Protein 7JH4 (pdb70)

Radius of gyration: 36.29 Å; Cα contacts (8 Å, |Δi|>4): 2084; chains: 5; bounding box: 83×90×99 Å

InterPro domains:
  IPR000415 Nitroreductase-like [G3DSA:3.40.109.10] (4-220)
  IPR000415 Nitroreductase-like [SSF55469] (8-218)
  IPR029479 Nitroreductase [PF00881] (15-198)
  IPR033878 Oxygen-insensitive NAD(P)H nitroreductase NfsB-like [cd02149] (7-215)
  IPR050627 Nitroreductase/BluB [PTHR23026] (1-219)

Foldseek 3Di:
DVCVVVLLVQLVQLEDAFLAFAQVFADDPVLVVQLVVLLVPFAAVVRLSFKDKDKCPDLVLLVVQLVFQVQRNNLSVRFNIKIWIKGWFPPALPDPSVVCCCVPPVNHDPVCSVVVRVVRVVVCVVVVCVVDRVSVRVRSLVRSVRSVVSSQSSCSSVVKYKRKGPRGDQVVSQVVCVVVVNDPVVTIGGRIMMGIHHHPDDDPDGDDDDDCVVPDDDDDDPD/DPVVVVLLVQLVQLEDAFQAFAQVFADDPVLVVQLVVLLVPFAAVVRLSQKDKDKPPPLVVLVVQLVFQVSRNNLSVRFNIKIWMKGWFDPALPDPSVVCCCCPPVNPDPVCSVVVRVVRVVVCVVVVCVVDRVSVRVSSLVRSVSSVVRSQSSCSSVVKYKRKGPRGDQVVSQVVCVVVVNDDVNTIGGRIMMGIHHHPDRDPDRDDDDDCVVPDDDDDDDD/DCVVVVLLVQLVQQEDAFQAFALPFADDPVLVVLLVVLLVPFAAVVRLSFKDKDKDPPLVVLCVQLVFQVQNNNLSVRFNIKIFIKGWFPPALVDVSVVCCDCPVVNDDPVCSVVVNVVRVVVCVVVVCVVDRVSVRVSRLVRSVRSVVRSQSSQSSVVKYKRKGPRGDQVVSQVVCVVVVNDDVVTIGRRIMMGIHHHPDRDPDGDDDDDCVVPDDDDDDPD/DPVCVVLLVQLVQQEDAFQAFAQPFADDPVLVVQLVVLLQPFAAVVRLSQKDKDKDPPLVVLCVQLVFQVSCNNLSVRFNIKIWIKGWFPPALPDPSVVCCVCPVVVPDPVCSVVVRVVRVVVCVVVVCVVDRVSVRVSRLVRSVRSVVRSQSSQSSVVKYKRKGPRGDQVVSQVVCVVVVNDDVNTIGGRIMMGIHHHPDRPPDDDDDPDPVVPDDDDDDPD/DVVVVVLLVQLVQLEDAFLAFAQPFADDPVLVVQLVVLLVPFAAVVRLSQKDKDKDPPLVLLVVQLVFQVPCNSLSNRFNIKIFIKGWWPCALPDPSVVCCCVPPVPHDPVCSVVVRVVRVVVCVVVVCVVDRVSVRVSRLVRSVSSVVSSQSSCSSVVKYKHKGPRGDQVVSQVVCVVVVNDPVVTIGGSIMMGIHHHPDDPPDDPDDDDCVVPDDDDDDDD

Solvent-accessible surface area: 46360 Å² total; per-residue (Å²): 156,112,100,9,33,115,44,1,28,84,7,5,104,69,9,26,44,6,112,35,0,19,45,135,106,123,7,44,134,118,23,2,78,7,0,0,15,0,0,41,5,0,10,19,20,48,19,2,2,3,3,25,0,0,0,0,38,8,77,6,6,21,14,28,0,57,62,72,0,90,28,0,13,76,5,3,75,22,4,6,11,0,0,0,0,1,0,36,73,79,2,16,2,160,7,114,22,0,37,62,0,0,108,72,31,49,152,78,112,67,150,49,0,80,69,28,38,120,99,13,42,61,7,4,60,58,13,69,6,54,85,63,120,62,9,13,42,13,8,0,0,17,3,0,2,4,0,1,0,2,0,1,5,0,0,6,18,31,32,1,2,0,2,32,7,14,18,5,28,36,83,52,0,23,83,28,0,37,131,76,69,31,5,73,62,146,87,10,8,3,3,2,0,0,0,0,0,58,44,74,54,104,56,98,53,132,64,50,48,7,41,58,124,76,0,6,73,44,38,38,99,121,90,216,92,125,36,22,116,28,0,34,84,6,6,100,67,8,26,45,5,120,72,1,11,72,141,101,125,7,53,115,73,29,0,56,10,0,0,36,0,0,40,5,0,10,17,20,58,19,2,1,2,2,27,0,0,0,0,35,51,77,65,9,6,65,71,0,66,72,78,0,117,24,0,33,92,4,0,60,14,2,4,16,0,0,0,0,1,0,33,79,76,2,30,10,89,12,117,23,0,38,67,0,0,117,78,30,45,137,63,21,72,90,2,2,77,9,9,44,71,43,13,75,42,30,5,58,71,12,68,6,56,89,62,108,62,8,10,45,14,8,0,0,16,3,0,2,4,0,2,0,2,0,1,4,0,0,6,15,29,36,0,1,0,2,30,7,13,9,1,24,32,82,55,0,26,80,32,0,33,132,93,69,32,5,79,52,150,87,12,8,3,2,1,0,0,0,0,0,59,41,80,91,103,54,135,79,136,65,45,42,7,57,38,134,74,2,4,76,54,35,36,86,94,148,231,69,86,131,89,100,56,65,90,80,6,91,130,68,38,21,44,4,121,74,0,21,66,142,107,118,6,43,163,121,40,9,85,66,0,36,59,19,0,144,120,10,91,17,33,57,23,2,55,2,25,72,40,25,54,6,80,84,73,70,15,7,64,72,0,67,80,73,0,184,29,0,32,38,4,0,63,23,4,2,24,0,0,0,0,0,0,8,72,60,2,35,0,72,15,44,19,0,2,32,6,0,53,70,87,64,148,93,121,68,143,65,2,83,67,26,12,94,52,15,47,40,61,5,57,116,121,120,4,26,64,60,43,135,31,12,45,59,10,0,14,128,16,0,83,71,0,10,28,54,0,20,36,23,0,6,84,71,36,0,1,0,2,46,8,113,18,18,42,98,112,45,0,29,86,26,0,35,132,95,65,55,6,57,44,74,37,6,10,4,12,2,0,0,0,0,0,60,49,87,86,105,55,116,88,137,70,114,166,126,55,116,126,105,91,72,163,137,155,46,126,119,190,150,92,106,6,31,113,39,0,27,80,5,4,91,67,7,25,43,5,121,56,0,22,71,162,108,127,8,47,68,122,27,2,45,9,0,1,35,0,0,39,6,0,11,18,21,58,18,3,0,3,2,28,0,0,0,0,35,53,79,69,8,6,65,76,0,70,77,73,0,108,26,0,35,87,6,0,55,9,4,4,13,0,0,0,0,1,0,33,74,71,0,38,1,143,12,118,19,0,37,65,0,3,112,72,31,55,155,103,98,69,140,50,0,82,67,24,24,135,52,18,61,61,6,5,58,58,16,66,7,54,86,63,104,64,10,11,45,13,7,0,0,17,3,0,2,4,0,1,0,2,0,1,5,0,0,6,8,26,33,0,2,0,2,31,9,14,8,0,25,32,78,52,0,26,86,30,0,35,136,90,70,32,5,74,44,139,85,11,8,3,3,2,0,0,0,0,0,62,45,74,105,106,30,143,108,113,43,43,46,6,46,39,138,63,2,10,96,39,38,43,89,98,74,165,95,118,19,26,95,39,0,30,81,6,4,104,72,8,25,48,4,94,82,0,46,79,152,37,110,1,52,120,64,27,1,47,13,0,0,31,0,0,43,4,0,12,16,21,44,17,2,0,2,3,44,0,1,0,0,27,57,76,73,8,6,54,78,0,51,81,75,0,140,21,0,30,102,2,0,66,24,7,10,0,0,0,0,0,0,0,36,76,14,1,5,4,70,8,114,17,0,42,57,0,0,139,72,31,43,78,79,108,82,152,47,20,77,62,26,40,119,103,12,45,61,6,3,62,54,13,71,6,16,71,48,44,61,8,0,44,12,7,0,0,17,2,0,2,4,0,2,0,1,0,1,6,1,0,5,10,14,29,0,1,0,3,34,10,13,8,0,21,38,83,51,0,24,87,30,0,36,130,100,70,34,5,74,48,97,79,10,8,4,2,2,0,0,0,0,0,68,44,89,129,111,46,128,72,127,71,51,47,5,53,58,133,80,1,7,81,57,35,38,77,122,186

Nearest PDB structures (foldseek):
  7jh4-assembly2_C  TM=1.005E+00  e=8.328E-48  Staphylococcus aureus
  7rzp-assembly1_B  TM=9.698E-01  e=1.795E-28  Haemophilus influenzae R2866
  7rzl-assembly1_A  TM=9.625E-01  e=1.316E-28  Haemophilus influenzae R2846
  7ldq-assembly1_A  TM=9.663E-01  e=2.949E-28  Haemophilus influenzae R2846
  7s14-assembly1_A  TM=9.704E-01  e=5.458E-27  Haemophilus influenzae 86-028NP

Sequence (1115 aa):
MSNMNQTIMDAFHFRHATKQFDPQKKVSKEDFETILESGRLSPSSLGLEPWKFVVIQDQALRDELKAHSWGAAKQLDTASHFVLIFARKNVTSRSPYVQHMLRDIKKYEAQTIPAVEQKFDAFQADFHISDNDQALYDWSSKQTYIALGNMMTTAALLGIDSCPMEGFSSLDTVTDILANKGILDTTEQFGLSVMVAFGYRQQDPPKNKTRQAYEDVIEWVGPKEMSNMNQTIMDAFHFRHATKQFDPQKKVSKEDFETILESGRLSPSSLGLEPWKFVVIQDQALRDELKAHSWGAAKQLDTASHFVLIFARKNVTSRSPYVQHMLRDIKKKYEAQTIPAVEQKFDAFQADFHISDNDQALYDWSSKQTYIALGNMMTTAALLGIDSCPMEGFSLDTVTDILANKGILDTEQFGLSVMVAFGYRQQDPPKNKTRQAYEDVIEWVGPKEMSNMNQTIMDAFHFRHATKQFDPQKKVSKEDFETILESGRLSPSSLGLEPWKFVVIQDQALRDELKAHSWGAAKQLDTASHFVLIFARKNVTSRSPYVQHMLRDIKKYEAQTIPAVEQKFDAFQADFHISDNDQALYDWSSKQTYIALGNMMTTAALLGIDSCPMEGFSLDTVTDILANKGILDTEQFGLSVMVAFGYRQQDPPKNKTRQAYEDVIEWVGPKEMSNMNQTIMDAFHFRHATKQFDPQKKVSKEDFETILESGRLSPSSLGLEPWKFVVIQDQALRDELKAHSWGAAKQLDTASHFVLIFARKNVTSRSPYVQHMLRDIKKYEAQTIPAVEQKFDAFQADFHISDNDQALYDWSSKQTYIALGNMMTTAALLGIDSCPMEGFSLDTVTDILANKGILDTEQFGLSVMVAFGYRQQDPPKNKTRRQAYEDVIEWVGPKEMSNMNQTIMDAFHFRHATKQFDPQKKVSKEDFETILESGRLSPSSLGLEPWKFVVIQDQALRDELKAHSWGAAKQLDTASHFVLIFARKNVTSRSPYVQHMLRDIKKYEAQTIPAVEQKFDAFQADFHISDNDQALYDWSSKQTYIALGNMMTTAALLGIDSCPMEGFSLDTVTDILANKGILDTEQFGLSVMVAFGYRQQDPPKNKTRQAYEDVIEWVGPKE

B-factor: mean 34.5, std 16.09, range [8.68, 114.57]

Secondary structure (DSSP, 8-state):
-TTHHHHHHHHHHH--B---B-TT-PPPHHHHHHHHHHHHT---GGG---EEEEEE--HHHHHHHHHT-GGGHHHHHH-SEEEEEEEES--STTSHHHHHIIIIIS---GGGHHHHHHHHHHHHHHTTGGGSHHHHHHHHHHHHHHHHHHHHHHHHHTT-EEEEE--S-HHHHHHHHHHTTS--TTTEEEEEEEEEE-BSS--SSPP----HHHHEEEES---/-TTHHHHHHHHHHH--B-S-B-TT----HHHHHHHHHHHHT---GGG---EEEEEE--HHHHHHHHTT-GGGHHHHHH-SEEEEEEEES--STTSHHHHHIIIIIS---GGGHHHHHHHHHHHHHHTTGGGSHHHHHHHHHHHHHHHHHHHHHHHHHTT-EEEEE--S-HHHHHHHHHHTTS--TTTEEEEEEEEEE-BSS--SSPP----HHHHEEEES---/--HHHHHHHHHHHH--B---B-SS-PPPHHHHHHHHHHHHT---GGG---EEEEE---HHHHHHHHTT-GGGHHHHHH-SEEEEEEEES--STTSHHHHHIIIIII---GGGHHHHHHHHHHHHHHTTGGG-HHHHHHHHHHHHHHHHHHHHHHHHHTT-EEEEE--S-HHHHHHHHHHTTS--TTTEEEEEEEEEE-BSSPPSS------HHHH----S---/--THHHHHHHHHHH--B---B-TT-PPPHHHHHHHHHHHHT---GGG---EEEEEE--HHHHHHHHTT-GGGHHHHHH-SEEEEEEEES--STTSHHHHHIIIIIS---GGGHHHHHHHHHHHHHHTTGGGSHHHHHHHHHHHHHHHHHHHHHHHHHTT-EEEEE--S-HHHHHHHHHHTTS--TTTEEEEEEEEEE-BSS--S-------HHHHEEEES---/--HHHHHHHHHHHH--B---B-SS-PPPHHHHHHHHHHHHT---GGG---EEEEEE--HHHHHHHHTT-TTTHHHHHH-SEEEEEEEES--STTSHHHHHIIIIIS---GGGHHHHHHHHHHHHHHTTGGGSHHHHHHHHHHHHHHHHHHHHHHHHHTT-EEEEE--S-HHHHHHHHHHTTS--TTTEEEEEEEEEE-BSS---S------HHHHEEEES---

Organism: Staphylococcus aureus (strain NCTC 8325 / PS 47) (NCBI:txid93061)

Structure (mmCIF, N/CA/C/O backbone):
data_7JH4
#
_entry.id   7JH4
#
_cell.length_a   174.802
_cell.length_b   84.844
_cell.length_c   107.701
_cell.angle_alpha   90.000
_cell.angle_beta   124.300
_cell.angle_gamma   90.000
#
_symmetry.space_group_name_H-M   'C 1 2 1'
#
loop_
_entity.id
_entity.type
_entity.pdbx_description
1 polymer 'NAD(P)H-dependent oxidoreductase'
2 non-polymer 1-DEOXY-1-(7,8-DIMETHYL-2,4-DIOXO-3,4-DIHYDRO-2H-BENZO[G]PTERIDIN-1-ID-10(5H)-YL)-5-O-PHOSPHONATO-D-RIBITOL
3 non-polymer NICOTINAMIDE-ADENINE-DINUCLEOTIDE
4 water water
#
loop_
_atom_site.group_PDB
_atom_site.id
_atom_site.type_symbol
_atom_site.label_atom_id
_atom_site.label_alt_id
_atom_site.label_comp_id
_atom_site.label_asym_id
_atom_site.label_entity_id
_atom_site.label_seq_id
_atom_site.pdbx_PDB_ins_code
_atom_site.Cartn_x
_atom_site.Cartn_y
_atom_site.Cartn_z
_atom_site.occupancy
_atom_site.B_iso_or_equiv
_atom_site.auth_seq_id
_atom_site.auth_comp_id
_atom_site.auth_asym_id
_atom_site.auth_atom_id
_atom_site.pdbx_PDB_model_num
ATOM 1 N N . MET A 1 1 ? 41.039 -26.464 56.972 1.00 97.77 1 MET A N 1
ATOM 2 C CA . MET A 1 1 ? 41.323 -25.040 57.115 1.00 95.20 1 MET A CA 1
ATOM 3 C C . MET A 1 1 ? 40.318 -24.355 58.071 1.00 91.29 1 MET A C 1
ATOM 4 O O . MET A 1 1 ? 39.264 -23.934 57.634 1.00 86.48 1 MET A O 1
ATOM 9 N N . SER A 1 2 ? 40.667 -24.310 59.357 1.00 93.57 2 SER A N 1
ATOM 10 C CA . SER A 1 2 ? 39.855 -23.542 60.280 1.00 90.08 2 SER A CA 1
ATOM 11 C C . SER A 1 2 ? 40.141 -22.046 60.207 1.00 83.33 2 SER A C 1
ATOM 12 O O . SER A 1 2 ? 39.346 -21.233 60.720 1.00 81.53 2 SER A O 1
ATOM 15 N N . ASN A 1 3 ? 41.251 -21.662 59.582 1.00 78.03 3 ASN A N 1
ATOM 16 C CA . ASN A 1 3 ? 41.548 -20.270 59.293 1.00 67.77 3 ASN A CA 1
ATOM 17 C C . ASN A 1 3 ? 40.964 -19.814 57.955 1.00 56.08 3 ASN A C 1
ATOM 18 O O . ASN A 1 3 ? 41.377 -18.767 57.428 1.00 50.37 3 ASN A O 1
ATOM 23 N N . MET A 1 4 ? 40.079 -20.613 57.360 1.00 50.66 4 MET A N 1
ATOM 24 C CA . MET A 1 4 ? 39.452 -20.192 56.120 1.00 46.16 4 MET A CA 1
ATOM 25 C C . MET A 1 4 ? 38.646 -18.912 56.324 1.00 39.14 4 MET A C 1
ATOM 26 O O . MET A 1 4 ? 38.518 -18.095 55.398 1.00 35.59 4 MET A O 1
ATOM 31 N N . ASN A 1 5 ? 38.089 -18.714 57.519 1.00 39.94 5 ASN A N 1
ATOM 32 C CA . ASN A 1 5 ? 37.414 -17.457 57.818 1.00 37.21 5 ASN A CA 1
ATOM 33 C C . ASN A 1 5 ? 38.354 -16.277 57.585 1.00 36.39 5 ASN A C 1
ATOM 34 O O . ASN A 1 5 ? 38.045 -15.358 56.814 1.00 32.39 5 ASN A O 1
ATOM 39 N N . GLN A 1 6 ? 39.525 -16.308 58.223 1.00 41.88 6 GLN A N 1
ATOM 40 C CA . GLN A 1 6 ? 40.515 -15.261 58.011 1.00 40.34 6 GLN A CA 1
ATOM 41 C C . GLN A 1 6 ? 40.885 -15.152 56.540 1.00 36.45 6 GLN A C 1
ATOM 42 O O . GLN A 1 6 ? 41.015 -14.045 56.003 1.00 34.34 6 GLN A O 1
ATOM 48 N N . THR A 1 7 ? 41.042 -16.289 55.861 1.00 36.48 7 THR A N 1
ATOM 49 C CA . THR A 1 7 ? 41.383 -16.251 54.440 1.00 36.27 7 THR A CA 1
ATOM 50 C C . THR A 1 7 ? 40.336 -15.486 53.639 1.00 31.66 7 THR A C 1
ATOM 51 O O . THR A 1 7 ? 40.673 -14.657 52.787 1.00 34.32 7 THR A O 1
ATOM 55 N N . ILE A 1 8 ? 39.057 -15.711 53.938 1.00 29.78 8 ILE A N 1
ATOM 56 C CA . ILE A 1 8 ? 37.981 -15.084 53.181 1.00 27.02 8 ILE A CA 1
ATOM 57 C C . ILE A 1 8 ? 37.915 -13.595 53.487 1.00 25.49 8 ILE A C 1
ATOM 58 O O . ILE A 1 8 ? 37.772 -12.769 52.580 1.00 24.79 8 ILE A O 1
ATOM 63 N N . MET A 1 9 ? 38.024 -13.228 54.768 1.00 26.71 9 MET A N 1
ATOM 64 C CA . MET A 1 9 ? 37.960 -11.815 55.139 1.00 26.26 9 MET A CA 1
ATOM 65 C C . MET A 1 9 ? 39.141 -11.044 54.561 1.00 25.68 9 MET A C 1
ATOM 66 O O . MET A 1 9 ? 38.994 -9.887 54.147 1.00 29.26 9 MET A O 1
ATOM 71 N N . ASP A 1 10 ? 40.322 -11.666 54.530 1.00 26.98 10 ASP A N 1
ATOM 72 C CA . ASP A 1 10 ? 41.464 -11.053 53.861 1.00 27.34 10 ASP A CA 1
ATOM 73 C C . ASP A 1 10 ? 41.123 -10.702 52.422 1.00 29.11 10 ASP A C 1
ATOM 74 O O . ASP A 1 10 ? 41.462 -9.613 51.942 1.00 26.58 10 ASP A O 1
ATOM 79 N N . ALA A 1 11 ? 40.441 -11.606 51.721 1.00 23.98 11 ALA A N 1
ATOM 80 C CA . ALA A 1 11 ? 40.156 -11.362 50.314 1.00 25.99 11 ALA A CA 1
ATOM 81 C C . ALA A 1 11 ? 39.102 -10.270 50.146 1.00 25.61 11 ALA A C 1
ATOM 82 O O . ALA A 1 11 ? 39.188 -9.461 49.216 1.00 25.52 11 ALA A O 1
ATOM 84 N N . PHE A 1 12 ? 38.111 -10.208 51.044 1.00 23.46 12 PHE A N 1
ATOM 85 C CA . PHE A 1 12 ? 37.122 -9.140 50.922 1.00 23.91 12 PHE A CA 1
ATOM 86 C C . PHE A 1 12 ? 37.695 -7.775 51.299 1.00 27.38 12 PHE A C 1
ATOM 87 O O . PHE A 1 12 ? 37.111 -6.750 50.928 1.00 28.84 12 PHE A O 1
ATOM 95 N N . HIS A 1 13 ? 38.808 -7.732 52.031 1.00 27.25 13 HIS A N 1
ATOM 96 C CA . HIS A 1 13 ? 39.475 -6.461 52.304 1.00 32.96 13 HIS A CA 1
ATOM 97 C C . HIS A 1 13 ? 40.557 -6.144 51.282 1.00 30.29 13 HIS A C 1
ATOM 98 O O . HIS A 1 13 ? 40.906 -4.972 51.098 1.00 31.34 13 HIS A O 1
ATOM 105 N N . PHE A 1 14 ? 41.098 -7.174 50.635 1.00 26.52 14 PHE A N 1
ATOM 106 C CA . PHE A 1 14 ? 42.032 -6.986 49.533 1.00 26.87 14 PHE A CA 1
ATOM 107 C C . PHE A 1 14 ? 41.325 -6.389 48.322 1.00 23.86 14 PHE A C 1
ATOM 108 O O . PHE A 1 14 ? 41.828 -5.445 47.698 1.00 23.09 14 PHE A O 1
ATOM 116 N N . ARG A 1 15 ? 40.153 -6.926 47.978 1.00 21.17 15 ARG A N 1
ATOM 117 C CA . ARG A 1 15 ? 39.398 -6.404 46.847 1.00 23.89 15 ARG A CA 1
ATOM 118 C C . ARG A 1 15 ? 39.002 -4.952 47.102 1.00 24.02 15 ARG A C 1
ATOM 119 O O . ARG A 1 15 ? 38.513 -4.609 48.181 1.00 22.37 15 ARG A O 1
ATOM 127 N N . HIS A 1 16 ? 39.258 -4.096 46.117 1.00 20.13 16 HIS A N 1
ATOM 128 C CA . HIS A 1 16 ? 38.725 -2.742 46.066 1.00 21.26 16 HIS A CA 1
ATOM 129 C C . HIS A 1 16 ? 38.459 -2.408 44.602 1.00 22.52 16 HIS A C 1
ATOM 130 O O . HIS A 1 16 ? 38.826 -3.164 43.690 1.00 21.91 16 HIS A O 1
ATOM 137 N N . ALA A 1 17 ? 37.827 -1.258 44.374 1.00 23.54 17 ALA A N 1
ATOM 138 C CA . ALA A 1 17 ? 37.488 -0.805 43.022 1.00 22.92 17 ALA A CA 1
ATOM 139 C C . ALA A 1 17 ? 38.727 -0.189 42.383 1.00 21.49 17 ALA A C 1
ATOM 140 O O . ALA A 1 17 ? 38.884 1.032 42.298 1.00 23.33 17 ALA A O 1
ATOM 142 N N . THR A 1 18 ? 39.613 -1.060 41.903 1.00 21.38 18 THR A N 1
ATOM 143 C CA . THR A 1 18 ? 40.875 -0.604 41.336 1.00 21.65 18 THR A CA 1
ATOM 144 C C . THR A 1 18 ? 40.647 0.140 40.024 1.00 24.72 18 THR A C 1
ATOM 145 O O . THR A 1 18 ? 40.027 -0.385 39.090 1.00 21.56 18 THR A O 1
ATOM 149 N N . LYS A 1 19 ? 41.153 1.367 39.956 1.00 28.15 19 LYS A N 1
ATOM 150 C CA . LYS A 1 19 ? 41.105 2.146 38.728 1.00 31.00 19 LYS A CA 1
ATOM 151 C C . LYS A 1 19 ? 42.339 1.898 37.874 1.00 32.77 19 LYS A C 1
ATOM 152 O O . LYS A 1 19 ? 42.233 1.664 36.663 1.00 33.86 19 LYS A O 1
ATOM 158 N N . GLN A 1 20 ? 43.507 1.935 38.500 1.00 34.69 20 GLN A N 1
ATOM 159 C CA . GLN A 1 20 ? 44.792 1.887 37.814 1.00 37.92 20 GLN A CA 1
ATOM 160 C C . GLN A 1 20 ? 45.404 0.502 38.013 1.00 34.38 20 GLN A C 1
ATOM 161 O O . GLN A 1 20 ? 45.737 0.122 39.141 1.00 31.79 20 GLN A O 1
ATOM 167 N N . PHE A 1 21 ? 45.537 -0.261 36.928 1.00 32.42 21 PHE A N 1
ATOM 168 C CA . PHE A 1 21 ? 46.244 -1.532 36.998 1.00 33.15 21 PHE A CA 1
ATOM 169 C C . PHE A 1 21 ? 47.655 -1.372 36.456 1.00 34.86 21 PHE A C 1
ATOM 170 O O . PHE A 1 21 ? 47.946 -0.474 35.666 1.00 36.49 21 PHE A O 1
ATOM 178 N N . ASP A 1 22 ? 48.528 -2.265 36.895 1.00 36.79 22 ASP A N 1
ATOM 179 C CA . ASP A 1 22 ? 49.895 -2.332 36.413 1.00 36.09 22 ASP A CA 1
ATOM 180 C C . ASP A 1 22 ? 49.888 -2.861 34.987 1.00 36.09 22 ASP A C 1
ATOM 181 O O . ASP A 1 22 ? 49.501 -4.020 34.775 1.00 34.51 22 ASP A O 1
ATOM 186 N N . PRO A 1 23 ? 50.285 -2.069 33.986 1.00 37.50 23 PRO A N 1
ATOM 187 C CA . PRO A 1 23 ? 50.239 -2.568 32.603 1.00 39.00 23 PRO A CA 1
ATOM 188 C C . PRO A 1 23 ? 51.234 -3.684 32.342 1.00 41.26 23 PRO A C 1
ATOM 189 O O . PRO A 1 23 ? 51.117 -4.366 31.313 1.00 41.37 23 PRO A O 1
ATOM 193 N N . GLN A 1 24 ? 52.197 -3.901 33.245 1.00 44.33 24 GLN A N 1
ATOM 194 C CA . GLN A 1 24 ? 53.224 -4.920 33.027 1.00 49.14 24 GLN A CA 1
ATOM 195 C C . GLN A 1 24 ? 52.790 -6.306 33.492 1.00 45.96 24 GLN A C 1
ATOM 196 O O . GLN A 1 24 ? 53.255 -7.307 32.937 1.00 48.17 24 GLN A O 1
ATOM 202 N N . LYS A 1 25 ? 51.918 -6.388 34.494 1.00 39.91 25 LYS A N 1
ATOM 203 C CA . LYS A 1 25 ? 51.597 -7.645 35.158 1.00 36.82 25 LYS A CA 1
ATOM 204 C C . LYS A 1 25 ? 50.349 -8.239 34.525 1.00 35.38 25 LYS A C 1
ATOM 205 O O . LYS A 1 25 ? 49.267 -7.650 34.612 1.00 35.31 25 LYS A O 1
ATOM 211 N N . LYS A 1 26 ? 50.500 -9.400 33.895 1.00 34.05 26 LYS A N 1
ATOM 212 C CA . LYS A 1 26 ? 49.391 -10.083 33.244 1.00 33.20 26 LYS A CA 1
ATOM 213 C C . LYS A 1 26 ? 48.893 -11.238 34.109 1.00 33.53 26 LYS A C 1
ATOM 214 O O . LYS A 1 26 ? 49.680 -11.924 34.765 1.00 37.36 26 LYS A O 1
ATOM 220 N N . VAL A 1 27 ? 47.578 -11.436 34.108 1.00 28.66 27 VAL A N 1
ATOM 221 C CA . VAL A 1 27 ? 46.948 -12.546 34.801 1.00 25.81 27 VAL A CA 1
ATOM 222 C C . VAL A 1 27 ? 47.178 -13.812 34.000 1.00 26.90 27 VAL A C 1
ATOM 223 O O . VAL A 1 27 ? 47.026 -13.809 32.775 1.00 26.70 27 VAL A O 1
ATOM 227 N N . SER A 1 28 ? 47.554 -14.895 34.680 1.00 26.16 28 SER A N 1
ATOM 228 C CA . SER A 1 28 ? 47.931 -16.107 33.970 1.00 26.95 28 SER A CA 1
ATOM 229 C C . SER A 1 28 ? 46.721 -16.760 33.297 1.00 29.43 28 SER A C 1
ATOM 230 O O . SER A 1 28 ? 45.570 -16.584 33.712 1.00 27.91 28 SER A O 1
ATOM 233 N N . LYS A 1 29 ? 47.004 -17.499 32.229 1.00 31.15 29 LYS A N 1
ATOM 234 C CA . LYS A 1 29 ? 45.972 -18.302 31.596 1.00 32.91 29 LYS A CA 1
ATOM 235 C C . LYS A 1 29 ? 45.193 -19.115 32.628 1.00 31.45 29 LYS A C 1
ATOM 236 O O . LYS A 1 29 ? 43.953 -19.196 32.573 1.00 25.71 29 LYS A O 1
ATOM 242 N N . GLU A 1 30 ? 45.905 -19.716 33.586 1.00 35.07 30 GLU A N 1
ATOM 243 C CA . GLU A 1 30 ? 45.263 -20.611 34.549 1.00 35.62 30 GLU A CA 1
ATOM 244 C C . GLU A 1 30 ? 44.394 -19.835 35.527 1.00 32.61 30 GLU A C 1
ATOM 245 O O . GLU A 1 30 ? 43.252 -20.224 35.809 1.00 28.68 30 GLU A O 1
ATOM 251 N N . ASP A 1 31 ? 44.917 -18.734 36.064 1.00 30.60 31 ASP A N 1
ATOM 252 C CA . ASP A 1 31 ? 44.115 -17.942 36.984 1.00 27.47 31 ASP A CA 1
ATOM 253 C C . ASP A 1 31 ? 42.873 -17.394 36.296 1.00 26.11 31 ASP A C 1
ATOM 254 O O . ASP A 1 31 ? 41.781 -17.406 36.873 1.00 25.95 31 ASP A O 1
ATOM 259 N N . PHE A 1 32 ? 43.009 -16.910 35.057 1.00 26.66 32 PHE A N 1
ATOM 260 C CA . PHE A 1 32 ? 41.851 -16.302 34.416 1.00 25.14 32 PHE A CA 1
ATOM 261 C C . PHE A 1 32 ? 40.797 -17.342 34.060 1.00 25.48 32 PHE A C 1
ATOM 262 O O . PHE A 1 32 ? 39.596 -17.042 34.099 1.00 23.54 32 PHE A O 1
ATOM 270 N N . GLU A 1 33 ? 41.217 -18.564 33.727 1.00 25.57 33 GLU A N 1
ATOM 271 C CA . GLU A 1 33 ? 40.265 -19.660 33.596 1.00 26.08 33 GLU A CA 1
ATOM 272 C C . GLU A 1 33 ? 39.435 -19.819 34.868 1.00 26.50 33 GLU A C 1
ATOM 273 O O . GLU A 1 33 ? 38.201 -19.886 34.812 1.00 21.87 33 GLU A O 1
ATOM 279 N N . THR A 1 34 ? 40.098 -19.874 36.029 1.00 21.81 34 THR A N 1
ATOM 280 C CA . THR A 1 34 ? 39.378 -19.974 37.295 1.00 21.31 34 THR A CA 1
ATOM 281 C C . THR A 1 34 ? 38.363 -18.846 37.452 1.00 25.49 34 THR A C 1
ATOM 282 O O . THR A 1 34 ? 37.201 -19.079 37.810 1.00 25.11 34 THR A O 1
ATOM 286 N N . ILE A 1 35 ? 38.794 -17.610 37.202 1.00 23.98 35 ILE A N 1
ATOM 287 C CA . ILE A 1 35 ? 37.885 -16.473 37.289 1.00 21.77 35 ILE A CA 1
ATOM 288 C C . ILE A 1 35 ? 36.699 -16.661 36.348 1.00 22.42 35 ILE A C 1
ATOM 289 O O . ILE A 1 35 ? 35.541 -16.483 36.739 1.00 21.20 35 ILE A O 1
ATOM 294 N N . LEU A 1 36 ? 36.964 -17.019 35.090 1.00 22.60 36 LEU A N 1
ATOM 295 C CA . LEU A 1 36 ? 35.866 -17.248 34.157 1.00 20.09 36 LEU A CA 1
ATOM 296 C C . LEU A 1 36 ? 34.973 -18.393 34.623 1.00 21.43 36 LEU A C 1
ATOM 297 O O . LEU A 1 36 ? 33.741 -18.323 34.494 1.00 17.95 36 LEU A O 1
ATOM 302 N N . GLU A 1 37 ? 35.572 -19.463 35.172 1.00 19.13 37 GLU A N 1
ATOM 303 C CA . GLU A 1 37 ? 34.755 -20.592 35.594 1.00 22.28 37 GLU A CA 1
ATOM 304 C C . GLU A 1 37 ? 33.807 -20.199 36.717 1.00 23.05 37 GLU A C 1
ATOM 305 O O . GLU A 1 37 ? 32.675 -20.710 36.775 1.00 20.26 37 GLU A O 1
ATOM 311 N N . SER A 1 38 ? 34.222 -19.268 37.588 1.00 18.03 38 SER A N 1
ATOM 312 C CA . SER A 1 38 ? 33.348 -18.877 38.684 1.00 18.37 38 SER A CA 1
ATOM 313 C C . SER A 1 38 ? 32.119 -18.123 38.188 1.00 20.24 38 SER A C 1
ATOM 314 O O . SER A 1 38 ? 31.078 -18.114 38.865 1.00 21.03 38 SER A O 1
ATOM 317 N N . GLY A 1 39 ? 32.199 -17.509 37.016 1.00 19.50 39 GLY A N 1
ATOM 318 C CA . GLY A 1 39 ? 31.011 -16.930 36.418 1.00 16.45 39 GLY A CA 1
ATOM 319 C C . GLY A 1 39 ? 30.174 -18.016 35.776 1.00 18.90 39 GLY A C 1
ATOM 320 O O . GLY A 1 39 ? 28.958 -18.100 35.997 1.00 18.68 39 GLY A O 1
ATOM 321 N N . ARG A 1 40 ? 30.825 -18.866 34.984 1.00 19.33 40 ARG A N 1
ATOM 322 C CA . ARG A 1 40 ? 30.102 -19.940 34.310 1.00 20.85 40 ARG A CA 1
ATOM 323 C C . ARG A 1 40 ? 29.361 -20.832 35.303 1.00 20.01 40 ARG A C 1
ATOM 324 O O . ARG A 1 40 ? 28.252 -21.294 35.020 1.00 19.88 40 ARG A O 1
ATOM 332 N N . LEU A 1 41 ? 29.961 -21.106 36.463 1.00 18.83 41 LEU A N 1
ATOM 333 C CA . LEU A 1 41 ? 29.354 -22.016 37.425 1.00 19.60 41 LEU A CA 1
ATOM 334 C C . LEU A 1 41 ? 28.393 -21.323 38.384 1.00 21.11 41 LEU A C 1
ATOM 335 O O . LEU A 1 41 ? 27.869 -21.982 39.301 1.00 21.24 41 LEU A O 1
ATOM 340 N N . SER A 1 42 ? 28.124 -20.032 38.186 1.00 16.14 42 SER A N 1
ATOM 341 C CA . SER A 1 42 ? 27.309 -19.299 39.146 1.00 17.32 42 SER A CA 1
ATOM 342 C C . SER A 1 42 ? 25.862 -19.797 39.129 1.00 19.84 42 SER A C 1
ATOM 343 O O . SER A 1 42 ? 25.348 -20.240 38.096 1.00 17.84 42 SER A O 1
ATOM 346 N N . PRO A 1 43 ? 25.189 -19.753 40.269 1.00 20.46 43 PRO A N 1
ATOM 347 C CA . PRO A 1 43 ? 23.750 -20.010 40.270 1.00 17.87 43 PRO A CA 1
ATOM 348 C C . PRO A 1 43 ? 23.026 -18.908 39.523 1.00 19.71 43 PRO A C 1
ATOM 349 O O . PRO A 1 43 ? 23.532 -17.797 39.360 1.00 18.16 43 PRO A O 1
ATOM 353 N N . SER A 1 44 ? 21.821 -19.243 39.050 1.00 21.66 44 SER A N 1
ATOM 354 C CA . SER A 1 44 ? 20.936 -18.281 38.408 1.00 19.97 44 SER A CA 1
ATOM 355 C C . SER A 1 44 ? 19.498 -18.743 38.606 1.00 21.96 44 SER A C 1
ATOM 356 O O . SER A 1 44 ? 19.223 -19.936 38.741 1.00 24.93 44 SER A O 1
ATOM 359 N N . SER A 1 45 ? 18.580 -17.785 38.626 1.00 19.81 45 SER A N 1
ATOM 360 C CA . SER A 1 45 ? 17.162 -18.080 38.798 1.00 17.75 45 SER A CA 1
ATOM 361 C C . SER A 1 45 ? 16.680 -19.016 37.694 1.00 18.69 45 SER A C 1
ATOM 362 O O . SER A 1 45 ? 16.958 -18.798 36.508 1.00 15.62 45 SER A O 1
ATOM 365 N N . LEU A 1 46 ? 15.928 -20.052 38.078 1.00 17.39 46 LEU A N 1
ATOM 366 C CA . LEU A 1 46 ? 15.456 -21.117 37.191 1.00 21.48 46 LEU A CA 1
ATOM 367 C C . LEU A 1 46 ? 16.595 -21.876 36.504 1.00 25.78 46 LEU A C 1
ATOM 368 O O . LEU A 1 46 ? 16.341 -22.692 35.602 1.00 24.73 46 LEU A O 1
ATOM 373 N N . GLY A 1 47 ? 17.844 -21.614 36.893 1.00 23.35 47 GLY A N 1
ATOM 374 C CA . GLY A 1 47 ? 18.978 -22.216 36.200 1.00 19.37 47 GLY A CA 1
ATOM 375 C C . GLY A 1 47 ? 19.182 -21.759 34.766 1.00 21.07 47 GLY A C 1
ATOM 376 O O . GLY A 1 47 ? 19.815 -22.479 33.987 1.00 22.68 47 GLY A O 1
ATOM 377 N N . LEU A 1 48 ? 18.705 -20.565 34.393 1.00 20.01 48 LEU A N 1
ATOM 378 C CA . LEU A 1 48 ? 18.688 -20.175 32.982 1.00 20.17 48 LEU A CA 1
ATOM 379 C C . LEU A 1 48 ? 19.944 -19.443 32.523 1.00 18.28 48 LEU A C 1
ATOM 380 O O . LEU A 1 48 ? 20.015 -19.065 31.343 1.00 16.84 48 LEU A O 1
ATOM 385 N N . GLU A 1 49 ? 20.936 -19.257 33.398 1.00 16.05 49 GLU A N 1
ATOM 386 C CA . GLU A 1 49 ? 22.283 -18.820 33.033 1.00 19.71 49 GLU A CA 1
ATOM 387 C C . GLU A 1 49 ? 22.230 -17.736 31.950 1.00 22.56 49 GLU A C 1
ATOM 388 O O . GLU A 1 49 ? 22.816 -17.904 30.874 1.00 23.09 49 GLU A O 1
ATOM 394 N N . PRO A 1 50 ? 21.545 -16.611 32.208 1.00 19.77 50 PRO A N 1
ATOM 395 C CA . PRO A 1 50 ? 21.188 -15.654 31.152 1.00 18.46 50 PRO A CA 1
ATOM 396 C C . PRO A 1 50 ? 22.294 -14.660 30.788 1.00 18.21 50 PRO A C 1
ATOM 397 O O . PRO A 1 50 ? 22.055 -13.452 30.660 1.00 16.21 50 PRO A O 1
ATOM 401 N N . TRP A 1 51 ? 23.510 -15.170 30.589 1.00 20.00 51 TRP A N 1
ATOM 402 C CA . TRP A 1 51 ? 24.684 -14.312 30.495 1.00 17.53 51 TRP A CA 1
ATOM 403 C C . TRP A 1 51 ? 25.582 -14.706 29.332 1.00 18.33 51 TRP A C 1
ATOM 404 O O . TRP A 1 51 ? 25.470 -15.792 28.758 1.00 19.61 51 TRP A O 1
ATOM 415 N N . LYS A 1 52 ? 26.499 -13.796 29.010 1.00 16.41 52 LYS A N 1
ATOM 416 C CA . LYS A 1 52 ? 27.652 -14.087 28.173 1.00 18.83 52 LYS A CA 1
ATOM 417 C C . LYS A 1 52 ? 28.806 -13.267 28.717 1.00 19.91 52 LYS A C 1
ATOM 418 O O . LYS A 1 52 ? 28.604 -12.134 29.154 1.00 21.12 52 LYS A O 1
ATOM 424 N N . PHE A 1 53 ? 30.008 -13.834 28.682 1.00 20.74 53 PHE A N 1
ATOM 425 C CA . PHE A 1 53 ? 31.215 -13.165 29.163 1.00 19.84 53 PHE A CA 1
ATOM 426 C C . PHE A 1 53 ? 32.108 -12.958 27.949 1.00 20.40 53 PHE A C 1
ATOM 427 O O . PHE A 1 53 ? 32.565 -13.930 27.348 1.00 21.44 53 PHE A O 1
ATOM 435 N N . VAL A 1 54 ? 32.354 -11.701 27.586 1.00 21.94 54 VAL A N 1
ATOM 436 C CA . VAL A 1 54 ? 33.133 -11.348 26.404 1.00 22.86 54 VAL A CA 1
ATOM 437 C C . VAL A 1 54 ? 34.433 -10.711 26.862 1.00 19.68 54 VAL A C 1
ATOM 438 O O . VAL A 1 54 ? 34.423 -9.629 27.459 1.00 19.27 54 VAL A O 1
ATOM 442 N N . VAL A 1 55 ? 35.551 -11.372 26.597 1.00 19.95 55 VAL A N 1
ATOM 443 C CA . VAL A 1 55 ? 36.849 -10.851 27.013 1.00 21.59 55 VAL A CA 1
ATOM 444 C C . VAL A 1 55 ? 37.357 -9.937 25.909 1.00 24.09 55 VAL A C 1
ATOM 445 O O . VAL A 1 55 ? 37.535 -10.377 24.765 1.00 24.34 55 VAL A O 1
ATOM 449 N N . ILE A 1 56 ? 37.571 -8.663 26.246 1.00 23.30 56 ILE A N 1
ATOM 450 C CA . ILE A 1 56 ? 37.909 -7.630 25.262 1.00 26.06 56 ILE A CA 1
ATOM 451 C C . ILE A 1 56 ? 39.405 -7.363 25.383 1.00 27.08 56 ILE A C 1
ATOM 452 O O . ILE A 1 56 ? 39.840 -6.453 26.090 1.00 22.59 56 ILE A O 1
ATOM 457 N N . GLN A 1 57 ? 40.207 -8.161 24.680 1.00 23.38 57 GLN A N 1
ATOM 458 C CA . GLN A 1 57 ? 41.651 -7.998 24.731 1.00 25.38 57 GLN A CA 1
ATOM 459 C C . GLN A 1 57 ? 42.180 -7.113 23.617 1.00 26.81 57 GLN A C 1
ATOM 460 O O . GLN A 1 57 ? 43.374 -6.798 23.608 1.00 30.75 57 GLN A O 1
ATOM 466 N N . ASP A 1 58 ? 41.314 -6.694 22.701 1.00 27.32 58 ASP A N 1
ATOM 467 C CA . ASP A 1 58 ? 41.699 -5.876 21.560 1.00 27.28 58 ASP A CA 1
ATOM 468 C C . ASP A 1 58 ? 41.850 -4.411 21.982 1.00 28.19 58 ASP A C 1
ATOM 469 O O . ASP A 1 58 ? 40.875 -3.776 22.408 1.00 26.44 58 ASP A O 1
ATOM 474 N N . GLN A 1 59 ? 43.067 -3.874 21.847 1.00 27.55 59 GLN A N 1
ATOM 475 C CA . GLN A 1 59 ? 43.354 -2.527 22.334 1.00 27.82 59 GLN A CA 1
ATOM 476 C C . GLN A 1 59 ? 42.493 -1.465 21.645 1.00 33.16 59 GLN A C 1
ATOM 477 O O . GLN A 1 59 ? 42.004 -0.533 22.299 1.00 27.61 59 GLN A O 1
ATOM 483 N N . ALA A 1 60 ? 42.320 -1.562 20.324 1.00 28.73 60 ALA A N 1
ATOM 484 C CA . ALA A 1 60 ? 41.554 -0.535 19.626 1.00 29.10 60 ALA A CA 1
ATOM 485 C C . ALA A 1 60 ? 40.089 -0.572 20.032 1.00 27.91 60 ALA A C 1
ATOM 486 O O . ALA A 1 60 ? 39.448 0.477 20.154 1.00 27.89 60 ALA A O 1
ATOM 488 N N . LEU A 1 61 ? 39.542 -1.771 20.254 1.00 27.00 61 LEU A N 1
ATOM 489 C CA . LEU A 1 61 ? 38.177 -1.875 20.760 1.00 28.18 61 LEU A CA 1
ATOM 490 C C . LEU A 1 61 ? 38.063 -1.287 22.165 1.00 30.65 61 LEU A C 1
ATOM 491 O O . LEU A 1 61 ? 37.121 -0.545 22.459 1.00 28.78 61 LEU A O 1
ATOM 496 N N . ARG A 1 62 ? 39.001 -1.624 23.055 1.00 24.92 62 ARG A N 1
ATOM 497 C CA . ARG A 1 62 ? 39.028 -0.985 24.369 1.00 24.40 62 ARG A CA 1
ATOM 498 C C . ARG A 1 62 ? 38.992 0.536 24.231 1.00 25.08 62 ARG A C 1
ATOM 499 O O . ARG A 1 62 ? 38.160 1.208 24.847 1.00 24.59 62 ARG A O 1
ATOM 507 N N . ASP A 1 63 ? 39.869 1.095 23.387 1.00 26.32 63 ASP A N 1
ATOM 508 C CA . ASP A 1 63 ? 39.921 2.547 23.214 1.00 27.72 63 ASP A CA 1
ATOM 509 C C . ASP A 1 63 ? 38.588 3.114 22.742 1.00 28.65 63 ASP A C 1
ATOM 510 O O . ASP A 1 63 ? 38.144 4.164 23.228 1.00 27.10 63 ASP A O 1
ATOM 515 N N . GLU A 1 64 ? 37.951 2.463 21.766 1.00 28.44 64 GLU A N 1
ATOM 516 C CA . GLU A 1 64 ? 36.627 2.919 21.353 1.00 30.34 64 GLU A CA 1
ATOM 517 C C . GLU A 1 64 ? 35.673 2.949 22.539 1.00 29.04 64 GLU A C 1
ATOM 518 O O . GLU A 1 64 ? 34.912 3.906 22.708 1.00 32.18 64 GLU A O 1
ATOM 524 N N . LEU A 1 65 ? 35.703 1.911 23.377 1.00 26.08 65 LEU A N 1
ATOM 525 C CA . LEU A 1 65 ? 34.854 1.902 24.570 1.00 28.09 65 LEU A CA 1
ATOM 526 C C . LEU A 1 65 ? 35.228 3.028 25.529 1.00 30.47 65 LEU A C 1
ATOM 527 O O . LEU A 1 65 ? 34.351 3.664 26.123 1.00 32.46 65 LEU A O 1
ATOM 532 N N . LYS A 1 66 ? 36.525 3.266 25.724 1.00 29.99 66 LYS A N 1
ATOM 533 C CA . LYS A 1 66 ? 36.948 4.289 26.672 1.00 31.36 66 LYS A CA 1
ATOM 534 C C . LYS A 1 66 ? 36.308 5.643 26.370 1.00 32.02 66 LYS A C 1
ATOM 535 O O . LYS A 1 66 ? 35.862 6.349 27.282 1.00 30.55 66 LYS A O 1
ATOM 541 N N . ALA A 1 67 ? 36.255 6.025 25.094 1.00 29.64 67 ALA A N 1
ATOM 542 C CA . ALA A 1 67 ? 35.734 7.340 24.737 1.00 30.94 67 ALA A CA 1
ATOM 543 C C . ALA A 1 67 ? 34.304 7.547 25.227 1.00 30.89 67 ALA A C 1
ATOM 544 O O . ALA A 1 67 ? 33.872 8.691 25.395 1.00 32.97 67 ALA A O 1
ATOM 546 N N . HIS A 1 68 ? 33.560 6.474 25.459 1.00 30.37 68 HIS A N 1
ATOM 547 C CA . HIS A 1 68 ? 32.186 6.570 25.930 1.00 28.94 68 HIS A CA 1
ATOM 548 C C . HIS A 1 68 ? 31.983 5.839 27.247 1.00 26.69 68 HIS A C 1
ATOM 549 O O . HIS A 1 68 ? 30.834 5.564 27.626 1.00 26.33 68 HIS A O 1
ATOM 556 N N . SER A 1 69 ? 33.061 5.513 27.950 1.00 24.91 69 SER A N 1
ATOM 557 C CA . SER A 1 69 ? 32.981 4.787 29.218 1.00 27.97 69 SER A CA 1
ATOM 558 C C . SER A 1 69 ? 33.795 5.567 30.249 1.00 28.62 69 SER A C 1
ATOM 559 O O . SER A 1 69 ? 34.852 5.126 30.705 1.00 29.12 69 SER A O 1
ATOM 562 N N . TRP A 1 70 ? 33.267 6.740 30.605 1.00 29.21 70 TRP A N 1
ATOM 563 C CA . TRP A 1 70 ? 33.927 7.661 31.522 1.00 29.94 70 TRP A CA 1
ATOM 564 C C . TRP A 1 70 ? 34.389 6.971 32.806 1.00 26.86 70 TRP A C 1
ATOM 565 O O . TRP A 1 70 ? 35.496 7.224 33.299 1.00 27.51 70 TRP A O 1
ATOM 576 N N . GLY A 1 71 ? 33.554 6.107 33.374 1.00 23.44 71 GLY A N 1
ATOM 577 C CA . GLY A 1 71 ? 33.916 5.442 34.616 1.00 21.46 71 GLY A CA 1
ATOM 578 C C . GLY A 1 71 ? 34.893 4.298 34.469 1.00 22.50 71 GLY A C 1
ATOM 579 O O . GLY A 1 71 ? 35.348 3.742 35.479 1.00 20.79 71 GLY A O 1
ATOM 580 N N . ALA A 1 72 ? 35.232 3.934 33.235 1.00 21.92 72 ALA A N 1
ATOM 581 C CA . ALA A 1 72 ? 36.075 2.778 32.973 1.00 25.75 72 ALA A CA 1
ATOM 582 C C . ALA A 1 72 ? 37.406 3.131 32.314 1.00 25.82 72 ALA A C 1
ATOM 583 O O . ALA A 1 72 ? 38.184 2.223 32.022 1.00 24.15 72 ALA A O 1
ATOM 585 N N . ALA A 1 73 ? 37.696 4.419 32.091 1.00 24.85 73 ALA A N 1
ATOM 586 C CA . ALA A 1 73 ? 38.780 4.801 31.188 1.00 27.42 73 ALA A CA 1
ATOM 587 C C . ALA A 1 73 ? 40.115 4.207 31.619 1.00 28.48 73 ALA A C 1
ATOM 588 O O . ALA A 1 73 ? 40.775 3.509 30.841 1.00 29.81 73 ALA A O 1
ATOM 590 N N . LYS A 1 74 ? 40.544 4.485 32.852 1.00 26.63 74 LYS A N 1
ATOM 591 C CA . LYS A 1 74 ? 41.842 3.973 33.289 1.00 30.84 74 LYS A CA 1
ATOM 592 C C . LYS A 1 74 ? 41.858 2.449 33.345 1.00 26.78 74 LYS A C 1
ATOM 593 O O . LYS A 1 74 ? 42.884 1.829 33.027 1.00 24.81 74 LYS A O 1
ATOM 599 N N . GLN A 1 75 ? 40.732 1.826 33.711 1.00 23.15 75 GLN A N 1
ATOM 600 C CA . GLN A 1 75 ? 40.673 0.365 33.742 1.00 22.41 75 GLN A CA 1
ATOM 601 C C . GLN A 1 75 ? 40.829 -0.226 32.346 1.00 26.10 75 GLN A C 1
ATOM 602 O O . GLN A 1 75 ? 41.537 -1.225 32.162 1.00 25.41 75 GLN A O 1
ATOM 608 N N . LEU A 1 76 ? 40.172 0.376 31.352 1.00 25.19 76 LEU A N 1
ATOM 609 C CA . LEU A 1 76 ? 40.345 -0.063 29.972 1.00 27.16 76 LEU A CA 1
ATOM 610 C C . LEU A 1 76 ? 41.789 0.110 29.522 1.00 30.01 76 LEU A C 1
ATOM 611 O O . LEU A 1 76 ? 42.326 -0.732 28.795 1.00 32.28 76 LEU A O 1
ATOM 616 N N . ASP A 1 77 ? 42.436 1.198 29.945 1.00 29.50 77 ASP A N 1
ATOM 617 C CA . ASP A 1 77 ? 43.799 1.466 29.495 1.00 33.79 77 ASP A CA 1
ATOM 618 C C . ASP A 1 77 ? 44.789 0.437 30.033 1.00 32.25 77 ASP A C 1
ATOM 619 O O . ASP A 1 77 ? 45.732 0.055 29.332 1.00 30.89 77 ASP A O 1
ATOM 624 N N . THR A 1 78 ? 44.594 -0.025 31.269 1.00 30.55 78 THR A N 1
ATOM 625 C CA . THR A 1 78 ? 45.644 -0.736 31.987 1.00 29.84 78 THR A CA 1
ATOM 626 C C . THR A 1 78 ? 45.305 -2.171 32.386 1.00 28.24 78 THR A C 1
ATOM 627 O O . THR A 1 78 ? 46.228 -2.937 32.674 1.00 30.07 78 THR A O 1
ATOM 631 N N . ALA A 1 79 ? 44.031 -2.556 32.420 1.00 24.21 79 ALA A N 1
ATOM 632 C CA . ALA A 1 79 ? 43.671 -3.871 32.942 1.00 24.59 79 ALA A CA 1
ATOM 633 C C . ALA A 1 79 ? 44.291 -4.988 32.107 1.00 26.44 79 ALA A C 1
ATOM 634 O O . ALA A 1 79 ? 44.341 -4.919 30.873 1.00 24.08 79 ALA A O 1
ATOM 636 N N . SER A 1 80 ? 44.756 -6.034 32.800 1.00 27.23 80 SER A N 1
ATOM 637 C CA . SER A 1 80 ? 45.268 -7.220 32.118 1.00 28.79 80 SER A CA 1
ATOM 638 C C . SER A 1 80 ? 44.179 -7.859 31.265 1.00 28.02 80 SER A C 1
ATOM 639 O O . SER A 1 80 ? 44.398 -8.199 30.094 1.00 28.34 80 SER A O 1
ATOM 642 N N . HIS A 1 81 ? 42.995 -8.032 31.845 1.00 25.87 81 HIS A N 1
ATOM 643 C CA . HIS A 1 81 ? 41.851 -8.642 31.181 1.00 22.43 81 HIS A CA 1
ATOM 644 C C . HIS A 1 81 ? 40.654 -7.758 31.452 1.00 22.71 81 HIS A C 1
ATOM 645 O O . HIS A 1 81 ? 40.525 -7.212 32.554 1.00 20.57 81 HIS A O 1
ATOM 652 N N . PHE A 1 82 ? 39.783 -7.626 30.453 1.00 23.63 82 PHE A N 1
ATOM 653 C CA . PHE A 1 82 ? 38.609 -6.771 30.535 1.00 23.00 82 PHE A CA 1
ATOM 654 C C . PHE A 1 82 ? 37.425 -7.564 30.011 1.00 23.18 82 PHE A C 1
ATOM 655 O O . PHE A 1 82 ? 37.497 -8.126 28.912 1.00 21.92 82 PHE A O 1
ATOM 663 N N . VAL A 1 83 ? 36.335 -7.583 30.774 1.00 18.58 83 VAL A N 1
ATOM 664 C CA . VAL A 1 83 ? 35.212 -8.476 30.516 1.00 18.07 83 VAL A CA 1
ATOM 665 C C . VAL A 1 83 ? 33.928 -7.669 30.405 1.00 17.89 83 VAL A C 1
ATOM 666 O O . VAL A 1 83 ? 33.605 -6.869 31.293 1.00 17.24 83 VAL A O 1
ATOM 670 N N . LEU A 1 84 ? 33.214 -7.862 29.295 1.00 17.73 84 LEU A N 1
ATOM 671 C CA . LEU A 1 84 ? 31.844 -7.394 29.159 1.00 19.42 84 LEU A CA 1
ATOM 672 C C . LEU A 1 84 ? 30.931 -8.537 29.580 1.00 21.39 84 LEU A C 1
ATOM 673 O O . LEU A 1 84 ? 31.136 -9.674 29.151 1.00 23.42 84 LEU A O 1
ATOM 678 N N . ILE A 1 85 ? 29.951 -8.251 30.430 1.00 18.71 85 ILE A N 1
ATOM 679 C CA . ILE A 1 85 ? 28.976 -9.251 30.859 1.00 17.60 85 ILE A CA 1
ATOM 680 C C . ILE A 1 85 ? 27.648 -8.864 30.225 1.00 20.12 85 ILE A C 1
ATOM 681 O O . ILE A 1 85 ? 27.071 -7.825 30.570 1.00 20.09 85 ILE A O 1
ATOM 686 N N . PHE A 1 86 ? 27.187 -9.660 29.259 1.00 19.16 86 PHE A N 1
ATOM 687 C CA . PHE A 1 86 ? 25.893 -9.445 28.631 1.00 17.92 86 PHE A CA 1
ATOM 688 C C . PHE A 1 86 ? 24.802 -10.120 29.457 1.00 19.23 86 PHE A C 1
ATOM 689 O O . PHE A 1 86 ? 25.032 -11.128 30.132 1.00 19.51 86 PHE A O 1
ATOM 697 N N . ALA A 1 87 ? 23.597 -9.568 29.378 1.00 21.30 87 ALA A N 1
ATOM 698 C CA . ALA A 1 87 ? 22.414 -10.200 29.947 1.00 19.07 87 ALA A CA 1
ATOM 699 C C . ALA A 1 87 ? 21.405 -10.451 28.834 1.00 18.09 87 ALA A C 1
ATOM 700 O O . ALA A 1 87 ? 21.221 -9.609 27.948 1.00 22.16 87 ALA A O 1
ATOM 702 N N . ARG A 1 88 ? 20.766 -11.613 28.874 1.00 16.98 88 ARG A N 1
ATOM 703 C CA . ARG A 1 88 ? 19.805 -11.979 27.840 1.00 19.10 88 ARG A CA 1
ATOM 704 C C . ARG A 1 88 ? 18.493 -11.220 28.003 1.00 19.00 88 ARG A C 1
ATOM 705 O O . ARG A 1 88 ? 17.985 -11.054 29.116 1.00 17.04 88 ARG A O 1
ATOM 713 N N . LYS A 1 89 ? 17.940 -10.770 26.881 1.00 21.88 89 LYS A N 1
ATOM 714 C CA . LYS A 1 89 ? 16.580 -10.258 26.849 1.00 23.93 89 LYS A CA 1
ATOM 715 C C . LYS A 1 89 ? 15.598 -11.409 26.615 1.00 23.60 89 LYS A C 1
ATOM 716 O O . LYS A 1 89 ? 15.976 -12.492 26.163 1.00 23.45 89 LYS A O 1
ATOM 722 N N . ASN A 1 90 ? 14.324 -11.170 26.945 1.00 24.66 90 ASN A N 1
ATOM 723 C CA . ASN A 1 90 ? 13.232 -12.075 26.560 1.00 28.63 90 ASN A CA 1
ATOM 724 C C . ASN A 1 90 ? 13.487 -13.503 27.037 1.00 25.58 90 ASN A C 1
ATOM 725 O O . ASN A 1 90 ? 13.335 -14.477 26.294 1.00 23.85 90 ASN A O 1
ATOM 730 N N . VAL A 1 91 ? 13.904 -13.631 28.291 1.00 20.34 91 VAL A N 1
ATOM 731 C CA . VAL A 1 91 ? 14.131 -14.952 28.876 1.00 19.74 91 VAL A CA 1
ATOM 732 C C . VAL A 1 91 ? 12.779 -15.388 29.427 1.00 20.23 91 VAL A C 1
ATOM 733 O O . VAL A 1 91 ? 12.461 -15.242 30.611 1.00 19.86 91 VAL A O 1
ATOM 737 N N . THR A 1 92 ? 11.953 -15.937 28.542 1.00 20.06 92 THR A N 1
ATOM 738 C CA . THR A 1 92 ? 10.645 -16.445 28.932 1.00 23.12 92 THR A CA 1
ATOM 739 C C . THR A 1 92 ? 10.532 -17.904 28.519 1.00 24.47 92 THR A C 1
ATOM 740 O O . THR A 1 92 ? 11.275 -18.385 27.661 1.00 25.73 92 THR A O 1
ATOM 744 N N . SER A 1 93 ? 9.603 -18.619 29.146 1.00 27.03 93 SER A N 1
ATOM 745 C CA . SER A 1 93 ? 9.404 -20.000 28.733 1.00 32.28 93 SER A CA 1
ATOM 746 C C . SER A 1 93 ? 9.206 -20.091 27.230 1.00 38.26 93 SER A C 1
ATOM 747 O O . SER A 1 93 ? 9.502 -21.130 26.637 1.00 38.56 93 SER A O 1
ATOM 750 N N . ARG A 1 94 ? 8.747 -18.998 26.610 1.00 45.44 94 ARG A N 1
ATOM 751 C CA . ARG A 1 94 ? 8.590 -18.918 25.158 1.00 49.96 94 ARG A CA 1
ATOM 752 C C . ARG A 1 94 ? 9.901 -19.162 24.421 1.00 44.63 94 ARG A C 1
ATOM 753 O O . ARG A 1 94 ? 9.950 -19.931 23.455 1.00 46.04 94 ARG A O 1
ATOM 761 N N . SER A 1 95 ? 10.959 -18.463 24.829 1.00 38.34 95 SER A N 1
ATOM 762 C CA . SER A 1 95 ? 12.062 -18.156 23.941 1.00 34.33 95 SER A CA 1
ATOM 763 C C . SER A 1 95 ? 12.743 -19.419 23.428 1.00 31.23 95 SER A C 1
ATOM 764 O O . SER A 1 95 ? 12.743 -20.457 24.091 1.00 30.04 95 SER A O 1
ATOM 767 N N . PRO A 1 96 ? 13.354 -19.346 22.247 1.00 30.34 96 PRO A N 1
ATOM 768 C CA . PRO A 1 96 ? 14.190 -20.470 21.803 1.00 31.68 96 PRO A CA 1
ATOM 769 C C . PRO A 1 96 ? 15.334 -20.766 22.755 1.00 28.00 96 PRO A C 1
ATOM 770 O O . PRO A 1 96 ? 15.691 -21.938 22.919 1.00 30.43 96 PRO A O 1
ATOM 774 N N . TYR A 1 97 ? 15.919 -19.746 23.392 1.00 24.23 97 TYR A N 1
ATOM 775 C CA . TYR A 1 97 ? 16.997 -19.993 24.350 1.00 25.41 97 TYR A CA 1
ATOM 776 C C . TYR A 1 97 ? 16.525 -20.854 25.514 1.00 25.38 97 TYR A C 1
ATOM 777 O O . TYR A 1 97 ? 17.204 -21.806 25.918 1.00 27.09 97 TYR A O 1
ATOM 786 N N . VAL A 1 98 ? 15.376 -20.516 26.095 1.00 23.68 98 VAL A N 1
ATOM 787 C CA . VAL A 1 98 ? 14.921 -21.258 27.267 1.00 22.81 98 VAL A CA 1
ATOM 788 C C . VAL A 1 98 ? 14.535 -22.685 26.890 1.00 25.41 98 VAL A C 1
ATOM 789 O O . VAL A 1 98 ? 14.790 -23.625 27.651 1.00 25.30 98 VAL A O 1
ATOM 793 N N . GLN A 1 99 ? 13.906 -22.876 25.725 1.00 27.39 99 GLN A N 1
ATOM 794 C CA . GLN A 1 99 ? 13.633 -24.235 25.251 1.00 26.48 99 GLN A CA 1
ATOM 795 C C . GLN A 1 99 ? 14.927 -25.041 25.136 1.00 25.41 99 GLN A C 1
ATOM 796 O O . GLN A 1 99 ? 15.002 -26.201 25.561 1.00 25.51 99 GLN A O 1
ATOM 802 N N . HIS A 1 100 ? 15.961 -24.431 24.560 1.00 21.99 100 HIS A N 1
ATOM 803 C CA . HIS A 1 100 ? 17.264 -25.078 24.454 1.00 21.76 100 HIS A CA 1
ATOM 804 C C . HIS A 1 100 ? 17.828 -25.437 25.831 1.00 22.84 100 HIS A C 1
ATOM 805 O O . HIS A 1 100 ? 18.371 -26.530 26.025 1.00 22.42 100 HIS A O 1
ATOM 812 N N . MET A 1 101 ? 17.719 -24.523 26.806 1.00 20.11 101 MET A N 1
ATOM 813 C CA . MET A 1 101 ? 18.203 -24.823 28.156 1.00 19.75 101 MET A CA 1
ATOM 814 C C . MET A 1 101 ? 17.460 -26.015 28.772 1.00 20.47 101 MET A C 1
ATOM 815 O O . MET A 1 101 ? 18.082 -26.939 29.307 1.00 22.93 101 MET A O 1
ATOM 820 N N . LEU A 1 102 ? 16.128 -26.010 28.722 1.00 20.27 102 LEU A N 1
ATOM 821 C CA . LEU A 1 102 ? 15.368 -27.087 29.357 1.00 22.53 102 LEU A CA 1
ATOM 822 C C . LEU A 1 102 ? 15.596 -28.428 28.669 1.00 23.52 102 LEU A C 1
ATOM 823 O O . LEU A 1 102 ? 15.744 -29.458 29.339 1.00 22.78 102 LEU A O 1
ATOM 828 N N . ARG A 1 103 ? 15.592 -28.439 27.333 1.00 24.30 103 ARG A N 1
ATOM 829 C CA . ARG A 1 103 ? 15.681 -29.684 26.581 1.00 28.06 103 ARG A CA 1
ATOM 830 C C . ARG A 1 103 ? 17.119 -30.165 26.438 1.00 29.48 103 ARG A C 1
ATOM 831 O O . ARG A 1 103 ? 17.395 -31.357 26.611 1.00 29.94 103 ARG A O 1
ATOM 839 N N . ASP A 1 104 ? 18.045 -29.261 26.096 1.00 27.47 104 ASP A N 1
ATOM 840 C CA . ASP A 1 104 ? 19.406 -29.669 25.737 1.00 32.43 104 ASP A CA 1
ATOM 841 C C . ASP A 1 104 ? 20.382 -29.640 26.904 1.00 32.30 104 ASP A C 1
ATOM 842 O O . ASP A 1 104 ? 21.260 -30.502 26.990 1.00 35.62 104 ASP A O 1
ATOM 847 N N . ILE A 1 105 ? 20.270 -28.667 27.798 1.00 29.72 105 ILE A N 1
ATOM 848 C CA . ILE A 1 105 ? 21.261 -28.463 28.857 1.00 31.13 105 ILE A CA 1
ATOM 849 C C . ILE A 1 105 ? 20.807 -29.057 30.182 1.00 32.45 105 ILE A C 1
ATOM 850 O O . ILE A 1 105 ? 21.519 -29.866 30.779 1.00 34.76 105 ILE A O 1
ATOM 855 N N . LYS A 1 106 ? 19.633 -28.651 30.667 1.00 35.17 106 LYS A N 1
ATOM 856 C CA . LYS A 1 106 ? 19.111 -29.160 31.928 1.00 38.19 106 LYS A CA 1
ATOM 857 C C . LYS A 1 106 ? 18.575 -30.579 31.806 1.00 41.25 106 LYS A C 1
ATOM 858 O O . LYS A 1 106 ? 18.491 -31.288 32.815 1.00 44.23 106 LYS A O 1
ATOM 864 N N . LYS A 1 107 ? 18.222 -31.011 30.596 1.00 41.85 107 LYS A N 1
ATOM 865 C CA . LYS A 1 107 ? 17.832 -32.396 30.333 1.00 44.45 107 LYS A CA 1
ATOM 866 C C . LYS A 1 107 ? 16.464 -32.729 30.932 1.00 41.66 107 LYS A C 1
ATOM 867 O O . LYS A 1 107 ? 16.249 -33.838 31.420 1.00 41.58 107 LYS A O 1
ATOM 873 N N . TYR A 1 108 ? 15.531 -31.775 30.884 1.00 37.01 108 TYR A N 1
ATOM 874 C CA . TYR A 1 108 ? 14.181 -32.037 31.365 1.00 35.66 108 TYR A CA 1
ATOM 875 C C . TYR A 1 108 ? 13.512 -33.125 30.539 1.00 35.16 108 TYR A C 1
ATOM 876 O O . TYR A 1 108 ? 13.767 -33.280 29.342 1.00 33.93 108 TYR A O 1
ATOM 885 N N . GLU A 1 109 ? 12.624 -33.865 31.192 1.00 33.82 109 GLU A N 1
ATOM 886 C CA . GLU A 1 109 ? 11.782 -34.820 30.490 1.00 34.68 109 GLU A CA 1
ATOM 887 C C . GLU A 1 109 ? 10.860 -34.082 29.525 1.00 31.92 109 GLU A C 1
ATOM 888 O O . GLU A 1 109 ? 10.114 -33.184 29.927 1.00 28.64 109 GLU A O 1
ATOM 894 N N . ALA A 1 110 ? 10.916 -34.461 28.247 1.00 33.60 110 ALA A N 1
ATOM 895 C CA . ALA A 1 110 ? 10.210 -33.708 27.213 1.00 34.68 110 ALA A CA 1
ATOM 896 C C . ALA A 1 110 ? 8.725 -33.557 27.533 1.00 36.04 110 ALA A C 1
ATOM 897 O O . ALA A 1 110 ? 8.150 -32.481 27.341 1.00 36.44 110 ALA A O 1
ATOM 899 N N . GLN A 1 111 ? 8.083 -34.617 28.025 1.00 36.23 111 GLN A N 1
ATOM 900 C CA . GLN A 1 111 ? 6.648 -34.544 28.267 1.00 35.31 111 GLN A CA 1
ATOM 901 C C . GLN A 1 111 ? 6.283 -33.553 29.367 1.00 31.59 111 GLN A C 1
ATOM 902 O O . GLN A 1 111 ? 5.111 -33.185 29.475 1.00 34.08 111 GLN A O 1
ATOM 908 N N . THR A 1 112 ? 7.235 -33.118 30.184 1.00 28.59 112 THR A N 1
ATOM 909 C CA . THR A 1 112 ? 6.944 -32.177 31.260 1.00 28.34 112 THR A CA 1
ATOM 910 C C . THR A 1 112 ? 7.132 -30.725 30.854 1.00 27.04 112 THR A C 1
ATOM 911 O O . THR A 1 112 ? 6.825 -29.834 31.653 1.00 27.04 112 THR A O 1
ATOM 915 N N . ILE A 1 113 ? 7.627 -30.455 29.653 1.00 26.08 113 ILE A N 1
ATOM 916 C CA . ILE A 1 113 ? 8.109 -29.105 29.364 1.00 27.62 113 ILE A CA 1
ATOM 917 C C . ILE A 1 113 ? 6.931 -28.148 29.197 1.00 25.57 113 ILE A C 1
ATOM 918 O O . ILE A 1 113 ? 6.988 -27.031 29.725 1.00 24.54 113 ILE A O 1
ATOM 923 N N . PRO A 1 114 ? 5.826 -28.538 28.553 1.00 30.23 114 PRO A N 1
ATOM 924 C CA . PRO A 1 114 ? 4.646 -27.650 28.552 1.00 31.24 114 PRO A CA 1
ATOM 925 C C . PRO A 1 114 ? 4.217 -27.216 29.946 1.00 30.58 114 PRO A C 1
ATOM 926 O O . PRO A 1 114 ? 3.934 -26.030 30.166 1.00 28.67 114 PRO A O 1
ATOM 930 N N . ALA A 1 115 ? 4.175 -28.142 30.906 1.00 28.46 115 ALA A N 1
ATOM 931 C CA . ALA A 1 115 ? 3.796 -27.766 32.267 1.00 26.68 115 ALA A CA 1
ATOM 932 C C . ALA A 1 115 ? 4.849 -26.894 32.929 1.00 24.98 115 ALA A C 1
ATOM 933 O O . ALA A 1 115 ? 4.506 -26.000 33.704 1.00 24.75 115 ALA A O 1
ATOM 935 N N . VAL A 1 116 ? 6.127 -27.139 32.654 1.00 24.12 116 VAL A N 1
ATOM 936 C CA . VAL A 1 116 ? 7.165 -26.286 33.228 1.00 22.81 116 VAL A CA 1
ATOM 937 C C . VAL A 1 116 ? 7.064 -24.867 32.679 1.00 23.08 116 VAL A C 1
ATOM 938 O O . VAL A 1 116 ? 7.262 -23.891 33.414 1.00 21.78 116 VAL A O 1
ATOM 942 N N . GLU A 1 117 ? 6.763 -24.722 31.383 1.00 22.91 117 GLU A N 1
ATOM 943 C CA . GLU A 1 117 ? 6.546 -23.392 30.814 1.00 23.32 117 GLU A CA 1
ATOM 944 C C . GLU A 1 117 ? 5.477 -22.633 31.587 1.00 26.47 117 GLU A C 1
ATOM 945 O O . GLU A 1 117 ? 5.664 -21.466 31.953 1.00 24.62 117 GLU A O 1
ATOM 951 N N . GLN A 1 118 ? 4.331 -23.281 31.823 1.00 24.01 118 GLN A N 1
ATOM 952 C CA . GLN A 1 118 ? 3.264 -22.638 32.577 1.00 28.96 118 GLN A CA 1
ATOM 953 C C . GLN A 1 118 ? 3.737 -22.262 33.973 1.00 28.77 118 GLN A C 1
ATOM 954 O O . GLN A 1 118 ? 3.412 -21.177 34.474 1.00 25.50 118 GLN A O 1
ATOM 960 N N . LYS A 1 119 ? 4.492 -23.150 34.627 1.00 25.40 119 LYS A N 1
ATOM 961 C CA . LYS A 1 119 ? 5.002 -22.819 35.953 1.00 26.76 119 LYS A CA 1
ATOM 962 C C . LYS A 1 119 ? 5.925 -21.608 35.883 1.00 22.13 119 LYS A C 1
ATOM 963 O O . LYS A 1 119 ? 5.847 -20.707 36.727 1.00 21.83 119 LYS A O 1
ATOM 969 N N . PHE A 1 120 ? 6.793 -21.562 34.867 1.00 21.09 120 PHE A N 1
ATOM 970 C CA . PHE A 1 120 ? 7.651 -20.397 34.662 1.00 20.15 120 PHE A CA 1
ATOM 971 C C . PHE A 1 120 ? 6.816 -19.136 34.463 1.00 20.61 120 PHE A C 1
ATOM 972 O O . PHE A 1 120 ? 7.066 -18.101 35.096 1.00 20.88 120 PHE A O 1
ATOM 980 N N . ASP A 1 121 ? 5.826 -19.199 33.565 1.00 21.98 121 ASP A N 1
ATOM 981 C CA . ASP A 1 121 ? 4.974 -18.039 33.310 1.00 26.83 121 ASP A CA 1
ATOM 982 C C . ASP A 1 121 ? 4.390 -17.495 34.606 1.00 26.38 121 ASP A C 1
ATOM 983 O O . ASP A 1 121 ? 4.398 -16.281 34.842 1.00 26.79 121 ASP A O 1
ATOM 988 N N . ALA A 1 122 ? 3.879 -18.385 35.462 1.00 24.70 122 ALA A N 1
ATOM 989 C CA . ALA A 1 122 ? 3.199 -17.951 36.679 1.00 25.46 122 ALA A CA 1
ATOM 990 C C . ALA A 1 122 ? 4.176 -17.354 37.674 1.00 25.59 122 ALA A C 1
ATOM 991 O O . ALA A 1 122 ? 3.887 -16.322 38.291 1.00 27.60 122 ALA A O 1
ATOM 993 N N . PHE A 1 123 ? 5.335 -17.990 37.855 1.00 26.24 123 PHE A N 1
ATOM 994 C CA . PHE A 1 123 ? 6.378 -17.384 38.672 1.00 24.01 123 PHE A CA 1
ATOM 995 C C . PHE A 1 123 ? 6.720 -15.980 38.171 1.00 21.96 123 PHE A C 1
ATOM 996 O O . PHE A 1 123 ? 6.774 -15.026 38.954 1.00 22.52 123 PHE A O 1
ATOM 1004 N N . GLN A 1 124 ? 6.934 -15.826 36.862 1.00 20.64 124 GLN A N 1
ATOM 1005 C CA . GLN A 1 124 ? 7.330 -14.511 36.358 1.00 20.52 124 GLN A CA 1
ATOM 1006 C C . GLN A 1 124 ? 6.264 -13.458 36.649 1.00 22.43 124 GLN A C 1
ATOM 1007 O O . GLN A 1 124 ? 6.585 -12.325 37.026 1.00 22.44 124 GLN A O 1
ATOM 1013 N N . ALA A 1 125 ? 4.989 -13.817 36.506 1.00 22.97 125 ALA A N 1
ATOM 1014 C CA . ALA A 1 125 ? 3.936 -12.885 36.891 1.00 24.44 125 ALA A CA 1
ATOM 1015 C C . ALA A 1 125 ? 3.919 -12.661 38.398 1.00 24.61 125 ALA A C 1
ATOM 1016 O O . ALA A 1 125 ? 3.753 -11.527 38.861 1.00 25.33 125 ALA A O 1
ATOM 1018 N N . ASP A 1 126 ? 4.081 -13.728 39.181 1.00 24.31 126 ASP A N 1
ATOM 1019 C CA . ASP A 1 126 ? 3.991 -13.609 40.632 1.00 26.55 126 ASP A CA 1
ATOM 1020 C C . ASP A 1 126 ? 5.124 -12.770 41.211 1.00 28.04 126 ASP A C 1
ATOM 1021 O O . ASP A 1 126 ? 4.995 -12.249 42.323 1.00 32.16 126 ASP A O 1
ATOM 1026 N N . PHE A 1 127 ? 6.230 -12.652 40.483 1.00 23.55 127 PHE A N 1
ATOM 1027 C CA . PHE A 1 127 ? 7.379 -11.855 40.876 1.00 23.36 127 PHE A CA 1
ATOM 1028 C C . PHE A 1 127 ? 7.486 -10.565 40.067 1.00 25.34 127 PHE A C 1
ATOM 1029 O O . PHE A 1 127 ? 8.480 -9.850 40.198 1.00 24.94 127 PHE A O 1
ATOM 1037 N N . HIS A 1 128 ? 6.503 -10.276 39.209 1.00 23.81 128 HIS A N 1
ATOM 1038 C CA . HIS A 1 128 ? 6.441 -9.059 38.406 1.00 26.19 128 HIS A CA 1
ATOM 1039 C C . HIS A 1 128 ? 7.561 -8.973 37.377 1.00 28.42 128 HIS A C 1
ATOM 1040 O O . HIS A 1 128 ? 7.804 -7.896 36.812 1.00 30.99 128 HIS A O 1
ATOM 1047 N N . ILE A 1 129 ? 8.241 -10.090 37.119 1.00 23.26 129 ILE A N 1
ATOM 1048 C CA . ILE A 1 129 ? 9.299 -10.121 36.113 1.00 23.42 129 ILE A CA 1
ATOM 1049 C C . ILE A 1 129 ? 8.738 -9.839 34.724 1.00 23.67 129 ILE A C 1
ATOM 1050 O O . ILE A 1 129 ? 9.382 -9.179 33.903 1.00 23.89 129 ILE A O 1
ATOM 1055 N N . SER A 1 130 ? 7.540 -10.347 34.428 1.00 24.77 130 SER A N 1
ATOM 1056 C CA . SER A 1 130 ? 6.983 -10.257 33.085 1.00 28.31 130 SER A CA 1
ATOM 1057 C C . SER A 1 130 ? 6.023 -9.079 32.923 1.00 32.96 130 SER A C 1
ATOM 1058 O O . SER A 1 130 ? 5.269 -9.032 31.945 1.00 34.79 130 SER A O 1
ATOM 1061 N N . ASP A 1 131 ? 6.048 -8.118 33.851 1.00 32.28 131 ASP A N 1
ATOM 1062 C CA . ASP A 1 131 ? 5.213 -6.932 33.691 1.00 31.57 131 ASP A CA 1
ATOM 1063 C C . ASP A 1 131 ? 5.576 -6.154 32.430 1.00 33.82 131 ASP A C 1
ATOM 1064 O O . ASP A 1 131 ? 4.700 -5.568 31.785 1.00 36.48 131 ASP A O 1
ATOM 1069 N N . ASN A 1 132 ? 6.858 -6.101 32.077 1.00 31.42 132 ASN A N 1
ATOM 1070 C CA . ASN A 1 132 ? 7.274 -5.336 30.905 1.00 29.97 132 ASN A CA 1
ATOM 1071 C C . ASN A 1 132 ? 8.677 -5.775 30.528 1.00 27.60 132 ASN A C 1
ATOM 1072 O O . ASN A 1 132 ? 9.339 -6.494 31.277 1.00 27.91 132 ASN A O 1
ATOM 1077 N N . ASP A 1 133 ? 9.124 -5.335 29.348 1.00 27.40 133 ASP A N 1
ATOM 1078 C CA . ASP A 1 133 ? 10.396 -5.818 28.819 1.00 28.30 133 ASP A CA 1
ATOM 1079 C C . ASP A 1 133 ? 11.563 -5.358 29.670 1.00 23.84 133 ASP A C 1
ATOM 1080 O O . ASP A 1 133 ? 12.558 -6.078 29.799 1.00 24.57 133 ASP A O 1
ATOM 1085 N N . GLN A 1 134 ? 11.460 -4.168 30.250 1.00 21.62 134 GLN A N 1
ATOM 1086 C CA . GLN A 1 134 ? 12.527 -3.658 31.098 1.00 22.10 134 GLN A CA 1
ATOM 1087 C C . GLN A 1 134 ? 12.673 -4.522 32.345 1.00 21.67 134 GLN A C 1
ATOM 1088 O O . GLN A 1 134 ? 13.788 -4.903 32.729 1.00 20.11 134 GLN A O 1
ATOM 1094 N N . ALA A 1 135 ? 11.547 -4.856 32.987 1.00 20.93 135 ALA A N 1
ATOM 1095 C CA . ALA A 1 135 ? 11.597 -5.731 34.154 1.00 18.13 135 ALA A CA 1
ATOM 1096 C C . ALA A 1 135 ? 12.141 -7.099 33.780 1.00 19.96 135 ALA A C 1
ATOM 1097 O O . ALA A 1 135 ? 12.909 -7.701 34.539 1.00 17.41 135 ALA A O 1
ATOM 1099 N N . LEU A 1 136 ? 11.740 -7.611 32.616 1.00 19.96 136 LEU A N 1
ATOM 1100 C CA . LEU A 1 136 ? 12.185 -8.934 32.204 1.00 21.64 136 LEU A CA 1
ATOM 1101 C C . LEU A 1 136 ? 13.678 -8.926 31.920 1.00 21.53 136 LEU A C 1
ATOM 1102 O O . LEU A 1 136 ? 14.397 -9.855 32.297 1.00 23.39 136 LEU A O 1
ATOM 1107 N N . TYR A 1 137 ? 14.169 -7.876 31.271 1.00 22.64 137 TYR A N 1
ATOM 1108 C CA . TYR A 1 137 ? 15.597 -7.803 31.018 1.00 18.67 137 TYR A CA 1
ATOM 1109 C C . TYR A 1 137 ? 16.367 -7.566 32.311 1.00 16.20 137 TYR A C 1
ATOM 1110 O O . TYR A 1 137 ? 17.419 -8.179 32.531 1.00 15.37 137 TYR A O 1
ATOM 1119 N N . ASP A 1 138 ? 15.865 -6.680 33.183 1.00 17.15 138 ASP A N 1
ATOM 1120 C CA . ASP A 1 138 ? 16.610 -6.365 34.402 1.00 15.61 138 ASP A CA 1
ATOM 1121 C C . ASP A 1 138 ? 16.695 -7.580 35.319 1.00 17.77 138 ASP A C 1
ATOM 1122 O O . ASP A 1 138 ? 17.681 -7.739 36.047 1.00 18.43 138 ASP A O 1
ATOM 1127 N N . TRP A 1 139 ? 15.695 -8.465 35.266 1.00 20.53 139 TRP A N 1
ATOM 1128 C CA . TRP A 1 139 ? 15.748 -9.709 36.034 1.00 19.45 139 TRP A CA 1
ATOM 1129 C C . TRP A 1 139 ? 16.920 -10.588 35.587 1.00 15.54 139 TRP A C 1
ATOM 1130 O O . TRP A 1 139 ? 17.704 -11.055 36.419 1.00 17.84 139 TRP A O 1
ATOM 1141 N N . SER A 1 140 ? 17.066 -10.824 34.275 1.00 14.94 140 SER A N 1
ATOM 1142 C CA . SER A 1 140 ? 18.264 -11.523 33.810 1.00 17.64 140 SER A CA 1
ATOM 1143 C C . SER A 1 140 ? 19.517 -10.764 34.206 1.00 14.55 140 SER A C 1
ATOM 1144 O O . SER A 1 140 ? 20.535 -11.373 34.547 1.00 13.00 140 SER A O 1
ATOM 1147 N N . SER A 1 141 ? 19.467 -9.431 34.180 1.00 14.35 141 SER A N 1
ATOM 1148 C CA . SER A 1 141 ? 20.661 -8.668 34.529 1.00 17.54 141 SER A CA 1
ATOM 1149 C C . SER A 1 141 ? 21.031 -8.848 35.999 1.00 15.25 141 SER A C 1
ATOM 1150 O O . SER A 1 141 ? 22.217 -8.945 36.334 1.00 13.65 141 SER A O 1
ATOM 1153 N N . LYS A 1 142 ? 20.038 -8.918 36.893 1.00 13.67 142 LYS A N 1
ATOM 1154 C CA . LYS A 1 142 ? 20.357 -9.234 38.281 1.00 12.80 142 LYS A CA 1
ATOM 1155 C C . LYS A 1 142 ? 21.165 -10.518 38.385 1.00 13.32 142 LYS A C 1
ATOM 1156 O O . LYS A 1 142 ? 22.109 -10.590 39.177 1.00 14.28 142 LYS A O 1
ATOM 1162 N N . GLN A 1 143 ? 20.811 -11.554 37.602 1.00 11.35 143 GLN A N 1
ATOM 1163 C CA . GLN A 1 143 ? 21.544 -12.818 37.699 1.00 12.09 143 GLN A CA 1
ATOM 1164 C C . GLN A 1 143 ? 23.015 -12.639 37.319 1.00 12.60 143 GLN A C 1
ATOM 1165 O O . GLN A 1 143 ? 23.883 -13.332 37.864 1.00 15.55 143 GLN A O 1
ATOM 1171 N N . THR A 1 144 ? 23.316 -11.724 36.396 1.00 11.99 144 THR A N 1
ATOM 1172 C CA . THR A 1 144 ? 24.701 -11.502 35.995 1.00 13.65 144 THR A CA 1
ATOM 1173 C C . THR A 1 144 ? 25.512 -10.808 37.081 1.00 13.44 144 THR A C 1
ATOM 1174 O O . THR A 1 144 ? 26.746 -10.894 37.069 1.00 13.25 144 THR A O 1
ATOM 1178 N N . TYR A 1 145 ? 24.851 -10.110 38.008 1.00 10.65 145 TYR A N 1
ATOM 1179 C CA . TYR A 1 145 ? 25.576 -9.506 39.119 1.00 11.85 145 TYR A CA 1
ATOM 1180 C C . TYR A 1 145 ? 25.986 -10.553 40.138 1.00 11.52 145 TYR A C 1
ATOM 1181 O O . TYR A 1 145 ? 26.913 -10.308 40.917 1.00 13.76 145 TYR A O 1
ATOM 1190 N N . ILE A 1 146 ? 25.310 -11.707 40.156 1.00 11.42 146 ILE A N 1
ATOM 1191 C CA . ILE A 1 146 ? 25.789 -12.847 40.930 1.00 13.79 146 ILE A CA 1
ATOM 1192 C C . ILE A 1 146 ? 27.143 -13.294 40.404 1.00 16.13 146 ILE A C 1
ATOM 1193 O O . ILE A 1 146 ? 28.110 -13.456 41.162 1.00 12.38 146 ILE A O 1
ATOM 1198 N N . ALA A 1 147 ? 27.221 -13.508 39.090 1.00 16.43 147 ALA A N 1
ATOM 1199 C CA . ALA A 1 147 ? 28.480 -13.904 38.475 1.00 16.54 147 ALA A CA 1
ATOM 1200 C C . ALA A 1 147 ? 29.539 -12.819 38.653 1.00 14.47 147 ALA A C 1
ATOM 1201 O O . ALA A 1 147 ? 30.718 -13.125 38.873 1.00 14.27 147 ALA A O 1
ATOM 1203 N N . LEU A 1 148 ? 29.134 -11.548 38.564 1.00 13.10 148 LEU A N 1
ATOM 1204 C CA . LEU A 1 148 ? 30.063 -10.440 38.756 1.00 14.12 148 LEU A CA 1
ATOM 1205 C C . LEU A 1 148 ? 30.715 -10.497 40.135 1.00 14.17 148 LEU A C 1
ATOM 1206 O O . LEU A 1 148 ? 31.946 -10.458 40.265 1.00 15.84 148 LEU A O 1
ATOM 1211 N N . GLY A 1 149 ? 29.906 -10.599 41.182 1.00 13.51 149 GLY A N 1
ATOM 1212 C CA . GLY A 1 149 ? 30.470 -10.733 42.519 1.00 15.53 149 GLY A CA 1
ATOM 1213 C C . GLY A 1 149 ? 31.364 -11.954 42.658 1.00 17.94 149 GLY A C 1
ATOM 1214 O O . GLY A 1 149 ? 32.446 -11.877 43.249 1.00 16.78 149 GLY A O 1
ATOM 1215 N N . ASN A 1 150 ? 30.932 -13.099 42.104 1.00 16.60 150 ASN A N 1
ATOM 1216 C CA . ASN A 1 150 ? 31.726 -14.323 42.226 1.00 16.26 150 ASN A CA 1
ATOM 1217 C C . ASN A 1 150 ? 33.073 -14.176 41.530 1.00 15.28 150 ASN A C 1
ATOM 1218 O O . ASN A 1 150 ? 34.099 -14.645 42.037 1.00 14.40 150 ASN A O 1
ATOM 1223 N N . MET A 1 151 ? 33.089 -13.536 40.357 1.00 14.80 151 MET A N 1
ATOM 1224 C CA . MET A 1 151 ? 34.337 -13.365 39.617 1.00 17.13 151 MET A CA 1
ATOM 1225 C C . MET A 1 151 ? 35.314 -12.460 40.359 1.00 15.66 151 MET A C 1
ATOM 1226 O O . MET A 1 151 ? 36.510 -12.754 40.426 1.00 17.53 151 MET A O 1
ATOM 1231 N N . MET A 1 152 ? 34.841 -11.340 40.895 1.00 15.87 152 MET A N 1
ATOM 1232 C CA . MET A 1 152 ? 35.737 -10.457 41.639 1.00 15.28 152 MET A CA 1
ATOM 1233 C C . MET A 1 152 ? 36.264 -11.138 42.896 1.00 17.32 152 MET A C 1
ATOM 1234 O O . MET A 1 152 ? 37.450 -11.023 43.226 1.00 20.59 152 MET A O 1
ATOM 1239 N N . THR A 1 153 ? 35.408 -11.869 43.602 1.00 17.93 153 THR A N 1
ATOM 1240 C CA . THR A 1 153 ? 35.844 -12.542 44.823 1.00 17.96 153 THR A CA 1
ATOM 1241 C C . THR A 1 153 ? 36.847 -13.644 44.521 1.00 20.70 153 THR A C 1
ATOM 1242 O O . THR A 1 153 ? 37.858 -13.790 45.226 1.00 17.90 153 THR A O 1
ATOM 1246 N N . THR A 1 154 ? 36.564 -14.456 43.502 1.00 19.61 154 THR A N 1
ATOM 1247 C CA . THR A 1 154 ? 37.525 -15.461 43.065 1.00 18.20 154 THR A CA 1
ATOM 1248 C C . THR A 1 154 ? 38.860 -14.805 42.743 1.00 24.11 154 THR A C 1
ATOM 1249 O O . THR A 1 154 ? 39.923 -15.295 43.140 1.00 21.65 154 THR A O 1
ATOM 1253 N N . ALA A 1 155 ? 38.823 -13.685 42.008 1.00 24.70 155 ALA A N 1
ATOM 1254 C CA . ALA A 1 155 ? 40.068 -13.009 41.663 1.00 20.82 155 ALA A CA 1
ATOM 1255 C C . ALA A 1 155 ? 40.802 -12.583 42.921 1.00 19.32 155 ALA A C 1
ATOM 1256 O O . ALA A 1 155 ? 42.013 -12.804 43.055 1.00 24.85 155 ALA A O 1
ATOM 1258 N N . ALA A 1 156 ? 40.081 -12.003 43.871 1.00 15.95 156 ALA A N 1
ATOM 1259 C CA . ALA A 1 156 ? 40.725 -11.554 45.099 1.00 16.58 156 ALA A CA 1
ATOM 1260 C C . ALA A 1 156 ? 41.406 -12.720 45.804 1.00 18.75 156 ALA A C 1
ATOM 1261 O O . ALA A 1 156 ? 42.562 -12.616 46.228 1.00 18.51 156 ALA A O 1
ATOM 1263 N N . LEU A 1 157 ? 40.716 -13.859 45.903 1.00 20.96 157 LEU A N 1
ATOM 1264 C CA . LEU A 1 157 ? 41.297 -15.005 46.603 1.00 22.35 157 LEU A CA 1
ATOM 1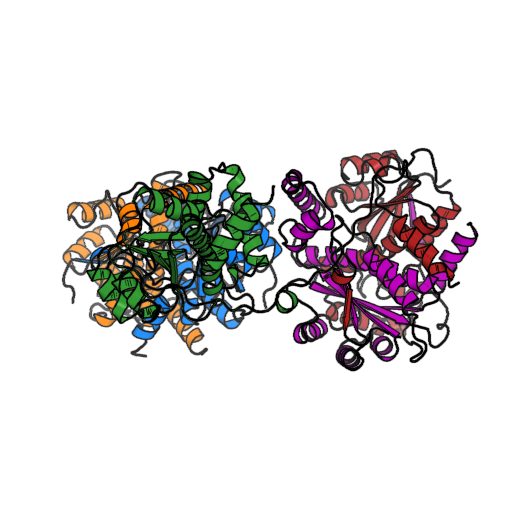265 C C . LEU A 1 157 ? 42.582 -15.474 45.940 1.00 21.98 157 LEU A C 1
ATOM 1266 O O . LEU A 1 157 ? 43.409 -16.117 46.584 1.00 22.61 157 LEU A O 1
ATOM 1271 N N . LEU A 1 158 ? 42.758 -15.187 44.657 1.00 23.00 158 LEU A N 1
ATOM 1272 C CA . LEU A 1 158 ? 43.984 -15.515 43.944 1.00 25.19 158 LEU A CA 1
ATOM 1273 C C . LEU A 1 158 ? 44.995 -14.373 43.988 1.00 25.33 158 LEU A C 1
ATOM 1274 O O . LEU A 1 158 ? 46.025 -14.437 43.305 1.00 27.28 158 LEU A O 1
ATOM 1279 N N . GLY A 1 159 ? 44.723 -13.333 44.778 1.00 23.95 159 GLY A N 1
ATOM 1280 C CA . GLY A 1 159 ? 45.592 -12.168 44.807 1.00 25.61 159 GLY A CA 1
ATOM 1281 C C . GLY A 1 159 ? 45.500 -11.273 43.587 1.00 25.73 159 GLY A C 1
ATOM 1282 O O . GLY A 1 159 ? 46.454 -10.561 43.278 1.00 26.32 159 GLY A O 1
ATOM 1283 N N . ILE A 1 160 ? 44.372 -11.289 42.881 1.00 23.22 160 ILE A N 1
ATOM 1284 C CA . ILE A 1 160 ? 44.177 -10.508 41.662 1.00 19.98 160 ILE A CA 1
ATOM 1285 C C . ILE A 1 160 ? 43.133 -9.429 41.928 1.00 22.11 160 ILE A C 1
ATOM 1286 O O . ILE A 1 160 ? 42.034 -9.724 42.418 1.00 20.27 160 ILE A O 1
ATOM 1291 N N . ASP A 1 161 ? 43.478 -8.183 41.613 1.00 21.84 161 ASP A N 1
ATOM 1292 C CA . ASP A 1 161 ? 42.556 -7.071 41.769 1.00 18.37 161 ASP A CA 1
ATOM 1293 C C . ASP A 1 161 ? 41.560 -7.020 40.616 1.00 16.86 161 ASP A C 1
ATOM 1294 O O . ASP A 1 161 ? 41.767 -7.610 39.557 1.00 18.77 161 ASP A O 1
ATOM 1299 N N . SER A 1 162 ? 40.477 -6.278 40.834 1.00 20.40 162 SER A N 1
ATOM 1300 C CA . SER A 1 162 ? 39.395 -6.170 39.874 1.00 17.23 162 SER A CA 1
ATOM 1301 C C . SER A 1 162 ? 38.701 -4.832 40.082 1.00 19.84 162 SER A C 1
ATOM 1302 O O . SER A 1 162 ? 39.011 -4.080 41.007 1.00 15.69 162 SER A O 1
ATOM 1305 N N . CYS A 1 163 ? 37.744 -4.553 39.205 1.00 16.44 163 CYS A N 1
ATOM 1306 C CA . CYS A 1 163 ? 36.955 -3.340 39.262 1.00 17.73 163 CYS A CA 1
ATOM 1307 C C . CYS A 1 163 ? 35.653 -3.574 38.504 1.00 21.53 163 CYS A C 1
ATOM 1308 O O . CYS A 1 163 ? 35.695 -3.920 37.320 1.00 21.71 163 CYS A O 1
ATOM 1311 N N . PRO A 1 164 ? 34.484 -3.474 39.144 1.00 19.86 164 PRO A N 1
ATOM 1312 C CA . PRO A 1 164 ? 33.223 -3.510 38.398 1.00 17.81 164 PRO A CA 1
ATOM 1313 C C . PRO A 1 164 ? 32.879 -2.109 37.916 1.00 17.92 164 PRO A C 1
ATOM 1314 O O . PRO A 1 164 ? 33.245 -1.112 38.535 1.00 14.23 164 PRO A O 1
ATOM 1318 N N . MET A 1 165 ? 32.204 -2.032 36.763 1.00 17.57 165 MET A N 1
ATOM 1319 C CA . MET A 1 165 ? 31.990 -0.745 36.109 1.00 19.67 165 MET A CA 1
ATOM 1320 C C . MET A 1 165 ? 30.596 -0.657 35.508 1.00 18.28 165 MET A C 1
ATOM 1321 O O . MET A 1 165 ? 30.237 -1.460 34.636 1.00 16.72 165 MET A O 1
ATOM 1326 N N . GLU A 1 166 ? 29.822 0.331 35.974 1.00 15.05 166 GLU A N 1
ATOM 1327 C CA . GLU A 1 166 ? 28.590 0.742 35.319 1.00 19.46 166 GLU A CA 1
ATOM 1328 C C . GLU A 1 166 ? 28.743 2.075 34.610 1.00 19.80 166 GLU A C 1
ATOM 1329 O O . GLU A 1 166 ? 27.838 2.466 33.863 1.00 21.80 166 GLU A O 1
ATOM 1335 N N . GLY A 1 167 ? 29.880 2.754 34.784 1.00 19.10 167 GLY A N 1
ATOM 1336 C CA . GLY A 1 167 ? 30.057 4.123 34.329 1.00 20.28 167 GLY A CA 1
ATOM 1337 C C . GLY A 1 167 ? 30.324 4.262 32.844 1.00 20.00 167 GLY A C 1
ATOM 1338 O O . GLY A 1 167 ? 31.383 4.749 32.438 1.00 20.65 167 GLY A O 1
ATOM 1339 N N . PHE A 1 168 ? 29.387 3.835 32.010 1.00 21.78 168 PHE A N 1
ATOM 1340 C CA . PHE A 1 168 ? 29.550 4.007 30.572 1.00 23.84 168 PHE A CA 1
ATOM 1341 C C . PHE A 1 168 ? 28.233 4.473 29.970 1.00 24.70 168 PHE A C 1
ATOM 1342 O O . PHE A 1 168 ? 27.165 4.340 30.574 1.00 25.48 168 PHE A O 1
ATOM 1350 N N . SER A 1 169 ? 28.318 5.044 28.774 1.00 25.29 169 SER A N 1
ATOM 1351 C CA A SER A 1 169 ? 27.131 5.502 28.056 0.63 28.10 169 SER A CA 1
ATOM 1352 C CA B SER A 1 169 ? 27.130 5.501 28.056 0.37 28.09 169 SER A CA 1
ATOM 1353 C C . SER A 1 169 ? 26.499 4.286 27.387 1.00 29.70 169 SER A C 1
ATOM 1354 O O . SER A 1 169 ? 26.924 3.862 26.308 1.00 32.89 169 SER A O 1
ATOM 1359 N N . LEU A 1 170 ? 25.469 3.733 28.036 1.00 26.68 170 LEU A N 1
ATOM 1360 C CA . LEU A 1 170 ? 24.908 2.443 27.636 1.00 26.84 170 LEU A CA 1
ATOM 1361 C C . LEU A 1 170 ? 24.458 2.433 26.179 1.00 24.81 170 LEU A C 1
ATOM 1362 O O . LEU A 1 170 ? 24.730 1.471 25.456 1.00 26.25 170 LEU A O 1
ATOM 1367 N N . ASP A 1 171 ? 23.755 3.475 25.725 1.00 25.22 171 ASP A N 1
ATOM 1368 C CA . ASP A 1 171 ? 23.238 3.439 24.355 1.00 27.65 171 ASP A CA 1
ATOM 1369 C C . ASP A 1 171 ? 24.372 3.459 23.349 1.00 27.86 171 ASP A C 1
ATOM 1370 O O . ASP A 1 171 ? 24.401 2.659 22.405 1.00 26.08 171 ASP A O 1
ATOM 1375 N N . THR A 1 172 ? 25.311 4.383 23.526 1.00 29.07 172 THR A N 1
ATOM 1376 C CA . THR A 1 172 ? 26.401 4.526 22.570 1.00 31.53 172 THR A CA 1
ATOM 1377 C C . THR A 1 172 ? 27.274 3.279 22.547 1.00 31.71 172 THR A C 1
ATOM 1378 O O . THR A 1 172 ? 27.664 2.797 21.476 1.00 26.14 172 THR A O 1
ATOM 1382 N N . VAL A 1 173 ? 27.600 2.747 23.729 1.00 26.05 173 VAL A N 1
ATOM 1383 C CA . VAL A 1 173 ? 28.449 1.564 23.799 1.00 27.86 173 VAL A CA 1
ATOM 1384 C C . VAL A 1 173 ? 27.737 0.363 23.195 1.00 27.26 173 VAL A C 1
ATOM 1385 O O . VAL A 1 173 ? 28.346 -0.441 22.472 1.00 25.94 173 VAL A O 1
ATOM 1389 N N . THR A 1 174 ? 26.447 0.206 23.503 1.00 25.16 174 THR A N 1
ATOM 1390 C CA . THR A 1 174 ? 25.636 -0.819 22.852 1.00 26.21 174 THR A CA 1
ATOM 1391 C C . THR A 1 174 ? 25.718 -0.709 21.332 1.00 29.49 174 THR A C 1
ATOM 1392 O O . THR A 1 174 ? 25.869 -1.721 20.631 1.00 26.55 174 THR A O 1
ATOM 1396 N N . ASP A 1 175 ? 25.625 0.518 20.804 1.00 27.73 175 ASP A N 1
ATOM 1397 C CA . ASP A 1 175 ? 25.665 0.692 19.360 1.00 32.30 175 ASP A CA 1
ATOM 1398 C C . ASP A 1 175 ? 27.026 0.304 18.803 1.00 32.55 175 ASP A C 1
ATOM 1399 O O . ASP A 1 175 ? 27.109 -0.348 17.756 1.00 34.21 175 ASP A O 1
ATOM 1404 N N . ILE A 1 176 ? 28.105 0.677 19.494 1.00 30.03 176 ILE A N 1
ATOM 1405 C CA . ILE A 1 176 ? 29.438 0.309 19.022 1.00 33.36 176 ILE A CA 1
ATOM 1406 C C . ILE A 1 176 ? 29.549 -1.206 18.904 1.00 32.21 176 ILE A C 1
ATOM 1407 O O . ILE A 1 176 ? 29.908 -1.746 17.852 1.00 33.78 176 ILE A O 1
ATOM 1412 N N . LEU A 1 177 ? 29.212 -1.914 19.980 1.00 25.88 177 LEU A N 1
ATOM 1413 C CA . LEU A 1 177 ? 29.322 -3.368 19.979 1.00 25.34 177 LEU A CA 1
ATOM 1414 C C . LEU A 1 177 ? 28.364 -4.012 18.991 1.00 26.41 177 LEU A C 1
ATOM 1415 O O . LEU A 1 177 ? 28.686 -5.056 18.414 1.00 30.89 177 LEU A O 1
ATOM 1420 N N . ALA A 1 178 ? 27.182 -3.431 18.798 1.00 27.37 178 ALA A N 1
ATOM 1421 C CA . ALA A 1 178 ? 26.248 -4.001 17.835 1.00 29.94 178 ALA A CA 1
ATOM 1422 C C . ALA A 1 178 ? 26.810 -3.901 16.426 1.00 31.34 178 ALA A C 1
ATOM 1423 O O . ALA A 1 178 ? 26.807 -4.883 15.678 1.00 28.45 178 ALA A O 1
ATOM 1425 N N . ASN A 1 179 ? 27.329 -2.725 16.059 1.00 36.77 179 ASN A N 1
ATOM 1426 C CA . ASN A 1 179 ? 27.872 -2.527 14.716 1.00 40.66 179 ASN A CA 1
ATOM 1427 C C . ASN A 1 179 ? 29.148 -3.323 14.473 1.00 38.88 179 ASN A C 1
ATOM 1428 O O . ASN A 1 179 ? 29.517 -3.528 13.313 1.00 40.75 179 ASN A O 1
ATOM 1433 N N . LYS A 1 180 ? 29.827 -3.776 15.522 1.00 36.25 180 LYS A N 1
ATOM 1434 C CA . LYS A 1 180 ? 30.991 -4.632 15.351 1.00 36.79 180 LYS A CA 1
ATOM 1435 C C . LYS A 1 180 ? 30.627 -6.108 15.310 1.00 38.98 180 LYS A C 1
ATOM 1436 O O . LYS A 1 180 ? 31.527 -6.949 15.201 1.00 40.50 180 LYS A O 1
ATOM 1442 N N . GLY A 1 181 ? 29.339 -6.443 15.403 1.00 37.10 181 GLY A N 1
ATOM 1443 C CA . GLY A 1 181 ? 28.914 -7.831 15.417 1.00 35.73 181 GLY A CA 1
ATOM 1444 C C . GLY A 1 181 ? 29.115 -8.558 16.727 1.00 32.32 181 GLY A C 1
ATOM 1445 O O . GLY A 1 181 ? 28.834 -9.759 16.800 1.00 30.20 181 GLY A O 1
ATOM 1446 N N . ILE A 1 182 ? 29.566 -7.871 17.772 1.00 31.18 182 ILE A N 1
ATOM 1447 C CA . ILE A 1 182 ? 29.861 -8.545 19.028 1.00 28.20 182 ILE A CA 1
ATOM 1448 C C . ILE A 1 182 ? 28.631 -8.670 19.921 1.00 28.17 182 ILE A C 1
ATOM 1449 O O . ILE A 1 182 ? 28.497 -9.662 20.636 1.00 29.58 182 ILE A O 1
ATOM 1454 N N . LEU A 1 183 ? 27.739 -7.680 19.908 1.00 26.38 183 LEU A N 1
ATOM 1455 C CA . LEU A 1 183 ? 26.534 -7.679 20.731 1.00 27.03 183 LEU A CA 1
ATOM 1456 C C . LEU A 1 183 ? 25.327 -7.834 19.813 1.00 29.56 183 LEU A C 1
ATOM 1457 O O . LEU A 1 183 ? 25.051 -6.956 18.991 1.00 29.52 183 LEU A O 1
ATOM 1462 N N . ASP A 1 184 ? 24.614 -8.953 19.943 1.00 30.26 184 ASP A N 1
ATOM 1463 C CA . ASP A 1 184 ? 23.371 -9.168 19.200 1.00 33.10 184 ASP A CA 1
ATOM 1464 C C . ASP A 1 184 ? 22.257 -8.540 20.027 1.00 31.07 184 ASP A C 1
ATOM 1465 O O . ASP A 1 184 ? 21.655 -9.186 20.889 1.00 29.07 184 ASP A O 1
ATOM 1470 N N . THR A 1 185 ? 21.965 -7.265 19.745 1.00 27.27 185 THR A N 1
ATOM 1471 C CA A THR A 1 185 ? 21.006 -6.497 20.532 0.30 25.12 185 THR A CA 1
ATOM 1472 C CA B THR A 1 185 ? 21.017 -6.525 20.573 0.70 24.81 185 THR A CA 1
ATOM 1473 C C . THR A 1 185 ? 19.617 -7.117 20.540 1.00 26.84 185 THR A C 1
ATOM 1474 O O . THR A 1 185 ? 18.760 -6.670 21.310 1.00 27.93 185 THR A O 1
ATOM 1481 N N . GLU A 1 186 ? 19.357 -8.107 19.690 1.00 30.71 186 GLU A N 1
ATOM 1482 C CA . GLU A 1 186 ? 18.063 -8.770 19.768 1.00 36.69 186 GLU A CA 1
ATOM 1483 C C . GLU A 1 186 ? 18.035 -9.802 20.887 1.00 33.66 186 GLU A C 1
ATOM 1484 O O . GLU A 1 186 ? 16.997 -9.980 21.533 1.00 32.77 186 GLU A O 1
ATOM 1490 N N . GLN A 1 187 ? 19.161 -10.464 21.145 1.00 31.30 187 GLN A N 1
ATOM 1491 C CA . GLN A 1 187 ? 19.242 -11.474 22.192 1.00 28.35 187 GLN A CA 1
ATOM 1492 C C . GLN A 1 187 ? 19.824 -10.954 23.503 1.00 24.82 187 GLN A C 1
ATOM 1493 O O . GLN A 1 187 ? 19.553 -11.546 24.554 1.00 23.92 187 GLN A O 1
ATOM 1499 N N . PHE A 1 188 ? 20.606 -9.872 23.482 1.00 21.25 188 PHE A N 1
ATOM 1500 C CA . PHE A 1 188 ? 21.352 -9.474 24.665 1.00 19.65 188 PHE A CA 1
ATOM 1501 C C . PHE A 1 188 ? 21.336 -7.962 24.849 1.00 22.33 188 PHE A C 1
ATOM 1502 O O . PHE A 1 188 ? 21.088 -7.190 23.918 1.00 23.71 188 PHE A O 1
ATOM 1510 N N . GLY A 1 189 ? 21.641 -7.551 26.079 1.00 22.41 189 GLY A N 1
ATOM 1511 C CA . GLY A 1 189 ? 22.085 -6.200 26.343 1.00 20.14 189 GLY A CA 1
ATOM 1512 C C . GLY A 1 189 ? 23.372 -6.249 27.146 1.00 19.37 189 GLY A C 1
ATOM 1513 O O . GLY A 1 189 ? 23.743 -7.285 27.702 1.00 20.24 189 GLY A O 1
ATOM 1514 N N . LEU A 1 190 ? 24.059 -5.114 27.189 1.00 17.86 190 LEU A N 1
ATOM 1515 C CA . LEU A 1 190 ? 25.287 -5.003 27.965 1.00 19.43 190 LEU A CA 1
ATOM 1516 C C . LEU A 1 190 ? 24.921 -4.713 29.417 1.00 18.40 190 LEU A C 1
ATOM 1517 O O . LEU A 1 190 ? 24.409 -3.634 29.733 1.00 17.88 190 LEU A O 1
ATOM 1522 N N . SER A 1 191 ? 25.180 -5.673 30.309 1.00 19.76 191 SER A N 1
ATOM 1523 C CA . SER A 1 191 ? 24.708 -5.578 31.688 1.00 21.33 191 SER A CA 1
ATOM 1524 C C . SER A 1 191 ? 25.686 -4.828 32.585 1.00 19.92 191 SER A C 1
ATOM 1525 O O . SER A 1 191 ? 25.282 -3.935 33.339 1.00 17.98 191 SER A O 1
ATOM 1528 N N . VAL A 1 192 ? 26.978 -5.119 32.476 1.00 16.61 192 VAL A N 1
ATOM 1529 C CA . VAL A 1 192 ? 27.970 -4.531 33.369 1.00 14.32 192 VAL A CA 1
ATOM 1530 C C . VAL A 1 192 ? 29.349 -4.936 32.872 1.00 17.96 192 VAL A C 1
ATOM 1531 O O . VAL A 1 192 ? 29.497 -5.940 32.156 1.00 17.13 192 VAL A O 1
ATOM 1535 N N . MET A 1 193 ? 30.363 -4.154 33.236 1.00 17.37 193 MET A N 1
ATOM 1536 C CA . MET A 1 193 ? 31.744 -4.444 32.865 1.00 18.45 193 MET A CA 1
ATOM 1537 C C . MET A 1 193 ? 32.532 -4.800 34.119 1.00 19.28 193 MET A C 1
ATOM 1538 O O . MET A 1 193 ? 32.183 -4.373 35.224 1.00 16.65 193 MET A O 1
ATOM 1543 N N . VAL A 1 194 ? 33.595 -5.590 33.949 1.00 19.79 194 VAL A N 1
ATOM 1544 C CA . VAL A 1 194 ? 34.499 -5.897 35.058 1.00 17.33 194 VAL A CA 1
ATOM 1545 C C . VAL A 1 194 ? 35.914 -6.072 34.516 1.00 22.05 194 VAL A C 1
ATOM 1546 O O . VAL A 1 194 ? 36.121 -6.680 33.462 1.00 24.02 194 VAL A O 1
ATOM 1550 N N . ALA A 1 195 ? 36.886 -5.516 35.237 1.00 20.11 195 ALA A N 1
ATOM 1551 C CA . ALA A 1 195 ? 38.288 -5.551 34.854 1.00 16.63 195 ALA A CA 1
ATOM 1552 C C . ALA A 1 195 ? 39.092 -6.364 35.862 1.00 19.51 195 ALA A C 1
ATOM 1553 O O . ALA A 1 195 ? 38.732 -6.439 37.041 1.00 16.74 195 ALA A O 1
ATOM 1555 N N . PHE A 1 196 ? 40.200 -6.955 35.390 1.00 16.75 196 PHE A N 1
ATOM 1556 C CA . PHE A 1 196 ? 41.083 -7.775 36.216 1.00 21.59 196 PHE A CA 1
ATOM 1557 C C . PHE A 1 196 ? 42.544 -7.435 35.929 1.00 21.75 196 PHE A C 1
ATOM 1558 O O . PHE A 1 196 ? 42.924 -7.172 34.786 1.00 19.05 196 PHE A O 1
ATOM 1566 N N . GLY A 1 197 ? 43.354 -7.461 36.978 1.00 20.70 197 GLY A N 1
ATOM 1567 C CA . GLY A 1 197 ? 44.764 -7.172 36.853 1.00 21.87 197 GLY A CA 1
ATOM 1568 C C . GLY A 1 197 ? 45.382 -7.067 38.233 1.00 25.55 197 GLY A C 1
ATOM 1569 O O . GLY A 1 197 ? 44.772 -7.442 39.241 1.00 23.50 197 GLY A O 1
ATOM 1570 N N . TYR A 1 198 ? 46.604 -6.553 38.262 1.00 29.24 198 TYR A N 1
ATOM 1571 C CA . TYR A 1 198 ? 47.324 -6.338 39.506 1.00 30.13 198 TYR A CA 1
ATOM 1572 C C . TYR A 1 198 ? 47.448 -4.838 39.744 1.00 32.05 198 TYR A C 1
ATOM 1573 O O . TYR A 1 198 ? 47.752 -4.079 38.815 1.00 32.24 198 TYR A O 1
ATOM 1582 N N . ARG A 1 199 ? 47.187 -4.420 40.980 1.00 31.26 199 ARG A N 1
ATOM 1583 C CA . ARG A 1 199 ? 47.203 -3.008 41.326 1.00 31.70 199 ARG A CA 1
ATOM 1584 C C . ARG A 1 199 ? 48.570 -2.402 41.044 1.00 36.08 199 ARG A C 1
ATOM 1585 O O . ARG A 1 199 ? 49.600 -3.074 41.124 1.00 35.77 199 ARG A O 1
ATOM 1593 N N . GLN A 1 200 ? 48.576 -1.109 40.719 1.00 40.78 200 GLN A N 1
ATOM 1594 C CA . GLN A 1 200 ? 49.845 -0.396 40.643 1.00 48.29 200 GLN A CA 1
ATOM 1595 C C . GLN A 1 200 ? 50.322 0.064 42.015 1.00 47.06 200 GLN A C 1
ATOM 1596 O O . GLN A 1 200 ? 51.530 0.198 42.236 1.00 50.29 200 GLN A O 1
ATOM 1602 N N . GLN A 1 201 ? 49.400 0.301 42.941 1.00 46.08 201 GLN A N 1
ATOM 1603 C CA . GLN A 1 201 ? 49.742 0.743 44.282 1.00 46.94 201 GLN A CA 1
ATOM 1604 C C . GLN A 1 201 ? 48.575 0.426 45.204 1.00 44.26 201 GLN A C 1
ATOM 1605 O O . GLN A 1 201 ? 47.427 0.313 44.763 1.00 40.56 201 GLN A O 1
ATOM 1611 N N . ASP A 1 202 ? 48.885 0.282 46.491 1.00 47.49 202 ASP A N 1
ATOM 1612 C CA . ASP A 1 202 ? 47.845 0.048 47.478 1.00 48.32 202 ASP A CA 1
ATOM 1613 C C . ASP A 1 202 ? 46.854 1.211 47.469 1.00 50.79 202 ASP A C 1
ATOM 1614 O O . ASP A 1 202 ? 47.236 2.356 47.213 1.00 52.28 202 ASP A O 1
ATOM 1619 N N . PRO A 1 203 ? 45.576 0.948 47.735 1.00 52.84 203 PRO A N 1
ATOM 1620 C CA . PRO A 1 203 ? 44.572 2.022 47.717 1.00 56.11 203 PRO A CA 1
ATOM 1621 C C . PRO A 1 203 ? 44.871 3.070 48.774 1.00 65.70 203 PRO A C 1
ATOM 1622 O O . PRO A 1 203 ? 45.063 2.741 49.954 1.00 77.52 203 PRO A O 1
ATOM 1626 N N . PRO A 1 204 ? 44.906 4.351 48.387 1.00 66.86 204 PRO A N 1
ATOM 1627 C CA . PRO A 1 204 ? 45.292 5.399 49.346 1.00 68.66 204 PRO A CA 1
ATOM 1628 C C . PRO A 1 204 ? 44.233 5.690 50.397 1.00 65.69 204 PRO A C 1
ATOM 1629 O O . PRO A 1 204 ? 44.580 6.228 51.458 1.00 66.40 204 PRO A O 1
ATOM 1633 N N . LYS A 1 205 ? 42.964 5.371 50.140 1.00 60.41 205 LYS A N 1
ATOM 1634 C CA . LYS A 1 205 ? 41.899 5.545 51.117 1.00 58.42 205 LYS A CA 1
ATOM 1635 C C . LYS A 1 205 ? 41.527 4.200 51.732 1.00 56.29 205 LYS A C 1
ATOM 1636 O O . LYS A 1 205 ? 41.731 3.146 51.126 1.00 54.57 205 LYS A O 1
ATOM 1638 N N . ASN A 1 206 ? 40.991 4.248 52.953 1.00 56.32 206 ASN A N 1
ATOM 1639 C CA . ASN A 1 206 ? 40.529 3.045 53.637 1.00 53.53 206 ASN A CA 1
ATOM 1640 C C . ASN A 1 206 ? 39.138 2.648 53.153 1.00 47.89 206 ASN A C 1
ATOM 1641 O O . ASN A 1 206 ? 38.295 3.505 52.862 1.00 46.20 206 ASN A O 1
ATOM 1646 N N . LYS A 1 207 ? 38.897 1.341 53.071 1.00 42.46 207 LYS A N 1
ATOM 1647 C CA . LYS A 1 207 ? 37.564 0.866 52.737 1.00 38.48 207 LYS A CA 1
ATOM 1648 C C . LYS A 1 207 ? 36.579 1.414 53.760 1.00 39.98 207 LYS A C 1
ATOM 1649 O O . LYS A 1 207 ? 36.853 1.396 54.962 1.00 42.83 207 LYS A O 1
ATOM 1655 N N . THR A 1 208 ? 35.452 1.949 53.288 1.00 37.73 208 THR A N 1
ATOM 1656 C CA . THR A 1 208 ? 34.378 2.386 54.173 1.00 35.66 208 THR A CA 1
ATOM 1657 C C . THR A 1 208 ? 33.138 1.562 53.871 1.00 32.28 208 THR A C 1
ATOM 1658 O O . THR A 1 208 ? 32.827 1.291 52.705 1.00 30.93 208 THR A O 1
ATOM 1662 N N . ARG A 1 209 ? 32.445 1.166 54.932 1.00 32.35 209 ARG A N 1
ATOM 1663 C CA . ARG A 1 209 ? 31.150 0.520 54.833 1.00 31.62 209 ARG A CA 1
ATOM 1664 C C . ARG A 1 209 ? 30.306 0.986 56.010 1.00 29.75 209 ARG A C 1
ATOM 1665 O O . ARG A 1 209 ? 30.822 1.506 56.998 1.00 30.40 209 ARG A O 1
ATOM 1673 N N . GLN A 1 210 ? 28.993 0.818 55.887 1.00 30.30 210 GLN A N 1
ATOM 1674 C CA . GLN A 1 210 ? 28.124 1.118 57.011 1.00 30.23 210 GLN A CA 1
ATOM 1675 C C . GLN A 1 210 ? 28.413 0.170 58.169 1.00 31.40 210 GLN A C 1
ATOM 1676 O O . GLN A 1 210 ? 28.971 -0.919 58.000 1.00 30.04 210 GLN A O 1
ATOM 1682 N N . ALA A 1 211 ? 27.992 0.593 59.355 1.00 34.48 211 ALA A N 1
ATOM 1683 C CA . ALA A 1 211 ? 28.159 -0.207 60.560 1.00 35.37 211 ALA A CA 1
ATOM 1684 C C . ALA A 1 211 ? 27.260 -1.432 60.517 1.00 33.66 211 ALA A C 1
ATOM 1685 O O . ALA A 1 211 ? 26.155 -1.391 59.969 1.00 32.57 211 ALA A O 1
ATOM 1687 N N . TYR A 1 212 ? 27.748 -2.528 61.111 1.00 35.31 212 TYR A N 1
ATOM 1688 C CA . TYR A 1 212 ? 27.003 -3.789 61.162 1.00 33.30 212 TYR A CA 1
ATOM 1689 C C . TYR A 1 212 ? 25.543 -3.568 61.538 1.00 31.90 212 TYR A C 1
ATOM 1690 O O . TYR A 1 212 ? 24.628 -4.001 60.831 1.00 29.35 212 TYR A O 1
ATOM 1699 N N . GLU A 1 213 ? 25.306 -2.882 62.652 1.00 33.45 213 GLU A N 1
ATOM 1700 C CA . GLU A 1 213 ? 23.947 -2.720 63.144 1.00 38.37 213 GLU A CA 1
ATOM 1701 C C . GLU A 1 213 ? 23.070 -1.886 62.221 1.00 34.89 213 GLU A C 1
ATOM 1702 O O . GLU A 1 213 ? 21.848 -1.886 62.395 1.00 36.30 213 GLU A O 1
ATOM 1708 N N . ASP A 1 214 ? 23.639 -1.178 61.255 1.00 31.56 214 ASP A N 1
ATOM 1709 C CA . ASP A 1 214 ? 22.821 -0.369 60.364 1.00 32.15 214 ASP A CA 1
ATOM 1710 C C . ASP A 1 214 ? 22.433 -1.091 59.077 1.00 31.82 214 ASP A C 1
ATOM 1711 O O . ASP A 1 214 ? 21.550 -0.605 58.360 1.00 33.19 214 ASP A O 1
ATOM 1716 N N . VAL A 1 215 ? 23.061 -2.224 58.763 1.00 28.24 215 VAL A N 1
ATOM 1717 C CA . VAL A 1 215 ? 22.706 -3.002 57.580 1.00 27.16 215 VAL A CA 1
ATOM 1718 C C . VAL A 1 215 ? 22.261 -4.413 57.917 1.00 26.70 215 VAL A C 1
ATOM 1719 O O . VAL A 1 215 ? 21.774 -5.124 57.021 1.00 23.74 215 VAL A O 1
ATOM 1723 N N . ILE A 1 216 ? 22.418 -4.857 59.160 1.00 27.42 216 ILE A N 1
ATOM 1724 C CA . ILE A 1 216 ? 22.073 -6.215 59.553 1.00 28.83 216 ILE A CA 1
ATOM 1725 C C . ILE A 1 216 ? 21.093 -6.161 60.714 1.00 31.49 216 ILE A C 1
ATOM 1726 O O . ILE A 1 216 ? 21.278 -5.391 61.662 1.00 31.85 216 ILE A O 1
ATOM 1731 N N . GLU A 1 217 ? 20.056 -6.989 60.642 1.00 31.29 217 GLU A N 1
ATOM 1732 C CA . GLU A 1 217 ? 19.045 -7.055 61.684 1.00 34.24 217 GLU A CA 1
ATOM 1733 C C . GLU A 1 217 ? 18.636 -8.501 61.885 1.00 32.71 217 GLU A C 1
ATOM 1734 O O . GLU A 1 217 ? 18.432 -9.236 60.911 1.00 30.36 217 GLU A O 1
ATOM 1740 N N . TRP A 1 218 ? 18.519 -8.897 63.146 1.00 31.27 218 TRP A N 1
ATOM 1741 C CA . TRP A 1 218 ? 18.062 -10.227 63.523 1.00 34.89 218 TRP A CA 1
ATOM 1742 C C . TRP A 1 218 ? 16.634 -10.157 64.046 1.00 40.01 218 TRP A C 1
ATOM 1743 O O . TRP A 1 218 ? 16.288 -9.269 64.831 1.00 41.33 218 TRP A O 1
ATOM 1754 N N . VAL A 1 219 ? 15.812 -11.105 63.628 1.00 39.71 219 VAL A N 1
ATOM 1755 C CA . VAL A 1 219 ? 14.466 -11.255 64.153 1.00 41.29 219 VAL A CA 1
ATOM 1756 C C . VAL A 1 219 ? 14.383 -12.667 64.718 1.00 44.34 219 VAL A C 1
ATOM 1757 O O . VAL A 1 219 ? 14.309 -13.648 63.966 1.00 42.52 219 VAL A O 1
ATOM 1761 N N . GLY A 1 220 ? 14.408 -12.779 66.047 1.00 48.12 220 GLY A N 1
ATOM 1762 C CA . GLY A 1 220 ? 14.472 -14.052 66.725 1.00 51.97 220 GLY A CA 1
ATOM 1763 C C . GLY A 1 220 ? 15.809 -14.237 67.419 1.00 56.23 220 GLY A C 1
ATOM 1764 O O . GLY A 1 220 ? 16.658 -13.335 67.442 1.00 55.87 220 GLY A O 1
ATOM 1765 N N . PRO A 1 221 ? 16.030 -15.419 67.994 1.00 60.13 221 PRO A N 1
ATOM 1766 C CA . PRO A 1 221 ? 17.283 -15.664 68.724 1.00 62.88 221 PRO A CA 1
ATOM 1767 C C . PRO A 1 221 ? 18.503 -15.363 67.863 1.00 64.17 221 PRO A C 1
ATOM 1768 O O . PRO A 1 221 ? 18.587 -15.772 66.703 1.00 63.11 221 PRO A O 1
ATOM 1772 N N . LYS A 1 222 ? 19.461 -14.644 68.440 1.00 66.79 222 LYS A N 1
ATOM 1773 C CA . LYS A 1 222 ? 20.679 -14.286 67.724 1.00 66.49 222 LYS A CA 1
ATOM 1774 C C . LYS A 1 222 ? 21.779 -15.333 67.875 1.00 70.80 222 LYS A C 1
ATOM 1775 O O . LYS A 1 222 ? 22.868 -15.154 67.317 1.00 71.06 222 LYS A O 1
ATOM 1781 N N . GLU A 1 223 ? 21.522 -16.418 68.600 1.00 73.80 223 GLU A N 1
ATOM 1782 C CA . GLU A 1 223 ? 22.526 -17.457 68.800 1.00 75.38 223 GLU A CA 1
ATOM 1783 C C . GLU A 1 223 ? 21.880 -18.767 69.250 1.00 77.58 223 GLU A C 1
ATOM 1784 O O . GLU A 1 223 ? 22.537 -19.628 69.836 1.00 79.65 223 GLU A O 1
ATOM 1786 N N . MET B 1 1 ? 50.169 -19.355 46.972 1.00 98.31 1 MET B N 1
ATOM 1787 C CA . MET B 1 1 ? 50.351 -19.911 45.635 1.00 99.41 1 MET B CA 1
ATOM 1788 C C . MET B 1 1 ? 49.104 -20.691 45.183 1.00 97.29 1 MET B C 1
ATOM 1789 O O . MET B 1 1 ? 48.021 -20.530 45.767 1.00 95.03 1 MET B O 1
ATOM 1794 N N . SER B 1 2 ? 49.264 -21.538 44.155 1.00 97.29 2 SER B N 1
ATOM 1795 C CA . SER B 1 2 ? 48.139 -22.055 43.372 1.00 93.74 2 SER B CA 1
ATOM 1796 C C . SER B 1 2 ? 47.573 -23.375 43.897 1.00 90.62 2 SER B C 1
ATOM 1797 O O . SER B 1 2 ? 47.110 -24.206 43.102 1.00 95.23 2 SER B O 1
ATOM 1800 N N . ASN B 1 3 ? 47.569 -23.578 45.218 1.00 79.83 3 ASN B N 1
ATOM 1801 C CA . ASN B 1 3 ? 46.606 -24.498 45.816 1.00 68.35 3 ASN B CA 1
ATOM 1802 C C . ASN B 1 3 ? 45.192 -23.939 45.732 1.00 54.45 3 ASN B C 1
ATOM 1803 O O . ASN B 1 3 ? 44.221 -24.704 45.733 1.00 48.06 3 ASN B O 1
ATOM 1808 N N . MET B 1 4 ? 45.078 -22.612 45.614 1.00 48.55 4 MET B N 1
ATOM 1809 C CA . MET B 1 4 ? 43.813 -21.927 45.817 1.00 43.03 4 MET B CA 1
ATOM 1810 C C . MET B 1 4 ? 42.856 -22.098 44.644 1.00 41.25 4 MET B C 1
ATOM 1811 O O . MET B 1 4 ? 41.640 -22.140 44.857 1.00 36.50 4 MET B O 1
ATOM 1816 N N . ASN B 1 5 ? 43.364 -22.208 43.412 1.00 40.29 5 ASN B N 1
ATOM 1817 C CA . ASN B 1 5 ? 42.474 -22.432 42.272 1.00 38.94 5 ASN B CA 1
ATOM 1818 C C . ASN B 1 5 ? 41.547 -23.623 42.517 1.00 37.35 5 ASN B C 1
ATOM 1819 O O . ASN B 1 5 ? 40.318 -23.504 42.423 1.00 35.11 5 ASN B O 1
ATOM 1824 N N . GLN B 1 6 ? 42.127 -24.780 42.846 1.00 38.73 6 GLN B N 1
ATOM 1825 C CA . GLN B 1 6 ? 41.321 -25.970 43.071 1.00 37.57 6 GLN B CA 1
ATOM 1826 C C . GLN B 1 6 ? 40.372 -25.774 44.239 1.00 35.37 6 GLN B C 1
ATOM 1827 O O . GLN B 1 6 ? 39.230 -26.235 44.196 1.00 33.58 6 GLN B O 1
ATOM 1833 N N . THR B 1 7 ? 40.835 -25.128 45.308 1.00 39.45 7 THR B N 1
ATOM 1834 C CA . THR B 1 7 ? 39.950 -24.873 46.440 1.00 37.38 7 THR B CA 1
ATOM 1835 C C . THR B 1 7 ? 38.746 -24.038 46.009 1.00 34.31 7 THR B C 1
ATOM 1836 O O . THR B 1 7 ? 37.599 -24.341 46.362 1.00 29.96 7 THR B O 1
ATOM 1840 N N . ILE B 1 8 ? 38.991 -22.964 45.259 1.00 31.95 8 ILE B N 1
ATOM 1841 C CA . ILE B 1 8 ? 37.877 -22.168 44.748 1.00 30.21 8 ILE B CA 1
ATOM 1842 C C . ILE B 1 8 ? 36.977 -23.034 43.879 1.00 29.25 8 ILE B C 1
ATOM 1843 O O . ILE B 1 8 ? 35.754 -23.057 44.056 1.00 27.59 8 ILE B O 1
ATOM 1848 N N . MET B 1 9 ? 37.573 -23.799 42.958 1.00 30.55 9 MET B N 1
ATOM 1849 C CA . MET B 1 9 ? 36.769 -24.642 42.077 1.00 31.02 9 MET B CA 1
ATOM 1850 C C . MET B 1 9 ? 35.955 -25.662 42.869 1.00 28.86 9 MET B C 1
ATOM 1851 O O . MET B 1 9 ? 34.776 -25.895 42.565 1.00 27.57 9 MET B O 1
ATOM 1856 N N . ASP B 1 10 ? 36.565 -26.285 43.886 1.00 29.59 10 ASP B N 1
ATOM 1857 C CA . ASP B 1 10 ? 35.836 -27.222 44.733 1.00 28.76 10 ASP B CA 1
ATOM 1858 C C . ASP B 1 10 ? 34.590 -26.569 45.317 1.00 33.35 10 ASP B C 1
ATOM 1859 O O . ASP B 1 10 ? 33.495 -27.145 45.287 1.00 25.79 10 ASP B O 1
ATOM 1864 N N . ALA B 1 11 ? 34.747 -25.354 45.856 1.00 26.50 11 ALA B N 1
ATOM 1865 C CA . ALA B 1 11 ? 33.634 -24.680 46.516 1.00 25.34 11 ALA B CA 1
ATOM 1866 C C . ALA B 1 11 ? 32.520 -24.364 45.533 1.00 27.49 11 ALA B C 1
ATOM 1867 O O . ALA B 1 11 ? 31.340 -24.455 45.877 1.00 26.21 11 ALA B O 1
ATOM 1869 N N . PHE B 1 12 ? 32.872 -23.963 44.310 1.00 27.47 12 PHE B N 1
ATOM 1870 C CA . PHE B 1 12 ? 31.846 -23.677 43.317 1.00 25.05 12 PHE B CA 1
ATOM 1871 C C . PHE B 1 12 ? 31.153 -24.946 42.837 1.00 27.22 12 PHE B C 1
ATOM 1872 O O . PHE B 1 12 ? 30.031 -24.871 42.325 1.00 26.46 12 PHE B O 1
ATOM 1880 N N . HIS B 1 13 ? 31.791 -26.106 42.985 1.00 27.74 13 HIS B N 1
ATOM 1881 C CA . HIS B 1 13 ? 31.111 -27.36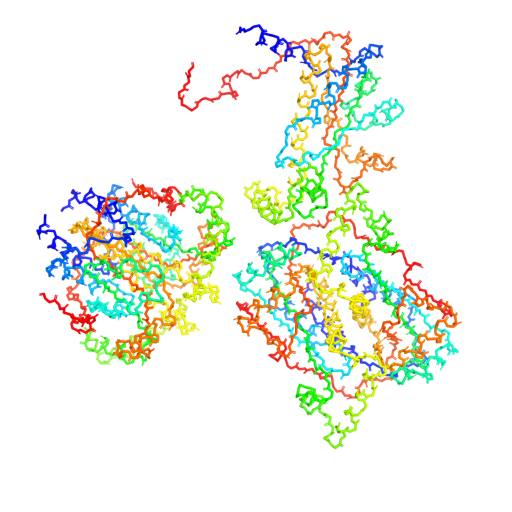6 42.722 1.00 30.19 13 HIS B CA 1
ATOM 1882 C C . HIS B 1 13 ? 30.372 -27.888 43.943 1.00 28.59 13 HIS B C 1
ATOM 1883 O O . HIS B 1 13 ? 29.380 -28.614 43.795 1.00 28.82 13 HIS B O 1
ATOM 1890 N N . PHE B 1 14 ? 30.834 -27.523 45.142 1.00 25.14 14 PHE B N 1
ATOM 1891 C CA . PHE B 1 14 ? 30.145 -27.903 46.372 1.00 25.92 14 PHE B CA 1
ATOM 1892 C C . PHE B 1 14 ? 28.806 -27.179 46.501 1.00 27.97 14 PHE B C 1
ATOM 1893 O O . PHE B 1 14 ? 27.797 -27.793 46.871 1.00 26.25 14 PHE B O 1
ATOM 1901 N N . ARG B 1 15 ? 28.774 -25.878 46.193 1.00 21.29 15 ARG B N 1
ATOM 1902 C CA . ARG B 1 15 ? 27.541 -25.108 46.301 1.00 22.04 15 ARG B CA 1
ATOM 1903 C C . ARG B 1 15 ? 26.502 -25.630 45.314 1.00 22.48 15 ARG B C 1
ATOM 1904 O O . ARG B 1 15 ? 26.808 -25.909 44.147 1.00 21.72 15 ARG B O 1
ATOM 1912 N N . HIS B 1 16 ? 25.269 -25.773 45.795 1.00 20.36 16 HIS B N 1
ATOM 1913 C CA . HIS B 1 16 ? 24.140 -26.100 44.933 1.00 20.21 16 HIS B CA 1
ATOM 1914 C C . HIS B 1 16 ? 22.889 -25.507 45.568 1.00 17.99 16 HIS B C 1
ATOM 1915 O O . HIS B 1 16 ? 22.907 -25.061 46.712 1.00 17.90 16 HIS B O 1
ATOM 1922 N N . ALA B 1 17 ? 21.804 -25.448 44.803 1.00 18.23 17 ALA B N 1
ATOM 1923 C CA . ALA B 1 17 ? 20.571 -24.855 45.341 1.00 18.54 17 ALA B CA 1
ATOM 1924 C C . ALA B 1 17 ? 19.922 -25.880 46.270 1.00 20.93 17 ALA B C 1
ATOM 1925 O O . ALA B 1 17 ? 19.030 -26.644 45.888 1.00 21.54 17 ALA B O 1
ATOM 1927 N N . THR B 1 18 ? 20.399 -25.893 47.518 1.00 20.34 18 THR B N 1
ATOM 1928 C CA . THR B 1 18 ? 19.929 -26.862 48.507 1.00 22.10 18 THR B CA 1
ATOM 1929 C C . THR B 1 18 ? 18.485 -26.573 48.887 1.00 23.11 18 THR B C 1
ATOM 1930 O O . THR B 1 18 ? 18.148 -25.446 49.256 1.00 23.07 18 THR B O 1
ATOM 1934 N N . LYS B 1 19 ? 17.625 -27.581 48.769 1.00 24.93 19 LYS B N 1
ATOM 1935 C CA . LYS B 1 19 ? 16.228 -27.419 49.146 1.00 30.23 19 LYS B CA 1
ATOM 1936 C C . LYS B 1 19 ? 15.940 -27.895 50.560 1.00 34.05 19 LYS B C 1
ATOM 1937 O O . LYS B 1 19 ? 15.117 -27.291 51.252 1.00 37.63 19 LYS B O 1
ATOM 1943 N N . GLN B 1 20 ? 16.619 -28.939 51.017 1.00 32.94 20 GLN B N 1
ATOM 1944 C CA . GLN B 1 20 ? 16.414 -29.493 52.349 1.00 38.12 20 GLN B CA 1
ATOM 1945 C C . GLN B 1 20 ? 17.743 -29.482 53.082 1.00 34.13 20 GLN B C 1
ATOM 1946 O O . GLN B 1 20 ? 18.704 -30.127 52.646 1.00 32.30 20 GLN B O 1
ATOM 1952 N N . PHE B 1 21 ? 17.799 -28.747 54.181 1.00 31.68 21 PHE B N 1
ATOM 1953 C CA . PHE B 1 21 ? 18.952 -28.740 55.061 1.00 29.33 21 PHE B CA 1
ATOM 1954 C C . PHE B 1 21 ? 18.733 -29.734 56.192 1.00 31.76 21 PHE B C 1
ATOM 1955 O O . PHE B 1 21 ? 17.600 -30.119 56.509 1.00 33.62 21 PHE B O 1
ATOM 1963 N N . ASP B 1 22 ? 19.830 -30.162 56.791 1.00 31.94 22 ASP B N 1
ATOM 1964 C CA . ASP B 1 22 ? 19.710 -31.037 57.960 1.00 34.99 22 ASP B CA 1
ATOM 1965 C C . ASP B 1 22 ? 19.205 -30.214 59.141 1.00 36.50 22 ASP B C 1
ATOM 1966 O O . ASP B 1 22 ? 19.942 -29.350 59.638 1.00 33.80 22 ASP B O 1
ATOM 1971 N N . PRO B 1 23 ? 17.974 -30.435 59.616 1.00 36.91 23 PRO B N 1
ATOM 1972 C CA . PRO B 1 23 ? 17.403 -29.538 60.630 1.00 37.56 23 PRO B CA 1
ATOM 1973 C C . PRO B 1 23 ? 18.105 -29.606 61.979 1.00 41.49 23 PRO B C 1
ATOM 1974 O O . PRO B 1 23 ? 17.767 -28.817 62.874 1.00 41.91 23 PRO B O 1
ATOM 1978 N N . GLN B 1 24 ? 19.057 -30.519 62.156 1.00 42.70 24 GLN B N 1
ATOM 1979 C CA . GLN B 1 24 ? 19.777 -30.632 63.410 1.00 48.27 24 GLN B CA 1
ATOM 1980 C C . GLN B 1 24 ? 21.186 -30.061 63.342 1.00 45.03 24 GLN B C 1
ATOM 1981 O O . GLN B 1 24 ? 21.854 -29.985 64.378 1.00 46.93 24 GLN B O 1
ATOM 1987 N N . LYS B 1 25 ? 21.647 -29.644 62.167 1.00 39.16 25 LYS B N 1
ATOM 1988 C CA . LYS B 1 25 ? 22.989 -29.100 62.002 1.00 35.88 25 LYS B CA 1
ATOM 1989 C C . LYS B 1 25 ? 22.902 -27.586 61.878 1.00 33.28 25 LYS B C 1
ATOM 1990 O O . LYS B 1 25 ? 22.319 -27.070 60.915 1.00 32.46 25 LYS B O 1
ATOM 1996 N N . LYS B 1 26 ? 23.466 -26.878 62.856 1.00 32.82 26 LYS B N 1
ATOM 1997 C CA . LYS B 1 26 ? 23.422 -25.420 62.891 1.00 34.13 26 LYS B CA 1
ATOM 1998 C C . LYS B 1 26 ? 24.763 -24.815 62.491 1.00 36.02 26 LYS B C 1
ATOM 1999 O O . LYS B 1 26 ? 25.823 -25.297 62.904 1.00 39.14 26 LYS B O 1
ATOM 2005 N N . VAL B 1 27 ? 24.710 -23.755 61.683 1.00 30.03 27 VAL B N 1
ATOM 2006 C CA . VAL B 1 27 ? 25.909 -22.985 61.386 1.00 29.48 27 VAL B CA 1
ATOM 2007 C C . VAL B 1 27 ? 26.393 -22.312 62.665 1.00 31.34 27 VAL B C 1
ATOM 2008 O O . VAL B 1 27 ? 25.588 -21.819 63.463 1.00 33.18 27 VAL B O 1
ATOM 2012 N N . SER B 1 28 ? 27.709 -22.303 62.881 1.00 32.24 28 SER B N 1
ATOM 2013 C CA . SER B 1 28 ? 28.242 -21.654 64.077 1.00 34.79 28 SER B CA 1
ATOM 2014 C C . SER B 1 28 ? 28.084 -20.138 63.964 1.00 36.64 28 SER B C 1
ATOM 2015 O O . SER B 1 28 ? 27.941 -19.580 62.873 1.00 37.37 28 SER B O 1
ATOM 2018 N N . LYS B 1 29 ? 28.082 -19.474 65.118 1.00 35.39 29 LYS B N 1
ATOM 2019 C CA . LYS B 1 29 ? 28.044 -18.016 65.128 1.00 33.70 29 LYS B CA 1
ATOM 2020 C C . LYS B 1 29 ? 29.260 -17.435 64.421 1.00 31.27 29 LYS B C 1
ATOM 2021 O O . LYS B 1 29 ? 29.133 -16.511 63.606 1.00 28.71 29 LYS B O 1
ATOM 2027 N N . GLU B 1 30 ? 30.448 -17.973 64.697 1.00 29.31 30 GLU B N 1
ATOM 2028 C CA . GLU B 1 30 ? 31.639 -17.511 63.993 1.00 30.04 30 GLU B CA 1
ATOM 2029 C C . GLU B 1 30 ? 31.469 -17.650 62.482 1.00 32.81 30 GLU B C 1
ATOM 2030 O O . GLU B 1 30 ? 31.758 -16.716 61.723 1.00 33.22 30 GLU B O 1
ATOM 2032 N N . ASP B 1 31 ? 30.997 -18.815 62.024 1.00 32.52 31 ASP B N 1
ATOM 2033 C CA . ASP B 1 31 ? 30.887 -19.034 60.586 1.00 30.41 31 ASP B CA 1
ATOM 2034 C C . ASP B 1 31 ? 29.848 -18.109 59.967 1.00 28.23 31 ASP B C 1
ATOM 2035 O O . ASP B 1 31 ? 30.064 -17.564 58.876 1.00 22.84 31 ASP B O 1
ATOM 2040 N N . PHE B 1 32 ? 28.726 -17.894 60.657 1.00 30.37 32 PHE B N 1
ATOM 2041 C CA . PHE B 1 32 ? 27.697 -17.035 60.089 1.00 30.31 32 PHE B CA 1
ATOM 2042 C C . PHE B 1 32 ? 28.147 -15.581 60.040 1.00 31.67 32 PHE B C 1
ATOM 2043 O O . PHE B 1 32 ? 27.785 -14.855 59.110 1.00 31.47 32 PHE B O 1
ATOM 2051 N N . GLU B 1 33 ? 28.917 -15.124 61.036 1.00 30.78 33 GLU B N 1
ATOM 2052 C CA . GLU B 1 33 ? 29.372 -13.738 60.992 1.00 32.15 33 GLU B CA 1
ATOM 2053 C C . GLU B 1 33 ? 30.267 -13.506 59.779 1.00 28.14 33 GLU B C 1
ATOM 2054 O O . GLU B 1 33 ? 30.187 -12.449 59.142 1.00 24.62 33 GLU B O 1
ATOM 2060 N N . THR B 1 34 ? 31.103 -14.495 59.424 1.00 27.82 34 THR B N 1
ATOM 2061 C CA . THR B 1 34 ? 31.886 -14.408 58.186 1.00 26.88 34 THR B CA 1
ATOM 2062 C C . THR B 1 34 ? 30.978 -14.294 56.967 1.00 24.55 34 THR B C 1
ATOM 2063 O O . THR B 1 34 ? 31.218 -13.477 56.070 1.00 23.81 34 THR B O 1
ATOM 2067 N N . ILE B 1 35 ? 29.937 -15.125 56.911 1.00 23.70 35 ILE B N 1
ATOM 2068 C CA . ILE B 1 35 ? 28.969 -15.046 55.818 1.00 24.21 35 ILE B CA 1
ATOM 2069 C C . ILE B 1 35 ? 28.340 -13.654 55.756 1.00 24.09 35 ILE B C 1
ATOM 2070 O O . ILE B 1 35 ? 28.226 -13.051 54.680 1.00 22.10 35 ILE B O 1
ATOM 2075 N N . LEU B 1 36 ? 27.915 -13.125 56.909 1.00 22.49 36 LEU B N 1
ATOM 2076 C CA . LEU B 1 36 ? 27.308 -11.796 56.936 1.00 20.03 36 LEU B CA 1
ATOM 2077 C C . LEU B 1 36 ? 28.310 -10.731 56.519 1.00 23.88 36 LEU B C 1
ATOM 2078 O O . LEU B 1 36 ? 27.979 -9.819 55.752 1.00 22.51 36 LEU B O 1
ATOM 2083 N N . GLU B 1 37 ? 29.552 -10.837 56.995 1.00 24.55 37 GLU B N 1
ATOM 2084 C CA . GLU B 1 37 ? 30.560 -9.867 56.592 1.00 26.26 37 GLU B CA 1
ATOM 2085 C C . GLU B 1 37 ? 30.792 -9.884 55.086 1.00 22.62 37 GLU B C 1
ATOM 2086 O O . GLU B 1 37 ? 31.095 -8.838 54.495 1.00 25.59 37 GLU B O 1
ATOM 2092 N N . SER B 1 38 ? 30.682 -11.045 54.438 1.00 21.56 38 SER B N 1
ATOM 2093 C CA . SER B 1 38 ? 30.857 -11.043 52.988 1.00 20.45 38 SER B CA 1
ATOM 2094 C C . SER B 1 38 ? 29.773 -10.210 52.310 1.00 18.12 38 SER B C 1
ATOM 2095 O O . SER B 1 38 ? 30.019 -9.601 51.267 1.00 17.57 38 SER B O 1
ATOM 2098 N N . GLY B 1 39 ? 28.570 -10.164 52.884 1.00 19.14 39 GLY B N 1
ATOM 2099 C CA . GLY B 1 39 ? 27.556 -9.266 52.350 1.00 18.66 39 GLY B CA 1
ATOM 2100 C C . GLY B 1 39 ? 27.879 -7.814 52.632 1.00 20.27 39 GLY B C 1
ATOM 2101 O O . GLY B 1 39 ? 27.886 -6.976 51.721 1.00 21.74 39 GLY B O 1
ATOM 2102 N N . ARG B 1 40 ? 28.210 -7.503 53.889 1.00 18.04 40 ARG B N 1
ATOM 2103 C CA . ARG B 1 40 ? 28.454 -6.111 54.263 1.00 17.75 40 ARG B CA 1
ATOM 2104 C C . ARG B 1 40 ? 29.640 -5.502 53.521 1.00 18.02 40 ARG B C 1
ATOM 2105 O O . ARG B 1 40 ? 29.658 -4.289 53.286 1.00 20.39 40 ARG B O 1
ATOM 2113 N N . LEU B 1 41 ? 30.654 -6.296 53.195 1.00 16.83 41 LEU B N 1
ATOM 2114 C CA . LEU B 1 41 ? 31.844 -5.788 52.531 1.00 16.56 41 LEU B CA 1
ATOM 2115 C C . LEU B 1 41 ? 31.746 -5.886 51.012 1.00 16.83 41 LEU B C 1
ATOM 2116 O O . LEU B 1 41 ? 32.742 -5.647 50.316 1.00 17.46 41 LEU B O 1
ATOM 2121 N N . SER B 1 42 ? 30.590 -6.277 50.491 1.00 16.92 42 SER B N 1
ATOM 2122 C CA . SER B 1 42 ? 30.441 -6.380 49.054 1.00 16.76 42 SER B CA 1
ATOM 2123 C C . SER B 1 42 ? 30.539 -4.997 48.425 1.00 19.10 42 SER B C 1
ATOM 2124 O O . SER B 1 42 ? 30.108 -4.002 49.015 1.00 21.42 42 SER B O 1
ATOM 2127 N N . PRO B 1 43 ? 31.105 -4.905 47.224 1.00 21.59 43 PRO B N 1
ATOM 2128 C CA . PRO B 1 43 ? 31.114 -3.625 46.512 1.00 19.26 43 PRO B CA 1
ATOM 2129 C C . PRO B 1 43 ? 29.712 -3.270 46.051 1.00 16.27 43 PRO B C 1
ATOM 2130 O O . PRO B 1 43 ? 28.837 -4.128 45.947 1.00 13.99 43 PRO B O 1
ATOM 2134 N N . SER B 1 44 ? 29.500 -1.983 45.769 1.00 15.19 44 SER B N 1
ATOM 2135 C CA . SER B 1 44 ? 28.210 -1.555 45.232 1.00 18.05 44 SER B CA 1
ATOM 2136 C C . SER B 1 44 ? 28.448 -0.349 44.339 1.00 19.53 44 SER B C 1
ATOM 2137 O O . SER B 1 44 ? 29.415 0.392 44.528 1.00 22.14 44 SER B O 1
ATOM 2140 N N . SER B 1 45 ? 27.549 -0.143 43.383 1.00 18.19 45 SER B N 1
ATOM 2141 C CA . SER B 1 45 ? 27.719 0.962 42.452 1.00 17.05 45 SER B CA 1
ATOM 2142 C C . SER B 1 45 ? 27.676 2.263 43.244 1.00 18.70 45 SER B C 1
ATOM 2143 O O . SER B 1 45 ? 26.810 2.454 44.100 1.00 18.30 45 SER B O 1
ATOM 2146 N N . LEU B 1 46 ? 28.647 3.147 43.011 1.00 19.09 46 LEU B N 1
ATOM 2147 C CA . LEU B 1 46 ? 28.808 4.403 43.747 1.00 20.94 46 LEU B CA 1
ATOM 2148 C C . LEU B 1 46 ? 29.048 4.189 45.251 1.00 21.59 46 LEU B C 1
ATOM 2149 O O . LEU B 1 46 ? 28.981 5.144 46.022 1.00 20.81 46 LEU B O 1
ATOM 2154 N N . GLY B 1 47 ? 29.309 2.952 45.686 1.00 17.33 47 GLY B N 1
ATOM 2155 C CA . GLY B 1 47 ? 29.527 2.666 47.093 1.00 18.29 47 GLY B CA 1
ATOM 2156 C C . GLY B 1 47 ? 28.315 2.865 47.978 1.00 20.45 47 GLY B C 1
ATOM 2157 O O . GLY B 1 47 ? 28.461 3.033 49.197 1.00 19.56 47 GLY B O 1
ATOM 2158 N N . LEU B 1 48 ? 27.113 2.840 47.405 1.00 19.11 48 LEU B N 1
ATOM 2159 C CA . LEU B 1 48 ? 25.923 3.229 48.141 1.00 22.59 48 LEU B CA 1
ATOM 2160 C C . LEU B 1 48 ? 25.319 2.113 48.982 1.00 21.66 48 LEU B C 1
ATOM 2161 O O . LEU B 1 48 ? 24.373 2.391 49.731 1.00 23.13 48 LEU B O 1
ATOM 2166 N N . GLU B 1 49 ? 25.815 0.873 48.872 1.00 18.88 49 GLU B N 1
ATOM 2167 C CA . GLU B 1 49 ? 25.429 -0.220 49.763 1.00 20.62 49 GLU B CA 1
ATOM 2168 C C . GLU B 1 49 ? 23.927 -0.292 49.989 1.00 19.84 49 GLU B C 1
ATOM 2169 O O . GLU B 1 49 ? 23.470 -0.323 51.158 1.00 18.46 49 GLU B O 1
ATOM 2175 N N . PRO B 1 50 ? 23.121 -0.355 48.944 1.00 17.52 50 PRO B N 1
ATOM 2176 C CA . PRO B 1 50 ? 21.680 -0.100 49.033 1.00 20.54 50 PRO B CA 1
ATOM 2177 C C . PRO B 1 50 ? 20.861 -1.290 49.517 1.00 20.96 50 PRO B C 1
ATOM 2178 O O . PRO B 1 50 ? 19.847 -1.650 48.917 1.00 21.26 50 PRO B O 1
ATOM 2182 N N . TRP B 1 51 ? 21.290 -1.893 50.626 1.00 19.09 51 TRP B N 1
ATOM 2183 C CA . TRP B 1 51 ? 20.763 -3.186 51.041 1.00 21.19 51 TRP B CA 1
ATOM 2184 C C . TRP B 1 51 ? 20.572 -3.240 52.550 1.00 26.46 51 TRP B C 1
ATOM 2185 O O . TRP B 1 51 ? 21.080 -2.404 53.306 1.00 27.72 51 TRP B O 1
ATOM 2196 N N . LYS B 1 52 ? 19.806 -4.242 52.975 1.00 26.38 52 LYS B N 1
ATOM 2197 C CA . LYS B 1 52 ? 19.738 -4.633 54.374 1.00 23.25 52 LYS B CA 1
ATOM 2198 C C . LYS B 1 52 ? 19.585 -6.138 54.453 1.00 24.02 52 LYS B C 1
ATOM 2199 O O . LYS B 1 52 ? 18.819 -6.733 53.689 1.00 25.02 52 LYS B O 1
ATOM 2205 N N . PHE B 1 53 ? 20.308 -6.744 55.388 1.00 24.98 53 PHE B N 1
ATOM 2206 C CA . PHE B 1 53 ? 20.239 -8.177 55.638 1.00 24.93 53 PHE B CA 1
ATOM 2207 C C . PHE B 1 53 ? 19.451 -8.419 56.921 1.00 28.76 53 PHE B C 1
ATOM 2208 O O . PHE B 1 53 ? 19.854 -7.959 57.996 1.00 28.82 53 PHE B O 1
ATOM 2216 N N . VAL B 1 54 ? 18.317 -9.109 56.802 1.00 21.64 54 VAL B N 1
ATOM 2217 C CA . VAL B 1 54 ? 17.436 -9.407 57.934 1.00 22.88 54 VAL B CA 1
ATOM 2218 C C . VAL B 1 54 ? 17.416 -10.915 58.129 1.00 24.17 54 VAL B C 1
ATOM 2219 O O . VAL B 1 54 ? 17.025 -11.654 57.217 1.00 24.99 54 VAL B O 1
ATOM 2223 N N . VAL B 1 55 ? 17.830 -11.365 59.316 1.00 23.67 55 VAL B N 1
ATOM 2224 C CA . VAL B 1 55 ? 17.957 -12.786 59.630 1.00 23.88 55 VAL B CA 1
ATOM 2225 C C . VAL B 1 55 ? 16.691 -13.235 60.348 1.00 26.61 55 VAL B C 1
ATOM 2226 O O . VAL B 1 55 ? 16.367 -12.722 61.422 1.00 27.52 55 VAL B O 1
ATOM 2230 N N . ILE B 1 56 ? 15.972 -14.192 59.769 1.00 26.75 56 ILE B N 1
ATOM 2231 C CA . ILE B 1 56 ? 14.681 -14.626 60.309 1.00 29.67 56 ILE B CA 1
ATOM 2232 C C . ILE B 1 56 ? 14.912 -15.972 60.992 1.00 31.52 56 ILE B C 1
ATOM 2233 O O . ILE B 1 56 ? 14.799 -17.041 60.384 1.00 31.23 56 ILE B O 1
ATOM 2238 N N . GLN B 1 57 ? 15.201 -15.926 62.295 1.00 30.67 57 GLN B N 1
ATOM 2239 C CA . GLN B 1 57 ? 15.388 -17.158 63.059 1.00 30.58 57 GLN B CA 1
ATOM 2240 C C . GLN B 1 57 ? 14.117 -17.587 63.780 1.00 32.62 57 GLN B C 1
ATOM 2241 O O . GLN B 1 57 ? 13.951 -18.773 64.083 1.00 34.11 57 GLN B O 1
ATOM 2247 N N . ASP B 1 58 ? 13.221 -16.642 64.056 1.00 34.68 58 ASP B N 1
ATOM 2248 C CA . ASP B 1 58 ? 11.862 -16.909 64.521 1.00 38.77 58 ASP B CA 1
ATOM 2249 C C . ASP B 1 58 ? 11.142 -17.921 63.626 1.00 36.46 58 ASP B C 1
ATOM 2250 O O . ASP B 1 58 ? 10.770 -17.583 62.501 1.00 35.99 58 ASP B O 1
ATOM 2255 N N . GLN B 1 59 ? 10.921 -19.155 64.098 1.00 35.42 59 GLN B N 1
ATOM 2256 C CA . GLN B 1 59 ? 10.309 -20.161 63.225 1.00 37.75 59 GLN B CA 1
ATOM 2257 C C . GLN B 1 59 ? 8.834 -19.862 62.954 1.00 38.08 59 GLN B C 1
ATOM 2258 O O . GLN B 1 59 ? 8.299 -20.266 61.912 1.00 36.28 59 GLN B O 1
ATOM 2264 N N . ALA B 1 60 ? 8.159 -19.170 63.871 1.00 37.02 60 ALA B N 1
ATOM 2265 C CA . ALA B 1 60 ? 6.774 -18.781 63.622 1.00 37.12 60 ALA B CA 1
ATOM 2266 C C . ALA B 1 60 ? 6.680 -17.794 62.467 1.00 37.89 60 ALA B C 1
ATOM 2267 O O . ALA B 1 60 ? 5.785 -17.906 61.617 1.00 37.95 60 ALA B O 1
ATOM 2269 N N . LEU B 1 61 ? 7.593 -16.817 62.418 1.00 36.99 61 LEU B N 1
ATOM 2270 C CA . LEU B 1 61 ? 7.628 -15.917 61.273 1.00 35.82 61 LEU B CA 1
ATOM 2271 C C . LEU B 1 61 ? 8.000 -16.669 60.001 1.00 35.04 61 LEU B C 1
ATOM 2272 O O . LEU B 1 61 ? 7.400 -16.445 58.944 1.00 35.42 61 LEU B O 1
ATOM 2277 N N . ARG B 1 62 ? 8.989 -17.564 60.084 1.00 34.12 62 ARG B N 1
ATOM 2278 C CA . ARG B 1 62 ? 9.331 -18.409 58.945 1.00 33.60 62 ARG B CA 1
ATOM 2279 C C . ARG B 1 62 ? 8.098 -19.121 58.397 1.00 35.01 62 ARG B C 1
ATOM 2280 O O . ARG B 1 62 ? 7.876 -19.162 57.181 1.00 32.96 62 ARG B O 1
ATOM 2288 N N . ASP B 1 63 ? 7.280 -19.697 59.284 1.00 34.11 63 ASP B N 1
ATOM 2289 C CA . ASP B 1 63 ? 6.122 -20.457 58.820 1.00 36.05 63 ASP B CA 1
ATOM 2290 C C . ASP B 1 63 ? 5.105 -19.562 58.116 1.00 36.17 63 ASP B C 1
ATOM 2291 O O . ASP B 1 63 ? 4.462 -19.990 57.148 1.00 37.13 63 ASP B O 1
ATOM 2296 N N . GLU B 1 64 ? 4.943 -18.317 58.578 1.00 36.23 64 GLU B N 1
ATOM 2297 C CA . GLU B 1 64 ? 4.033 -17.391 57.907 1.00 37.88 64 GLU B CA 1
ATOM 2298 C C . GLU B 1 64 ? 4.524 -17.058 56.503 1.00 36.85 64 GLU B C 1
ATOM 2299 O O . GLU B 1 64 ? 3.765 -17.141 55.531 1.00 36.55 64 GLU B O 1
ATOM 2305 N N . LEU B 1 65 ? 5.795 -16.668 56.381 1.00 35.01 65 LEU B N 1
ATOM 2306 C CA . LEU B 1 65 ? 6.378 -16.449 55.062 1.00 33.67 65 LEU B CA 1
ATOM 2307 C C . LEU B 1 65 ? 6.206 -17.680 54.182 1.00 33.05 65 LEU B C 1
ATOM 2308 O O . LEU B 1 65 ? 5.810 -17.576 53.015 1.00 32.59 65 LEU B O 1
ATOM 2313 N N . LYS B 1 66 ? 6.493 -18.864 54.735 1.00 33.09 66 LYS B N 1
ATOM 2314 C CA . LYS B 1 66 ? 6.378 -20.100 53.963 1.00 33.81 66 LYS B CA 1
ATOM 2315 C C . LYS B 1 66 ? 5.023 -20.221 53.271 1.00 36.57 66 LYS B C 1
ATOM 2316 O O . LYS B 1 66 ? 4.934 -20.728 52.146 1.00 36.35 66 LYS B O 1
ATOM 2322 N N . ALA B 1 67 ? 3.954 -19.781 53.937 1.00 36.87 67 ALA B N 1
ATOM 2323 C CA . ALA B 1 67 ? 2.619 -19.914 53.364 1.00 37.25 67 ALA B CA 1
ATOM 2324 C C . ALA B 1 67 ? 2.499 -19.241 51.999 1.00 36.35 67 ALA B C 1
ATOM 2325 O O . ALA B 1 67 ? 1.580 -19.558 51.237 1.00 34.41 67 ALA B O 1
ATOM 2327 N N . HIS B 1 68 ? 3.400 -18.327 51.660 1.00 29.78 68 HIS B N 1
ATOM 2328 C CA . HIS B 1 68 ? 3.335 -17.657 50.371 1.00 29.13 68 HIS B CA 1
ATOM 2329 C C . HIS B 1 68 ? 4.711 -17.599 49.732 1.00 31.64 68 HIS B C 1
ATOM 2330 O O . HIS B 1 68 ? 5.054 -16.649 49.028 1.00 29.95 68 HIS B O 1
ATOM 2337 N N . SER B 1 69 ? 5.510 -18.639 49.958 1.00 30.28 69 SER B N 1
ATOM 2338 C CA . SER B 1 69 ? 6.881 -18.707 49.479 1.00 30.46 69 SER B CA 1
ATOM 2339 C C . SER B 1 69 ? 7.130 -20.108 48.912 1.00 30.16 69 SER B C 1
ATOM 2340 O O . SER B 1 69 ? 7.911 -20.880 49.450 1.00 30.40 69 SER B O 1
ATOM 2343 N N . TRP B 1 70 ? 6.434 -20.446 47.815 1.00 31.21 70 TRP B N 1
ATOM 2344 C CA . TRP B 1 70 ? 6.475 -21.806 47.268 1.00 33.53 70 TRP B CA 1
ATOM 2345 C C . TRP B 1 70 ? 7.903 -22.301 47.048 1.00 31.61 70 TRP B C 1
ATOM 2346 O O . TRP B 1 70 ? 8.216 -23.462 47.330 1.00 34.53 70 TRP B O 1
ATOM 2357 N N . GLY B 1 71 ? 8.778 -21.449 46.525 1.00 27.53 71 GLY B N 1
ATOM 2358 C CA . GLY B 1 71 ? 10.134 -21.892 46.249 1.00 23.08 71 GLY B CA 1
ATOM 2359 C C . GLY B 1 71 ? 11.030 -22.013 47.459 1.00 26.72 71 GLY B C 1
ATOM 2360 O O . GLY B 1 71 ? 12.112 -22.587 47.341 1.00 22.12 71 GLY B O 1
ATOM 2361 N N . ALA B 1 72 ? 10.604 -21.511 48.621 1.00 26.47 72 ALA B N 1
ATOM 2362 C CA . ALA B 1 72 ? 11.430 -21.491 49.821 1.00 27.44 72 ALA B CA 1
ATOM 2363 C C . ALA B 1 72 ? 10.921 -22.404 50.932 1.00 30.78 72 ALA B C 1
ATOM 2364 O O . ALA B 1 72 ? 11.519 -22.430 52.014 1.00 31.66 72 ALA B O 1
ATOM 2366 N N . ALA B 1 73 ? 9.861 -23.178 50.684 1.00 31.26 73 ALA B N 1
ATOM 2367 C CA . ALA B 1 73 ? 9.127 -23.832 51.766 1.00 31.92 73 ALA B CA 1
ATOM 2368 C C . ALA B 1 73 ? 10.018 -24.759 52.583 1.00 30.08 73 ALA B C 1
ATOM 2369 O O . ALA B 1 73 ? 10.106 -24.636 53.813 1.00 27.53 73 ALA B O 1
ATOM 2371 N N . LYS B 1 74 ? 10.662 -25.723 51.920 1.00 30.12 74 LYS B N 1
ATOM 2372 C CA . LYS B 1 74 ? 11.526 -26.653 52.636 1.00 31.76 74 LYS B CA 1
ATOM 2373 C C . LYS B 1 74 ? 12.702 -25.928 53.267 1.00 28.70 74 LYS B C 1
ATOM 2374 O O . LYS B 1 74 ? 13.133 -26.268 54.377 1.00 26.62 74 LYS B O 1
ATOM 2380 N N . GLN B 1 75 ? 13.221 -24.910 52.583 1.00 25.00 75 GLN B N 1
ATOM 2381 C CA . GLN B 1 75 ? 14.365 -24.186 53.113 1.00 26.07 75 GLN B CA 1
ATOM 2382 C C . GLN B 1 75 ? 13.988 -23.433 54.382 1.00 27.05 75 GLN B C 1
ATOM 2383 O O . GLN B 1 75 ? 14.746 -23.439 55.361 1.00 28.88 75 GLN B O 1
ATOM 2389 N N . LEU B 1 76 ? 12.815 -22.787 54.390 1.00 27.60 76 LEU B N 1
ATOM 2390 C CA . LEU B 1 76 ? 12.334 -22.143 55.612 1.00 27.23 76 LEU B CA 1
ATOM 2391 C C . LEU B 1 76 ? 12.128 -23.166 56.721 1.00 27.16 76 LEU B C 1
ATOM 2392 O O . LEU B 1 76 ? 12.457 -22.910 57.886 1.00 27.70 76 LEU B O 1
ATOM 2397 N N . ASP B 1 77 ? 11.593 -24.337 56.375 1.00 27.78 77 ASP B N 1
ATOM 2398 C CA . ASP B 1 77 ? 11.368 -25.373 57.384 1.00 31.72 77 ASP B CA 1
ATOM 2399 C C . ASP B 1 77 ? 12.673 -25.843 58.025 1.00 33.72 77 ASP B C 1
ATOM 2400 O O . ASP B 1 77 ? 12.709 -26.112 59.228 1.00 36.33 77 ASP B O 1
ATOM 2405 N N . THR B 1 78 ? 13.759 -25.963 57.245 1.00 30.91 78 THR B N 1
ATOM 2406 C CA . THR B 1 78 ? 14.927 -26.692 57.727 1.00 29.76 78 THR B CA 1
ATOM 2407 C C . THR B 1 78 ? 16.210 -25.882 57.857 1.00 27.26 78 THR B C 1
ATOM 2408 O O . THR B 1 78 ? 17.122 -26.338 58.553 1.00 29.50 78 THR B O 1
ATOM 2412 N N . ALA B 1 79 ? 16.323 -24.715 57.231 1.00 26.10 79 ALA B N 1
ATOM 2413 C CA . ALA B 1 79 ? 17.618 -24.036 57.201 1.00 27.36 79 ALA B CA 1
ATOM 2414 C C . ALA B 1 79 ? 18.070 -23.620 58.601 1.00 27.46 79 ALA B C 1
ATOM 2415 O O . ALA B 1 79 ? 17.260 -23.256 59.454 1.00 27.82 79 ALA B O 1
ATOM 2417 N N . SER B 1 80 ? 19.383 -23.678 58.831 1.00 27.93 80 SER B N 1
ATOM 2418 C CA . SER B 1 80 ? 19.949 -23.156 60.073 1.00 30.74 80 SER B CA 1
ATOM 2419 C C . SER B 1 80 ? 19.729 -21.648 60.178 1.00 29.49 80 SER B C 1
ATOM 2420 O O . SER B 1 80 ? 19.263 -21.142 61.204 1.00 29.77 80 SER B O 1
ATOM 2423 N N . HIS B 1 81 ? 20.038 -20.913 59.110 1.00 26.62 81 HIS B N 1
ATOM 2424 C CA . HIS B 1 81 ? 19.890 -19.465 59.075 1.00 25.87 81 HIS B CA 1
ATOM 2425 C C . HIS B 1 81 ? 19.203 -19.073 57.775 1.00 27.98 81 HIS B C 1
ATOM 2426 O O . HIS B 1 81 ? 19.493 -19.642 56.712 1.00 24.27 81 HIS B O 1
ATOM 2433 N N . PHE B 1 82 ? 18.305 -18.089 57.862 1.00 25.74 82 PHE B N 1
ATOM 2434 C CA . PHE B 1 82 ? 17.488 -17.658 56.737 1.00 24.51 82 PHE B CA 1
ATOM 2435 C C . PHE B 1 82 ? 17.522 -16.141 56.689 1.00 25.54 82 PHE B C 1
ATOM 2436 O O . PHE B 1 82 ? 17.141 -15.486 57.663 1.00 22.93 82 PHE B O 1
ATOM 2444 N N . VAL B 1 83 ? 17.972 -15.588 55.560 1.00 21.08 83 VAL B N 1
ATOM 2445 C CA . VAL B 1 83 ? 18.208 -14.155 55.409 1.00 22.18 83 VAL B CA 1
ATOM 2446 C C . VAL B 1 83 ? 17.289 -13.593 54.334 1.00 23.19 83 VAL B C 1
ATOM 2447 O O . VAL B 1 83 ? 17.216 -14.138 53.223 1.00 23.45 83 VAL B O 1
ATOM 2451 N N . LEU B 1 84 ? 16.621 -12.490 54.657 1.00 20.85 84 LEU B N 1
ATOM 2452 C CA . LEU B 1 84 ? 15.963 -11.645 53.672 1.00 22.86 84 LEU B CA 1
ATOM 2453 C C . LEU B 1 84 ? 16.907 -10.514 53.299 1.00 24.97 84 LEU B C 1
ATOM 2454 O O . LEU B 1 84 ? 17.454 -9.838 54.180 1.00 22.74 84 LEU B O 1
ATOM 2459 N N . ILE B 1 85 ? 17.116 -10.312 52.002 1.00 21.01 85 ILE B N 1
ATOM 2460 C CA . ILE B 1 85 ? 17.927 -9.195 51.529 1.00 21.06 85 ILE B CA 1
ATOM 2461 C C . ILE B 1 85 ? 16.998 -8.139 50.959 1.00 22.48 85 ILE B C 1
ATOM 2462 O O . ILE B 1 85 ? 16.308 -8.390 49.960 1.00 21.70 85 ILE B O 1
ATOM 2467 N N . PHE B 1 86 ? 16.976 -6.967 51.607 1.00 20.09 86 PHE B N 1
ATOM 2468 C CA . PHE B 1 86 ? 16.224 -5.804 51.143 1.00 19.86 86 PHE B CA 1
ATOM 2469 C C . PHE B 1 86 ? 17.070 -4.949 50.203 1.00 19.92 86 PHE B C 1
ATOM 2470 O O . PHE B 1 86 ? 18.282 -4.791 50.392 1.00 18.65 86 PHE B O 1
ATOM 2478 N N . ALA B 1 87 ? 16.410 -4.364 49.204 1.00 19.26 87 ALA B N 1
ATOM 2479 C CA . ALA B 1 87 ? 17.023 -3.384 48.323 1.00 19.50 87 ALA B CA 1
ATOM 2480 C C . ALA B 1 87 ? 16.331 -2.045 48.521 1.00 20.44 87 ALA B C 1
ATOM 2481 O O . ALA B 1 87 ? 15.100 -1.985 48.648 1.00 22.60 87 ALA B O 1
ATOM 2483 N N . ARG B 1 88 ? 17.122 -0.974 48.540 1.00 19.87 88 ARG B N 1
ATOM 2484 C CA . ARG B 1 88 ? 16.590 0.356 48.811 1.00 24.49 88 ARG B CA 1
ATOM 2485 C C . ARG B 1 88 ? 15.903 0.932 47.591 1.00 21.20 88 ARG B C 1
ATOM 2486 O O . ARG B 1 88 ? 16.366 0.773 46.459 1.00 20.42 88 ARG B O 1
ATOM 2494 N N . LYS B 1 89 ? 14.805 1.629 47.836 1.00 23.08 89 LYS B N 1
ATOM 2495 C CA . LYS B 1 89 ? 14.117 2.364 46.793 1.00 26.50 89 LYS B CA 1
ATOM 2496 C C . LYS B 1 89 ? 14.662 3.780 46.689 1.00 27.47 89 LYS B C 1
ATOM 2497 O O . LYS B 1 89 ? 15.196 4.342 47.653 1.00 24.80 89 LYS B O 1
ATOM 2503 N N . ASN B 1 90 ? 14.539 4.351 45.495 1.00 28.77 90 ASN B N 1
ATOM 2504 C CA . ASN B 1 90 ? 14.763 5.780 45.302 1.00 34.55 90 ASN B CA 1
ATOM 2505 C C . ASN B 1 90 ? 16.173 6.201 45.723 1.00 30.16 90 ASN B C 1
ATOM 2506 O O . ASN B 1 90 ? 16.354 7.127 46.515 1.00 32.14 90 ASN B O 1
ATOM 2511 N N . VAL B 1 91 ? 17.182 5.512 45.194 1.00 24.91 91 VAL B N 1
ATOM 2512 C CA . VAL B 1 91 ? 18.576 5.838 45.502 1.00 23.20 91 VAL B CA 1
ATOM 2513 C C . VAL B 1 91 ? 19.020 6.842 44.440 1.00 24.05 91 VAL B C 1
ATOM 2514 O O . VAL B 1 91 ? 19.547 6.483 43.386 1.00 23.91 91 VAL B O 1
ATOM 2518 N N . THR B 1 92 ? 18.762 8.119 44.715 1.00 26.04 92 THR B N 1
ATOM 2519 C CA . THR B 1 92 ? 19.150 9.246 43.872 1.00 28.42 92 THR B CA 1
ATOM 2520 C C . THR B 1 92 ? 19.932 10.242 44.721 1.00 26.10 92 THR B C 1
ATOM 2521 O O . THR B 1 92 ? 19.989 10.130 45.951 1.00 25.54 92 THR B O 1
ATOM 2525 N N . SER B 1 93 ? 20.564 11.219 44.060 1.00 24.89 93 SER B N 1
ATOM 2526 C CA . SER B 1 93 ? 21.404 12.152 44.807 1.00 31.00 93 SER B CA 1
ATOM 2527 C C . SER B 1 93 ? 20.584 13.007 45.762 1.00 32.86 93 SER B C 1
ATOM 2528 O O . SER B 1 93 ? 21.121 13.508 46.757 1.00 34.23 93 SER B O 1
ATOM 2531 N N . ARG B 1 94 ? 19.288 13.186 45.487 1.00 33.61 94 ARG B N 1
ATOM 2532 C CA . ARG B 1 94 ? 18.452 13.990 46.375 1.00 36.33 94 ARG B CA 1
ATOM 2533 C C . ARG B 1 94 ? 18.026 13.231 47.625 1.00 34.37 94 ARG B C 1
ATOM 2534 O O . ARG B 1 94 ? 17.706 13.859 48.638 1.00 34.02 94 ARG B O 1
ATOM 2536 N N . SER B 1 95 ? 18.031 11.906 47.594 1.00 30.25 95 SER B N 1
ATOM 2537 C CA . SER B 1 95 ? 17.441 11.159 48.691 1.00 30.48 95 SER B CA 1
ATOM 2538 C C . SER B 1 95 ? 18.226 11.337 49.998 1.00 31.06 95 SER B C 1
ATOM 2539 O O . SER B 1 95 ? 19.447 11.525 49.994 1.00 28.00 95 SER B O 1
ATOM 2542 N N . PRO B 1 96 ? 17.532 11.289 51.137 1.00 23.79 96 PRO B N 1
ATOM 2543 C CA . PRO B 1 96 ? 18.236 11.362 52.436 1.00 22.20 96 PRO B CA 1
ATOM 2544 C C . PRO B 1 96 ? 19.288 10.287 52.644 1.00 22.11 96 PRO B C 1
ATOM 2545 O O . PRO B 1 96 ? 20.324 10.575 53.261 1.00 20.24 96 PRO B O 1
ATOM 2549 N N . TYR B 1 97 ? 19.048 9.048 52.192 1.00 22.64 97 TYR B N 1
ATOM 2550 C CA . TYR B 1 97 ? 20.022 7.979 52.428 1.00 23.44 97 TYR B CA 1
ATOM 2551 C C . TYR B 1 97 ? 21.322 8.242 51.674 1.00 25.07 97 TYR B C 1
ATOM 2552 O O . TYR B 1 97 ? 22.417 8.077 52.223 1.00 26.10 97 TYR B O 1
ATOM 2561 N N . VAL B 1 98 ? 21.217 8.643 50.410 1.00 22.30 98 VAL B N 1
ATOM 2562 C CA . VAL B 1 98 ? 22.399 9.008 49.636 1.00 22.20 98 VAL B CA 1
ATOM 2563 C C . VAL B 1 98 ? 23.147 10.171 50.291 1.00 24.00 98 VAL B C 1
ATOM 2564 O O . VAL B 1 98 ? 24.380 10.187 50.319 1.00 26.40 98 VAL B O 1
ATOM 2568 N N . GLN B 1 99 ? 22.420 11.168 50.811 1.00 22.90 99 GLN B N 1
ATOM 2569 C CA . GLN B 1 99 ? 23.074 12.281 51.505 1.00 25.29 99 GLN B CA 1
ATOM 2570 C C . GLN B 1 99 ? 23.866 11.788 52.718 1.00 25.51 99 GLN B C 1
ATOM 2571 O O . GLN B 1 99 ? 25.020 12.182 52.929 1.00 25.94 99 GLN B O 1
ATOM 2577 N N . HIS B 1 100 ? 23.241 10.942 53.536 1.00 23.20 100 HIS B N 1
ATOM 2578 C CA . HIS B 1 100 ? 23.923 10.247 54.630 1.00 21.88 100 HIS B CA 1
ATOM 2579 C C . HIS B 1 100 ? 25.163 9.498 54.144 1.00 23.43 100 HIS B C 1
ATOM 2580 O O . HIS B 1 100 ? 26.238 9.589 54.749 1.00 25.55 100 HIS B O 1
ATOM 2587 N N . MET B 1 101 ? 25.035 8.742 53.050 1.00 23.01 101 MET B N 1
ATOM 2588 C CA . MET B 1 101 ? 26.179 7.975 52.565 1.00 26.12 101 MET B CA 1
ATOM 2589 C C . MET B 1 101 ? 27.319 8.892 52.124 1.00 29.04 101 MET B C 1
ATOM 2590 O O . MET B 1 101 ? 28.498 8.583 52.345 1.00 31.05 101 MET B O 1
ATOM 2595 N N . LEU B 1 102 ? 26.994 10.017 51.486 1.00 26.65 102 LEU B N 1
ATOM 2596 C CA . LEU B 1 102 ? 28.032 10.940 51.032 1.00 30.09 102 LEU B CA 1
ATOM 2597 C C . LEU B 1 102 ? 28.679 11.685 52.200 1.00 30.18 102 LEU B C 1
ATOM 2598 O O . LEU B 1 102 ? 29.910 11.826 52.251 1.00 30.54 102 LEU B O 1
ATOM 2603 N N . ARG B 1 103 ? 27.883 12.151 53.158 1.00 28.02 103 ARG B N 1
ATOM 2604 C CA . ARG B 1 103 ? 28.446 13.013 54.194 1.00 31.16 103 ARG B CA 1
ATOM 2605 C C . ARG B 1 103 ? 29.017 12.238 55.381 1.00 36.33 103 ARG B C 1
ATOM 2606 O O . ARG B 1 103 ? 30.074 12.605 55.908 1.00 38.43 103 ARG B O 1
ATOM 2614 N N . ASP B 1 104 ? 28.349 11.165 55.805 1.00 34.59 104 ASP B N 1
ATOM 2615 C CA . ASP B 1 104 ? 28.671 10.460 57.041 1.00 32.18 104 ASP B CA 1
ATOM 2616 C C . ASP B 1 104 ? 29.587 9.259 56.843 1.00 33.16 104 ASP B C 1
ATOM 2617 O O . ASP B 1 104 ? 30.503 9.058 57.641 1.00 34.25 104 ASP B O 1
ATOM 2622 N N . ILE B 1 105 ? 29.350 8.446 55.811 1.00 32.85 105 ILE B N 1
ATOM 2623 C CA . ILE B 1 105 ? 30.073 7.193 55.617 1.00 31.60 105 ILE B CA 1
ATOM 2624 C C . ILE B 1 105 ? 31.258 7.404 54.684 1.00 32.78 105 ILE B C 1
ATOM 2625 O O . ILE B 1 105 ? 32.399 7.102 55.044 1.00 36.65 105 ILE B O 1
ATOM 2630 N N . LYS B 1 106 ? 31.009 7.916 53.480 1.00 30.93 106 LYS B N 1
ATOM 2631 C CA A LYS B 1 106 ? 32.095 8.187 52.545 0.45 33.06 106 LYS B CA 1
ATOM 2632 C CA B LYS B 1 106 ? 32.107 8.175 52.558 0.55 33.05 106 LYS B CA 1
ATOM 2633 C C . LYS B 1 106 ? 32.859 9.463 52.884 1.00 36.50 106 LYS B C 1
ATOM 2634 O O . LYS B 1 106 ? 33.967 9.658 52.377 1.00 38.79 106 LYS B O 1
ATOM 2645 N N . LYS B 1 107 ? 32.289 10.333 53.718 1.00 40.48 107 LYS B N 1
ATOM 2646 C CA . LYS B 1 107 ? 32.930 11.572 54.175 1.00 43.29 107 LYS B CA 1
ATOM 2647 C C . LYS B 1 107 ? 33.519 12.374 53.015 1.00 44.15 107 LYS B C 1
ATOM 2648 O O . LYS B 1 107 ? 34.650 12.863 53.070 1.00 46.62 107 LYS B O 1
ATOM 2654 N N . TYR B 1 108 ? 32.731 12.504 51.948 1.00 42.02 108 TYR B N 1
ATOM 2655 C CA . TYR B 1 108 ? 33.074 13.424 50.872 1.00 38.96 108 TYR B CA 1
ATOM 2656 C C . TYR B 1 108 ? 33.286 14.826 51.428 1.00 37.84 108 TYR B C 1
ATOM 2657 O O . TYR B 1 108 ? 32.694 15.212 52.441 1.00 37.58 108 TYR B O 1
ATOM 2666 N N . GLU B 1 109 ? 34.133 15.594 50.752 1.00 35.45 109 GLU B N 1
ATOM 2667 C CA . GLU B 1 109 ? 34.340 16.989 51.118 1.00 33.07 109 GLU B CA 1
ATOM 2668 C C . GLU B 1 109 ? 33.044 17.778 50.939 1.00 31.45 109 GLU B C 1
ATOM 2669 O O . GLU B 1 109 ? 32.473 17.811 49.843 1.00 29.66 109 GLU B O 1
ATOM 2675 N N . ALA B 1 110 ? 32.591 18.430 52.017 1.00 40.48 110 ALA B N 1
ATOM 2676 C CA . ALA B 1 110 ? 31.310 19.135 51.985 1.00 39.41 110 ALA B CA 1
ATOM 2677 C C . ALA B 1 110 ? 31.217 20.120 50.825 1.00 39.20 110 ALA B C 1
ATOM 2678 O O . ALA B 1 110 ? 30.172 20.222 50.173 1.00 35.79 110 ALA B O 1
ATOM 2680 N N . GLN B 1 111 ? 32.298 20.852 50.541 1.00 41.42 111 GLN B N 1
ATOM 2681 C CA . GLN B 1 111 ? 32.187 21.948 49.584 1.00 44.33 111 GLN B CA 1
ATOM 2682 C C . GLN B 1 111 ? 31.940 21.441 48.165 1.00 44.92 111 GLN B C 1
ATOM 2683 O O . GLN B 1 111 ? 31.349 22.159 47.347 1.00 44.81 111 GLN B O 1
ATOM 2689 N N . THR B 1 112 ? 32.379 20.222 47.846 1.00 41.33 112 THR B N 1
ATOM 2690 C CA . THR B 1 112 ? 32.262 19.716 46.485 1.00 43.53 112 THR B CA 1
ATOM 2691 C C . THR B 1 112 ? 31.119 18.724 46.323 1.00 36.47 112 THR B C 1
ATOM 2692 O O . THR B 1 112 ? 30.960 18.144 45.242 1.00 34.02 112 THR B O 1
ATOM 2696 N N . ILE B 1 113 ? 30.316 18.507 47.367 1.00 34.36 113 ILE B N 1
ATOM 2697 C CA . ILE B 1 113 ? 29.195 17.568 47.249 1.00 35.20 113 ILE B CA 1
ATOM 2698 C C . ILE B 1 113 ? 28.261 17.950 46.111 1.00 33.74 113 ILE B C 1
ATOM 2699 O O . ILE B 1 113 ? 27.745 17.046 45.435 1.00 31.85 113 ILE B O 1
ATOM 2704 N N . PRO B 1 114 ? 27.987 19.233 45.838 1.00 30.74 114 PRO B N 1
ATOM 2705 C CA . PRO B 1 114 ? 27.234 19.569 44.618 1.00 29.86 114 PRO B CA 1
ATOM 2706 C C . PRO B 1 114 ? 27.777 18.904 43.361 1.00 29.77 114 PRO B C 1
ATOM 2707 O O . PRO B 1 114 ? 26.986 18.410 42.549 1.00 29.22 114 PRO B O 1
ATOM 2711 N N . ALA B 1 115 ? 29.103 18.862 43.183 1.00 31.15 115 ALA B N 1
ATOM 2712 C CA . ALA B 1 115 ? 29.675 18.204 42.009 1.00 31.83 115 ALA B CA 1
ATOM 2713 C C . ALA B 1 115 ? 29.462 16.691 42.056 1.00 29.51 115 ALA B C 1
ATOM 2714 O O . ALA B 1 115 ? 29.158 16.069 41.031 1.00 30.86 115 ALA B O 1
ATOM 2716 N N . VAL B 1 116 ? 29.607 16.080 43.232 1.00 31.09 116 VAL B N 1
ATOM 2717 C CA . VAL B 1 116 ? 29.309 14.653 43.359 1.00 31.58 116 VAL B CA 1
ATOM 2718 C C . VAL B 1 116 ? 27.865 14.373 42.954 1.00 30.86 116 VAL B C 1
ATOM 2719 O O . VAL B 1 116 ? 27.594 13.492 42.128 1.00 32.03 116 VAL B O 1
ATOM 2723 N N . GLU B 1 117 ? 26.916 15.111 43.548 1.00 28.79 117 GLU B N 1
ATOM 2724 C CA . GLU B 1 117 ? 25.501 14.948 43.218 1.00 27.61 117 GLU B CA 1
ATOM 2725 C C . GLU B 1 117 ? 25.270 15.045 41.719 1.00 26.96 117 GLU B C 1
ATOM 2726 O O . GLU B 1 117 ? 24.520 14.259 41.131 1.00 25.70 117 GLU B O 1
ATOM 2732 N N . GLN B 1 118 ? 25.892 16.026 41.087 1.00 27.52 118 GLN B N 1
ATOM 2733 C CA . GLN B 1 118 ? 25.620 16.258 39.678 1.00 32.58 118 GLN B CA 1
ATOM 2734 C C . GLN B 1 118 ? 26.169 15.138 38.799 1.00 33.40 118 GLN B C 1
ATOM 2735 O O . GLN B 1 118 ? 25.571 14.820 37.765 1.00 34.62 118 GLN B O 1
ATOM 2741 N N . LYS B 1 119 ? 27.301 14.533 39.175 1.00 32.02 119 LYS B N 1
ATOM 2742 C CA . LYS B 1 119 ? 27.767 13.371 38.420 1.00 34.73 119 LYS B CA 1
ATOM 2743 C C . LYS B 1 119 ? 26.893 12.147 38.680 1.00 28.92 119 LYS B C 1
ATOM 2744 O O . LYS B 1 119 ? 26.703 11.325 37.778 1.00 27.05 119 LYS B O 1
ATOM 2750 N N . PHE B 1 120 ? 26.348 12.005 39.891 1.00 27.79 120 PHE B N 1
ATOM 2751 C CA . PHE B 1 120 ? 25.387 10.931 40.127 1.00 28.29 120 PHE B CA 1
ATOM 2752 C C . PHE B 1 120 ? 24.234 11.031 39.151 1.00 26.68 120 PHE B C 1
ATOM 2753 O O . PHE B 1 120 ? 23.911 10.061 38.458 1.00 25.79 120 PHE B O 1
ATOM 2761 N N . ASP B 1 121 ? 23.592 12.204 39.100 1.00 25.77 121 ASP B N 1
ATOM 2762 C CA . ASP B 1 121 ? 22.508 12.439 38.152 1.00 25.57 121 ASP B CA 1
ATOM 2763 C C . ASP B 1 121 ? 22.930 12.059 36.739 1.00 25.56 121 ASP B C 1
ATOM 2764 O O . ASP B 1 121 ? 22.264 11.264 36.070 1.00 25.33 121 ASP B O 1
ATOM 2769 N N . ALA B 1 122 ? 24.043 12.624 36.267 1.00 26.34 122 ALA B N 1
ATOM 2770 C CA . ALA B 1 122 ? 24.488 12.346 34.906 1.00 27.35 122 ALA B CA 1
ATOM 2771 C C . ALA B 1 122 ? 24.674 10.852 34.686 1.00 27.37 122 ALA B C 1
ATOM 2772 O O . ALA B 1 122 ? 24.229 10.307 33.670 1.00 28.18 122 ALA B O 1
ATOM 2774 N N . PHE B 1 123 ? 25.306 10.171 35.639 1.00 25.23 123 PHE B N 1
ATOM 2775 C CA . PHE B 1 123 ? 25.556 8.740 35.488 1.00 25.21 123 PHE B CA 1
ATOM 2776 C C . PHE B 1 123 ? 24.250 7.960 35.407 1.00 23.69 123 PHE B C 1
ATOM 2777 O O . PHE B 1 123 ? 24.075 7.102 34.532 1.00 23.62 123 PHE B O 1
ATOM 2785 N N . GLN B 1 124 ? 23.317 8.243 36.317 1.00 23.26 124 GLN B N 1
ATOM 2786 C CA . GLN B 1 124 ? 22.039 7.538 36.299 1.00 22.87 124 GLN B CA 1
ATOM 2787 C C . GLN B 1 124 ? 21.280 7.789 34.999 1.00 25.83 124 GLN B C 1
ATOM 2788 O O . GLN B 1 124 ? 20.607 6.888 34.483 1.00 25.76 124 GLN B O 1
ATOM 2794 N N . ALA B 1 125 ? 21.358 9.016 34.462 1.00 24.65 125 ALA B N 1
ATOM 2795 C CA . ALA B 1 125 ? 20.774 9.289 33.151 1.00 28.74 125 ALA B CA 1
ATOM 2796 C C . ALA B 1 125 ? 21.474 8.483 32.060 1.00 29.28 125 ALA B C 1
ATOM 2797 O O . ALA B 1 125 ? 20.822 7.803 31.261 1.00 32.20 125 ALA B O 1
ATOM 2799 N N . ASP B 1 126 ? 22.810 8.526 32.036 1.00 28.96 126 ASP B N 1
ATOM 2800 C CA . ASP B 1 126 ? 23.589 7.817 31.019 1.00 33.05 126 ASP B CA 1
ATOM 2801 C C . ASP B 1 126 ? 23.342 6.310 31.016 1.00 32.98 126 ASP B C 1
ATOM 2802 O O . ASP B 1 126 ? 23.526 5.665 29.974 1.00 30.09 126 ASP B O 1
ATOM 2807 N N . PHE B 1 127 ? 22.972 5.726 32.165 1.00 23.98 127 PHE B N 1
ATOM 2808 C CA . PHE B 1 127 ? 22.751 4.290 32.300 1.00 23.16 127 PHE B CA 1
ATOM 2809 C C . PHE B 1 127 ? 21.274 3.941 32.344 1.00 24.34 127 PHE B C 1
ATOM 2810 O O . PHE B 1 127 ? 20.927 2.774 32.560 1.00 24.05 127 PHE B O 1
ATOM 2818 N N . HIS B 1 128 ? 20.399 4.924 32.171 1.00 23.55 128 HIS B N 1
ATOM 2819 C CA . HIS B 1 128 ? 18.955 4.712 32.149 1.00 27.46 128 HIS B CA 1
ATOM 2820 C C . HIS B 1 128 ? 18.426 4.187 33.477 1.00 28.80 128 HIS B C 1
ATOM 2821 O O . HIS B 1 128 ? 17.298 3.696 33.542 1.00 29.35 128 HIS B O 1
ATOM 2828 N N . ILE B 1 129 ? 19.221 4.321 34.546 1.00 31.21 129 ILE B N 1
ATOM 2829 C CA . ILE B 1 129 ? 18.760 3.989 35.895 1.00 25.90 129 ILE B CA 1
ATOM 2830 C C . ILE B 1 129 ? 17.590 4.874 36.307 1.00 27.75 129 ILE B C 1
ATOM 2831 O O . ILE B 1 129 ? 16.671 4.428 37.001 1.00 31.45 129 ILE B O 1
ATOM 2836 N N . SER B 1 130 ? 17.622 6.149 35.933 1.00 29.32 130 SER B N 1
ATOM 2837 C CA . SER B 1 130 ? 16.617 7.101 36.384 1.00 31.15 130 SER B CA 1
ATOM 2838 C C . SER B 1 130 ? 15.490 7.283 35.372 1.00 33.67 130 SER B C 1
ATOM 2839 O O . SER B 1 130 ? 14.680 8.207 35.516 1.00 34.29 130 SER B O 1
ATOM 2842 N N . ASP B 1 131 ? 15.414 6.416 34.358 1.00 35.29 131 ASP B N 1
ATOM 2843 C CA . ASP B 1 131 ? 14.288 6.462 33.433 1.00 40.91 131 ASP B CA 1
ATOM 2844 C C . ASP B 1 131 ? 12.956 6.352 34.168 1.00 41.70 131 ASP B C 1
ATOM 2845 O O . ASP B 1 131 ? 11.964 6.957 33.745 1.00 44.98 131 ASP B O 1
ATOM 2850 N N . ASN B 1 132 ? 12.911 5.599 35.270 1.00 35.22 132 ASN B N 1
ATOM 2851 C CA . ASN B 1 132 ? 11.680 5.453 36.044 1.00 34.37 132 ASN B CA 1
ATOM 2852 C C . ASN B 1 132 ? 12.000 4.790 37.383 1.00 34.45 132 ASN B C 1
ATOM 2853 O O . ASN B 1 132 ? 13.119 4.328 37.625 1.00 31.41 132 ASN B O 1
ATOM 2858 N N . ASP B 1 133 ? 10.987 4.756 38.252 1.00 27.26 133 ASP B N 1
ATOM 2859 C CA . ASP B 1 133 ? 11.155 4.221 39.598 1.00 29.39 133 ASP B CA 1
ATOM 2860 C C . ASP B 1 133 ? 11.482 2.733 39.567 1.00 29.03 133 ASP B C 1
ATOM 2861 O O . ASP B 1 133 ? 12.254 2.238 40.398 1.00 29.29 133 ASP B O 1
ATOM 2866 N N . GLN B 1 134 ? 10.881 1.999 38.631 1.00 26.84 134 GLN B N 1
ATOM 2867 C CA . GLN B 1 134 ? 11.165 0.577 38.510 1.00 25.71 134 GLN B CA 1
ATOM 2868 C C . GLN B 1 134 ? 12.644 0.354 38.228 1.00 26.59 134 GLN B C 1
ATOM 2869 O O . GLN B 1 134 ? 13.306 -0.457 38.893 1.00 22.08 134 GLN B O 1
ATOM 2875 N N . ALA B 1 135 ? 13.182 1.083 37.245 1.00 24.68 135 ALA B N 1
ATOM 2876 C CA . ALA B 1 135 ? 14.607 0.990 36.936 1.00 26.60 135 ALA B CA 1
ATOM 2877 C C . ALA B 1 135 ? 15.460 1.340 38.146 1.00 29.02 135 ALA B C 1
ATOM 2878 O O . ALA B 1 135 ? 16.489 0.695 38.392 1.00 28.99 135 ALA B O 1
ATOM 2880 N N . LEU B 1 136 ? 15.063 2.381 38.894 1.00 27.50 136 LEU B N 1
ATOM 2881 C CA . LEU B 1 136 ? 15.847 2.823 40.046 1.00 23.93 136 LEU B CA 1
ATOM 2882 C C . LEU B 1 136 ? 15.906 1.736 41.104 1.00 23.79 136 LEU B C 1
ATOM 2883 O O . LEU B 1 136 ? 16.977 1.444 41.653 1.00 23.98 136 LEU B O 1
ATOM 2888 N N . TYR B 1 137 ? 14.746 1.146 41.430 1.00 21.33 137 TYR B N 1
ATOM 2889 C CA . TYR B 1 137 ? 14.724 0.049 42.390 1.00 21.43 137 TYR B CA 1
ATOM 2890 C C . TYR B 1 137 ? 15.539 -1.134 41.893 1.00 18.42 137 TYR B C 1
ATOM 2891 O O . TYR B 1 137 ? 16.350 -1.692 42.637 1.00 19.66 137 TYR B O 1
ATOM 2900 N N . ASP B 1 138 ? 15.325 -1.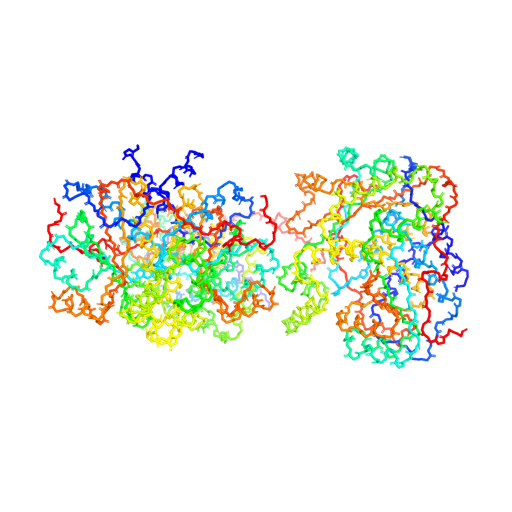549 40.638 1.00 18.05 138 ASP B N 1
ATOM 2901 C CA . ASP B 1 138 ? 15.966 -2.779 40.165 1.00 18.51 138 ASP B CA 1
ATOM 2902 C C . ASP B 1 138 ? 17.469 -2.608 40.053 1.00 20.13 138 ASP B C 1
ATOM 2903 O O . ASP B 1 138 ? 18.212 -3.588 40.171 1.00 22.12 138 ASP B O 1
ATOM 2908 N N . TRP B 1 139 ? 17.934 -1.378 39.817 1.00 19.66 139 TRP B N 1
ATOM 2909 C CA . TRP B 1 139 ? 19.367 -1.113 39.863 1.00 16.44 139 TRP B CA 1
ATOM 2910 C C . TRP B 1 139 ? 19.919 -1.405 41.254 1.00 16.42 139 TRP B C 1
ATOM 2911 O O . TRP B 1 139 ? 20.935 -2.099 41.405 1.00 15.92 139 TRP B O 1
ATOM 2922 N N . SER B 1 140 ? 19.254 -0.888 42.290 1.00 17.09 140 SER B N 1
ATOM 2923 C CA . SER B 1 140 ? 19.662 -1.223 43.651 1.00 17.94 140 SER B CA 1
ATOM 2924 C C . SER B 1 140 ? 19.549 -2.716 43.885 1.00 17.42 140 SER B C 1
ATOM 2925 O O . SER B 1 140 ? 20.407 -3.318 44.546 1.00 17.27 140 SER B O 1
ATOM 2928 N N . SER B 1 141 ? 18.487 -3.334 43.355 1.00 17.08 141 SER B N 1
ATOM 2929 C CA . SER B 1 141 ? 18.329 -4.774 43.510 1.00 16.88 141 SER B CA 1
ATOM 2930 C C . SER B 1 141 ? 19.491 -5.516 42.850 1.00 16.09 141 SER B C 1
ATOM 2931 O O . SER B 1 141 ? 20.039 -6.458 43.425 1.00 16.07 141 SER B O 1
ATOM 2934 N N . LYS B 1 142 ? 19.919 -5.068 41.675 1.00 15.68 142 LYS B N 1
ATOM 2935 C CA . LYS B 1 142 ? 21.108 -5.654 41.069 1.00 19.77 142 LYS B CA 1
ATOM 2936 C C . LYS B 1 142 ? 22.277 -5.678 42.047 1.00 16.79 142 LYS B C 1
ATOM 2937 O O . LYS B 1 142 ? 22.988 -6.680 42.141 1.00 14.50 142 LYS B O 1
ATOM 2943 N N . GLN B 1 143 ? 22.498 -4.590 42.791 1.00 17.75 143 GLN B N 1
ATOM 2944 C CA . GLN B 1 143 ? 23.640 -4.569 43.709 1.00 15.13 143 GLN B CA 1
ATOM 2945 C C . GLN B 1 143 ? 23.514 -5.645 44.784 1.00 15.29 143 GLN B C 1
ATOM 2946 O O . GLN B 1 143 ? 24.520 -6.244 45.191 1.00 15.01 143 GLN B O 1
ATOM 2952 N N . THR B 1 144 ? 22.284 -5.909 45.258 1.00 15.79 144 THR B N 1
ATOM 2953 C CA . THR B 1 144 ? 22.103 -6.905 46.307 1.00 16.05 144 THR B CA 1
ATOM 2954 C C . THR B 1 144 ? 22.483 -8.291 45.821 1.00 15.56 144 THR B C 1
ATOM 2955 O O . THR B 1 144 ? 22.890 -9.134 46.634 1.00 15.61 144 THR B O 1
ATOM 2959 N N . TYR B 1 145 ? 22.385 -8.546 44.506 1.00 15.12 145 TYR B N 1
ATOM 2960 C CA . TYR B 1 145 ? 22.770 -9.858 43.983 1.00 15.27 145 TYR B CA 1
ATOM 2961 C C . TYR B 1 145 ? 24.277 -10.057 43.995 1.00 14.69 145 TYR B C 1
ATOM 2962 O O . TYR B 1 145 ? 24.731 -11.205 44.013 1.00 16.50 145 TYR B O 1
ATOM 2971 N N . ILE B 1 146 ? 25.065 -8.979 43.984 1.00 14.10 146 ILE B N 1
ATOM 2972 C CA . ILE B 1 146 ? 26.487 -9.118 44.271 1.00 14.55 146 ILE B CA 1
ATOM 2973 C C . ILE B 1 146 ? 26.670 -9.692 45.671 1.00 15.20 146 ILE B C 1
ATOM 2974 O O . ILE B 1 146 ? 27.373 -10.689 45.872 1.00 14.58 146 ILE B O 1
ATOM 2979 N N . ALA B 1 147 ? 26.017 -9.079 46.659 1.00 14.72 147 ALA B N 1
ATOM 2980 C CA . ALA B 1 147 ? 26.123 -9.572 48.029 1.00 18.08 147 ALA B CA 1
ATOM 2981 C C . ALA B 1 147 ? 25.586 -10.999 48.149 1.00 19.06 147 ALA B C 1
ATOM 2982 O O . ALA B 1 147 ? 26.175 -11.839 48.849 1.00 18.15 147 ALA B O 1
ATOM 2984 N N . LEU B 1 148 ? 24.481 -11.295 47.459 1.00 16.28 148 LEU B N 1
ATOM 2985 C CA . LEU B 1 148 ? 23.950 -12.657 47.418 1.00 15.30 148 LEU B CA 1
ATOM 2986 C C . LEU B 1 148 ? 25.009 -13.655 46.949 1.00 14.79 148 LEU B C 1
ATOM 2987 O O . LEU B 1 148 ? 25.311 -14.633 47.633 1.00 14.94 148 LEU B O 1
ATOM 2992 N N . GLY B 1 149 ? 25.597 -13.429 45.778 1.00 14.22 149 GLY B N 1
ATOM 2993 C CA . GLY B 1 149 ? 26.623 -14.349 45.307 1.00 13.78 149 GLY B CA 1
ATOM 2994 C C . GLY B 1 149 ? 27.763 -14.487 46.299 1.00 13.83 149 GLY B C 1
ATOM 2995 O O . GLY B 1 149 ? 28.232 -15.590 46.572 1.00 15.27 149 GLY B O 1
ATOM 2996 N N . ASN B 1 150 ? 28.197 -13.365 46.881 1.00 14.61 150 ASN B N 1
ATOM 2997 C CA . ASN B 1 150 ? 29.337 -13.389 47.786 1.00 14.01 150 ASN B CA 1
ATOM 2998 C C . ASN B 1 150 ? 29.044 -14.209 49.026 1.00 14.53 150 ASN B C 1
ATOM 2999 O O . ASN B 1 150 ? 29.904 -14.968 49.487 1.00 15.44 150 ASN B O 1
ATOM 3004 N N . MET B 1 151 ? 27.831 -14.084 49.579 1.00 16.84 151 MET B N 1
ATOM 3005 C CA . MET B 1 151 ? 27.495 -14.844 50.784 1.00 18.84 151 MET B CA 1
ATOM 3006 C C . MET B 1 151 ? 27.385 -16.338 50.499 1.00 19.18 151 MET B C 1
ATOM 3007 O O . MET B 1 151 ? 27.790 -17.161 51.330 1.00 17.51 151 MET B O 1
ATOM 3012 N N . MET B 1 152 ? 26.827 -16.717 49.341 1.00 18.33 152 MET B N 1
ATOM 3013 C CA . MET B 1 152 ? 26.758 -18.141 48.997 1.00 18.85 152 MET B CA 1
ATOM 3014 C C . MET B 1 152 ? 28.143 -18.737 48.765 1.00 16.15 152 MET B C 1
ATOM 3015 O O . MET B 1 152 ? 28.424 -19.857 49.212 1.00 17.80 152 MET B O 1
ATOM 3020 N N . THR B 1 153 ? 29.014 -18.017 48.055 1.00 16.09 153 THR B N 1
ATOM 3021 C CA . THR B 1 153 ? 30.369 -18.508 47.832 1.00 17.35 153 THR B CA 1
ATOM 3022 C C . THR B 1 153 ? 31.137 -18.575 49.138 1.00 20.85 153 THR B C 1
ATOM 3023 O O . THR B 1 153 ? 31.847 -19.557 49.405 1.00 19.34 153 THR B O 1
ATOM 3027 N N . THR B 1 154 ? 31.002 -17.540 49.966 1.00 20.11 154 THR B N 1
ATOM 3028 C CA . THR B 1 154 ? 31.660 -17.549 51.262 1.00 23.96 154 THR B CA 1
ATOM 3029 C C . THR B 1 154 ? 31.235 -18.765 52.068 1.00 24.35 154 THR B C 1
ATOM 3030 O O . THR B 1 154 ? 32.073 -19.519 52.569 1.00 24.07 154 THR B O 1
ATOM 3034 N N . ALA B 1 155 ? 29.928 -18.981 52.194 1.00 23.85 155 ALA B N 1
ATOM 3035 C CA . ALA B 1 155 ? 29.468 -20.158 52.912 1.00 23.57 155 ALA B CA 1
ATOM 3036 C C . ALA B 1 155 ? 30.070 -21.429 52.321 1.00 23.76 155 ALA B C 1
ATOM 3037 O O . ALA B 1 155 ? 30.550 -22.294 53.060 1.00 28.38 155 ALA B O 1
ATOM 3039 N N . ALA B 1 156 ? 30.093 -21.547 50.992 1.00 23.78 156 ALA B N 1
ATOM 3040 C CA . ALA B 1 156 ? 30.590 -22.778 50.381 1.00 21.18 156 ALA B CA 1
ATOM 3041 C C . ALA B 1 156 ? 32.060 -23.007 50.716 1.00 25.09 156 ALA B C 1
ATOM 3042 O O . ALA B 1 156 ? 32.473 -24.138 51.002 1.00 24.05 156 ALA B O 1
ATOM 3044 N N . LEU B 1 157 ? 32.869 -21.947 50.669 1.00 22.30 157 LEU B N 1
ATOM 3045 C CA . LEU B 1 157 ? 34.261 -22.063 51.076 1.00 22.97 157 LEU B CA 1
ATOM 3046 C C . LEU B 1 157 ? 34.374 -22.560 52.509 1.00 25.76 157 LEU B C 1
ATOM 3047 O O . LEU B 1 157 ? 35.398 -23.143 52.886 1.00 23.88 157 LEU B O 1
ATOM 3052 N N . LEU B 1 158 ? 33.347 -22.327 53.319 1.00 24.44 158 LEU B N 1
ATOM 3053 C CA . LEU B 1 158 ? 33.316 -22.800 54.695 1.00 23.81 158 LEU B CA 1
ATOM 3054 C C . LEU B 1 158 ? 32.662 -24.173 54.831 1.00 24.76 158 LEU B C 1
ATOM 3055 O O . LEU B 1 158 ? 32.418 -24.619 55.956 1.00 26.30 158 LEU B O 1
ATOM 3060 N N . GLY B 1 159 ? 32.381 -24.856 53.722 1.00 24.12 159 GLY B N 1
ATOM 3061 C CA . GLY B 1 159 ? 31.723 -26.146 53.798 1.00 26.66 159 GLY B CA 1
ATOM 3062 C C . GLY B 1 159 ? 30.252 -26.076 54.132 1.00 29.23 159 GLY B C 1
ATOM 3063 O O . GLY B 1 159 ? 29.657 -27.096 54.514 1.00 28.69 159 GLY B O 1
ATOM 3064 N N . ILE B 1 160 ? 29.637 -24.903 53.978 1.00 25.89 160 ILE B N 1
ATOM 3065 C CA . ILE B 1 160 ? 28.260 -24.663 54.388 1.00 24.77 160 ILE B CA 1
ATOM 3066 C C . ILE B 1 160 ? 27.380 -24.566 53.148 1.00 25.90 160 ILE B C 1
ATOM 3067 O O . ILE B 1 160 ? 27.712 -23.848 52.198 1.00 26.54 160 ILE B O 1
ATOM 3072 N N . ASP B 1 161 ? 26.255 -25.270 53.160 1.00 25.48 161 ASP B N 1
ATOM 3073 C CA . ASP B 1 161 ? 25.380 -25.212 52.005 1.00 22.79 161 ASP B CA 1
ATOM 3074 C C . ASP B 1 161 ? 24.523 -23.947 52.047 1.00 19.93 161 ASP B C 1
ATOM 3075 O O . ASP B 1 161 ? 24.382 -23.302 53.083 1.00 19.03 161 ASP B O 1
ATOM 3080 N N . SER B 1 162 ? 23.946 -23.590 50.895 1.00 17.69 162 SER B N 1
ATOM 3081 C CA . SER B 1 162 ? 23.148 -22.370 50.794 1.00 19.04 162 SER B CA 1
ATOM 3082 C C . SER B 1 162 ? 22.066 -22.575 49.743 1.00 21.10 162 SER B C 1
ATOM 3083 O O . SER B 1 162 ? 22.103 -23.536 48.968 1.00 21.66 162 SER B O 1
ATOM 3086 N N . CYS B 1 163 ? 21.090 -21.669 49.736 1.00 23.03 163 CYS B N 1
ATOM 3087 C CA . CYS B 1 163 ? 20.177 -21.670 48.590 1.00 22.05 163 CYS B CA 1
ATOM 3088 C C . CYS B 1 163 ? 19.611 -20.265 48.406 1.00 20.93 163 CYS B C 1
ATOM 3089 O O . CYS B 1 163 ? 19.110 -19.674 49.376 1.00 21.84 163 CYS B O 1
ATOM 3092 N N . PRO B 1 164 ? 19.731 -19.700 47.212 1.00 19.17 164 PRO B N 1
ATOM 3093 C CA . PRO B 1 164 ? 19.054 -18.440 46.898 1.00 16.88 164 PRO B CA 1
ATOM 3094 C C . PRO B 1 164 ? 17.627 -18.697 46.438 1.00 18.08 164 PRO B C 1
ATOM 3095 O O . PRO B 1 164 ? 17.321 -19.744 45.867 1.00 20.05 164 PRO B O 1
ATOM 3099 N N . MET B 1 165 ? 16.746 -17.719 46.681 1.00 17.68 165 MET B N 1
ATOM 3100 C CA . MET B 1 165 ? 15.312 -17.935 46.463 1.00 19.62 165 MET B CA 1
ATOM 3101 C C . MET B 1 165 ? 14.609 -16.666 45.997 1.00 20.28 165 MET B C 1
ATOM 3102 O O . MET B 1 165 ? 14.535 -15.676 46.737 1.00 20.35 165 MET B O 1
ATOM 3107 N N . GLU B 1 166 ? 14.081 -16.710 44.770 1.00 21.60 166 GLU B N 1
ATOM 3108 C CA . GLU B 1 166 ? 13.097 -15.743 44.298 1.00 21.82 166 GLU B CA 1
ATOM 3109 C C . GLU B 1 166 ? 11.683 -16.298 44.322 1.00 22.59 166 GLU B C 1
ATOM 3110 O O . GLU B 1 166 ? 10.741 -15.545 44.059 1.00 20.39 166 GLU B O 1
ATOM 3116 N N . GLY B 1 167 ? 11.518 -17.593 44.608 1.00 23.92 167 GLY B N 1
ATOM 3117 C CA . GLY B 1 167 ? 10.236 -18.261 44.474 1.00 24.43 167 GLY B CA 1
ATOM 3118 C C . GLY B 1 167 ? 9.223 -17.909 45.545 1.00 25.96 167 GLY B C 1
ATOM 3119 O O . GLY B 1 167 ? 8.794 -18.780 46.306 1.00 26.92 167 GLY B O 1
ATOM 3120 N N . PHE B 1 168 ? 8.826 -16.640 45.625 1.00 25.19 168 PHE B N 1
ATOM 3121 C CA . PHE B 1 168 ? 7.823 -16.228 46.596 1.00 26.47 168 PHE B CA 1
ATOM 3122 C C . PHE B 1 168 ? 6.928 -15.167 45.976 1.00 25.03 168 PHE B C 1
ATOM 3123 O O . PHE B 1 168 ? 7.288 -14.511 44.997 1.00 24.29 168 PHE B O 1
ATOM 3131 N N . SER B 1 169 ? 5.739 -15.028 46.549 1.00 25.80 169 SER B N 1
ATOM 3132 C CA . SER B 1 169 ? 4.726 -14.101 46.055 1.00 27.82 169 SER B CA 1
ATOM 3133 C C . SER B 1 169 ? 5.126 -12.707 46.511 1.00 29.04 169 SER B C 1
ATOM 3134 O O . SER B 1 169 ? 4.900 -12.323 47.664 1.00 30.98 169 SER B O 1
ATOM 3137 N N . LEU B 1 170 ? 5.756 -11.955 45.609 1.00 27.11 170 LEU B N 1
ATOM 3138 C CA . LEU B 1 170 ? 6.368 -10.687 45.990 1.00 24.22 170 LEU B CA 1
ATOM 3139 C C . LEU B 1 170 ? 5.389 -9.815 46.782 1.00 23.86 170 LEU B C 1
ATOM 3140 O O . LEU B 1 170 ? 5.663 -9.438 47.925 1.00 24.24 170 LEU B O 1
ATOM 3145 N N . ASP B 1 171 ? 4.235 -9.488 46.192 1.00 24.71 171 ASP B N 1
ATOM 3146 C CA . ASP B 1 171 ? 3.324 -8.534 46.838 1.00 26.45 171 ASP B CA 1
ATOM 3147 C C . ASP B 1 171 ? 2.822 -9.042 48.179 1.00 26.24 171 ASP B C 1
ATOM 3148 O O . ASP B 1 171 ? 2.721 -8.269 49.140 1.00 26.87 171 ASP B O 1
ATOM 3153 N N . THR B 1 172 ? 2.479 -10.332 48.265 1.00 26.42 172 THR B N 1
ATOM 3154 C CA . THR B 1 172 ? 1.917 -10.842 49.509 1.00 27.29 172 THR B CA 1
ATOM 3155 C C . THR B 1 172 ? 2.963 -10.899 50.614 1.00 28.92 172 THR B C 1
ATOM 3156 O O . THR B 1 172 ? 2.671 -10.556 51.764 1.00 30.30 172 THR B O 1
ATOM 3160 N N . VAL B 1 173 ? 4.183 -11.337 50.297 1.00 28.39 173 VAL B N 1
ATOM 3161 C CA . VAL B 1 173 ? 5.214 -11.394 51.330 1.00 30.03 173 VAL B CA 1
ATOM 3162 C C . VAL B 1 173 ? 5.614 -9.990 51.765 1.00 28.54 173 VAL B C 1
ATOM 3163 O O . VAL B 1 173 ? 5.981 -9.770 52.929 1.00 28.26 173 VAL B O 1
ATOM 3167 N N . THR B 1 174 ? 5.560 -9.023 50.846 1.00 25.76 174 THR B N 1
ATOM 3168 C CA . THR B 1 174 ? 5.911 -7.653 51.199 1.00 29.09 174 THR B CA 1
ATOM 3169 C C . THR B 1 174 ? 4.932 -7.089 52.222 1.00 29.59 174 THR B C 1
ATOM 3170 O O . THR B 1 174 ? 5.341 -6.391 53.161 1.00 28.84 174 THR B O 1
ATOM 3174 N N . ASP B 1 175 ? 3.637 -7.387 52.062 1.00 28.25 175 ASP B N 1
ATOM 3175 C CA . ASP B 1 175 ? 2.641 -6.865 52.999 1.00 33.85 175 ASP B CA 1
ATOM 3176 C C . ASP B 1 175 ? 2.780 -7.519 54.365 1.00 33.75 175 ASP B C 1
ATOM 3177 O O . ASP B 1 175 ? 2.628 -6.854 55.398 1.00 34.15 175 ASP B O 1
ATOM 3182 N N . ILE B 1 176 ? 3.063 -8.822 54.394 1.00 31.37 176 ILE B N 1
ATOM 3183 C CA . ILE B 1 176 ? 3.272 -9.501 55.668 1.00 31.80 176 ILE B CA 1
ATOM 3184 C C . ILE B 1 176 ? 4.421 -8.843 56.423 1.00 32.35 176 ILE B C 1
ATOM 3185 O O . ILE B 1 176 ? 4.262 -8.380 57.559 1.00 33.88 176 ILE B O 1
ATOM 3190 N N . LEU B 1 177 ? 5.589 -8.750 55.783 1.00 30.45 177 LEU B N 1
ATOM 3191 C CA . LEU B 1 177 ? 6.730 -8.112 56.432 1.00 29.82 177 LEU B CA 1
ATOM 3192 C C . LEU B 1 177 ? 6.426 -6.659 56.787 1.00 30.26 177 LEU B C 1
ATOM 3193 O O . LEU B 1 177 ? 6.831 -6.177 57.852 1.00 29.40 177 LEU B O 1
ATOM 3198 N N . ALA B 1 178 ? 5.719 -5.945 55.906 1.00 28.95 178 ALA B N 1
ATOM 3199 C CA . ALA B 1 178 ? 5.344 -4.565 56.196 1.00 29.64 178 ALA B CA 1
ATOM 3200 C C . ALA B 1 178 ? 4.425 -4.490 57.412 1.00 33.00 178 ALA B C 1
ATOM 3201 O O . ALA B 1 178 ? 4.629 -3.660 58.304 1.00 33.60 178 ALA B O 1
ATOM 3203 N N . ASN B 1 179 ? 3.402 -5.350 57.464 1.00 34.92 179 ASN B N 1
ATOM 3204 C CA . ASN B 1 179 ? 2.456 -5.303 58.581 1.00 38.56 179 ASN B CA 1
ATOM 3205 C C . ASN B 1 179 ? 3.139 -5.586 59.910 1.00 39.34 179 ASN B C 1
ATOM 3206 O O . ASN B 1 179 ? 2.701 -5.092 60.954 1.00 41.49 179 ASN B O 1
ATOM 3211 N N . LYS B 1 180 ? 4.185 -6.399 59.898 1.00 38.02 180 LYS B N 1
ATOM 3212 C CA . LYS B 1 180 ? 4.917 -6.724 61.109 1.00 40.44 180 LYS B CA 1
ATOM 3213 C C . LYS B 1 180 ? 5.949 -5.669 61.473 1.00 42.65 180 LYS B C 1
ATOM 3214 O O . LYS B 1 180 ? 6.610 -5.802 62.507 1.00 43.58 180 LYS B O 1
ATOM 3220 N N . GLY B 1 181 ? 6.099 -4.628 60.659 1.00 42.51 181 GLY B N 1
ATOM 3221 C CA . GLY B 1 181 ? 7.088 -3.611 60.947 1.00 42.17 181 GLY B CA 1
ATOM 3222 C C . GLY B 1 181 ? 8.513 -4.071 60.755 1.00 42.60 181 GLY B C 1
ATOM 3223 O O . GLY B 1 181 ? 9.422 -3.528 61.393 1.00 44.31 181 GLY B O 1
ATOM 3224 N N . ILE B 1 182 ? 8.732 -5.074 59.903 1.00 37.65 182 ILE B N 1
ATOM 3225 C CA . ILE B 1 182 ? 10.087 -5.468 59.549 1.00 34.69 182 ILE B CA 1
ATOM 3226 C C . ILE B 1 182 ? 10.553 -4.780 58.268 1.00 35.09 182 ILE B C 1
ATOM 3227 O O . ILE B 1 182 ? 11.744 -4.471 58.126 1.00 32.48 182 ILE B O 1
ATOM 3232 N N . LEU B 1 183 ? 9.635 -4.516 57.339 1.00 32.71 183 LEU B N 1
ATOM 3233 C CA . LEU B 1 183 ? 9.946 -3.943 56.039 1.00 29.71 183 LEU B CA 1
ATOM 3234 C C . LEU B 1 183 ? 9.252 -2.596 55.923 1.00 30.26 183 LEU B C 1
ATOM 3235 O O . LEU B 1 183 ? 8.018 -2.533 55.944 1.00 28.24 183 LEU B O 1
ATOM 3240 N N . ASP B 1 184 ? 10.044 -1.529 55.811 1.00 28.21 184 ASP B N 1
ATOM 3241 C CA . ASP B 1 184 ? 9.534 -0.186 55.552 1.00 30.04 184 ASP B CA 1
ATOM 3242 C C . ASP B 1 184 ? 9.445 -0.039 54.040 1.00 32.19 184 ASP B C 1
ATOM 3243 O O . ASP B 1 184 ? 10.458 0.174 53.370 1.00 32.56 184 ASP B O 1
ATOM 3248 N N . THR B 1 185 ? 8.228 -0.164 53.495 1.00 34.36 185 THR B N 1
ATOM 3249 C CA . THR B 1 185 ? 8.069 -0.228 52.047 1.00 35.51 185 THR B CA 1
ATOM 3250 C C . THR B 1 185 ? 8.298 1.109 51.356 1.00 33.61 185 THR B C 1
ATOM 3251 O O . THR B 1 185 ? 8.312 1.147 50.118 1.00 31.64 185 THR B O 1
ATOM 3255 N N . GLU B 1 186 ? 8.484 2.197 52.100 1.00 32.42 186 GLU B N 1
ATOM 3256 C CA . GLU B 1 186 ? 8.886 3.442 51.458 1.00 35.61 186 GLU B CA 1
ATOM 3257 C C . GLU B 1 186 ? 10.395 3.560 51.289 1.00 33.90 186 GLU B C 1
ATOM 3258 O O . GLU B 1 186 ? 10.850 4.298 50.408 1.00 33.98 186 GLU B O 1
ATOM 3264 N N . GLN B 1 187 ? 11.176 2.841 52.092 1.00 29.84 187 GLN B N 1
ATOM 3265 C CA . GLN B 1 187 ? 12.625 2.861 51.975 1.00 31.24 187 GLN B CA 1
ATOM 3266 C C . GLN B 1 187 ? 13.194 1.628 51.276 1.00 27.92 187 GLN B C 1
ATOM 3267 O O . GLN B 1 187 ? 14.254 1.731 50.645 1.00 27.23 187 GLN B O 1
ATOM 3273 N N . PHE B 1 188 ? 12.514 0.478 51.351 1.00 26.07 188 PHE B N 1
ATOM 3274 C CA . PHE B 1 188 ? 13.064 -0.791 50.871 1.00 24.78 188 PHE B CA 1
ATOM 3275 C C . PHE B 1 188 ? 12.022 -1.600 50.112 1.00 24.06 188 PHE B C 1
ATOM 3276 O O . PHE B 1 188 ? 10.817 -1.457 50.322 1.00 24.15 188 PHE B O 1
ATOM 3284 N N . GLY B 1 189 ? 12.524 -2.510 49.269 1.00 23.69 189 GLY B N 1
ATOM 3285 C CA . GLY B 1 189 ? 11.744 -3.611 48.736 1.00 22.12 189 GLY B CA 1
ATOM 3286 C C . GLY B 1 189 ? 12.403 -4.924 49.118 1.00 21.67 189 GLY B C 1
ATOM 3287 O O . GLY B 1 189 ? 13.602 -4.935 49.413 1.00 23.02 189 GLY B O 1
ATOM 3288 N N . LEU B 1 190 ? 11.652 -6.024 49.157 1.00 21.87 190 LEU B N 1
ATOM 3289 C CA . LEU B 1 190 ? 12.239 -7.331 49.435 1.00 22.19 190 LEU B CA 1
ATOM 3290 C C . LEU B 1 190 ? 12.874 -7.842 48.148 1.00 23.90 190 LEU B C 1
ATOM 3291 O O . LEU B 1 190 ? 12.167 -8.195 47.196 1.00 26.78 190 LEU B O 1
ATOM 3296 N N . SER B 1 191 ? 14.207 -7.865 48.115 1.00 20.23 191 SER B N 1
ATOM 3297 C CA . SER B 1 191 ? 14.955 -8.167 46.899 1.00 19.27 191 SER B CA 1
ATOM 3298 C C . SER B 1 191 ? 15.007 -9.665 46.614 1.00 21.98 191 SER B C 1
ATOM 3299 O O . SER B 1 191 ? 14.612 -10.121 45.536 1.00 20.80 191 SER B O 1
ATOM 3302 N N . VAL B 1 192 ? 15.537 -10.440 47.555 1.00 18.69 192 VAL B N 1
ATOM 3303 C CA . VAL B 1 192 ? 15.813 -11.851 47.323 1.00 18.36 192 VAL B CA 1
ATOM 3304 C C . VAL B 1 192 ? 16.007 -12.489 48.698 1.00 22.34 192 VAL B C 1
ATOM 3305 O O . VAL B 1 192 ? 16.328 -11.802 49.676 1.00 21.74 192 VAL B O 1
ATOM 3309 N N . MET B 1 193 ? 15.754 -13.792 48.790 1.00 19.94 193 MET B N 1
ATOM 3310 C CA . MET B 1 193 ? 15.969 -14.550 50.017 1.00 20.77 193 MET B CA 1
ATOM 3311 C C . MET B 1 193 ? 17.153 -15.487 49.843 1.00 19.62 193 MET B C 1
ATOM 3312 O O . MET B 1 193 ? 17.446 -15.927 48.729 1.00 18.38 193 MET B O 1
ATOM 3317 N N . VAL B 1 194 ? 17.820 -15.821 50.951 1.00 19.26 194 VAL B N 1
ATOM 3318 C CA . VAL B 1 194 ? 18.941 -16.758 50.897 1.00 18.97 194 VAL B CA 1
ATOM 3319 C C . VAL B 1 194 ? 18.998 -17.533 52.211 1.00 22.54 194 VAL B C 1
ATOM 3320 O O . VAL B 1 194 ? 18.876 -16.950 53.297 1.00 22.09 194 VAL B O 1
ATOM 3324 N N . ALA B 1 195 ? 19.158 -18.856 52.100 1.00 19.14 195 ALA B N 1
ATOM 3325 C CA . ALA B 1 195 ? 19.175 -19.768 53.232 1.00 20.60 195 ALA B CA 1
ATOM 3326 C C . ALA B 1 195 ? 20.539 -20.429 53.343 1.00 21.12 195 ALA B C 1
ATOM 3327 O O . ALA B 1 195 ? 21.241 -20.598 52.346 1.00 19.17 195 ALA B O 1
ATOM 3329 N N . PHE B 1 196 ? 20.888 -20.822 54.573 1.00 19.93 196 PHE B N 1
ATOM 3330 C CA . PHE B 1 196 ? 22.188 -21.384 54.907 1.00 21.18 196 PHE B CA 1
ATOM 3331 C C . PHE B 1 196 ? 21.985 -22.578 55.818 1.00 22.36 196 PHE B C 1
ATOM 3332 O O . PHE B 1 196 ? 21.007 -22.636 56.564 1.00 25.57 196 PHE B O 1
ATOM 3340 N N . GLY B 1 197 ? 22.896 -23.543 55.737 1.00 24.77 197 GLY B N 1
ATOM 3341 C CA . GLY B 1 197 ? 22.779 -24.752 56.546 1.00 24.35 197 GLY B CA 1
ATOM 3342 C C . GLY B 1 197 ? 23.698 -25.845 56.019 1.00 25.22 197 GLY B C 1
ATOM 3343 O O . GLY B 1 197 ? 24.643 -25.578 55.280 1.00 27.06 197 GLY B O 1
ATOM 3344 N N . TYR B 1 198 ? 23.388 -27.076 56.418 1.00 29.90 198 TYR B N 1
ATOM 3345 C CA . TYR B 1 198 ? 24.148 -28.261 56.033 1.00 29.37 198 TYR B CA 1
ATOM 3346 C C . TYR B 1 198 ? 23.244 -29.224 55.279 1.00 28.72 198 TYR B C 1
ATOM 3347 O O . TYR B 1 198 ? 22.152 -29.563 55.755 1.00 29.77 198 TYR B O 1
ATOM 3356 N N . ARG B 1 199 ? 23.706 -29.667 54.111 1.00 29.04 199 ARG B N 1
ATOM 3357 C CA . ARG B 1 199 ? 22.915 -30.561 53.275 1.00 30.60 199 ARG B CA 1
ATOM 3358 C C . ARG B 1 199 ? 22.426 -31.766 54.071 1.00 34.08 199 ARG B C 1
ATOM 3359 O O . ARG B 1 199 ? 23.157 -32.339 54.886 1.00 33.79 199 ARG B O 1
ATOM 3367 N N . GLN B 1 200 ? 21.176 -32.154 53.819 1.00 34.38 200 GLN B N 1
ATOM 3368 C CA . GLN B 1 200 ? 20.671 -33.399 54.380 1.00 38.24 200 GLN B CA 1
ATOM 3369 C C . GLN B 1 200 ? 21.306 -34.604 53.690 1.00 38.56 200 GLN B C 1
ATOM 3370 O O . GLN B 1 200 ? 21.449 -35.667 54.303 1.00 36.82 200 GLN B O 1
ATOM 3376 N N . GLN B 1 201 ? 21.706 -34.451 52.427 1.00 40.82 201 GLN B N 1
ATOM 3377 C CA . GLN B 1 201 ? 22.409 -35.492 51.685 1.00 40.21 201 GLN B CA 1
ATOM 3378 C C . GLN B 1 201 ? 23.089 -34.836 50.493 1.00 36.75 201 GLN B C 1
ATOM 3379 O O . GLN B 1 201 ? 22.826 -33.675 50.169 1.00 33.24 201 GLN B O 1
ATOM 3385 N N . ASP B 1 202 ? 23.974 -35.590 49.844 1.00 35.81 202 ASP B N 1
ATOM 3386 C CA . ASP B 1 202 ? 24.601 -35.093 48.627 1.00 39.71 202 ASP B CA 1
ATOM 3387 C C . ASP B 1 202 ? 23.550 -34.969 47.525 1.00 39.09 202 ASP B C 1
ATOM 3388 O O . ASP B 1 202 ? 22.694 -35.847 47.380 1.00 41.00 202 ASP B O 1
ATOM 3393 N N . PRO B 1 203 ? 23.588 -33.907 46.728 1.00 37.56 203 PRO B N 1
ATOM 3394 C CA . PRO B 1 203 ? 22.581 -33.745 45.673 1.00 40.05 203 PRO B CA 1
ATOM 3395 C C . PRO B 1 203 ? 22.596 -34.931 44.724 1.00 41.60 203 PRO B C 1
ATOM 3396 O O . PRO B 1 203 ? 23.668 -35.424 44.341 1.00 38.60 203 PRO B O 1
ATOM 3400 N N . PRO B 1 204 ? 21.420 -35.446 44.345 1.00 47.17 204 PRO B N 1
ATOM 3401 C CA . PRO B 1 204 ? 21.405 -36.602 43.428 1.00 52.56 204 PRO B CA 1
ATOM 3402 C C . PRO B 1 204 ? 21.813 -36.254 42.001 1.00 53.56 204 PRO B C 1
ATOM 3403 O O . PRO B 1 204 ? 22.486 -37.061 41.347 1.00 56.32 204 PRO B O 1
ATOM 3407 N N . LYS B 1 205 ? 21.435 -35.078 41.502 1.00 51.16 205 LYS B N 1
ATOM 3408 C CA . LYS B 1 205 ? 21.686 -34.707 40.116 1.00 52.03 205 LYS B CA 1
ATOM 3409 C C . LYS B 1 205 ? 23.020 -33.983 39.971 1.00 47.12 205 LYS B C 1
ATOM 3410 O O . LYS B 1 205 ? 23.361 -33.112 40.776 1.00 44.50 205 LYS B O 1
ATOM 3412 N N . ASN B 1 206 ? 23.773 -34.350 38.935 1.00 46.41 206 ASN B N 1
ATOM 3413 C CA . ASN B 1 206 ? 25.016 -33.650 38.639 1.00 44.74 206 ASN B CA 1
ATOM 3414 C C . ASN B 1 206 ? 24.733 -32.198 38.265 1.00 38.82 206 ASN B C 1
ATOM 3415 O O . ASN B 1 206 ? 23.706 -31.879 37.661 1.00 34.85 206 ASN B O 1
ATOM 3420 N N . LYS B 1 207 ? 25.647 -31.308 38.650 1.00 37.41 207 LYS B N 1
ATOM 3421 C CA . LYS B 1 207 ? 25.513 -29.901 38.301 1.00 34.76 207 LYS B CA 1
ATOM 3422 C C . LYS B 1 207 ? 25.693 -29.727 36.797 1.00 35.14 207 LYS B C 1
ATOM 3423 O O . LYS B 1 207 ? 26.643 -30.258 36.216 1.00 36.35 207 LYS B O 1
ATOM 3429 N N . THR B 1 208 ? 24.761 -29.022 36.157 1.00 27.76 208 THR B N 1
ATOM 3430 C CA . THR B 1 208 ? 24.819 -28.768 34.720 1.00 27.76 208 THR B CA 1
ATOM 3431 C C . THR B 1 208 ? 24.949 -27.274 34.456 1.00 27.95 208 THR B C 1
ATOM 3432 O O . THR B 1 208 ? 24.288 -26.454 35.112 1.00 26.17 208 THR B O 1
ATOM 3436 N N . ARG B 1 209 ? 25.802 -26.934 33.489 1.00 24.80 209 ARG B N 1
ATOM 3437 C CA . ARG B 1 209 ? 25.945 -25.571 32.989 1.00 22.89 209 ARG B CA 1
ATOM 3438 C C . ARG B 1 209 ? 26.212 -25.626 31.494 1.00 23.24 209 ARG B C 1
ATOM 3439 O O . ARG B 1 209 ? 26.623 -26.651 30.955 1.00 24.90 209 ARG B O 1
ATOM 3447 N N . GLN B 1 210 ? 25.990 -24.508 30.821 1.00 21.88 210 GLN B N 1
ATOM 3448 C CA . GLN B 1 210 ? 26.424 -24.419 29.435 1.00 23.68 210 GLN B CA 1
ATOM 3449 C C . GLN B 1 210 ? 27.934 -24.609 29.357 1.00 22.08 210 GLN B C 1
ATOM 3450 O O . GLN B 1 210 ? 28.668 -24.285 30.294 1.00 21.47 210 GLN B O 1
ATOM 3456 N N . ALA B 1 211 ? 28.392 -25.126 28.217 1.00 23.22 211 ALA B N 1
ATOM 3457 C CA . ALA B 1 211 ? 29.821 -25.289 27.971 1.00 27.01 211 ALA B CA 1
ATOM 3458 C C . ALA B 1 211 ? 30.536 -23.942 27.917 1.00 25.61 211 ALA B C 1
ATOM 3459 O O . ALA B 1 211 ? 29.959 -22.912 27.547 1.00 23.40 211 ALA B O 1
ATOM 3461 N N . TYR B 1 212 ? 31.825 -23.969 28.260 1.00 28.81 212 TYR B N 1
ATOM 3462 C CA . TYR B 1 212 ? 32.639 -22.757 28.240 1.00 27.39 212 TYR B CA 1
ATOM 3463 C C . TYR B 1 212 ? 32.482 -22.017 26.911 1.00 28.92 212 TYR B C 1
ATOM 3464 O O . TYR B 1 212 ? 32.211 -20.810 26.868 1.00 27.41 212 TYR B O 1
ATOM 3473 N N . GLU B 1 213 ? 32.631 -22.746 25.810 1.00 29.57 213 GLU B N 1
ATOM 3474 C CA . GLU B 1 213 ? 32.567 -22.172 24.473 1.00 32.89 213 GLU B CA 1
ATOM 3475 C C . GLU B 1 213 ? 31.218 -21.524 24.160 1.00 31.28 213 GLU B C 1
ATOM 3476 O O . GLU B 1 213 ? 31.140 -20.632 23.304 1.00 32.24 213 GLU B O 1
ATOM 3482 N N . ASP B 1 214 ? 30.157 -21.916 24.863 1.00 29.83 214 ASP B N 1
ATOM 3483 C CA . ASP B 1 214 ? 28.840 -21.356 24.592 1.00 30.23 214 ASP B CA 1
ATOM 3484 C C . ASP B 1 214 ? 28.598 -20.028 25.311 1.00 28.77 214 ASP B C 1
ATOM 3485 O O . ASP B 1 214 ? 27.785 -19.227 24.837 1.00 30.55 214 ASP B O 1
ATOM 3490 N N . VAL B 1 215 ? 29.260 -19.773 26.441 1.00 25.95 215 VAL B N 1
ATOM 3491 C CA . VAL B 1 215 ? 29.022 -18.552 27.208 1.00 25.72 215 VAL B CA 1
ATOM 3492 C C . VAL B 1 215 ? 30.236 -17.638 27.291 1.00 25.04 215 VAL B C 1
ATOM 3493 O O . VAL B 1 215 ? 30.115 -16.529 27.837 1.00 27.25 215 VAL B O 1
ATOM 3497 N N . ILE B 1 216 ? 31.403 -18.049 26.807 1.00 25.64 216 ILE B N 1
ATOM 3498 C CA . ILE B 1 216 ? 32.596 -17.216 26.871 1.00 28.76 216 ILE B CA 1
ATOM 3499 C C . ILE B 1 216 ? 33.115 -16.985 25.460 1.00 29.28 216 ILE B C 1
ATOM 3500 O O . ILE B 1 216 ? 33.291 -17.942 24.700 1.00 27.38 216 ILE B O 1
ATOM 3505 N N . GLU B 1 217 ? 33.359 -15.713 25.117 1.00 33.79 217 GLU B N 1
ATOM 3506 C CA . GLU B 1 217 ? 33.939 -15.314 23.835 1.00 36.46 217 GLU B CA 1
ATOM 3507 C C . GLU B 1 217 ? 35.108 -14.369 24.065 1.00 31.34 217 GLU B C 1
ATOM 3508 O O . GLU B 1 217 ? 35.020 -13.450 24.883 1.00 31.36 217 GLU B O 1
ATOM 3514 N N . TRP B 1 218 ? 36.191 -14.581 23.331 1.00 30.46 218 TRP B N 1
ATOM 3515 C CA . TRP B 1 218 ? 37.356 -13.707 23.390 1.00 25.95 218 TRP B CA 1
ATOM 3516 C C . TRP B 1 218 ? 37.409 -12.840 22.136 1.00 27.51 218 TRP B C 1
ATOM 3517 O O . TRP B 1 218 ? 37.376 -13.362 21.015 1.00 29.26 218 TRP B O 1
ATOM 3528 N N . VAL B 1 219 ? 37.488 -11.527 22.320 1.00 27.21 219 VAL B N 1
ATOM 3529 C CA . VAL B 1 219 ? 37.754 -10.611 21.217 1.00 28.38 219 VAL B CA 1
ATOM 3530 C C . VAL B 1 219 ? 39.201 -10.174 21.365 1.00 28.22 219 VAL B C 1
ATOM 3531 O O . VAL B 1 219 ? 39.521 -9.339 22.216 1.00 30.18 219 VAL B O 1
ATOM 3535 N N . GLY B 1 220 ? 40.076 -10.726 20.538 1.00 28.38 220 GLY B N 1
ATOM 3536 C CA . GLY B 1 220 ? 41.483 -10.432 20.610 1.00 28.59 220 GLY B CA 1
ATOM 3537 C C . GLY B 1 220 ? 42.261 -11.647 21.056 1.00 30.75 220 GLY B C 1
ATOM 3538 O O . GLY B 1 220 ? 41.725 -12.759 21.157 1.00 28.88 220 GLY B O 1
ATOM 3539 N N . PRO B 1 221 ? 43.549 -11.459 21.334 1.00 33.08 221 PRO B N 1
ATOM 3540 C CA . PRO B 1 221 ? 44.411 -12.607 21.645 1.00 34.20 221 PRO B CA 1
ATOM 3541 C C . PRO B 1 221 ? 43.986 -13.291 22.939 1.00 33.94 221 PRO B C 1
ATOM 3542 O O . PRO B 1 221 ? 43.630 -12.638 23.922 1.00 29.60 221 PRO B O 1
ATOM 3546 N N . LYS B 1 222 ? 44.040 -14.624 22.929 1.00 35.03 222 LYS B N 1
ATOM 3547 C CA . LYS B 1 222 ? 43.574 -15.430 24.069 1.00 41.94 222 LYS B CA 1
ATOM 3548 C C . LYS B 1 222 ? 44.727 -15.733 25.022 1.00 49.34 222 LYS B C 1
ATOM 3549 O O . LYS B 1 222 ? 44.774 -15.196 26.132 1.00 53.65 222 LYS B O 1
ATOM 3555 N N . GLU B 1 223 ? 45.646 -16.600 24.595 1.00 53.38 223 GLU B N 1
ATOM 3556 C CA . GLU B 1 223 ? 46.821 -17.073 25.355 1.00 58.69 223 GLU B CA 1
ATOM 3557 C C . GLU B 1 223 ? 46.713 -18.577 25.621 1.00 59.07 223 GLU B C 1
ATOM 3558 O O . GLU B 1 223 ? 45.842 -19.027 26.366 1.00 55.48 223 GLU B O 1
ATOM 3564 N N . MET C 1 1 ? 61.676 53.572 34.358 1.00 94.13 1 MET C N 1
ATOM 3565 C CA . MET C 1 1 ? 62.903 53.913 35.065 1.00 94.06 1 MET C CA 1
ATOM 3566 C C . MET C 1 1 ? 63.706 52.663 35.386 1.00 88.12 1 MET C C 1
ATOM 3567 O O . MET C 1 1 ? 64.017 51.858 34.498 1.00 88.35 1 MET C O 1
ATOM 3572 N N . SER C 1 2 ? 64.081 52.536 36.653 1.00 83.91 2 SER C N 1
ATOM 3573 C CA . SER C 1 2 ? 64.831 51.399 37.167 1.00 79.46 2 SER C CA 1
ATOM 3574 C C . SER C 1 2 ? 64.956 51.514 38.683 1.00 75.01 2 SER C C 1
ATOM 3575 O O . SER C 1 2 ? 65.770 50.825 39.315 1.00 71.57 2 SER C O 1
ATOM 3578 N N . ASN C 1 3 ? 64.161 52.402 39.278 1.00 74.01 3 ASN C N 1
ATOM 3579 C CA . ASN C 1 3 ? 64.051 52.378 40.728 1.00 70.02 3 ASN C CA 1
ATOM 3580 C C . ASN C 1 3 ? 63.162 51.242 41.212 1.00 60.12 3 ASN C C 1
ATOM 3581 O O . ASN C 1 3 ? 63.302 50.821 42.361 1.00 48.00 3 ASN C O 1
ATOM 3586 N N . MET C 1 4 ? 62.249 50.735 40.374 1.00 55.35 4 MET C N 1
ATOM 3587 C CA . MET C 1 4 ? 61.517 49.528 40.753 1.00 50.80 4 MET C CA 1
ATOM 3588 C C . MET C 1 4 ? 62.463 48.335 40.860 1.00 44.42 4 MET C C 1
ATOM 3589 O O . MET C 1 4 ? 62.360 47.531 41.796 1.00 41.40 4 MET C O 1
ATOM 3594 N N . ASN C 1 5 ? 63.412 48.220 39.927 1.00 45.60 5 ASN C N 1
ATOM 3595 C CA . ASN C 1 5 ? 64.442 47.194 40.043 1.00 43.35 5 ASN C CA 1
ATOM 3596 C C . ASN C 1 5 ? 65.108 47.234 41.408 1.00 41.37 5 ASN C C 1
ATOM 3597 O O . ASN C 1 5 ? 65.321 46.192 42.038 1.00 38.75 5 ASN C O 1
ATOM 3602 N N . GLN C 1 6 ? 65.459 48.431 41.873 1.00 43.10 6 GLN C N 1
ATOM 3603 C CA . GLN C 1 6 ? 66.147 48.553 43.150 1.00 41.73 6 GLN C CA 1
ATOM 3604 C C . GLN C 1 6 ? 65.218 48.204 44.302 1.00 39.48 6 GLN C C 1
ATOM 3605 O O . GLN C 1 6 ? 65.622 47.510 45.238 1.00 37.37 6 GLN C O 1
ATOM 3611 N N . THR C 1 7 ? 63.971 48.677 44.248 1.00 40.45 7 THR C N 1
ATOM 3612 C CA . THR C 1 7 ? 62.989 48.338 45.272 1.00 38.97 7 THR C CA 1
ATOM 3613 C C . THR C 1 7 ? 62.811 46.829 45.381 1.00 39.18 7 THR C C 1
ATOM 3614 O O . THR C 1 7 ? 62.730 46.277 46.486 1.00 34.75 7 THR C O 1
ATOM 3618 N N . ILE C 1 8 ? 62.736 46.142 44.242 1.00 39.14 8 ILE C N 1
ATOM 3619 C CA . ILE C 1 8 ? 62.571 44.694 44.272 1.00 34.21 8 ILE C CA 1
ATOM 3620 C C . ILE C 1 8 ? 63.804 44.035 44.873 1.00 32.92 8 ILE C C 1
ATOM 3621 O O . ILE C 1 8 ? 63.703 43.174 45.750 1.00 31.66 8 ILE C O 1
ATOM 3626 N N . MET C 1 9 ? 64.989 44.430 44.413 1.00 33.78 9 MET C N 1
ATOM 3627 C CA . MET C 1 9 ? 66.203 43.817 44.930 1.00 34.69 9 MET C CA 1
ATOM 3628 C C . MET C 1 9 ? 66.367 44.109 46.422 1.00 33.59 9 MET C C 1
ATOM 3629 O O . MET C 1 9 ? 66.834 43.258 47.187 1.00 31.70 9 MET C O 1
ATOM 3634 N N . ASP C 1 10 ? 65.974 45.303 46.858 1.00 33.43 10 ASP C N 1
ATOM 3635 C CA . ASP C 1 10 ? 65.980 45.592 48.290 1.00 34.16 10 ASP C CA 1
ATOM 3636 C C . ASP C 1 10 ? 65.118 44.590 49.050 1.00 33.71 10 ASP C C 1
ATOM 3637 O O . ASP C 1 10 ? 65.462 44.178 50.166 1.00 31.51 10 ASP C O 1
ATOM 3642 N N . ALA C 1 11 ? 63.977 44.207 48.468 1.00 31.72 11 ALA C N 1
ATOM 3643 C CA . ALA C 1 11 ? 63.070 43.298 49.159 1.00 32.95 11 ALA C CA 1
ATOM 3644 C C . ALA C 1 11 ? 63.630 41.887 49.220 1.00 33.46 11 ALA C C 1
ATOM 3645 O O . ALA C 1 11 ? 63.403 41.174 50.203 1.00 30.56 11 ALA C O 1
ATOM 3647 N N . PHE C 1 12 ? 64.362 41.472 48.185 1.00 30.53 12 PHE C N 1
ATOM 3648 C CA . PHE C 1 12 ? 64.932 40.131 48.157 1.00 30.27 12 PHE C CA 1
ATOM 3649 C C . PHE C 1 12 ? 66.156 39.993 49.056 1.00 30.69 12 PHE C C 1
ATOM 3650 O O . PHE C 1 12 ? 66.500 38.869 49.440 1.00 31.34 12 PHE C O 1
ATOM 3658 N N . HIS C 1 13 ? 66.823 41.101 49.379 1.00 30.82 13 HIS C N 1
ATOM 3659 C CA . HIS C 1 13 ? 67.889 41.098 50.374 1.00 34.19 13 HIS C CA 1
ATOM 3660 C C . HIS C 1 13 ? 67.357 41.321 51.781 1.00 34.64 13 HIS C C 1
ATOM 3661 O O . HIS C 1 13 ? 67.990 40.889 52.752 1.00 39.19 13 HIS C O 1
ATOM 3668 N N . PHE C 1 14 ? 66.204 41.986 51.910 1.00 33.76 14 PHE C N 1
ATOM 3669 C CA . PHE C 1 14 ? 65.599 42.201 53.224 1.00 34.32 14 PHE C CA 1
ATOM 3670 C C . PHE C 1 14 ? 65.004 40.905 53.758 1.00 35.58 14 PHE C C 1
ATOM 3671 O O . PHE C 1 14 ? 65.215 40.549 54.927 1.00 33.95 14 PHE C O 1
ATOM 3679 N N . ARG C 1 15 ? 64.285 40.172 52.906 1.00 30.25 15 ARG C N 1
ATOM 3680 C CA . ARG C 1 15 ? 63.710 38.900 53.318 1.00 29.44 15 ARG C CA 1
ATOM 3681 C C . ARG C 1 15 ? 64.807 37.923 53.723 1.00 27.97 15 ARG C C 1
ATOM 3682 O O . ARG C 1 15 ? 65.780 37.725 52.991 1.00 27.69 15 ARG C O 1
ATOM 3690 N N . HIS C 1 16 ? 64.645 37.309 54.892 1.00 27.90 16 HIS C N 1
ATOM 3691 C CA . HIS C 1 16 ? 65.500 36.202 55.296 1.00 30.65 16 HIS C CA 1
ATOM 3692 C C . HIS C 1 16 ? 64.668 35.194 56.081 1.00 26.99 16 HIS C C 1
ATOM 3693 O O . HIS C 1 16 ? 63.529 35.462 56.470 1.00 27.32 16 HIS C O 1
ATOM 3700 N N . ALA C 1 17 ? 65.250 34.024 56.339 1.00 26.44 17 ALA C N 1
ATOM 3701 C CA . ALA C 1 17 ? 64.563 32.996 57.122 1.00 27.74 17 ALA C CA 1
ATOM 3702 C C . ALA C 1 17 ? 64.574 33.396 58.597 1.00 27.03 17 ALA C C 1
ATOM 3703 O O . ALA C 1 17 ? 65.374 32.915 59.408 1.00 31.14 17 ALA C O 1
ATOM 3705 N N . THR C 1 18 ? 63.621 34.260 58.955 1.00 27.68 18 THR C N 1
ATOM 3706 C CA . THR C 1 18 ? 63.514 34.771 60.321 1.00 28.60 18 THR C CA 1
ATOM 3707 C C . THR C 1 18 ? 63.073 33.669 61.282 1.00 28.57 18 THR C C 1
ATOM 3708 O O . THR C 1 18 ? 62.015 33.058 61.105 1.00 28.32 18 THR C O 1
ATOM 3712 N N . LYS C 1 19 ? 63.859 33.442 62.326 1.00 28.92 19 LYS C N 1
ATOM 3713 C CA . LYS C 1 19 ? 63.478 32.484 63.359 1.00 33.10 19 LYS C CA 1
ATOM 3714 C C . LYS C 1 19 ? 62.795 33.151 64.540 1.00 31.31 19 LYS C C 1
ATOM 3715 O O . LYS C 1 19 ? 61.817 32.619 65.070 1.00 30.49 19 LYS C O 1
ATOM 3721 N N . GLN C 1 20 ? 63.281 34.313 64.951 1.00 30.94 20 GLN C N 1
ATOM 3722 C CA . GLN C 1 20 ? 62.753 35.012 66.111 1.00 37.19 20 GLN C CA 1
ATOM 3723 C C . GLN C 1 20 ? 62.103 36.308 65.651 1.00 38.81 20 GLN C C 1
ATOM 3724 O O . GLN C 1 20 ? 62.789 37.208 65.142 1.00 32.72 20 GLN C O 1
ATOM 3730 N N . PHE C 1 21 ? 60.791 36.400 65.835 1.00 33.07 21 PHE C N 1
ATOM 3731 C CA . PHE C 1 21 ? 60.056 37.629 65.580 1.00 33.78 21 PHE C CA 1
ATOM 3732 C C . PHE C 1 21 ? 59.888 38.415 66.875 1.00 37.52 21 PHE C C 1
ATOM 3733 O O . PHE C 1 21 ? 59.981 37.870 67.978 1.00 35.60 21 PHE C O 1
ATOM 3741 N N . ASP C 1 22 ? 59.655 39.710 66.724 1.00 37.24 22 ASP C N 1
ATOM 3742 C CA . ASP C 1 22 ? 59.228 40.552 67.834 1.00 39.78 22 ASP C CA 1
ATOM 3743 C C . ASP C 1 22 ? 57.779 40.207 68.149 1.00 40.82 22 ASP C C 1
ATOM 3744 O O . ASP C 1 22 ? 56.892 40.568 67.366 1.00 40.43 22 ASP C O 1
ATOM 3749 N N . PRO C 1 23 ? 57.487 39.502 69.249 1.00 41.57 23 PRO C N 1
ATOM 3750 C CA . PRO C 1 23 ? 56.098 39.085 69.508 1.00 43.02 23 PRO C CA 1
ATOM 3751 C C . PRO C 1 23 ? 55.136 40.239 69.732 1.00 47.63 23 PRO C C 1
ATOM 3752 O O . PRO C 1 23 ? 53.932 39.987 69.855 1.00 49.57 23 PRO C O 1
ATOM 3756 N N . GLN C 1 24 ? 55.618 41.485 69.805 1.00 48.48 24 GLN C N 1
ATOM 3757 C CA . GLN C 1 24 ? 54.737 42.629 70.015 1.00 53.06 24 GLN C CA 1
ATOM 3758 C C . GLN C 1 24 ? 54.209 43.208 68.703 1.00 52.77 24 GLN C C 1
ATOM 3759 O O . GLN C 1 24 ? 53.007 43.459 68.577 1.00 54.29 24 GLN C O 1
ATOM 3765 N N . LYS C 1 25 ? 55.085 43.422 67.721 1.00 48.36 25 LYS C N 1
ATOM 3766 C CA . LYS C 1 25 ? 54.669 44.028 66.460 1.00 47.70 25 LYS C CA 1
ATOM 3767 C C . LYS C 1 25 ? 53.809 43.040 65.685 1.00 44.24 25 LYS C C 1
ATOM 3768 O O . LYS C 1 25 ? 54.298 42.005 65.220 1.00 39.61 25 LYS C O 1
ATOM 3774 N N . LYS C 1 26 ? 52.525 43.354 65.549 1.00 45.43 26 LYS C N 1
ATOM 3775 C CA . LYS C 1 26 ? 51.599 42.527 64.787 1.00 44.26 26 LYS C CA 1
ATOM 3776 C C . LYS C 1 26 ? 51.408 43.086 63.382 1.00 42.47 26 LYS C C 1
ATOM 3777 O O . LYS C 1 26 ? 51.274 44.300 63.189 1.00 40.20 26 LYS C O 1
ATOM 3783 N N . VAL C 1 27 ? 51.392 42.194 62.394 1.00 40.44 27 VAL C N 1
ATOM 3784 C CA . VAL C 1 27 ? 51.031 42.619 61.048 1.00 37.21 27 VAL C CA 1
ATOM 3785 C C . VAL C 1 27 ? 49.612 43.163 61.069 1.00 40.06 27 VAL C C 1
ATOM 3786 O O . VAL C 1 27 ? 48.703 42.557 61.650 1.00 47.78 27 VAL C O 1
ATOM 3790 N N . SER C 1 28 ? 49.415 44.315 60.433 1.00 39.84 28 SER C N 1
ATOM 3791 C CA . SER C 1 28 ? 48.091 44.915 60.356 1.00 40.88 28 SER C CA 1
ATOM 3792 C C . SER C 1 28 ? 47.144 44.042 59.537 1.00 40.64 28 SER C C 1
ATOM 3793 O O . SER C 1 28 ? 47.565 43.265 58.671 1.00 38.13 28 SER C O 1
ATOM 3796 N N . LYS C 1 29 ? 45.846 44.179 59.823 1.00 39.00 29 LYS C N 1
ATOM 3797 C CA . LYS C 1 29 ? 44.826 43.413 59.115 1.00 41.70 29 LYS C CA 1
ATOM 3798 C C . LYS C 1 29 ? 44.943 43.615 57.608 1.00 38.81 29 LYS C C 1
ATOM 3799 O O . LYS C 1 29 ? 44.837 42.663 56.821 1.00 38.79 29 LYS C O 1
ATOM 3805 N N . GLU C 1 30 ? 45.160 44.862 57.190 1.00 40.63 30 GLU C N 1
ATOM 3806 C CA . GLU C 1 30 ? 45.215 45.173 55.764 1.00 41.38 30 GLU C CA 1
ATOM 3807 C C . GLU C 1 30 ? 46.477 44.605 55.128 1.00 37.41 30 GLU C C 1
ATOM 3808 O O . GLU C 1 30 ? 46.428 44.054 54.022 1.00 33.67 30 GLU C O 1
ATOM 3814 N N . ASP C 1 31 ? 47.615 44.704 55.817 1.00 37.12 31 ASP C N 1
ATOM 3815 C CA . ASP C 1 31 ? 48.833 44.117 55.271 1.00 35.07 31 ASP C CA 1
ATOM 3816 C C . ASP C 1 31 ? 48.685 42.610 55.133 1.00 33.71 31 ASP C C 1
ATOM 3817 O O . ASP C 1 31 ? 48.967 42.041 54.072 1.00 31.94 31 ASP C O 1
ATOM 3822 N N . PHE C 1 32 ? 48.216 41.943 56.186 1.00 31.21 32 PHE C N 1
ATOM 3823 C CA . PHE C 1 32 ? 48.059 40.503 56.080 1.00 29.98 32 PHE C CA 1
ATOM 3824 C C . PHE C 1 32 ? 47.094 40.124 54.963 1.00 31.31 32 PHE C C 1
ATOM 3825 O O . PHE C 1 32 ? 47.302 39.107 54.292 1.00 28.10 32 PHE C O 1
ATOM 3833 N N . GLU C 1 33 ? 46.038 40.917 54.743 1.00 36.61 33 GLU C N 1
ATOM 3834 C CA . GLU C 1 33 ? 45.109 40.598 53.657 1.00 38.19 33 GLU C CA 1
ATOM 3835 C C . GLU C 1 33 ? 45.813 40.642 52.310 1.00 31.72 33 GLU C C 1
ATOM 3836 O O . GLU C 1 33 ? 45.534 39.819 51.428 1.00 27.98 33 GLU C O 1
ATOM 3842 N N . THR C 1 34 ? 46.741 41.587 52.128 1.00 30.46 34 THR C N 1
ATOM 3843 C CA . THR C 1 34 ? 47.518 41.598 50.889 1.00 31.99 34 THR C CA 1
ATOM 3844 C C . THR C 1 34 ? 48.349 40.328 50.766 1.00 28.91 34 THR C C 1
ATOM 3845 O O . THR C 1 34 ? 48.398 39.710 49.694 1.00 31.11 34 THR C O 1
ATOM 3849 N N . ILE C 1 35 ? 48.988 39.910 51.870 1.00 26.76 35 ILE C N 1
ATOM 3850 C CA . ILE C 1 35 ? 49.783 38.678 51.870 1.00 25.48 35 ILE C CA 1
ATOM 3851 C C . ILE C 1 35 ? 48.924 37.483 51.467 1.00 24.97 35 ILE C C 1
ATOM 3852 O O . ILE C 1 35 ? 49.287 36.715 50.569 1.00 23.63 35 ILE C O 1
ATOM 3857 N N . LEU C 1 36 ? 47.765 37.306 52.115 1.00 27.48 36 LEU C N 1
ATOM 3858 C CA . LEU C 1 36 ? 46.885 36.189 51.755 1.00 24.83 36 LEU C CA 1
ATOM 3859 C C . LEU C 1 36 ? 46.427 36.285 50.302 1.00 24.40 36 LEU C C 1
ATOM 3860 O O . LEU C 1 36 ? 46.293 35.265 49.607 1.00 23.50 36 LEU C O 1
ATOM 3865 N N . GLU C 1 37 ? 46.160 37.500 49.826 1.00 26.23 37 GLU C N 1
ATOM 3866 C CA . GLU C 1 37 ? 45.751 37.673 48.434 1.00 24.83 37 GLU C CA 1
ATOM 3867 C C . GLU C 1 37 ? 46.857 37.256 47.483 1.00 23.65 37 GLU C C 1
ATOM 3868 O O . GLU C 1 37 ? 46.583 36.703 46.409 1.00 23.92 37 GLU C O 1
ATOM 3874 N N . SER C 1 38 ? 48.117 37.472 47.866 1.00 23.44 38 SER C N 1
ATOM 3875 C CA . SER C 1 38 ? 49.213 37.039 47.006 1.00 22.69 38 SER C CA 1
ATOM 3876 C C . SER C 1 38 ? 49.222 35.523 46.863 1.00 24.41 38 SER C C 1
ATOM 3877 O O . SER C 1 38 ? 49.621 34.991 45.827 1.00 22.15 38 SER C O 1
ATOM 3880 N N . GLY C 1 39 ? 48.772 34.806 47.892 1.00 25.73 39 GLY C N 1
ATOM 3881 C CA . GLY C 1 39 ? 48.615 33.364 47.753 1.00 24.09 39 GLY C CA 1
ATOM 3882 C C . GLY C 1 39 ? 47.411 32.991 46.906 1.00 22.27 39 GLY C C 1
ATOM 3883 O O . GLY C 1 39 ? 47.528 32.236 45.940 1.00 20.68 39 GLY C O 1
ATOM 3884 N N . ARG C 1 40 ? 46.227 33.497 47.272 1.00 24.09 40 ARG C N 1
ATOM 3885 C CA . ARG C 1 40 ? 45.000 33.170 46.535 1.00 25.39 40 ARG C CA 1
ATOM 3886 C C . ARG C 1 40 ? 45.120 33.483 45.038 1.00 25.49 40 ARG C C 1
ATOM 3887 O O . ARG C 1 40 ? 44.522 32.785 44.201 1.00 20.85 40 ARG C O 1
ATOM 3895 N N . LEU C 1 41 ? 45.882 34.520 44.683 1.00 21.30 41 LEU C N 1
ATOM 3896 C CA . LEU C 1 41 ? 46.020 34.990 43.310 1.00 22.66 41 LEU C CA 1
ATOM 3897 C C . LEU C 1 41 ? 47.182 34.342 42.556 1.00 22.92 41 LEU C C 1
ATOM 3898 O O . LEU C 1 41 ? 47.390 34.669 41.383 1.00 21.67 41 LEU C O 1
ATOM 3903 N N . SER C 1 42 ? 47.949 33.448 43.190 1.00 19.62 42 SER C N 1
ATOM 3904 C CA . SER C 1 42 ? 49.077 32.833 42.503 1.00 18.99 42 SER C CA 1
ATOM 3905 C C . SER C 1 42 ? 48.593 31.980 41.334 1.00 18.48 42 SER C C 1
ATOM 3906 O O . SER C 1 42 ? 47.454 31.500 41.325 1.00 18.44 42 SER C O 1
ATOM 3909 N N . PRO C 1 43 ? 49.425 31.796 40.314 1.00 18.16 43 PRO C N 1
ATOM 3910 C CA . PRO C 1 43 ? 49.075 30.847 39.259 1.00 17.67 43 PRO C CA 1
ATOM 3911 C C . PRO C 1 43 ? 49.291 29.435 39.765 1.00 17.60 43 PRO C C 1
ATOM 3912 O O . PRO C 1 43 ? 49.961 29.202 40.775 1.00 16.94 43 PRO C O 1
ATOM 3916 N N . SER C 1 44 ? 48.673 28.494 39.065 1.00 16.70 44 SER C N 1
ATOM 3917 C CA . SER C 1 44 ? 48.781 27.076 39.365 1.00 16.18 44 SER C CA 1
ATOM 3918 C C . SER C 1 44 ? 48.574 26.310 38.070 1.00 17.84 44 SER C C 1
ATOM 3919 O O . SER C 1 44 ? 47.847 26.770 37.186 1.00 23.20 44 SER C O 1
ATOM 3922 N N . SER C 1 45 ? 49.233 25.150 37.959 1.00 15.45 45 SER C N 1
ATOM 3923 C CA . SER C 1 45 ? 49.054 24.289 36.798 1.00 15.23 45 SER C CA 1
ATOM 3924 C C . SER C 1 45 ? 47.576 23.997 36.563 1.00 18.26 45 SER C C 1
ATOM 3925 O O . SER C 1 45 ? 46.837 23.645 37.492 1.00 15.66 45 SER C O 1
ATOM 3928 N N . LEU C 1 46 ? 47.153 24.166 35.308 1.00 19.58 46 LEU C N 1
ATOM 3929 C CA . LEU C 1 46 ? 45.775 23.965 34.879 1.00 20.00 46 LEU C CA 1
ATOM 3930 C C . LEU C 1 46 ? 44.793 24.842 35.648 1.00 18.62 46 LEU C C 1
ATOM 3931 O O . LEU C 1 46 ? 43.583 24.647 35.545 1.00 17.59 46 LEU C O 1
ATOM 3936 N N . GLY C 1 47 ? 45.280 25.816 36.412 1.00 16.39 47 GLY C N 1
ATOM 3937 C CA . GLY C 1 47 ? 44.406 26.686 37.192 1.00 17.35 47 GLY C CA 1
ATOM 3938 C C . GLY C 1 47 ? 43.620 25.991 38.289 1.00 21.28 47 GLY C C 1
ATOM 3939 O O . GLY C 1 47 ? 42.523 26.449 38.642 1.00 21.40 47 GLY C O 1
ATOM 3940 N N . LEU C 1 48 ? 44.152 24.908 38.856 1.00 17.15 48 LEU C N 1
ATOM 3941 C CA . LEU C 1 48 ? 43.398 24.123 39.821 1.00 17.64 48 LEU C CA 1
ATOM 3942 C C . LEU C 1 48 ? 43.608 24.574 41.271 1.00 17.93 48 LEU C C 1
ATOM 3943 O O . LEU C 1 48 ? 43.019 23.989 42.187 1.00 19.39 48 LEU C O 1
ATOM 3948 N N . GLU C 1 49 ? 44.400 25.612 41.508 1.00 17.75 49 GLU C N 1
ATOM 3949 C CA . GLU C 1 49 ? 44.547 26.248 42.817 1.00 20.31 49 GLU C CA 1
ATOM 3950 C C . GLU C 1 49 ? 44.489 25.217 43.962 1.00 18.36 49 GLU C C 1
ATOM 3951 O O . GLU C 1 49 ? 43.614 25.289 44.823 1.00 20.11 49 GLU C O 1
ATOM 3957 N N . PRO C 1 50 ? 45.380 24.269 43.970 1.00 17.82 50 PRO C N 1
ATOM 3958 C CA . PRO C 1 50 ? 45.186 23.054 44.770 1.00 18.07 50 PRO C CA 1
ATOM 3959 C C . PRO C 1 50 ? 45.595 23.216 46.226 1.00 19.22 50 PRO C C 1
ATOM 3960 O O . PRO C 1 50 ? 46.268 22.355 46.794 1.00 18.25 50 PRO C O 1
ATOM 3964 N N . TRP C 1 51 ? 45.187 24.330 46.837 1.00 18.92 51 TRP C N 1
ATOM 3965 C CA . TRP C 1 51 ? 45.724 24.711 48.131 1.00 19.22 51 TRP C CA 1
ATOM 3966 C C . TRP C 1 51 ? 44.632 25.108 49.119 1.00 20.25 51 TRP C C 1
ATOM 3967 O O . TRP C 1 51 ? 43.472 25.358 48.771 1.00 20.77 51 TRP C O 1
ATOM 3978 N N . LYS C 1 52 ? 45.043 25.182 50.377 1.00 20.63 52 LYS C N 1
ATOM 3979 C CA . LYS C 1 52 ? 44.276 25.855 51.405 1.00 21.66 52 LYS C CA 1
ATOM 3980 C C . LYS C 1 52 ? 45.277 26.533 52.320 1.00 23.61 52 LYS C C 1
ATOM 3981 O O . LYS C 1 52 ? 46.362 25.998 52.566 1.00 23.07 52 LYS C O 1
ATOM 3987 N N . PHE C 1 53 ? 44.930 27.734 52.765 1.00 24.31 53 PHE C N 1
ATOM 3988 C CA . PHE C 1 53 ? 45.759 28.524 53.669 1.00 24.30 53 PHE C CA 1
ATOM 3989 C C . PHE C 1 53 ? 45.041 28.583 55.012 1.00 27.29 53 PHE C C 1
ATOM 3990 O O . PHE C 1 53 ? 43.929 29.121 55.102 1.00 27.57 53 PHE C O 1
ATOM 3998 N N . VAL C 1 54 ? 45.662 28.032 56.055 1.00 24.00 54 VAL C N 1
ATOM 3999 C CA . VAL C 1 54 ? 45.020 27.925 57.359 1.00 26.15 54 VAL C CA 1
ATOM 4000 C C . VAL C 1 54 ? 45.826 28.739 58.359 1.00 28.19 54 VAL C C 1
ATOM 4001 O O . VAL C 1 54 ? 46.960 28.376 58.707 1.00 26.03 54 VAL C O 1
ATOM 4005 N N . VAL C 1 55 ? 45.230 29.830 58.835 1.00 28.41 55 VAL C N 1
ATOM 4006 C CA . VAL C 1 55 ? 45.897 30.756 59.743 1.00 29.23 55 VAL C CA 1
ATOM 4007 C C . VAL C 1 55 ? 45.736 30.249 61.170 1.00 33.04 55 VAL C C 1
ATOM 4008 O O . VAL C 1 55 ? 44.617 30.137 61.681 1.00 38.03 55 VAL C O 1
ATOM 4012 N N . ILE C 1 56 ? 46.854 29.936 61.811 1.00 28.08 56 ILE C N 1
ATOM 4013 C CA . ILE C 1 56 ? 46.867 29.363 63.155 1.00 31.45 56 ILE C CA 1
ATOM 4014 C C . ILE C 1 56 ? 47.219 30.495 64.110 1.00 31.31 56 ILE C C 1
ATOM 4015 O O . ILE C 1 56 ? 48.397 30.778 64.332 1.00 37.08 56 ILE C O 1
ATOM 4020 N N . GLN C 1 57 ? 46.210 31.174 64.666 1.00 33.14 57 GLN C N 1
ATOM 4021 C CA . GLN C 1 57 ? 46.475 32.258 65.605 1.00 37.25 57 GLN C CA 1
ATOM 4022 C C . GLN C 1 57 ? 46.267 31.851 67.064 1.00 41.92 57 GLN C C 1
ATOM 4023 O O . GLN C 1 57 ? 46.687 32.585 67.967 1.00 41.54 57 GLN C O 1
ATOM 4029 N N . ASP C 1 58 ? 45.646 30.703 67.318 1.00 42.71 58 ASP C N 1
ATOM 4030 C CA . ASP C 1 58 ? 45.548 30.187 68.674 1.00 44.65 58 ASP C CA 1
ATOM 4031 C C . ASP C 1 58 ? 46.931 29.751 69.149 1.00 44.20 58 ASP C C 1
ATOM 4032 O O . ASP C 1 58 ? 47.539 28.850 68.559 1.00 43.48 58 ASP C O 1
ATOM 4037 N N . GLN C 1 59 ? 47.431 30.381 70.221 1.00 42.89 59 GLN C N 1
ATOM 4038 C CA . GLN C 1 59 ? 48.777 30.060 70.700 1.00 42.33 59 GLN C CA 1
ATOM 4039 C C . GLN C 1 59 ? 48.854 28.674 71.328 1.00 40.87 59 GLN C C 1
ATOM 4040 O O . GLN C 1 59 ? 49.919 28.039 71.297 1.00 42.03 59 GLN C O 1
ATOM 4046 N N . ALA C 1 60 ? 47.751 28.183 71.902 1.00 39.12 60 ALA C N 1
ATOM 4047 C CA . ALA C 1 60 ? 47.762 26.832 72.455 1.00 40.21 60 ALA C CA 1
ATOM 4048 C C . ALA C 1 60 ? 47.893 25.786 71.351 1.00 40.95 60 ALA C C 1
ATOM 4049 O O . ALA C 1 60 ? 48.553 24.757 71.541 1.00 42.47 60 ALA C O 1
ATOM 4051 N N . LEU C 1 61 ? 47.272 26.021 70.190 1.00 37.20 61 LEU C N 1
ATOM 4052 C CA . LEU C 1 61 ? 47.492 25.113 69.070 1.00 34.25 61 LEU C CA 1
ATOM 4053 C C . LEU C 1 61 ? 48.925 25.226 68.574 1.00 35.38 61 LEU C C 1
ATOM 4054 O O . LEU C 1 61 ? 49.594 24.210 68.340 1.00 37.91 61 LEU C O 1
ATOM 4059 N N . ARG C 1 62 ? 49.417 26.458 68.417 1.00 30.83 62 ARG C N 1
ATOM 4060 C CA . ARG C 1 62 ? 50.817 26.670 68.071 1.00 31.91 62 ARG C CA 1
ATOM 4061 C C . ARG C 1 62 ? 51.732 25.851 68.976 1.00 34.83 62 ARG C C 1
ATOM 4062 O O . ARG C 1 62 ? 52.565 25.070 68.501 1.00 32.26 62 ARG C O 1
ATOM 4070 N N . ASP C 1 63 ? 51.595 26.039 70.295 1.00 36.44 63 ASP C N 1
ATOM 4071 C CA . ASP C 1 63 ? 52.426 25.320 71.253 1.00 38.45 63 ASP C CA 1
ATOM 4072 C C . ASP C 1 63 ? 52.308 23.812 71.057 1.00 37.33 63 ASP C C 1
ATOM 4073 O O . ASP C 1 63 ? 53.311 23.084 71.070 1.00 38.53 63 ASP C O 1
ATOM 4078 N N . GLU C 1 64 ? 51.082 23.319 70.899 1.00 36.92 64 GLU C N 1
ATOM 4079 C CA . GLU C 1 64 ? 50.896 21.894 70.660 1.00 38.52 64 GLU C CA 1
ATOM 4080 C C . GLU C 1 64 ? 51.726 21.449 69.464 1.00 39.14 64 GLU C C 1
ATOM 4081 O O . GLU C 1 64 ? 52.446 20.446 69.526 1.00 37.51 64 GLU C O 1
ATOM 4087 N N . LEU C 1 65 ? 51.658 22.215 68.370 1.00 33.92 65 LEU C N 1
ATOM 4088 C CA . LEU C 1 65 ? 52.386 21.852 67.159 1.00 30.95 65 LEU C CA 1
ATOM 4089 C C . LEU C 1 65 ? 53.887 21.982 67.359 1.00 30.23 65 LEU C C 1
ATOM 4090 O O . LEU C 1 65 ? 54.660 21.211 66.775 1.00 26.64 65 LEU C O 1
ATOM 4095 N N . LYS C 1 66 ? 54.322 22.971 68.155 1.00 27.95 66 LYS C N 1
ATOM 4096 C CA . LYS C 1 66 ? 55.753 23.164 68.378 1.00 27.69 66 LYS C CA 1
ATOM 4097 C C . LYS C 1 66 ? 56.432 21.887 68.852 1.00 27.80 66 LYS C C 1
ATOM 4098 O O . LYS C 1 66 ? 57.601 21.645 68.522 1.00 27.21 66 LYS C O 1
ATOM 4104 N N . ALA C 1 67 ? 55.716 21.050 69.607 1.00 28.65 67 ALA C N 1
ATOM 4105 C CA . ALA C 1 67 ? 56.325 19.840 70.155 1.00 31.54 67 ALA C CA 1
ATOM 4106 C C . ALA C 1 67 ? 56.829 18.896 69.071 1.00 29.17 67 ALA C C 1
ATOM 4107 O O . ALA C 1 67 ? 57.664 18.030 69.355 1.00 28.09 67 ALA C O 1
ATOM 4109 N N . HIS C 1 68 ? 56.343 19.046 67.840 1.00 27.08 68 HIS C N 1
ATOM 4110 C CA . HIS C 1 68 ? 56.699 18.170 66.732 1.00 26.21 68 HIS C CA 1
ATOM 4111 C C . HIS C 1 68 ? 57.133 18.957 65.505 1.00 25.07 68 HIS C C 1
ATOM 4112 O O . HIS C 1 68 ? 57.189 18.396 64.410 1.00 24.42 68 HIS C O 1
ATOM 4119 N N . SER C 1 69 ? 57.450 20.239 65.671 1.00 25.02 69 SER C N 1
ATOM 4120 C CA . SER C 1 69 ? 57.824 21.112 64.561 1.00 27.30 69 SER C CA 1
ATOM 4121 C C . SER C 1 69 ? 59.104 21.873 64.918 1.00 24.93 69 SER C C 1
ATOM 4122 O O . SER C 1 69 ? 59.119 23.100 64.974 1.00 24.25 69 SER C O 1
ATOM 4125 N N . TRP C 1 70 ? 60.190 21.130 65.167 1.00 24.14 70 TRP C N 1
ATOM 4126 C CA . TRP C 1 70 ? 61.397 21.751 65.723 1.00 24.84 70 TRP C CA 1
ATOM 4127 C C . TRP C 1 70 ? 61.899 22.894 64.844 1.00 23.81 70 TRP C C 1
ATOM 4128 O O . TRP C 1 70 ? 62.420 23.895 65.350 1.00 24.33 70 TRP C O 1
ATOM 4139 N N . GLY C 1 71 ? 61.738 22.785 63.533 1.00 22.95 71 GLY C N 1
ATOM 4140 C CA . GLY C 1 71 ? 62.216 23.866 62.707 1.00 22.70 71 GLY C CA 1
ATOM 4141 C C . GLY C 1 71 ? 61.395 25.130 62.802 1.00 22.93 71 GLY C C 1
ATOM 4142 O O . GLY C 1 71 ? 61.847 26.171 62.316 1.00 22.96 71 GLY C O 1
ATOM 4143 N N . ALA C 1 72 ? 60.210 25.061 63.410 1.00 23.26 72 ALA C N 1
ATOM 4144 C CA . ALA C 1 72 ? 59.310 26.200 63.515 1.00 23.68 72 ALA C CA 1
ATOM 4145 C C . ALA C 1 72 ? 59.148 26.678 64.949 1.00 27.75 72 ALA C C 1
ATOM 4146 O O . ALA C 1 72 ? 58.315 27.558 65.208 1.00 27.16 72 ALA C O 1
ATOM 4148 N N . ALA C 1 73 ? 59.938 26.132 65.882 1.00 25.27 73 ALA C N 1
ATOM 4149 C CA . ALA C 1 73 ? 59.662 26.311 67.302 1.00 26.43 73 ALA C CA 1
ATOM 4150 C C . ALA C 1 73 ? 59.555 27.787 67.659 1.00 27.13 73 ALA C C 1
ATOM 4151 O O . ALA C 1 73 ? 58.517 28.251 68.153 1.00 29.83 73 ALA C O 1
ATOM 4153 N N . LYS C 1 74 ? 60.622 28.550 67.405 1.00 27.02 74 LYS C N 1
ATOM 4154 C CA . LYS C 1 74 ? 60.617 29.961 67.779 1.00 27.92 74 LYS C CA 1
ATOM 4155 C C . LYS C 1 74 ? 59.675 30.769 66.900 1.00 30.93 74 LYS C C 1
ATOM 4156 O O . LYS C 1 74 ? 59.141 31.789 67.349 1.00 32.93 74 LYS C O 1
ATOM 4158 N N . GLN C 1 75 ? 59.449 30.335 65.654 1.00 26.53 75 GLN C N 1
ATOM 4159 C CA . GLN C 1 75 ? 58.457 31.008 64.818 1.00 26.37 75 GLN C CA 1
ATOM 4160 C C . GLN C 1 75 ? 57.056 30.839 65.393 1.00 27.00 75 GLN C C 1
ATOM 4161 O O . GLN C 1 75 ? 56.281 31.797 65.443 1.00 27.66 75 GLN C O 1
ATOM 4167 N N . LEU C 1 76 ? 56.708 29.624 65.831 1.00 26.92 76 LEU C N 1
ATOM 4168 C CA . LEU C 1 76 ? 55.407 29.435 66.462 1.00 30.00 76 LEU C CA 1
ATOM 4169 C C . LEU C 1 76 ? 55.296 30.288 67.723 1.00 34.89 76 LEU C C 1
ATOM 4170 O O . LEU C 1 76 ? 54.227 30.838 68.017 1.00 35.37 76 LEU C O 1
ATOM 4175 N N . ASP C 1 77 ? 56.407 30.446 68.454 1.00 29.42 77 ASP C N 1
ATOM 4176 C CA . ASP C 1 77 ? 56.389 31.218 69.697 1.00 30.82 77 ASP C CA 1
ATOM 4177 C C . ASP C 1 77 ? 56.034 32.682 69.449 1.00 34.23 77 ASP C C 1
ATOM 4178 O O . ASP C 1 77 ? 55.297 33.289 70.236 1.00 35.59 77 ASP C O 1
ATOM 4183 N N . THR C 1 78 ? 56.568 33.278 68.374 1.00 31.66 78 THR C N 1
ATOM 4184 C CA . THR C 1 78 ? 56.644 34.736 68.276 1.00 31.43 78 THR C CA 1
ATOM 4185 C C . THR C 1 78 ? 56.026 35.344 67.027 1.00 32.74 78 THR C C 1
ATOM 4186 O O . THR C 1 78 ? 55.788 36.556 67.019 1.00 33.52 78 THR C O 1
ATOM 4190 N N . ALA C 1 79 ? 55.745 34.570 65.982 1.00 29.72 79 ALA C N 1
ATOM 4191 C CA . ALA C 1 79 ? 55.241 35.168 64.756 1.00 29.28 79 ALA C CA 1
ATOM 4192 C C . ALA C 1 79 ? 53.909 35.875 64.992 1.00 31.74 79 ALA C C 1
ATOM 4193 O O . ALA C 1 79 ? 53.023 35.363 65.685 1.00 30.83 79 ALA C O 1
ATOM 4195 N N . SER C 1 80 ? 53.769 37.065 64.405 1.00 30.73 80 SER C N 1
ATOM 4196 C CA . SER C 1 80 ? 52.465 37.722 64.379 1.00 34.01 80 SER C CA 1
ATOM 4197 C C . SER C 1 80 ? 51.403 36.822 63.757 1.00 34.02 80 SER C C 1
ATOM 4198 O O . SER C 1 80 ? 50.305 36.675 64.302 1.00 35.57 80 SER C O 1
ATOM 4201 N N . HIS C 1 81 ? 51.714 36.202 62.618 1.00 29.80 81 HIS C N 1
ATOM 4202 C CA . HIS C 1 81 ? 50.777 35.326 61.931 1.00 29.95 81 HIS C CA 1
ATOM 4203 C C . HIS C 1 81 ? 51.498 34.068 61.472 1.00 27.45 81 HIS C C 1
ATOM 4204 O O . HIS C 1 81 ? 52.644 34.133 61.019 1.00 26.96 81 HIS C O 1
ATOM 4211 N N . PHE C 1 82 ? 50.814 32.929 61.570 1.00 27.17 82 PHE C N 1
ATOM 4212 C CA . PHE C 1 82 ? 51.389 31.634 61.228 1.00 26.07 82 PHE C CA 1
ATOM 4213 C C . PHE C 1 82 ? 50.411 30.899 60.329 1.00 25.51 82 PHE C C 1
ATOM 4214 O O . PHE C 1 82 ? 49.223 30.799 60.659 1.00 26.87 82 PHE C O 1
ATOM 4222 N N . VAL C 1 83 ? 50.899 30.388 59.197 1.00 24.35 83 VAL C N 1
ATOM 4223 C CA . VAL C 1 83 ? 50.039 29.850 58.149 1.00 23.81 83 VAL C CA 1
ATOM 4224 C C . VAL C 1 83 ? 50.457 28.420 57.845 1.00 27.30 83 VAL C C 1
ATOM 4225 O O . VAL C 1 83 ? 51.648 28.146 57.628 1.00 22.30 83 VAL C O 1
ATOM 4229 N N . LEU C 1 84 ? 49.475 27.515 57.832 1.00 23.10 84 LEU C N 1
ATOM 4230 C CA . LEU C 1 84 ? 49.634 26.170 57.298 1.00 22.38 84 LEU C CA 1
ATOM 4231 C C . LEU C 1 84 ? 49.123 26.185 55.862 1.00 23.96 84 LEU C C 1
ATOM 4232 O O . LEU C 1 84 ? 47.995 26.612 55.611 1.00 25.00 84 LEU C O 1
ATOM 4237 N N . ILE C 1 85 ? 49.956 25.759 54.923 1.00 25.73 85 ILE C N 1
ATOM 4238 C CA . ILE C 1 85 ? 49.545 25.626 53.533 1.00 23.17 85 ILE C CA 1
ATOM 4239 C C . ILE C 1 85 ? 49.301 24.146 53.279 1.00 19.94 85 ILE C C 1
ATOM 4240 O O . ILE C 1 85 ? 50.229 23.335 53.360 1.00 20.55 85 ILE C O 1
ATOM 4245 N N . PHE C 1 86 ? 48.042 23.792 53.039 1.00 20.31 86 PHE C N 1
ATOM 4246 C CA . PHE C 1 86 ? 47.651 22.461 52.604 1.00 20.18 86 PHE C CA 1
ATOM 4247 C C . PHE C 1 86 ? 47.748 22.353 51.086 1.00 19.39 86 PHE C C 1
ATOM 4248 O O . PHE C 1 86 ? 47.517 23.323 50.362 1.00 19.21 86 PHE C O 1
ATOM 4256 N N . ALA C 1 87 ? 48.089 21.155 50.605 1.00 19.39 87 ALA C N 1
ATOM 4257 C CA . ALA C 1 87 ? 48.034 20.845 49.180 1.00 20.09 87 ALA C CA 1
ATOM 4258 C C . ALA C 1 87 ? 47.081 19.683 48.976 1.00 18.96 87 ALA C C 1
ATOM 4259 O O . ALA C 1 87 ? 47.007 18.780 49.813 1.00 19.34 87 ALA C O 1
ATOM 4261 N N . ARG C 1 88 ? 46.356 19.708 47.863 1.00 21.48 88 ARG C N 1
ATOM 4262 C CA . ARG C 1 88 ? 45.314 18.721 47.615 1.00 22.93 88 ARG C CA 1
ATOM 4263 C C . ARG C 1 88 ? 45.884 17.414 47.080 1.00 20.90 88 ARG C C 1
ATOM 4264 O O . ARG C 1 88 ? 46.817 17.405 46.265 1.00 18.25 88 ARG C O 1
ATOM 4272 N N . LYS C 1 89 ? 45.297 16.306 47.540 1.00 19.70 89 LYS C N 1
ATOM 4273 C CA . LYS C 1 89 ? 45.520 14.988 46.970 1.00 19.73 89 LYS C CA 1
ATOM 4274 C C . LYS C 1 89 ? 44.544 14.760 45.816 1.00 19.88 89 LYS C C 1
ATOM 4275 O O . LYS C 1 89 ? 43.575 15.499 45.642 1.00 21.94 89 LYS C O 1
ATOM 4281 N N . ASN C 1 90 ? 44.849 13.765 44.987 1.00 22.54 90 ASN C N 1
ATOM 4282 C CA . ASN C 1 90 ? 43.910 13.255 43.979 1.00 24.34 90 ASN C CA 1
ATOM 4283 C C . ASN C 1 90 ? 43.393 14.347 43.048 1.00 21.15 90 ASN C C 1
ATOM 4284 O O . ASN C 1 90 ? 42.212 14.378 42.721 1.00 23.39 90 ASN C O 1
ATOM 4289 N N . VAL C 1 91 ? 44.262 15.256 42.616 1.00 21.03 91 VAL C N 1
ATOM 4290 C CA . VAL C 1 91 ? 43.809 16.317 41.717 1.00 20.33 91 VAL C CA 1
ATOM 4291 C C . VAL C 1 91 ? 43.840 15.784 40.285 1.00 20.91 91 VAL C C 1
ATOM 4292 O O . VAL C 1 91 ? 44.830 15.955 39.562 1.00 21.57 91 VAL C O 1
ATOM 4296 N N . THR C 1 92 ? 42.764 15.102 39.890 1.00 18.97 92 THR C N 1
ATOM 4297 C CA . THR C 1 92 ? 42.610 14.536 38.559 1.00 20.68 92 THR C CA 1
ATOM 4298 C C . THR C 1 92 ? 41.262 14.953 37.992 1.00 19.46 92 THR C C 1
ATOM 4299 O O . THR C 1 92 ? 40.381 15.424 38.718 1.00 19.98 92 THR C O 1
ATOM 4303 N N . SER C 1 93 ? 41.108 14.780 36.670 1.00 19.48 93 SER C N 1
ATOM 4304 C CA . SER C 1 93 ? 39.843 15.102 36.026 1.00 23.57 93 SER C CA 1
ATOM 4305 C C . SER C 1 93 ? 38.670 14.336 36.637 1.00 29.94 93 SER C C 1
ATOM 4306 O O . SER C 1 93 ? 37.524 14.780 36.531 1.00 31.61 93 SER C O 1
ATOM 4309 N N . ARG C 1 94 ? 38.925 13.202 37.282 1.00 36.38 94 ARG C N 1
ATOM 4310 C CA . ARG C 1 94 ? 37.832 12.442 37.877 1.00 43.04 94 ARG C CA 1
ATOM 4311 C C . ARG C 1 94 ? 37.352 13.053 39.192 1.00 44.00 94 ARG C C 1
ATOM 4312 O O . ARG C 1 94 ? 36.166 12.951 39.522 1.00 47.33 94 ARG C O 1
ATOM 4320 N N . SER C 1 95 ? 38.246 13.701 39.929 1.00 34.69 95 SER C N 1
ATOM 4321 C CA . SER C 1 95 ? 37.949 14.118 41.292 1.00 32.26 95 SER C CA 1
ATOM 4322 C C . SER C 1 95 ? 36.782 15.105 41.337 1.00 30.19 95 SER C C 1
ATOM 4323 O O . SER C 1 95 ? 36.631 15.942 40.436 1.00 27.41 95 SER C O 1
ATOM 4326 N N . PRO C 1 96 ? 35.953 15.059 42.382 1.00 29.18 96 PRO C N 1
ATOM 4327 C CA . PRO C 1 96 ? 34.889 16.073 42.497 1.00 30.24 96 PRO C CA 1
ATOM 4328 C C . PRO C 1 96 ? 35.412 17.496 42.701 1.00 26.64 96 PRO C C 1
ATOM 4329 O O . PRO C 1 96 ? 34.735 18.455 42.310 1.00 26.32 96 PRO C O 1
ATOM 4333 N N . TYR C 1 97 ? 36.592 17.682 43.291 1.00 24.02 97 TYR C N 1
ATOM 4334 C CA . TYR C 1 97 ? 37.136 19.037 43.382 1.00 23.73 97 TYR C CA 1
ATOM 4335 C C . TYR C 1 97 ? 37.390 19.617 42.001 1.00 22.36 97 TYR C C 1
ATOM 4336 O O . TYR C 1 97 ? 36.998 20.752 41.711 1.00 25.98 97 TYR C O 1
ATOM 4345 N N . VAL C 1 98 ? 38.048 18.851 41.130 1.00 20.58 98 VAL C N 1
ATOM 4346 C CA . VAL C 1 98 ? 38.342 19.367 39.796 1.00 23.69 98 VAL C CA 1
ATOM 4347 C C . VAL C 1 98 ? 37.062 19.556 38.986 1.00 26.09 98 VAL C C 1
ATOM 4348 O O . VAL C 1 98 ? 36.966 20.475 38.157 1.00 26.67 98 VAL C O 1
ATOM 4352 N N . GLN C 1 99 ? 36.067 18.699 39.185 1.00 24.84 99 GLN C N 1
ATOM 4353 C CA . GLN C 1 99 ? 34.794 18.935 38.516 1.00 28.86 99 GLN C CA 1
ATOM 4354 C C . GLN C 1 99 ? 34.164 20.221 39.026 1.00 27.23 99 GLN C C 1
ATOM 4355 O O . GLN C 1 99 ? 33.659 21.029 38.242 1.00 26.56 99 GLN C O 1
ATOM 4361 N N . HIS C 1 100 ? 34.221 20.444 40.339 1.00 27.21 100 HIS C N 1
ATOM 4362 C CA . HIS C 1 100 ? 33.746 21.707 40.901 1.00 27.87 100 HIS C CA 1
ATOM 4363 C C . HIS C 1 100 ? 34.469 22.892 40.265 1.00 30.81 100 HIS C C 1
ATOM 4364 O O . HIS C 1 100 ? 33.838 23.884 39.885 1.00 30.84 100 HIS C O 1
ATOM 4371 N N . MET C 1 101 ? 35.797 22.794 40.119 1.00 24.32 101 MET C N 1
ATOM 4372 C CA . MET C 1 101 ? 36.568 23.902 39.556 1.00 25.32 101 MET C CA 1
ATOM 4373 C C . MET C 1 101 ? 36.201 24.164 38.100 1.00 27.22 101 MET C C 1
ATOM 4374 O O . MET C 1 101 ? 36.063 25.324 37.686 1.00 29.11 101 MET C O 1
ATOM 4379 N N . LEU C 1 102 ? 36.023 23.106 37.307 1.00 28.08 102 LEU C N 1
ATOM 4380 C CA . LEU C 1 102 ? 35.700 23.312 35.897 1.00 29.30 102 LEU C CA 1
ATOM 4381 C C . LEU C 1 102 ? 34.304 23.898 35.728 1.00 32.47 102 LEU C C 1
ATOM 4382 O O . LEU C 1 102 ? 34.110 24.836 34.949 1.00 34.66 102 LEU C O 1
ATOM 4387 N N . ARG C 1 103 ? 33.323 23.372 36.457 1.00 33.49 103 ARG C N 1
ATOM 4388 C CA . ARG C 1 103 ? 31.940 23.790 36.254 1.00 36.41 103 ARG C CA 1
ATOM 4389 C C . ARG C 1 103 ? 31.580 25.063 37.016 1.00 39.91 103 ARG C C 1
ATOM 4390 O O . ARG C 1 103 ? 30.848 25.905 36.485 1.00 43.02 103 ARG C O 1
ATOM 4398 N N . ASP C 1 104 ? 32.100 25.240 38.235 1.00 41.96 104 ASP C N 1
ATOM 4399 C CA . ASP C 1 104 ? 31.654 26.302 39.137 1.00 44.19 104 ASP C CA 1
ATOM 4400 C C . ASP C 1 104 ? 32.577 27.510 39.168 1.00 41.61 104 ASP C C 1
ATOM 4401 O O . ASP C 1 104 ? 32.104 28.647 39.161 1.00 43.45 104 ASP C O 1
ATOM 4406 N N . ILE C 1 105 ? 33.883 27.296 39.263 1.00 40.53 105 ILE C N 1
ATOM 4407 C CA . ILE C 1 105 ? 34.820 28.412 39.378 1.00 41.19 105 ILE C CA 1
ATOM 4408 C C . ILE C 1 105 ? 35.200 28.965 38.011 1.00 44.37 105 ILE C C 1
ATOM 4409 O O . ILE C 1 105 ? 35.101 30.170 37.758 1.00 47.41 105 ILE C O 1
ATOM 4414 N N . LYS C 1 106 ? 35.633 28.098 37.103 1.00 43.62 106 LYS C N 1
ATOM 4415 C CA . LYS C 1 106 ? 35.977 28.558 35.766 1.00 46.16 106 LYS C CA 1
ATOM 4416 C C . LYS C 1 106 ? 34.735 28.681 34.896 1.00 48.12 106 LYS C C 1
ATOM 4417 O O . LYS C 1 106 ? 34.633 29.604 34.086 1.00 50.17 106 LYS C O 1
ATOM 4423 N N . LYS C 1 107 ? 33.780 27.773 35.072 1.00 49.57 107 LYS C N 1
ATOM 4424 C CA . LYS C 1 107 ? 32.504 27.813 34.370 1.00 53.10 107 LYS C CA 1
ATOM 4425 C C . LYS C 1 107 ? 32.635 27.423 32.906 1.00 54.54 107 LYS C C 1
ATOM 4426 O O . LYS C 1 107 ? 32.004 28.043 32.043 1.00 57.25 107 LYS C O 1
ATOM 4432 N N . TYR C 1 108 ? 33.445 26.410 32.603 1.00 53.12 108 TYR C N 1
ATOM 4433 C CA . TYR C 1 108 ? 33.366 25.812 31.277 1.00 54.12 108 TYR C CA 1
ATOM 4434 C C . TYR C 1 108 ? 31.995 25.171 31.120 1.00 52.78 108 TYR C C 1
ATOM 4435 O O . TYR C 1 108 ? 31.487 24.532 32.046 1.00 49.69 108 TYR C O 1
ATOM 4444 N N . GLU C 1 109 ? 31.388 25.345 29.949 1.00 54.82 109 GLU C N 1
ATOM 4445 C CA . GLU C 1 109 ? 30.079 24.759 29.720 1.00 57.57 109 GLU C CA 1
ATOM 4446 C C . GLU C 1 109 ? 30.207 23.254 29.512 1.00 57.30 109 GLU C C 1
ATOM 4447 O O . GLU C 1 109 ? 31.251 22.743 29.096 1.00 58.70 109 GLU C O 1
ATOM 4453 N N . ALA C 1 110 ? 29.116 22.543 29.807 1.00 58.16 110 ALA C N 1
ATOM 4454 C CA . ALA C 1 110 ? 29.176 21.088 29.915 1.00 57.91 110 ALA C CA 1
ATOM 4455 C C . ALA C 1 110 ? 29.748 20.436 28.661 1.00 59.06 110 ALA C C 1
ATOM 4456 O O . ALA C 1 110 ? 30.442 19.417 28.759 1.00 58.79 110 ALA C O 1
ATOM 4458 N N . GLN C 1 111 ? 29.471 20.992 27.480 1.00 59.10 111 GLN C N 1
ATOM 4459 C CA . GLN C 1 111 ? 29.957 20.349 26.264 1.00 60.10 111 GLN C CA 1
ATOM 4460 C C . GLN C 1 111 ? 31.474 20.402 26.163 1.00 51.37 111 GLN C C 1
ATOM 4461 O O . GLN C 1 111 ? 32.090 19.473 25.628 1.00 49.18 111 GLN C O 1
ATOM 4467 N N . THR C 1 112 ? 32.094 21.464 26.675 1.00 46.76 112 THR C N 1
ATOM 4468 C CA . THR C 1 112 ? 33.541 21.582 26.576 1.00 42.28 112 THR C CA 1
ATOM 4469 C C . THR C 1 112 ? 34.265 20.667 27.557 1.00 40.04 112 THR C C 1
ATOM 4470 O O . THR C 1 112 ? 35.455 20.387 27.365 1.00 38.57 112 THR C O 1
ATOM 4474 N N . ILE C 1 113 ? 33.575 20.178 28.583 1.00 40.06 113 ILE C N 1
ATOM 4475 C CA . ILE C 1 113 ? 34.264 19.569 29.720 1.00 38.64 113 ILE C CA 1
ATOM 4476 C C . ILE C 1 113 ? 34.861 18.216 29.345 1.00 39.09 113 ILE C C 1
ATOM 4477 O O . ILE C 1 113 ? 35.958 17.893 29.821 1.00 39.90 113 ILE C O 1
ATOM 4482 N N . PRO C 1 114 ? 34.215 17.394 28.506 1.00 38.28 114 PRO C N 1
ATOM 4483 C CA . PRO C 1 114 ? 34.900 16.170 28.051 1.00 36.51 114 PRO C CA 1
ATOM 4484 C C . PRO C 1 114 ? 36.273 16.433 27.442 1.00 35.46 114 PRO C C 1
ATOM 4485 O O . PRO C 1 114 ? 37.221 15.705 27.750 1.00 34.02 114 PRO C O 1
ATOM 4489 N N . ALA C 1 115 ? 36.419 17.462 26.597 1.00 35.54 115 ALA C N 1
ATOM 4490 C CA . ALA C 1 115 ? 37.718 17.728 25.979 1.00 35.39 115 ALA C CA 1
ATOM 4491 C C . ALA C 1 115 ? 38.727 18.251 26.998 1.00 32.63 115 ALA C C 1
ATOM 4492 O O . ALA C 1 115 ? 39.927 17.973 26.892 1.00 30.75 115 ALA C O 1
ATOM 4494 N N . VAL C 1 116 ? 38.267 19.024 27.981 1.00 31.42 116 VAL C N 1
ATOM 4495 C CA . VAL C 1 116 ? 39.159 19.471 29.044 1.00 29.33 116 VAL C CA 1
ATOM 4496 C C . VAL C 1 116 ? 39.660 18.273 29.856 1.00 27.98 116 VAL C C 1
ATOM 4497 O O . VAL C 1 116 ? 40.852 18.161 30.157 1.00 26.47 116 VAL C O 1
ATOM 4501 N N . GLU C 1 117 ? 38.758 17.349 30.206 1.00 28.79 117 GLU C N 1
ATOM 4502 C CA . GLU C 1 117 ? 39.160 16.140 30.937 1.00 29.28 117 GLU C CA 1
ATOM 4503 C C . GLU C 1 117 ? 40.252 15.373 30.188 1.00 29.17 117 GLU C C 1
ATOM 4504 O O . GLU C 1 117 ? 41.271 14.983 30.770 1.00 28.16 117 GLU C O 1
ATOM 4510 N N . GLN C 1 118 ? 40.026 15.144 28.888 1.00 29.05 118 GLN C N 1
ATOM 4511 C CA . GLN C 1 118 ? 40.986 14.493 27.998 1.00 31.62 118 GLN C CA 1
ATOM 4512 C C . GLN C 1 118 ? 42.353 15.188 28.028 1.00 27.66 118 GLN C C 1
ATOM 4513 O O . GLN C 1 118 ? 43.403 14.533 28.115 1.00 26.96 118 GLN C O 1
ATOM 4519 N N . LYS C 1 119 ? 42.354 16.514 27.928 1.00 27.44 119 LYS C N 1
ATOM 4520 C CA . LYS C 1 119 ? 43.590 17.283 27.985 1.00 32.10 119 LYS C CA 1
ATOM 4521 C C . LYS C 1 119 ? 44.282 17.125 29.337 1.00 25.43 119 LYS C C 1
ATOM 4522 O O . LYS C 1 119 ? 45.497 16.911 29.398 1.00 24.23 119 LYS C O 1
ATOM 4524 N N . PHE C 1 120 ? 43.523 17.230 30.434 1.00 24.01 120 PHE C N 1
ATOM 4525 C CA . PHE C 1 120 ? 44.132 17.069 31.762 1.00 22.58 120 PHE C CA 1
ATOM 4526 C C . PHE C 1 120 ? 44.813 15.712 31.879 1.00 22.27 120 PHE C C 1
ATOM 4527 O O . PHE C 1 120 ? 45.975 15.624 32.302 1.00 23.31 120 PHE C O 1
ATOM 4535 N N . ASP C 1 121 ? 44.082 14.641 31.532 1.00 23.30 121 ASP C N 1
ATOM 4536 C CA . ASP C 1 121 ? 44.600 13.274 31.632 1.00 23.43 121 ASP C CA 1
ATOM 4537 C C . ASP C 1 121 ? 45.848 13.096 30.778 1.00 23.45 121 ASP C C 1
ATOM 4538 O O . ASP C 1 121 ? 46.833 12.488 31.213 1.00 22.93 121 ASP C O 1
ATOM 4543 N N . ALA C 1 122 ? 45.795 13.561 29.526 1.00 24.39 122 ALA C N 1
ATOM 4544 C CA . ALA C 1 122 ? 46.940 13.413 28.632 1.00 24.83 122 ALA C CA 1
ATOM 4545 C C . ALA C 1 122 ? 48.148 14.151 29.184 1.00 23.55 122 ALA C C 1
ATOM 4546 O O . ALA C 1 122 ? 49.268 13.636 29.159 1.00 23.53 122 ALA C O 1
ATOM 4548 N N . PHE C 1 123 ? 47.928 15.353 29.709 1.00 23.82 123 PHE C N 1
ATOM 4549 C CA . PHE C 1 123 ? 49.015 16.131 30.290 1.00 24.93 123 PHE C CA 1
ATOM 4550 C C . PHE C 1 123 ? 49.636 15.410 31.490 1.00 25.94 123 PHE C C 1
ATOM 4551 O O . PHE C 1 123 ? 50.865 15.306 31.606 1.00 20.73 123 PHE C O 1
ATOM 4559 N N . GLN C 1 124 ? 48.801 14.893 32.390 1.00 20.47 124 GLN C N 1
ATOM 4560 C CA . GLN C 1 124 ? 49.348 14.243 33.585 1.00 21.29 124 GLN C CA 1
ATOM 4561 C C . GLN C 1 124 ? 50.157 12.995 33.237 1.00 22.50 124 GLN C C 1
ATOM 4562 O O . GLN C 1 124 ? 51.131 12.680 33.935 1.00 20.38 124 GLN C O 1
ATOM 4568 N N . ALA C 1 125 ? 49.794 12.288 32.154 1.00 21.70 125 ALA C N 1
ATOM 4569 C CA . ALA C 1 125 ? 50.619 11.178 31.680 1.00 23.31 125 ALA C CA 1
ATOM 4570 C C . ALA C 1 125 ? 51.952 11.674 31.121 1.00 22.56 125 ALA C C 1
ATOM 4571 O O . ALA C 1 125 ? 53.015 11.192 31.526 1.00 22.66 125 ALA C O 1
ATOM 4573 N N . ASP C 1 126 ? 51.915 12.652 30.204 1.00 22.86 126 ASP C N 1
ATOM 4574 C CA . ASP C 1 126 ? 53.141 13.245 29.660 1.00 28.18 126 ASP C CA 1
ATOM 4575 C C . ASP C 1 126 ? 54.077 13.781 30.743 1.00 24.91 126 ASP C C 1
ATOM 4576 O O . ASP C 1 126 ? 55.301 13.794 30.567 1.00 24.47 126 ASP C O 1
ATOM 4581 N N . PHE C 1 127 ? 53.530 14.322 31.811 1.00 24.29 127 PHE C N 1
ATOM 4582 C CA . PHE C 1 127 ? 54.367 14.881 32.868 1.00 22.79 127 PHE C CA 1
ATOM 4583 C C . PHE C 1 127 ? 54.618 13.873 33.983 1.00 20.63 127 PHE C C 1
ATOM 4584 O O . PHE C 1 127 ? 55.207 14.223 35.014 1.00 23.03 127 PHE C O 1
ATOM 4592 N N . HIS C 1 128 ? 54.195 12.626 33.799 1.00 20.66 128 HIS C N 1
ATOM 4593 C CA . HIS C 1 128 ? 54.362 11.567 34.789 1.00 25.45 128 HIS C CA 1
ATOM 4594 C C . HIS C 1 128 ? 53.697 11.900 36.109 1.00 26.58 128 HIS C C 1
ATOM 4595 O O . HIS C 1 128 ? 53.981 11.242 37.118 1.00 25.61 128 HIS C O 1
ATOM 4602 N N . ILE C 1 129 ? 52.825 12.916 36.124 1.00 30.08 129 ILE C N 1
ATOM 4603 C CA . ILE C 1 129 ? 52.049 13.248 37.318 1.00 27.09 129 ILE C CA 1
ATOM 4604 C C . ILE C 1 129 ? 51.203 12.064 37.741 1.00 26.71 129 ILE C C 1
ATOM 4605 O O . ILE C 1 129 ? 51.009 11.815 38.933 1.00 30.03 129 ILE C O 1
ATOM 4610 N N . SER C 1 130 ? 50.677 11.327 36.773 1.00 27.96 130 SER C N 1
ATOM 4611 C CA . SER C 1 130 ? 49.707 10.272 37.027 1.00 29.73 130 SER C CA 1
ATOM 4612 C C . SER C 1 130 ? 50.353 8.908 37.257 1.00 29.86 130 SER C C 1
ATOM 4613 O O . SER C 1 130 ? 49.636 7.916 37.414 1.00 30.26 130 SER C O 1
ATOM 4616 N N . ASP C 1 131 ? 51.684 8.846 37.299 1.00 31.16 131 ASP C N 1
ATOM 4617 C CA . ASP C 1 131 ? 52.388 7.598 37.575 1.00 35.86 131 ASP C CA 1
ATOM 4618 C C . ASP C 1 131 ? 51.906 6.953 38.878 1.00 33.87 131 ASP C C 1
ATOM 4619 O O . ASP C 1 131 ? 51.673 5.740 38.946 1.00 30.14 131 ASP C O 1
ATOM 4624 N N . ASN C 1 132 ? 51.789 7.745 39.936 1.00 28.13 132 ASN C N 1
ATOM 4625 C CA . ASN C 1 132 ? 51.406 7.200 41.229 1.00 28.66 132 ASN C CA 1
ATOM 4626 C C . ASN C 1 132 ? 50.872 8.334 42.084 1.00 28.03 132 ASN C C 1
ATOM 4627 O O . ASN C 1 132 ? 50.965 9.510 41.721 1.00 21.52 132 ASN C O 1
ATOM 4632 N N . ASP C 1 133 ? 50.333 7.958 43.243 1.00 19.30 133 ASP C N 1
ATOM 4633 C CA . ASP C 1 133 ? 49.647 8.918 44.098 1.00 24.71 133 ASP C CA 1
ATOM 4634 C C . ASP C 1 133 ? 50.624 9.907 44.704 1.00 21.13 133 ASP C C 1
ATOM 4635 O O . ASP C 1 133 ? 50.273 11.073 44.923 1.00 17.88 133 ASP C O 1
ATOM 4640 N N . GLN C 1 134 ? 51.848 9.453 45.003 1.00 19.64 134 GLN C N 1
ATOM 4641 C CA . GLN C 1 134 ? 52.836 10.352 45.590 1.00 22.82 134 GLN C CA 1
ATOM 4642 C C . GLN C 1 134 ? 53.228 11.445 44.606 1.00 18.64 134 GLN C C 1
ATOM 4643 O O . GLN C 1 134 ? 53.323 12.623 44.977 1.00 18.78 134 GLN C O 1
ATOM 4649 N N . ALA C 1 135 ? 53.476 11.076 43.352 1.00 15.79 135 ALA C N 1
ATOM 4650 C CA . ALA C 1 135 ? 53.787 12.087 42.343 1.00 16.77 135 ALA C CA 1
ATOM 4651 C C . ALA C 1 135 ? 52.631 13.059 42.179 1.00 15.92 135 ALA C C 1
ATOM 4652 O O . ALA C 1 135 ? 52.837 14.269 41.999 1.00 16.32 135 ALA C O 1
ATOM 4654 N N . LEU C 1 136 ? 51.405 12.528 42.204 1.00 17.33 136 LEU C N 1
ATOM 4655 C CA . LEU C 1 136 ? 50.208 13.347 42.073 1.00 17.95 136 LEU C CA 1
ATOM 4656 C C . LEU C 1 136 ? 50.075 14.338 43.222 1.00 13.64 136 LEU C C 1
ATOM 4657 O O . LEU C 1 136 ? 49.673 15.485 43.016 1.00 15.74 136 LEU C O 1
ATOM 4662 N N . TYR C 1 137 ? 50.358 13.900 44.445 1.00 12.83 137 TYR C N 1
ATOM 4663 C CA . TYR C 1 137 ? 50.278 14.819 45.575 1.00 13.32 137 TYR C CA 1
ATOM 4664 C C . TYR C 1 137 ? 51.393 15.857 45.502 1.00 16.66 137 TYR C C 1
ATOM 4665 O O . TYR C 1 137 ? 51.146 17.060 45.657 1.00 19.12 137 TYR C O 1
ATOM 4674 N N . ASP C 1 138 ? 52.633 15.410 45.249 1.00 13.20 138 ASP C N 1
ATOM 4675 C CA . ASP C 1 138 ? 53.753 16.345 45.258 1.00 14.79 138 ASP C CA 1
ATOM 4676 C C . ASP C 1 138 ? 53.637 17.348 44.120 1.00 13.60 138 ASP C C 1
ATOM 4677 O O . ASP C 1 138 ? 54.147 18.471 44.224 1.00 14.90 138 ASP C O 1
ATOM 4682 N N . TRP C 1 139 ? 52.966 16.962 43.029 1.00 13.07 139 TRP C N 1
ATOM 4683 C CA . TRP C 1 139 ? 52.695 17.906 41.953 1.00 13.13 139 TRP C CA 1
ATOM 4684 C C . TRP C 1 139 ? 51.847 19.066 42.449 1.00 15.50 139 TRP C C 1
ATOM 4685 O O . TRP C 1 139 ? 52.166 20.235 42.212 1.00 18.22 139 TRP C O 1
ATOM 4696 N N . SER C 1 140 ? 50.752 18.773 43.140 1.00 13.90 140 SER C N 1
ATOM 4697 C CA . SER C 1 140 ? 49.984 19.873 43.724 1.00 14.28 140 SER C CA 1
ATOM 4698 C C . SER C 1 140 ? 50.794 20.610 44.796 1.00 14.67 140 SER C C 1
ATOM 4699 O O . SER C 1 140 ? 50.745 21.834 44.878 1.00 15.08 140 SER C O 1
ATOM 4702 N N . SER C 1 141 ? 51.554 19.882 45.614 1.00 14.57 141 SER C N 1
ATOM 4703 C CA . SER C 1 141 ? 52.400 20.536 46.605 1.00 14.95 141 SER C CA 1
ATOM 4704 C C . SER C 1 141 ? 53.341 21.538 45.933 1.00 17.46 141 SER C C 1
ATOM 4705 O O . SER C 1 141 ? 53.508 22.667 46.417 1.00 15.51 141 SER C O 1
ATOM 4708 N N . LYS C 1 142 ? 53.892 21.186 44.767 1.00 14.86 142 LYS C N 1
ATOM 4709 C CA . LYS C 1 142 ? 54.718 22.136 44.017 1.00 14.84 142 LYS C CA 1
ATOM 4710 C C . LYS C 1 142 ? 53.976 23.443 43.756 1.00 15.15 142 LYS C C 1
ATOM 4711 O O . LYS C 1 142 ? 54.530 24.535 43.941 1.00 15.55 142 LYS C O 1
ATOM 4717 N N . GLN C 1 143 ? 52.718 23.357 43.313 1.00 15.22 143 GLN C N 1
ATOM 4718 C CA . GLN C 1 143 ? 51.956 24.581 43.090 1.00 16.79 143 GLN C CA 1
ATOM 4719 C C . GLN C 1 143 ? 51.924 25.445 44.344 1.00 19.09 143 GLN C C 1
ATOM 4720 O O . GLN C 1 143 ? 51.997 26.674 44.254 1.00 17.65 143 GLN C O 1
ATOM 4726 N N . THR C 1 144 ? 51.829 24.820 45.529 1.00 16.17 144 THR C N 1
ATOM 4727 C CA . THR C 1 144 ? 51.749 25.604 46.759 1.00 16.76 144 THR C CA 1
ATOM 4728 C C . THR C 1 144 ? 53.049 26.335 47.046 1.00 17.01 144 THR C C 1
ATOM 4729 O O . THR C 1 144 ? 53.026 27.337 47.770 1.00 17.58 144 THR C O 1
ATOM 4733 N N . TYR C 1 145 ? 54.183 25.862 46.511 1.00 16.63 145 TYR C N 1
ATOM 4734 C CA . TYR C 1 145 ? 55.437 26.581 46.740 1.00 16.89 145 TYR C CA 1
ATOM 4735 C C . TYR C 1 145 ? 55.508 27.866 45.920 1.00 17.20 145 TYR C C 1
ATOM 4736 O O . TYR C 1 145 ? 56.234 28.792 46.290 1.00 17.63 145 TYR C O 1
ATOM 4745 N N . ILE C 1 146 ? 54.789 27.934 44.788 1.00 17.02 146 ILE C N 1
ATOM 4746 C CA . ILE C 1 146 ? 54.622 29.216 44.105 1.00 17.41 146 ILE C CA 1
ATOM 4747 C C . ILE C 1 146 ? 53.972 30.220 45.044 1.00 18.07 146 ILE C C 1
ATOM 4748 O O . ILE C 1 146 ? 54.428 31.356 45.194 1.00 18.58 146 ILE C O 1
ATOM 4753 N N . ALA C 1 147 ? 52.856 29.823 45.651 1.00 18.11 147 ALA C N 1
ATOM 4754 C CA . ALA C 1 147 ? 52.140 30.710 46.548 1.00 18.75 147 ALA C CA 1
ATOM 4755 C C . ALA C 1 147 ? 53.005 31.052 47.755 1.00 22.40 147 ALA C C 1
ATOM 4756 O O . ALA C 1 147 ? 53.006 32.199 48.223 1.00 19.75 147 ALA C O 1
ATOM 4758 N N . LEU C 1 148 ? 53.772 30.073 48.242 1.00 19.72 148 LEU C N 1
ATOM 4759 C CA . LEU C 1 148 ? 54.713 30.314 49.335 1.00 20.15 148 LEU C CA 1
ATOM 4760 C C . LEU C 1 148 ? 55.692 31.425 48.974 1.00 19.98 148 LEU C C 1
ATOM 4761 O O . LEU C 1 148 ? 55.897 32.365 49.749 1.00 20.05 148 LEU C O 1
ATOM 4766 N N . GLY C 1 149 ? 56.313 31.329 47.793 1.00 19.07 149 GLY C N 1
ATOM 4767 C CA . GLY C 1 149 ? 57.247 32.366 47.382 1.00 19.40 149 GLY C CA 1
ATOM 4768 C C . GLY C 1 149 ? 56.581 33.723 47.296 1.00 22.89 149 GLY C C 1
ATOM 4769 O O . GLY C 1 149 ? 57.119 34.738 47.755 1.00 24.44 149 GLY C O 1
ATOM 4770 N N . ASN C 1 150 ? 55.393 33.759 46.695 1.00 20.67 150 ASN C N 1
ATOM 4771 C CA . ASN C 1 150 ? 54.697 35.023 46.500 1.00 20.57 150 ASN C CA 1
ATOM 4772 C C . ASN C 1 150 ? 54.328 35.673 47.826 1.00 21.22 150 ASN C C 1
ATOM 4773 O O . ASN C 1 150 ? 54.429 36.896 47.977 1.00 21.87 150 ASN C O 1
ATOM 4778 N N . MET C 1 151 ? 53.882 34.877 48.799 1.00 21.10 151 MET C N 1
ATOM 4779 C CA . MET C 1 151 ? 53.475 35.462 50.071 1.00 21.75 151 MET C CA 1
ATOM 4780 C C . MET C 1 151 ? 54.672 36.050 50.808 1.00 22.16 151 MET C C 1
ATOM 4781 O O . MET C 1 151 ? 54.584 37.152 51.365 1.00 22.89 151 MET C O 1
ATOM 4786 N N . MET C 1 152 ? 55.813 35.355 50.772 1.00 21.75 152 MET C N 1
ATOM 4787 C CA . MET C 1 152 ? 57.016 35.868 51.422 1.00 25.40 152 MET C CA 1
ATOM 4788 C C . MET C 1 152 ? 57.543 37.116 50.723 1.00 24.40 152 MET C C 1
ATOM 4789 O O . MET C 1 152 ? 57.978 38.068 51.387 1.00 23.21 152 MET C O 1
ATOM 4794 N N . THR C 1 153 ? 57.541 37.123 49.386 1.00 22.19 153 THR C N 1
ATOM 4795 C CA . THR C 1 153 ? 58.011 38.298 48.657 1.00 22.94 153 THR C CA 1
ATOM 4796 C C . THR C 1 153 ? 57.056 39.474 48.844 1.00 23.87 153 THR C C 1
ATOM 4797 O O . THR C 1 153 ? 57.489 40.622 49.000 1.00 23.97 153 THR C O 1
ATOM 4801 N N . THR C 1 154 ? 55.750 39.205 48.851 1.00 23.22 154 THR C N 1
ATOM 4802 C CA . THR C 1 154 ? 54.777 40.249 49.150 1.00 23.93 154 THR C CA 1
ATOM 4803 C C . THR C 1 154 ? 55.034 40.856 50.528 1.00 24.61 154 THR C C 1
ATOM 4804 O O . THR C 1 154 ? 55.057 42.084 50.692 1.00 25.49 154 THR C O 1
ATOM 4808 N N . ALA C 1 155 ? 55.257 40.009 51.532 1.00 24.41 155 ALA C N 1
ATOM 4809 C CA . ALA C 1 155 ? 55.543 40.525 52.866 1.00 25.07 155 ALA C CA 1
ATOM 4810 C C . ALA C 1 155 ? 56.797 41.396 52.866 1.00 25.49 155 ALA C C 1
ATOM 4811 O O . ALA C 1 155 ? 56.803 42.493 53.434 1.00 26.29 155 ALA C O 1
ATOM 4813 N N . ALA C 1 156 ? 57.873 40.928 52.228 1.00 25.00 156 ALA C N 1
ATOM 4814 C CA . ALA C 1 156 ? 59.122 41.688 52.267 1.00 25.41 156 ALA C CA 1
ATOM 4815 C C . ALA C 1 156 ? 58.954 43.059 51.631 1.00 26.02 156 ALA C C 1
ATOM 4816 O O . ALA C 1 156 ? 59.501 44.055 52.128 1.00 26.74 156 ALA C O 1
ATOM 4818 N N . LEU C 1 157 ? 58.214 43.126 50.518 1.00 25.77 157 LEU C N 1
ATOM 4819 C CA . LEU C 1 157 ? 57.953 44.412 49.881 1.00 27.55 157 LEU C CA 1
ATOM 4820 C C . LEU C 1 157 ? 57.161 45.329 50.796 1.00 29.79 157 LEU C C 1
ATOM 4821 O O . LEU C 1 157 ? 57.234 46.555 50.660 1.00 29.93 157 LEU C O 1
ATOM 4826 N N . LEU C 1 158 ? 56.397 44.765 51.725 1.00 31.25 158 LEU C N 1
ATOM 4827 C CA . LEU C 1 158 ? 55.671 45.564 52.699 1.00 31.47 158 LEU C CA 1
ATOM 4828 C C . LEU C 1 158 ? 56.456 45.766 53.987 1.00 33.17 158 LEU C C 1
ATOM 4829 O O . LEU C 1 158 ? 55.879 46.210 54.984 1.00 34.21 158 LEU C O 1
ATOM 4834 N N . GLY C 1 159 ? 57.750 45.458 53.989 1.00 32.86 159 GLY C N 1
ATOM 4835 C CA . GLY C 1 159 ? 58.556 45.615 55.185 1.00 32.59 159 GLY C CA 1
ATOM 4836 C C . GLY C 1 159 ? 58.333 44.558 56.240 1.00 32.44 159 GLY C C 1
ATOM 4837 O O . GLY C 1 159 ? 58.731 44.753 57.394 1.00 29.75 159 GLY C O 1
ATOM 4838 N N . ILE C 1 160 ? 57.718 43.436 55.881 1.00 27.64 160 ILE C N 1
ATOM 4839 C CA . ILE C 1 160 ? 57.312 42.412 56.835 1.00 28.43 160 ILE C CA 1
ATOM 4840 C C . ILE C 1 160 ? 58.177 41.178 56.631 1.00 30.75 160 ILE C C 1
ATOM 4841 O O . ILE C 1 160 ? 58.278 40.664 55.507 1.00 26.01 160 ILE C O 1
ATOM 4846 N N . ASP C 1 161 ? 58.774 40.692 57.717 1.00 31.18 161 ASP C N 1
ATOM 4847 C CA . ASP C 1 161 ? 59.635 39.520 57.692 1.00 31.15 161 ASP C CA 1
ATOM 4848 C C . ASP C 1 161 ? 58.796 38.244 57.661 1.00 25.32 161 ASP C C 1
ATOM 4849 O O . ASP C 1 161 ? 57.608 38.241 57.996 1.00 25.48 161 ASP C O 1
ATOM 4854 N N . SER C 1 162 ? 59.442 37.144 57.285 1.00 24.61 162 SER C N 1
ATOM 4855 C CA . SER C 1 162 ? 58.759 35.867 57.164 1.00 23.94 162 SER C CA 1
ATOM 4856 C C . SER C 1 162 ? 59.762 34.739 57.346 1.00 23.71 162 SER C C 1
ATOM 4857 O O . SER C 1 162 ? 60.975 34.961 57.455 1.00 23.58 162 SER C O 1
ATOM 4860 N N . CYS C 1 163 ? 59.228 33.513 57.342 1.00 22.89 163 CYS C N 1
ATOM 4861 C CA . CYS C 1 163 ? 59.995 32.319 57.432 1.00 22.37 163 CYS C CA 1
ATOM 4862 C C . CYS C 1 163 ? 59.239 31.139 56.836 1.00 21.87 163 CYS C C 1
ATOM 4863 O O . CYS C 1 163 ? 58.118 30.871 57.295 1.00 21.74 163 CYS C O 1
ATOM 4866 N N . PRO C 1 164 ? 59.773 30.458 55.800 1.00 24.12 164 PRO C N 1
ATOM 4867 C CA . PRO C 1 164 ? 59.169 29.197 55.342 1.00 20.32 164 PRO C CA 1
ATOM 4868 C C . PRO C 1 164 ? 59.766 28.068 56.156 1.00 20.16 164 PRO C C 1
ATOM 4869 O O . PRO C 1 164 ? 60.946 28.101 56.497 1.00 20.29 164 PRO C O 1
ATOM 4873 N N . MET C 1 165 ? 58.939 27.079 56.508 1.00 19.93 165 MET C N 1
ATOM 4874 C CA . MET C 1 165 ? 59.369 25.969 57.362 1.00 19.84 165 MET C CA 1
ATOM 4875 C C . MET C 1 165 ? 58.865 24.634 56.827 1.00 19.18 165 MET C C 1
ATOM 4876 O O . MET C 1 165 ? 57.654 24.427 56.678 1.00 20.40 165 MET C O 1
ATOM 4881 N N . GLU C 1 166 ? 59.800 23.725 56.559 1.00 18.77 166 GLU C N 1
ATOM 4882 C CA . GLU C 1 166 ? 59.506 22.304 56.380 1.00 18.26 166 GLU C CA 1
ATOM 4883 C C . GLU C 1 166 ? 59.889 21.484 57.608 1.00 21.29 166 GLU C C 1
ATOM 4884 O O . GLU C 1 166 ? 59.637 20.270 57.635 1.00 19.25 166 GLU C O 1
ATOM 4890 N N . GLY C 1 167 ? 60.483 22.119 58.617 1.00 19.07 167 GLY C N 1
ATOM 4891 C CA . GLY C 1 167 ? 61.127 21.385 59.692 1.00 19.30 167 GLY C CA 1
ATOM 4892 C C . GLY C 1 167 ? 60.163 20.876 60.738 1.00 25.10 167 GLY C C 1
ATOM 4893 O O . GLY C 1 167 ? 60.178 21.349 61.876 1.00 23.28 167 GLY C O 1
ATOM 4894 N N . PHE C 1 168 ? 59.310 19.927 60.361 1.00 19.19 168 PHE C N 1
ATOM 4895 C CA . PHE C 1 168 ? 58.352 19.336 61.280 1.00 21.37 168 PHE C CA 1
ATOM 4896 C C . PHE C 1 168 ? 58.190 17.859 60.950 1.00 23.54 168 PHE C C 1
ATOM 4897 O O . PHE C 1 168 ? 58.500 17.404 59.845 1.00 21.50 168 PHE C O 1
ATOM 4905 N N . SER C 1 169 ? 57.725 17.110 61.942 1.00 23.88 169 SER C N 1
ATOM 4906 C CA . SER C 1 169 ? 57.418 15.696 61.765 1.00 23.73 169 SER C CA 1
ATOM 4907 C C . SER C 1 169 ? 56.126 15.598 60.981 1.00 21.45 169 SER C C 1
ATOM 4908 O O . SER C 1 169 ? 55.035 15.803 61.523 1.00 19.51 169 SER C O 1
ATOM 4911 N N . LEU C 1 170 ? 56.249 15.297 59.688 1.00 19.91 170 LEU C N 1
ATOM 4912 C CA . LEU C 1 170 ? 55.081 15.285 58.818 1.00 18.45 170 LEU C CA 1
ATOM 4913 C C . LEU C 1 170 ? 53.987 14.378 59.359 1.00 20.20 170 LEU C C 1
ATOM 4914 O O . LEU C 1 170 ? 52.809 14.752 59.375 1.00 22.60 170 LEU C O 1
ATOM 4919 N N . ASP C 1 171 ? 54.357 13.167 59.788 1.00 20.55 171 ASP C N 1
ATOM 4920 C CA . ASP C 1 171 ? 53.364 12.180 60.204 1.00 23.08 171 ASP C CA 1
ATOM 4921 C C . ASP C 1 171 ? 52.630 12.626 61.460 1.00 22.57 171 ASP C C 1
ATOM 4922 O O . ASP C 1 171 ? 51.399 12.520 61.549 1.00 22.69 171 ASP C O 1
ATOM 4927 N N . THR C 1 172 ? 53.383 13.082 62.463 1.00 20.65 172 THR C N 1
ATOM 4928 C CA . THR C 1 172 ? 52.782 13.427 63.741 1.00 25.18 172 THR C CA 1
ATOM 4929 C C . THR C 1 172 ? 51.952 14.701 63.635 1.00 24.60 172 THR C C 1
ATOM 4930 O O . THR C 1 172 ? 50.820 14.748 64.134 1.00 22.86 172 THR C O 1
ATOM 4934 N N . VAL C 1 173 ? 52.462 15.720 62.933 1.00 22.85 173 VAL C N 1
ATOM 4935 C CA . VAL C 1 173 ? 51.706 16.960 62.797 1.00 22.39 173 VAL C CA 1
ATOM 4936 C C . VAL C 1 173 ? 50.449 16.718 61.974 1.00 25.96 173 VAL C C 1
ATOM 4937 O O . VAL C 1 173 ? 49.378 17.272 62.262 1.00 26.43 173 VAL C O 1
ATOM 4941 N N . THR C 1 174 ? 50.558 15.886 60.935 1.00 21.95 174 THR C N 1
ATOM 4942 C CA . THR C 1 174 ? 49.372 15.492 60.190 1.00 23.86 174 THR C CA 1
ATOM 4943 C C . THR C 1 174 ? 48.325 14.855 61.104 1.00 26.65 174 THR C C 1
ATOM 4944 O O . THR C 1 174 ? 47.135 15.185 61.017 1.00 23.47 174 THR C O 1
ATOM 4948 N N . ASP C 1 175 ? 48.749 13.948 61.995 1.00 27.45 175 ASP C N 1
ATOM 4949 C CA . ASP C 1 175 ? 47.804 13.288 62.897 1.00 31.92 175 ASP C CA 1
ATOM 4950 C C . ASP C 1 175 ? 47.144 14.283 63.848 1.00 30.37 175 ASP C C 1
ATOM 4951 O O . ASP C 1 175 ? 45.925 14.243 64.052 1.00 31.77 175 ASP C O 1
ATOM 4956 N N . ILE C 1 176 ? 47.934 15.178 64.451 1.00 26.77 176 ILE C N 1
ATOM 4957 C CA . ILE C 1 176 ? 47.367 16.220 65.310 1.00 26.06 176 ILE C CA 1
ATOM 4958 C C . ILE C 1 176 ? 46.290 17.002 64.570 1.00 28.72 176 ILE C C 1
ATOM 4959 O O . ILE C 1 176 ? 45.162 17.164 65.058 1.00 29.09 176 ILE C O 1
ATOM 4964 N N . LEU C 1 177 ? 46.633 17.538 63.392 1.00 29.81 177 LEU C N 1
ATOM 4965 C CA . LEU C 1 177 ? 45.667 18.363 62.669 1.00 29.75 177 LEU C CA 1
ATOM 4966 C C . LEU C 1 177 ? 44.463 17.552 62.219 1.00 29.30 177 LEU C C 1
ATOM 4967 O O . LEU C 1 177 ? 43.356 18.091 62.136 1.00 30.97 177 LEU C O 1
ATOM 4972 N N . ALA C 1 178 ? 44.659 16.269 61.899 1.00 26.66 178 ALA C N 1
ATOM 4973 C CA . ALA C 1 178 ? 43.525 15.423 61.530 1.00 27.78 178 ALA C CA 1
ATOM 4974 C C . ALA C 1 178 ? 42.588 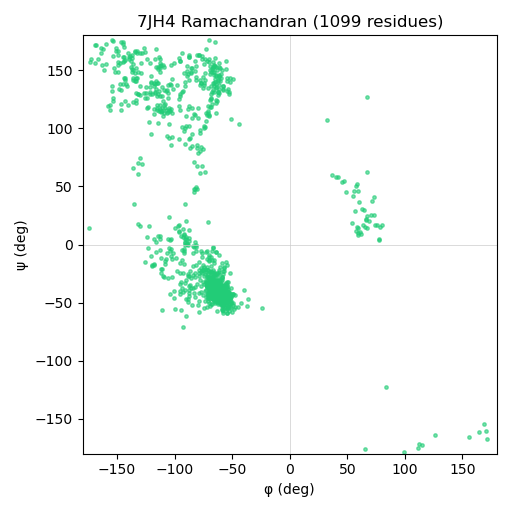15.209 62.719 1.00 31.11 178 ALA C C 1
ATOM 4975 O O . ALA C 1 178 ? 41.364 15.332 62.587 1.00 24.85 178 ALA C O 1
ATOM 4977 N N . ASN C 1 179 ? 43.153 14.881 63.892 1.00 33.11 179 ASN C N 1
ATOM 4978 C CA . ASN C 1 179 ? 42.334 14.648 65.080 1.00 37.17 179 ASN C CA 1
ATOM 4979 C C . ASN C 1 179 ? 41.612 15.909 65.523 1.00 36.52 179 ASN C C 1
ATOM 4980 O O . ASN C 1 179 ? 40.513 15.831 66.081 1.00 37.30 179 ASN C O 1
ATOM 4985 N N . LYS C 1 180 ? 42.218 17.073 65.297 1.00 36.55 180 LYS C N 1
ATOM 4986 C CA . LYS C 1 180 ? 41.611 18.359 65.602 1.00 37.95 180 LYS C CA 1
ATOM 4987 C C . LYS C 1 180 ? 40.543 18.759 64.593 1.00 39.85 180 LYS C C 1
ATOM 4988 O O . LYS C 1 180 ? 39.869 19.773 64.798 1.00 41.13 180 LYS C O 1
ATOM 4994 N N . GLY C 1 181 ? 40.388 18.012 63.504 1.00 38.05 181 GLY C N 1
ATOM 4995 C CA . GLY C 1 181 ? 39.431 18.377 62.481 1.00 38.30 181 GLY C CA 1
ATOM 4996 C C . GLY C 1 181 ? 39.861 19.488 61.551 1.00 38.39 181 GLY C C 1
ATOM 4997 O O . GLY C 1 181 ? 39.067 19.909 60.704 1.00 39.42 181 GLY C O 1
ATOM 4998 N N . ILE C 1 182 ? 41.089 19.989 61.681 1.00 36.05 182 ILE C N 1
ATOM 4999 C CA . ILE C 1 182 ? 41.538 21.044 60.779 1.00 33.74 182 ILE C CA 1
ATOM 5000 C C . ILE C 1 182 ? 41.911 20.470 59.419 1.00 31.10 182 ILE C C 1
ATOM 5001 O O . ILE C 1 182 ? 41.586 21.049 58.375 1.00 29.31 182 ILE C O 1
ATOM 5006 N N . LEU C 1 183 ? 42.576 19.318 59.404 1.00 28.41 183 LEU C N 1
ATOM 5007 C CA . LEU C 1 183 ? 43.142 18.744 58.188 1.00 27.51 183 LEU C CA 1
ATOM 5008 C C . LEU C 1 183 ? 42.320 17.530 57.782 1.00 27.15 183 LEU C C 1
ATOM 5009 O O . LEU C 1 183 ? 42.177 16.579 58.559 1.00 26.19 183 LEU C O 1
ATOM 5014 N N . ASP C 1 184 ? 41.768 17.572 56.573 1.00 27.25 184 ASP C N 1
ATOM 5015 C CA . ASP C 1 184 ? 41.040 16.436 56.016 1.00 29.28 184 ASP C CA 1
ATOM 5016 C C . ASP C 1 184 ? 42.042 15.598 55.223 1.00 27.10 184 ASP C C 1
ATOM 5017 O O . ASP C 1 184 ? 42.345 15.907 54.067 1.00 23.92 184 ASP C O 1
ATOM 5022 N N . THR C 1 185 ? 42.560 14.527 55.842 1.00 24.02 185 THR C N 1
ATOM 5023 C CA . THR C 1 185 ? 43.631 13.759 55.217 1.00 23.61 185 THR C CA 1
ATOM 5024 C C . THR C 1 185 ? 43.170 12.970 53.997 1.00 23.58 185 THR C C 1
ATOM 5025 O O . THR C 1 185 ? 44.018 12.437 53.276 1.00 20.38 185 THR C O 1
ATOM 5029 N N . GLU C 1 186 ? 41.868 12.893 53.727 1.00 26.01 186 GLU C N 1
ATOM 5030 C CA . GLU C 1 186 ? 41.442 12.269 52.474 1.00 32.01 186 GLU C CA 1
ATOM 5031 C C . GLU C 1 186 ? 41.598 13.214 51.288 1.00 27.73 186 GLU C C 1
ATOM 5032 O O . GLU C 1 186 ? 41.717 12.755 50.147 1.00 27.62 186 GLU C O 1
ATOM 5038 N N . GLN C 1 187 ? 41.583 14.527 51.525 1.00 23.70 187 GLN C N 1
ATOM 5039 C CA . GLN C 1 187 ? 41.684 15.487 50.435 1.00 25.31 187 GLN C CA 1
ATOM 5040 C C . GLN C 1 187 ? 42.980 16.284 50.427 1.00 21.93 187 GLN C C 1
ATOM 5041 O O . GLN C 1 187 ? 43.368 16.788 49.367 1.00 20.86 187 GLN C O 1
ATOM 5047 N N . PHE C 1 188 ? 43.640 16.431 51.568 1.00 16.67 188 PHE C N 1
ATOM 5048 C CA . PHE C 1 188 ? 44.740 17.371 51.713 1.00 20.74 188 PHE C CA 1
ATOM 5049 C C . PHE C 1 188 ? 45.918 16.714 52.414 1.00 23.09 188 PHE C C 1
ATOM 5050 O O . PHE C 1 188 ? 45.745 15.800 53.227 1.00 19.98 188 PHE C O 1
ATOM 5058 N N . GLY C 1 189 ? 47.121 17.209 52.101 1.00 22.51 189 GLY C N 1
ATOM 5059 C CA . GLY C 1 189 ? 48.288 16.984 52.940 1.00 21.00 189 GLY C CA 1
ATOM 5060 C C . GLY C 1 189 ? 48.786 18.315 53.474 1.00 21.29 189 GLY C C 1
ATOM 5061 O O . GLY C 1 189 ? 48.452 19.372 52.925 1.00 19.17 189 GLY C O 1
ATOM 5062 N N . LEU C 1 190 ? 49.557 18.300 54.547 1.00 16.97 190 LEU C N 1
ATOM 5063 C CA . LEU C 1 190 ? 50.223 19.510 55.008 1.00 17.40 190 LEU C CA 1
ATOM 5064 C C . LEU C 1 190 ? 51.503 19.691 54.189 1.00 17.88 190 LEU C C 1
ATOM 5065 O O . LEU C 1 190 ? 52.453 18.904 54.322 1.00 16.81 190 LEU C O 1
ATOM 5070 N N . SER C 1 191 ? 51.531 20.731 53.344 1.00 17.06 191 SER C N 1
ATOM 5071 C CA . SER C 1 191 ? 52.570 20.910 52.343 1.00 19.48 191 SER C CA 1
ATOM 5072 C C . SER C 1 191 ? 53.762 21.688 52.913 1.00 18.72 191 SER C C 1
ATOM 5073 O O . SER C 1 191 ? 54.904 21.234 52.787 1.00 16.80 191 SER C O 1
ATOM 5076 N N . VAL C 1 192 ? 53.513 22.815 53.568 1.00 17.63 192 VAL C N 1
ATOM 5077 C CA . VAL C 1 192 ? 54.588 23.657 54.081 1.00 19.47 192 VAL C CA 1
ATOM 5078 C C . VAL C 1 192 ? 53.983 24.660 55.053 1.00 18.96 192 VAL C C 1
ATOM 5079 O O . VAL C 1 192 ? 52.771 24.888 55.047 1.00 18.89 192 VAL C O 1
ATOM 5083 N N . MET C 1 193 ? 54.821 25.229 55.927 1.00 19.63 193 MET C N 1
ATOM 5084 C CA . MET C 1 193 ? 54.419 26.263 56.874 1.00 19.93 193 MET C CA 1
ATOM 5085 C C . MET C 1 193 ? 55.130 27.577 56.545 1.00 20.26 193 MET C C 1
ATOM 5086 O O . MET C 1 193 ? 56.253 27.580 56.027 1.00 20.02 193 MET C O 1
ATOM 5091 N N . VAL C 1 194 ? 54.496 28.704 56.868 1.00 20.85 194 VAL C N 1
ATOM 5092 C CA . VAL C 1 194 ? 55.117 30.002 56.622 1.00 21.25 194 VAL C CA 1
ATOM 5093 C C . VAL C 1 194 ? 54.699 30.972 57.724 1.00 22.09 194 VAL C C 1
ATOM 5094 O O . VAL C 1 194 ? 53.520 31.054 58.080 1.00 22.34 194 VAL C O 1
ATOM 5098 N N . ALA C 1 195 ? 55.669 31.686 58.278 1.00 23.35 195 ALA C N 1
ATOM 5099 C CA . ALA C 1 195 ? 55.427 32.638 59.354 1.00 23.41 195 ALA C CA 1
ATOM 5100 C C . ALA C 1 195 ? 55.683 34.053 58.867 1.00 24.13 195 ALA C C 1
ATOM 5101 O O . ALA C 1 195 ? 56.530 34.271 58.000 1.00 23.57 195 ALA C O 1
ATOM 5103 N N . PHE C 1 196 ? 54.987 35.020 59.483 1.00 24.58 196 PHE C N 1
ATOM 5104 C CA . PHE C 1 196 ? 55.131 36.441 59.169 1.00 25.14 196 PHE C CA 1
ATOM 5105 C C . PHE C 1 196 ? 55.233 37.262 60.455 1.00 26.06 196 PHE C C 1
ATOM 5106 O O . PHE C 1 196 ? 54.658 36.910 61.489 1.00 26.35 196 PHE C O 1
ATOM 5114 N N . GLY C 1 197 ? 55.985 38.354 60.388 1.00 26.54 197 GLY C N 1
ATOM 5115 C CA . GLY C 1 197 ? 56.115 39.227 61.545 1.00 27.47 197 GLY C CA 1
ATOM 5116 C C . GLY C 1 197 ? 57.198 40.258 61.305 1.00 27.87 197 GLY C C 1
ATOM 5117 O O . GLY C 1 197 ? 57.563 40.532 60.156 1.00 29.29 197 GLY C O 1
ATOM 5118 N N . TYR C 1 198 ? 57.696 40.833 62.401 1.00 37.72 198 TYR C N 1
ATOM 5119 C CA . TYR C 1 198 ? 58.811 41.763 62.353 1.00 37.46 198 TYR C CA 1
ATOM 5120 C C . TYR C 1 198 ? 60.010 41.160 63.073 1.00 37.95 198 TYR C C 1
ATOM 5121 O O . TYR C 1 198 ? 59.861 40.516 64.115 1.00 38.61 198 TYR C O 1
ATOM 5130 N N . ARG C 1 199 ? 61.190 41.352 62.492 1.00 37.89 199 ARG C N 1
ATOM 5131 C CA . ARG C 1 199 ? 62.400 40.768 63.043 1.00 38.67 199 ARG C CA 1
ATOM 5132 C C . ARG C 1 199 ? 62.730 41.380 64.406 1.00 39.55 199 ARG C C 1
ATOM 5133 O O . ARG C 1 199 ? 62.437 42.546 64.682 1.00 39.44 199 ARG C O 1
ATOM 5141 N N . GLN C 1 200 ? 63.334 40.571 65.270 1.00 40.65 200 GLN C N 1
ATOM 5142 C CA . GLN C 1 200 ? 63.827 41.072 66.548 1.00 41.81 200 GLN C CA 1
ATOM 5143 C C . GLN C 1 200 ? 65.265 41.549 66.466 1.00 42.77 200 GLN C C 1
ATOM 5144 O O . GLN C 1 200 ? 65.652 42.482 67.178 1.00 43.58 200 GLN C O 1
ATOM 5150 N N . GLN C 1 201 ? 66.060 40.901 65.627 1.00 44.54 201 GLN C N 1
ATOM 5151 C CA . GLN C 1 201 ? 67.448 41.250 65.402 1.00 49.59 201 GLN C CA 1
ATOM 5152 C C . GLN C 1 201 ? 67.682 41.201 63.902 1.00 47.78 201 GLN C C 1
ATOM 5153 O O . GLN C 1 201 ? 66.961 40.513 63.174 1.00 41.79 201 GLN C O 1
ATOM 5159 N N . ASP C 1 202 ? 68.672 41.948 63.435 1.00 48.87 202 ASP C N 1
ATOM 5160 C CA . ASP C 1 202 ? 69.086 41.779 62.054 1.00 51.57 202 ASP C CA 1
ATOM 5161 C C . ASP C 1 202 ? 69.711 40.392 61.884 1.00 50.58 202 ASP C C 1
ATOM 5162 O O . ASP C 1 202 ? 70.227 39.813 62.845 1.00 50.91 202 ASP C O 1
ATOM 5167 N N . PRO C 1 203 ? 69.642 39.811 60.693 1.00 47.59 203 PRO C N 1
ATOM 5168 C CA . PRO C 1 203 ? 70.278 38.511 60.487 1.00 50.57 203 PRO C CA 1
ATOM 5169 C C . PRO C 1 203 ? 71.782 38.627 60.659 1.00 59.15 203 PRO C C 1
ATOM 5170 O O . PRO C 1 203 ? 72.430 39.452 59.993 1.00 58.72 203 PRO C O 1
ATOM 5174 N N . PRO C 1 204 ? 72.369 37.860 61.583 1.00 67.02 204 PRO C N 1
ATOM 5175 C CA . PRO C 1 204 ? 73.832 37.805 61.668 1.00 70.99 204 PRO C CA 1
ATOM 5176 C C . PRO C 1 204 ? 74.387 36.955 60.537 1.00 71.32 204 PRO C C 1
ATOM 5177 O O . PRO C 1 204 ? 73.787 35.956 60.128 1.00 70.69 204 PRO C O 1
ATOM 5181 N N . LYS C 1 205 ? 75.542 37.371 60.023 1.00 72.22 205 LYS C N 1
ATOM 5182 C CA . LYS C 1 205 ? 76.054 36.807 58.782 1.00 69.98 205 LYS C CA 1
ATOM 5183 C C . LYS C 1 205 ? 75.139 37.211 57.631 1.00 65.95 205 LYS C C 1
ATO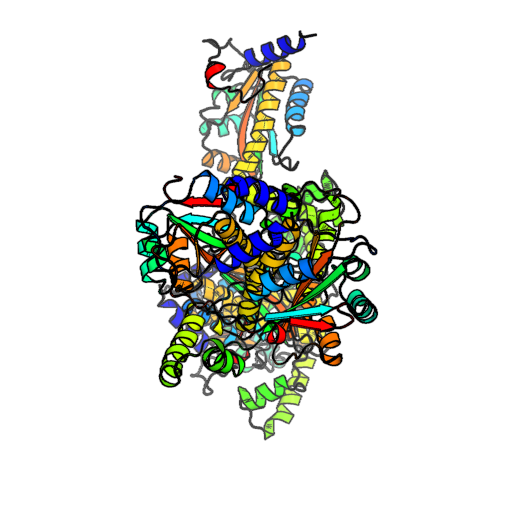M 5184 O O . LYS C 1 205 ? 73.917 37.021 57.688 1.00 63.31 205 LYS C O 1
ATOM 5186 N N . ASN C 1 206 ? 75.722 37.788 56.588 1.00 63.79 206 ASN C N 1
ATOM 5187 C CA . ASN C 1 206 ? 74.931 38.241 55.460 1.00 60.77 206 ASN C CA 1
ATOM 5188 C C . ASN C 1 206 ? 74.375 37.042 54.687 1.00 56.32 206 ASN C C 1
ATOM 5189 O O . ASN C 1 206 ? 74.654 35.875 54.985 1.00 56.58 206 ASN C O 1
ATOM 5194 N N . LYS C 1 207 ? 73.567 37.353 53.682 1.00 51.75 207 LYS C N 1
ATOM 5195 C CA . LYS C 1 207 ? 72.970 36.333 52.835 1.00 48.27 207 LYS C CA 1
ATOM 5196 C C . LYS C 1 207 ? 74.032 35.695 51.943 1.00 50.36 207 LYS C C 1
ATOM 5197 O O . LYS C 1 207 ? 74.863 36.388 51.352 1.00 53.36 207 LYS C O 1
ATOM 5203 N N . THR C 1 208 ? 74.015 34.366 51.848 1.00 46.67 208 THR C N 1
ATOM 5204 C CA . THR C 1 208 ? 74.926 33.650 50.966 1.00 46.23 208 THR C CA 1
ATOM 5205 C C . THR C 1 208 ? 74.143 32.886 49.903 1.00 43.10 208 THR C C 1
ATOM 5206 O O . THR C 1 208 ? 73.125 32.247 50.198 1.00 41.42 208 THR C O 1
ATOM 5210 N N . ARG C 1 209 ? 74.625 32.968 48.664 1.00 40.86 209 ARG C N 1
ATOM 5211 C CA . ARG C 1 209 ? 74.088 32.212 47.547 1.00 38.04 209 ARG C CA 1
ATOM 5212 C C . ARG C 1 209 ? 75.232 31.838 46.614 1.00 39.60 209 ARG C C 1
ATOM 5213 O O . ARG C 1 209 ? 76.279 32.484 46.596 1.00 40.96 209 ARG C O 1
ATOM 5221 N N . GLN C 1 210 ? 75.028 30.786 45.832 1.00 36.56 210 GLN C N 1
ATOM 5222 C CA . GLN C 1 210 ? 75.974 30.515 44.764 1.00 41.36 210 GLN C CA 1
ATOM 5223 C C . GLN C 1 210 ? 76.107 31.739 43.864 1.00 41.46 210 GLN C C 1
ATOM 5224 O O . GLN C 1 210 ? 75.237 32.609 43.817 1.00 37.99 210 GLN C O 1
ATOM 5230 N N . ALA C 1 211 ? 77.227 31.807 43.157 1.00 53.46 211 ALA C N 1
ATOM 5231 C CA . ALA C 1 211 ? 77.478 32.906 42.241 1.00 52.91 211 ALA C CA 1
ATOM 5232 C C . ALA C 1 211 ? 76.690 32.707 40.956 1.00 40.75 211 ALA C C 1
ATOM 5233 O O . ALA C 1 211 ? 76.581 31.584 40.447 1.00 34.93 211 ALA C O 1
ATOM 5235 N N . TYR C 1 212 ? 76.131 33.806 40.449 1.00 41.90 212 TYR C N 1
ATOM 5236 C CA . TYR C 1 212 ? 75.468 33.885 39.147 1.00 42.85 212 TYR C CA 1
ATOM 5237 C C . TYR C 1 212 ? 75.954 32.817 38.167 1.00 39.79 212 TYR C C 1
ATOM 5238 O O . TYR C 1 212 ? 75.156 32.045 37.621 1.00 37.84 212 TYR C O 1
ATOM 5247 N N . GLU C 1 213 ? 77.276 32.769 37.966 1.00 40.43 213 GLU C N 1
ATOM 5248 C CA . GLU C 1 213 ? 77.887 31.872 36.989 1.00 43.61 213 GLU C CA 1
ATOM 5249 C C . GLU C 1 213 ? 77.511 30.415 37.238 1.00 43.29 213 GLU C C 1
ATOM 5250 O O . GLU C 1 213 ? 77.344 29.639 36.288 1.00 43.90 213 GLU C O 1
ATOM 5256 N N . ASP C 1 214 ? 77.376 30.018 38.503 1.00 40.19 214 ASP C N 1
ATOM 5257 C CA . ASP C 1 214 ? 77.189 28.606 38.810 1.00 40.72 214 ASP C CA 1
ATOM 5258 C C . ASP C 1 214 ? 75.748 28.141 38.661 1.00 39.61 214 ASP C C 1
ATOM 5259 O O . ASP C 1 214 ? 75.526 26.942 38.443 1.00 40.92 214 ASP C O 1
ATOM 5264 N N . VAL C 1 215 ? 74.765 29.040 38.770 1.00 35.80 215 VAL C N 1
ATOM 5265 C CA . VAL C 1 215 ? 73.357 28.650 38.702 1.00 34.88 215 VAL C CA 1
ATOM 5266 C C . VAL C 1 215 ? 72.655 29.173 37.453 1.00 34.74 215 VAL C C 1
ATOM 5267 O O . VAL C 1 215 ? 71.482 28.838 37.236 1.00 34.19 215 VAL C O 1
ATOM 5271 N N . ILE C 1 216 ? 73.322 29.975 36.625 1.00 35.56 216 ILE C N 1
ATOM 5272 C CA . ILE C 1 216 ? 72.706 30.549 35.433 1.00 36.06 216 ILE C CA 1
ATOM 5273 C C . ILE C 1 216 ? 73.577 30.225 34.229 1.00 37.17 216 ILE C C 1
ATOM 5274 O O . ILE C 1 216 ? 74.792 30.455 34.255 1.00 39.20 216 ILE C O 1
ATOM 5279 N N . GLU C 1 217 ? 72.955 29.698 33.175 1.00 37.88 217 GLU C N 1
ATOM 5280 C CA . GLU C 1 217 ? 73.604 29.473 31.892 1.00 41.31 217 GLU C CA 1
ATOM 5281 C C . GLU C 1 217 ? 72.759 30.072 30.781 1.00 41.30 217 GLU C C 1
ATOM 5282 O O . GLU C 1 217 ? 71.526 30.060 30.848 1.00 41.70 217 GLU C O 1
ATOM 5288 N N . TRP C 1 218 ? 73.428 30.555 29.736 1.00 43.65 218 TRP C N 1
ATOM 5289 C CA . TRP C 1 218 ? 72.763 31.049 28.530 1.00 46.58 218 TRP C CA 1
ATOM 5290 C C . TRP C 1 218 ? 73.099 30.143 27.352 1.00 45.20 218 TRP C C 1
ATOM 5291 O O . TRP C 1 218 ? 74.268 29.808 27.135 1.00 43.36 218 TRP C O 1
ATOM 5302 N N . VAL C 1 219 ? 72.078 29.743 26.606 1.00 43.30 219 VAL C N 1
ATOM 5303 C CA . VAL C 1 219 ? 72.237 29.109 25.302 1.00 44.72 219 VAL C CA 1
ATOM 5304 C C . VAL C 1 219 ? 71.651 30.077 24.279 1.00 47.46 219 VAL C C 1
ATOM 5305 O O . VAL C 1 219 ? 70.426 30.195 24.152 1.00 47.69 219 VAL C O 1
ATOM 5309 N N . GLY C 1 220 ? 72.508 30.777 23.540 1.00 49.92 220 GLY C N 1
ATOM 5310 C CA . GLY C 1 220 ? 72.045 31.629 22.469 1.00 57.27 220 GLY C CA 1
ATOM 5311 C C . GLY C 1 220 ? 72.316 33.103 22.710 1.00 63.04 220 GLY C C 1
ATOM 5312 O O . GLY C 1 220 ? 73.014 33.486 23.658 1.00 61.67 220 GLY C O 1
ATOM 5313 N N . PRO C 1 221 ? 71.767 33.973 21.817 1.00 69.56 221 PRO C N 1
ATOM 5314 C CA . PRO C 1 221 ? 71.989 35.424 21.938 1.00 73.58 221 PRO C CA 1
ATOM 5315 C C . PRO C 1 221 ? 71.863 35.953 23.358 1.00 74.29 221 PRO C C 1
ATOM 5316 O O . PRO C 1 221 ? 70.755 36.115 23.887 1.00 73.98 221 PRO C O 1
ATOM 5320 N N . LYS C 1 222 ? 73.014 36.229 23.978 1.00 75.52 222 LYS C N 1
ATOM 5321 C CA . LYS C 1 222 ? 73.102 36.760 25.342 1.00 76.02 222 LYS C CA 1
ATOM 5322 C C . LYS C 1 222 ? 73.249 38.278 25.242 1.00 81.67 222 LYS C C 1
ATOM 5323 O O . LYS C 1 222 ? 74.363 38.808 25.158 1.00 83.07 222 LYS C O 1
ATOM 5329 N N . GLU C 1 223 ? 72.116 38.978 25.253 1.00 84.29 223 GLU C N 1
ATOM 5330 C CA . GLU C 1 223 ? 72.102 40.425 24.988 1.00 88.69 223 GLU C CA 1
ATOM 5331 C C . GLU C 1 223 ? 72.153 41.273 26.259 1.00 88.45 223 GLU C C 1
ATOM 5332 O O . GLU C 1 223 ? 72.236 42.503 26.191 1.00 91.74 223 GLU C O 1
ATOM 5338 N N . MET D 1 1 ? 77.938 7.506 -10.255 1.00 110.22 1 MET D N 1
ATOM 5339 C CA . MET D 1 1 ? 77.120 8.681 -9.980 1.00 105.31 1 MET 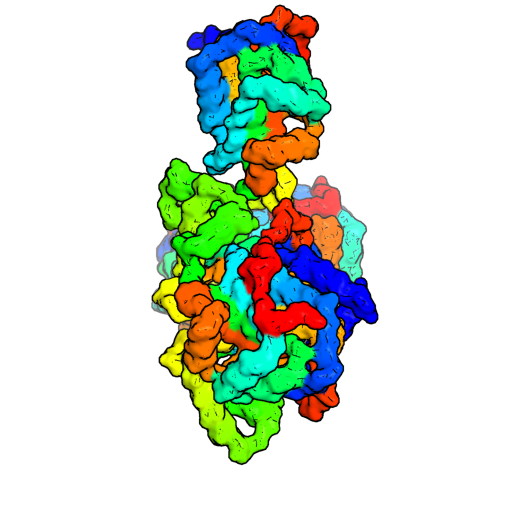D CA 1
ATOM 5340 C C . MET D 1 1 ? 76.987 8.931 -8.463 1.00 101.61 1 MET D C 1
ATOM 5341 O O . MET D 1 1 ? 76.239 8.259 -7.758 1.00 95.97 1 MET D O 1
ATOM 5346 N N . SER D 1 2 ? 77.747 9.921 -7.992 1.00 104.80 2 SER D N 1
ATOM 5347 C CA . SER D 1 2 ? 77.766 10.298 -6.588 1.00 102.15 2 SER D CA 1
ATOM 5348 C C . SER D 1 2 ? 77.134 11.655 -6.284 1.00 99.80 2 SER D C 1
ATOM 5349 O O . SER D 1 2 ? 76.758 11.890 -5.132 1.00 97.63 2 SER D O 1
ATOM 5352 N N . ASN D 1 3 ? 77.006 12.554 -7.272 1.00 99.88 3 ASN D N 1
ATOM 5353 C CA . ASN D 1 3 ? 76.192 13.762 -7.151 1.00 94.44 3 ASN D CA 1
ATOM 5354 C C . ASN D 1 3 ? 74.694 13.453 -7.046 1.00 80.35 3 ASN D C 1
ATOM 5355 O O . ASN D 1 3 ? 73.874 14.378 -6.906 1.00 74.66 3 ASN D O 1
ATOM 5360 N N . MET D 1 4 ? 74.330 12.172 -7.122 1.00 73.95 4 MET D N 1
ATOM 5361 C CA . MET D 1 4 ? 72.943 11.757 -6.976 1.00 65.49 4 MET D CA 1
ATOM 5362 C C . MET D 1 4 ? 72.327 12.309 -5.699 1.00 58.50 4 MET D C 1
ATOM 5363 O O . MET D 1 4 ? 71.195 12.805 -5.712 1.00 53.79 4 MET D O 1
ATOM 5368 N N . ASN D 1 5 ? 73.074 12.248 -4.591 1.00 58.78 5 ASN D N 1
ATOM 5369 C CA . ASN D 1 5 ? 72.562 12.633 -3.277 1.00 55.91 5 ASN D CA 1
ATOM 5370 C C . ASN D 1 5 ? 71.635 13.840 -3.349 1.00 53.64 5 ASN D C 1
ATOM 5371 O O . ASN D 1 5 ? 70.501 13.796 -2.860 1.00 50.73 5 ASN D O 1
ATOM 5376 N N . GLN D 1 6 ? 72.098 14.926 -3.972 1.00 54.69 6 GLN D N 1
ATOM 5377 C CA . GLN D 1 6 ? 71.280 16.133 -4.065 1.00 53.84 6 GLN D CA 1
ATOM 5378 C C . GLN D 1 6 ? 70.120 15.963 -5.041 1.00 51.21 6 GLN D C 1
ATOM 5379 O O . GLN D 1 6 ? 69.041 16.529 -4.826 1.00 49.22 6 GLN D O 1
ATOM 5385 N N . THR D 1 7 ? 70.323 15.206 -6.118 1.00 52.41 7 THR D N 1
ATOM 5386 C CA . THR D 1 7 ? 69.235 14.926 -7.045 1.00 51.32 7 THR D CA 1
ATOM 5387 C C . THR D 1 7 ? 68.118 14.160 -6.343 1.00 53.20 7 THR D C 1
ATOM 5388 O O . THR D 1 7 ? 66.937 14.506 -6.463 1.00 60.73 7 THR D O 1
ATOM 5392 N N . ILE D 1 8 ? 68.483 13.124 -5.584 1.00 47.75 8 ILE D N 1
ATOM 5393 C CA . ILE D 1 8 ? 67.483 12.316 -4.892 1.00 42.23 8 ILE D CA 1
ATOM 5394 C C . ILE D 1 8 ? 66.710 13.165 -3.889 1.00 39.49 8 ILE D C 1
ATOM 5395 O O . ILE D 1 8 ? 65.479 13.113 -3.837 1.00 35.86 8 ILE D O 1
ATOM 5400 N N . MET D 1 9 ? 67.414 13.978 -3.096 1.00 42.64 9 MET D N 1
ATOM 5401 C CA . MET D 1 9 ? 66.739 14.777 -2.077 1.00 43.84 9 MET D CA 1
ATOM 5402 C C . MET D 1 9 ? 65.825 15.820 -2.707 1.00 41.35 9 MET D C 1
ATOM 5403 O O . MET D 1 9 ? 64.720 16.070 -2.206 1.00 40.02 9 MET D O 1
ATOM 5408 N N . ASP D 1 10 ? 66.270 16.447 -3.796 1.00 41.75 10 ASP D N 1
ATOM 5409 C CA . ASP D 1 10 ? 65.383 17.312 -4.568 1.00 42.47 10 ASP D CA 1
ATOM 5410 C C . ASP D 1 10 ? 64.073 16.607 -4.894 1.00 40.06 10 ASP D C 1
ATOM 5411 O O . ASP D 1 10 ? 62.993 17.199 -4.796 1.00 37.12 10 ASP D O 1
ATOM 5416 N N . ALA D 1 11 ? 64.154 15.337 -5.291 1.00 35.92 11 ALA D N 1
ATOM 5417 C CA . ALA D 1 11 ? 62.965 14.623 -5.730 1.00 34.70 11 ALA D CA 1
ATOM 5418 C C . ALA D 1 11 ? 62.057 14.294 -4.555 1.00 33.48 11 ALA D C 1
ATOM 5419 O O . ALA D 1 11 ? 60.833 14.380 -4.674 1.00 33.10 11 ALA D O 1
ATOM 5421 N N . PHE D 1 12 ? 62.638 13.911 -3.411 1.00 33.48 12 PHE D N 1
ATOM 5422 C CA . PHE D 1 12 ? 61.834 13.628 -2.228 1.00 33.81 12 PHE D CA 1
ATOM 5423 C C . PHE D 1 12 ? 61.217 14.892 -1.653 1.00 35.59 12 PHE D C 1
ATOM 5424 O O . PHE D 1 12 ? 60.191 14.809 -0.975 1.00 34.26 12 PHE D O 1
ATOM 5432 N N . HIS D 1 13 ? 61.803 16.060 -1.926 1.00 35.43 13 HIS D N 1
ATOM 5433 C CA . HIS D 1 13 ? 61.185 17.322 -1.544 1.00 37.34 13 HIS D CA 1
ATOM 5434 C C . HIS D 1 13 ? 60.248 17.845 -2.622 1.00 36.48 13 HIS D C 1
ATOM 5435 O O . HIS D 1 13 ? 59.300 18.577 -2.312 1.00 36.71 13 HIS D O 1
ATOM 5442 N N . PHE D 1 14 ? 60.500 17.478 -3.878 1.00 35.02 14 PHE D N 1
ATOM 5443 C CA . PHE D 1 14 ? 59.573 17.788 -4.964 1.00 35.26 14 PHE D CA 1
ATOM 5444 C C . PHE D 1 14 ? 58.252 17.043 -4.795 1.00 34.80 14 PHE D C 1
ATOM 5445 O O . PHE D 1 14 ? 57.172 17.625 -4.948 1.00 35.77 14 PHE D O 1
ATOM 5453 N N . ARG D 1 15 ? 58.317 15.746 -4.495 1.00 28.09 15 ARG D N 1
ATOM 5454 C CA . ARG D 1 15 ? 57.107 14.946 -4.359 1.00 25.83 15 ARG D CA 1
ATOM 5455 C C . ARG D 1 15 ? 56.261 15.432 -3.185 1.00 25.57 15 ARG D C 1
ATOM 5456 O O . ARG D 1 15 ? 56.773 15.713 -2.097 1.00 26.09 15 ARG D O 1
ATOM 5464 N N . HIS D 1 16 ? 54.964 15.562 -3.421 1.00 26.03 16 HIS D N 1
ATOM 5465 C CA . HIS D 1 16 ? 54.014 15.868 -2.360 1.00 25.52 16 HIS D CA 1
ATOM 5466 C C . HIS D 1 16 ? 52.676 15.257 -2.752 1.00 24.72 16 HIS D C 1
ATOM 5467 O O . HIS D 1 16 ? 52.487 14.798 -3.882 1.00 25.08 16 HIS D O 1
ATOM 5474 N N . ALA D 1 17 ? 51.741 15.236 -1.804 1.00 23.43 17 ALA D N 1
ATOM 5475 C CA . ALA D 1 17 ? 50.437 14.609 -2.049 1.00 25.06 17 ALA D CA 1
ATOM 5476 C C . ALA D 1 17 ? 49.570 15.562 -2.875 1.00 23.27 17 ALA D C 1
ATOM 5477 O O . ALA D 1 17 ? 48.687 16.257 -2.370 1.00 23.75 17 ALA D O 1
ATOM 5479 N N . THR D 1 18 ? 49.810 15.568 -4.184 1.00 23.37 18 THR D N 1
ATOM 5480 C CA . THR D 1 18 ? 49.150 16.528 -5.069 1.00 25.85 18 THR D CA 1
ATOM 5481 C C . THR D 1 18 ? 47.650 16.250 -5.154 1.00 23.85 18 THR D C 1
ATOM 5482 O O . THR D 1 18 ? 47.232 15.160 -5.556 1.00 23.36 18 THR D O 1
ATOM 5486 N N . LYS D 1 19 ? 46.840 17.236 -4.778 1.00 24.64 19 LYS D N 1
ATOM 5487 C CA . LYS D 1 19 ? 45.388 17.096 -4.876 1.00 37.19 19 LYS D CA 1
ATOM 5488 C C . LYS D 1 19 ? 44.885 17.419 -6.279 1.00 37.31 19 LYS D C 1
ATOM 5489 O O . LYS D 1 19 ? 43.998 16.741 -6.811 1.00 39.58 19 LYS D O 1
ATOM 5495 N N . GLN D 1 20 ? 45.425 18.464 -6.882 1.00 35.38 20 GLN D N 1
ATOM 5496 C CA . GLN D 1 20 ? 44.881 19.008 -8.114 1.00 37.65 20 GLN D CA 1
ATOM 5497 C C . GLN D 1 20 ? 45.975 19.028 -9.161 1.00 34.48 20 GLN D C 1
ATOM 5498 O O . GLN D 1 20 ? 46.988 19.716 -8.989 1.00 32.73 20 GLN D O 1
ATOM 5504 N N . PHE D 1 21 ? 45.769 18.276 -10.236 1.00 29.29 21 PHE D N 1
ATOM 5505 C CA . PHE D 1 21 ? 46.683 18.264 -11.361 1.00 27.15 21 PHE D CA 1
ATOM 5506 C C . PHE D 1 21 ? 46.180 19.223 -12.432 1.00 29.29 21 PHE D C 1
ATOM 5507 O O . PHE D 1 21 ? 45.008 19.610 -12.453 1.00 29.43 21 PHE D O 1
ATOM 5515 N N . ASP D 1 22 ? 47.085 19.615 -13.310 1.00 28.70 22 ASP D N 1
ATOM 5516 C CA . ASP D 1 22 ? 46.706 20.438 -14.450 1.00 32.58 22 ASP D CA 1
ATOM 5517 C C . ASP D 1 22 ? 45.943 19.569 -15.441 1.00 32.87 22 ASP D C 1
ATOM 5518 O O . ASP D 1 22 ? 46.537 18.645 -16.014 1.00 32.70 22 ASP D O 1
ATOM 5523 N N . PRO D 1 23 ? 44.645 19.802 -15.660 1.00 33.77 23 PRO D N 1
ATOM 5524 C CA . PRO D 1 23 ? 43.876 18.911 -16.544 1.00 33.70 23 PRO D CA 1
ATOM 5525 C C . PRO D 1 23 ? 44.380 18.866 -17.972 1.00 33.74 23 PRO D C 1
ATOM 5526 O O . PRO D 1 23 ? 43.919 18.011 -18.737 1.00 36.70 23 PRO D O 1
ATOM 5530 N N . GLN D 1 24 ? 45.311 19.731 -18.356 1.00 31.92 24 GLN D N 1
ATOM 5531 C CA . GLN D 1 24 ? 45.724 19.837 -19.741 1.00 36.48 24 GLN D CA 1
ATOM 5532 C C . GLN D 1 24 ? 47.186 19.494 -19.966 1.00 37.57 24 GLN D C 1
ATOM 5533 O O . GLN D 1 24 ? 47.672 19.641 -21.092 1.00 42.60 24 GLN D O 1
ATOM 5539 N N . LYS D 1 25 ? 47.904 19.056 -18.938 1.00 32.76 25 LYS D N 1
ATOM 5540 C CA . LYS D 1 25 ? 49.295 18.641 -19.066 1.00 33.94 25 LYS D CA 1
ATOM 5541 C C . LYS D 1 25 ? 49.353 17.130 -18.921 1.00 31.14 25 LYS D C 1
ATOM 5542 O O . LYS D 1 25 ? 48.994 16.588 -17.868 1.00 29.99 25 LYS D O 1
ATOM 5548 N N . LYS D 1 26 ? 49.792 16.456 -19.974 1.00 31.16 26 LYS D N 1
ATOM 5549 C CA . LYS D 1 26 ? 49.781 15.003 -20.027 1.00 32.87 26 LYS D CA 1
ATOM 5550 C C . LYS D 1 26 ? 51.177 14.440 -19.789 1.00 33.24 26 LYS D C 1
ATOM 5551 O O . LYS D 1 26 ? 52.166 14.957 -20.315 1.00 33.67 26 LYS D O 1
ATOM 5557 N N . VAL D 1 27 ? 51.252 13.378 -18.984 1.00 33.29 27 VAL D N 1
ATOM 5558 C CA . VAL D 1 27 ? 52.488 12.614 -18.880 1.00 30.89 27 VAL D CA 1
ATOM 5559 C C . VAL D 1 27 ? 52.730 11.896 -20.197 1.00 30.52 27 VAL D C 1
ATOM 5560 O O . VAL D 1 27 ? 51.803 11.333 -20.791 1.00 30.66 27 VAL D O 1
ATOM 5564 N N . SER D 1 28 ? 53.976 11.922 -20.670 1.00 31.49 28 SER D N 1
ATOM 5565 C CA . SER D 1 28 ? 54.287 11.316 -21.957 1.00 34.91 28 SER D CA 1
ATOM 5566 C C . SER D 1 28 ? 54.242 9.793 -21.858 1.00 35.43 28 SER D C 1
ATOM 5567 O O . SER D 1 28 ? 54.378 9.207 -20.777 1.00 33.06 28 SER D O 1
ATOM 5570 N N . LYS D 1 29 ? 54.059 9.155 -23.016 1.00 33.64 29 LYS D N 1
ATOM 5571 C CA . LYS D 1 29 ? 54.097 7.700 -23.084 1.00 34.89 29 LYS D CA 1
ATOM 5572 C C . LYS D 1 29 ? 55.380 7.150 -22.469 1.00 35.46 29 LYS D C 1
ATOM 5573 O O . LYS D 1 29 ? 55.353 6.200 -21.679 1.00 33.58 29 LYS D O 1
ATOM 5575 N N . GLU D 1 30 ? 56.522 7.739 -22.829 1.00 37.71 30 GLU D N 1
ATOM 5576 C CA . GLU D 1 30 ? 57.805 7.215 -22.368 1.00 39.51 30 GLU D CA 1
ATOM 5577 C C . GLU D 1 30 ? 57.977 7.412 -20.866 1.00 38.20 30 GLU D C 1
ATOM 5578 O O . GLU D 1 30 ? 58.427 6.498 -20.160 1.00 39.63 30 GLU D O 1
ATOM 5584 N N . ASP D 1 31 ? 57.624 8.596 -20.352 1.00 34.57 31 ASP D N 1
ATOM 5585 C CA . ASP D 1 31 ? 57.705 8.804 -18.911 1.00 34.52 31 ASP D CA 1
ATOM 5586 C C . ASP D 1 31 ? 56.800 7.838 -18.165 1.00 31.84 31 ASP D C 1
ATOM 5587 O O . ASP D 1 31 ? 57.197 7.272 -17.142 1.00 29.58 31 ASP D O 1
ATOM 5592 N N . PHE D 1 32 ? 55.575 7.637 -18.647 1.00 29.75 32 PHE D N 1
ATOM 5593 C CA . PHE D 1 32 ? 54.683 6.759 -17.903 1.00 28.53 32 PHE D CA 1
ATOM 5594 C C . PHE D 1 32 ? 55.117 5.306 -18.017 1.00 28.88 32 PHE D C 1
ATOM 5595 O O . PHE D 1 32 ? 54.946 4.532 -17.070 1.00 27.93 32 PHE D O 1
ATOM 5603 N N . GLU D 1 33 ? 55.688 4.922 -19.159 1.00 30.89 33 GLU D N 1
ATOM 5604 C CA . GLU D 1 33 ? 56.344 3.628 -19.255 1.00 31.04 33 GLU D CA 1
ATOM 5605 C C . GLU D 1 33 ? 57.336 3.434 -18.114 1.00 30.68 33 GLU D C 1
ATOM 5606 O O . GLU D 1 33 ? 57.324 2.402 -17.432 1.00 34.86 33 GLU D O 1
ATOM 5608 N N . THR D 1 34 ? 58.200 4.427 -17.878 1.00 31.31 34 THR D N 1
ATOM 5609 C CA . THR D 1 34 ? 59.214 4.287 -16.833 1.00 32.45 34 THR D CA 1
ATOM 5610 C C . THR D 1 34 ? 58.575 4.135 -15.463 1.00 30.11 34 THR D C 1
ATOM 5611 O O . THR D 1 34 ? 59.048 3.354 -14.627 1.00 29.67 34 THR D O 1
ATOM 5615 N N . ILE D 1 35 ? 57.511 4.898 -15.209 1.00 31.63 35 ILE D N 1
ATOM 5616 C CA . ILE D 1 35 ? 56.798 4.801 -13.941 1.00 29.88 35 ILE D CA 1
ATOM 5617 C C . ILE D 1 35 ? 56.238 3.395 -13.749 1.00 30.27 35 ILE D C 1
ATOM 5618 O O . ILE D 1 35 ? 56.386 2.789 -12.680 1.00 30.30 35 ILE D O 1
ATOM 5623 N N . LEU D 1 36 ? 55.592 2.849 -14.783 1.00 27.83 36 LEU D N 1
ATOM 5624 C CA . LEU D 1 36 ? 55.066 1.490 -14.671 1.00 26.30 36 LEU D CA 1
ATOM 5625 C C . LEU D 1 36 ? 56.188 0.481 -14.468 1.00 27.76 36 LEU D C 1
ATOM 5626 O O . LEU D 1 36 ? 56.084 -0.415 -13.621 1.00 27.12 36 LEU D O 1
ATOM 5631 N N . GLU D 1 37 ? 57.272 0.615 -15.228 1.00 28.16 37 GLU D N 1
ATOM 5632 C CA . GLU D 1 37 ? 58.386 -0.307 -15.080 1.00 33.96 37 GLU D CA 1
ATOM 5633 C C . GLU D 1 37 ? 58.928 -0.304 -13.659 1.00 29.90 37 GLU D C 1
ATOM 5634 O O . GLU D 1 37 ? 59.352 -1.353 -13.156 1.00 30.31 37 GLU D O 1
ATOM 5640 N N . SER D 1 38 ? 58.919 0.854 -12.995 1.00 27.32 38 SER D N 1
ATOM 5641 C CA . SER D 1 38 ? 59.387 0.897 -11.617 1.00 29.02 38 SER D CA 1
ATOM 5642 C C . SER D 1 38 ? 58.462 0.118 -10.692 1.00 28.60 38 SER D C 1
ATOM 5643 O O . SER D 1 38 ? 58.920 -0.422 -9.681 1.00 28.65 38 SER D O 1
ATOM 5646 N N . GLY D 1 39 ? 57.168 0.051 -11.009 1.00 26.65 39 GLY D N 1
ATOM 5647 C CA . GLY D 1 39 ? 56.292 -0.853 -10.278 1.00 23.72 39 GLY D CA 1
ATOM 5648 C C . GLY D 1 39 ? 56.605 -2.303 -10.584 1.00 24.77 39 GLY D C 1
ATOM 5649 O O . GLY D 1 39 ? 56.862 -3.105 -9.678 1.00 24.36 39 GLY D O 1
ATOM 5650 N N . ARG D 1 40 ? 56.638 -2.648 -11.875 1.00 27.54 40 ARG D N 1
ATOM 5651 C CA . ARG D 1 40 ? 56.815 -4.040 -12.282 1.00 29.63 40 ARG D CA 1
ATOM 5652 C C . ARG D 1 40 ? 58.136 -4.624 -11.800 1.00 30.51 40 ARG D C 1
ATOM 5653 O O . ARG D 1 40 ? 58.208 -5.821 -11.503 1.00 29.51 40 ARG D O 1
ATOM 5661 N N . LEU D 1 41 ? 59.189 -3.813 -11.737 1.00 30.64 41 LEU D N 1
ATOM 5662 C CA . LEU D 1 41 ? 60.514 -4.279 -11.359 1.00 32.56 41 LEU D CA 1
ATOM 5663 C C . LEU D 1 41 ? 60.767 -4.179 -9.864 1.00 33.42 41 LEU D C 1
ATOM 5664 O O . LEU D 1 41 ? 61.885 -4.463 -9.422 1.00 35.85 41 LEU D O 1
ATOM 5669 N N . SER D 1 42 ? 59.767 -3.788 -9.077 1.00 29.58 42 SER D N 1
ATOM 5670 C CA . SER D 1 42 ? 59.964 -3.674 -7.641 1.00 27.91 42 SER D CA 1
ATOM 5671 C C . SER D 1 42 ? 60.187 -5.052 -7.013 1.00 30.52 42 SER D C 1
ATOM 5672 O O . SER D 1 42 ? 59.680 -6.063 -7.507 1.00 28.53 42 SER D O 1
ATOM 5675 N N . PRO D 1 43 ? 60.939 -5.116 -5.917 1.00 30.65 43 PRO D N 1
ATOM 5676 C CA . PRO D 1 43 ? 61.098 -6.385 -5.201 1.00 30.37 43 PRO D CA 1
ATOM 5677 C C . PRO D 1 43 ? 59.831 -6.745 -4.438 1.00 29.68 43 PRO D C 1
ATOM 5678 O O . PRO D 1 43 ? 58.987 -5.898 -4.151 1.00 30.00 43 PRO D O 1
ATOM 5682 N N . SER D 1 44 ? 59.703 -8.033 -4.120 1.00 27.68 44 SER D N 1
ATOM 5683 C CA . SER D 1 44 ? 58.569 -8.521 -3.349 1.00 28.27 44 SER D CA 1
ATOM 5684 C C . SER D 1 44 ? 59.024 -9.723 -2.531 1.00 28.81 44 SER D C 1
ATOM 5685 O O . SER D 1 44 ? 59.930 -10.452 -2.938 1.00 32.54 44 SER D O 1
ATOM 5688 N N . SER D 1 45 ? 58.414 -9.905 -1.361 1.00 25.62 45 SER D N 1
ATOM 5689 C CA . SER D 1 45 ? 58.691 -11.082 -0.547 1.00 28.95 45 SER D CA 1
ATOM 5690 C C . SER D 1 45 ? 58.522 -12.353 -1.370 1.00 29.11 45 SER D C 1
ATOM 5691 O O . SER D 1 45 ? 57.503 -12.546 -2.045 1.00 27.59 45 SER D O 1
ATOM 5694 N N . LEU D 1 46 ? 59.534 -13.218 -1.313 1.00 28.00 46 LEU D N 1
ATOM 5695 C CA . LEU D 1 46 ? 59.588 -14.470 -2.068 1.00 29.49 46 LEU D CA 1
ATOM 5696 C C . LEU D 1 46 ? 59.511 -14.247 -3.576 1.00 31.19 46 LEU D C 1
ATOM 5697 O O . LEU D 1 46 ? 59.351 -15.204 -4.339 1.00 32.44 46 LEU D O 1
ATOM 5702 N N . GLY D 1 47 ? 59.614 -13.005 -4.025 1.00 31.28 47 GLY D N 1
ATOM 5703 C CA . GLY D 1 47 ? 59.552 -12.726 -5.450 1.00 34.79 47 GLY D CA 1
ATOM 5704 C C . GLY D 1 47 ? 58.234 -13.090 -6.090 1.00 32.77 47 GLY D C 1
ATOM 5705 O O . GLY D 1 47 ? 58.202 -13.428 -7.271 1.00 36.31 47 GLY D O 1
ATOM 5706 N N . LEU D 1 48 ? 57.135 -13.016 -5.346 1.00 31.36 48 LEU D N 1
ATOM 5707 C CA . LEU D 1 48 ? 55.847 -13.430 -5.878 1.00 31.38 48 LEU D CA 1
ATOM 5708 C C . LEU D 1 48 ? 55.056 -12.302 -6.525 1.00 27.45 48 LEU D C 1
ATOM 5709 O O . LEU D 1 48 ? 53.966 -12.566 -7.036 1.00 26.73 48 LEU D O 1
ATOM 5714 N N . GLU D 1 49 ? 55.547 -11.064 -6.488 1.00 24.93 49 GLU D N 1
ATOM 5715 C CA . GLU D 1 49 ? 55.007 -9.980 -7.302 1.00 24.59 49 GLU D CA 1
ATOM 5716 C C . GLU D 1 49 ? 53.481 -9.937 -7.229 1.00 23.86 49 GLU D C 1
ATOM 5717 O O . GLU D 1 49 ? 52.803 -10.005 -8.263 1.00 24.49 49 GLU D O 1
ATOM 5723 N N . PRO D 1 50 ? 52.928 -9.862 -6.055 1.00 22.75 50 PRO D N 1
ATOM 5724 C CA . PRO D 1 50 ? 51.503 -10.148 -5.845 1.00 22.70 50 PRO D CA 1
ATOM 5725 C C . PRO D 1 50 ? 50.598 -8.979 -6.212 1.00 23.96 50 PRO D C 1
ATOM 5726 O O . PRO D 1 50 ? 49.714 -8.591 -5.447 1.00 22.85 50 PRO D O 1
ATOM 5730 N N . TRP D 1 51 ? 50.826 -8.403 -7.391 1.00 23.32 51 TRP D N 1
ATOM 5731 C CA . TRP D 1 51 ? 50.187 -7.138 -7.722 1.00 21.14 51 TRP D CA 1
ATOM 5732 C C . TRP D 1 51 ? 49.671 -7.141 -9.154 1.00 22.13 51 TRP D C 1
ATOM 5733 O O . TRP D 1 51 ? 50.052 -7.976 -9.982 1.00 22.79 51 TRP D O 1
ATOM 5744 N N . LYS D 1 52 ? 48.773 -6.191 -9.420 1.00 21.48 52 LYS D N 1
ATOM 5745 C CA . LYS D 1 52 ? 48.396 -5.800 -10.770 1.00 23.30 52 LYS D CA 1
ATOM 5746 C C . LYS D 1 52 ? 48.167 -4.290 -10.771 1.00 23.05 52 LYS D C 1
ATOM 5747 O O . LYS D 1 52 ? 47.673 -3.734 -9.789 1.00 23.74 52 LYS D O 1
ATOM 5753 N N . PHE D 1 53 ? 48.551 -3.633 -11.862 1.00 26.41 53 PHE D N 1
ATOM 5754 C CA . PHE D 1 53 ? 48.402 -2.191 -12.041 1.00 23.93 53 PHE D CA 1
ATOM 5755 C C . PHE D 1 53 ? 47.382 -1.954 -13.143 1.00 25.26 53 PHE D C 1
ATOM 5756 O O . PHE D 1 53 ? 47.577 -2.396 -14.280 1.00 24.00 53 PHE D O 1
ATOM 5764 N N . VAL D 1 54 ? 46.297 -1.263 -12.815 1.00 21.82 54 VAL D N 1
ATOM 5765 C CA . VAL D 1 54 ? 45.245 -0.990 -13.789 1.00 25.47 54 VAL D CA 1
ATOM 5766 C C . VAL D 1 54 ? 45.194 0.519 -14.002 1.00 25.57 54 VAL D C 1
ATOM 5767 O O . VAL D 1 54 ? 44.936 1.281 -13.057 1.00 23.99 54 VAL D O 1
ATOM 5771 N N . VAL D 1 55 ? 45.475 0.945 -15.229 1.00 23.01 55 VAL D N 1
ATOM 5772 C CA . VAL D 1 55 ? 45.524 2.358 -15.580 1.00 23.24 55 VAL D CA 1
ATOM 5773 C C . VAL D 1 55 ? 44.127 2.762 -16.023 1.00 26.26 55 VAL D C 1
ATOM 5774 O O . VAL D 1 55 ? 43.667 2.349 -17.090 1.00 24.88 55 VAL D O 1
ATOM 5778 N N . ILE D 1 56 ? 43.459 3.582 -15.219 1.00 27.06 56 ILE D N 1
ATOM 5779 C CA . ILE D 1 56 ? 42.089 4.014 -15.483 1.00 26.81 56 ILE D CA 1
ATOM 5780 C C . ILE D 1 56 ? 42.160 5.341 -16.228 1.00 27.61 56 ILE D C 1
ATOM 5781 O O . ILE D 1 56 ? 42.361 6.396 -15.625 1.00 24.13 56 ILE D O 1
ATOM 5786 N N . GLN D 1 57 ? 41.979 5.298 -17.545 1.00 29.00 57 GLN D N 1
ATOM 5787 C CA . GLN D 1 57 ? 41.959 6.512 -18.343 1.00 30.30 57 GLN D CA 1
ATOM 5788 C C . GLN D 1 57 ? 40.572 6.873 -18.853 1.00 32.79 57 GLN D C 1
ATOM 5789 O O . GLN D 1 57 ? 40.373 8.004 -19.307 1.00 36.62 57 GLN D O 1
ATOM 5795 N N . ASP D 1 58 ? 39.615 5.953 -18.794 1.00 33.99 58 ASP D N 1
ATOM 5796 C CA . ASP D 1 58 ? 38.224 6.273 -19.081 1.00 39.31 58 ASP D CA 1
ATOM 5797 C C . ASP D 1 58 ? 37.694 7.267 -18.053 1.00 35.16 58 ASP D C 1
ATOM 5798 O O . ASP D 1 58 ? 37.554 6.928 -16.873 1.00 33.29 58 ASP D O 1
ATOM 5803 N N . GLN D 1 59 ? 37.389 8.495 -18.485 1.00 34.76 59 GLN D N 1
ATOM 5804 C CA . GLN D 1 59 ? 36.977 9.524 -17.530 1.00 34.58 59 GLN D CA 1
ATOM 5805 C C . GLN D 1 59 ? 35.605 9.223 -16.931 1.00 34.41 59 GLN D C 1
ATOM 5806 O O . GLN D 1 59 ? 35.350 9.565 -15.770 1.00 32.01 59 GLN D O 1
ATOM 5812 N N . ALA D 1 60 ? 34.718 8.573 -17.688 1.00 34.33 60 ALA D N 1
ATOM 5813 C CA . ALA D 1 60 ? 33.433 8.172 -17.122 1.00 36.93 60 ALA D CA 1
ATOM 5814 C C . ALA D 1 60 ? 33.634 7.230 -15.945 1.00 37.27 60 ALA D C 1
ATOM 5815 O O . ALA D 1 60 ? 33.014 7.390 -14.888 1.00 40.70 60 ALA D O 1
ATOM 5817 N N . LEU D 1 61 ? 34.499 6.231 -16.113 1.00 37.04 61 LEU D N 1
ATOM 5818 C CA . LEU D 1 61 ? 34.739 5.285 -15.031 1.00 34.61 61 LEU D CA 1
ATOM 5819 C C . LEU D 1 61 ? 35.411 5.982 -13.854 1.00 32.16 61 LEU D C 1
ATOM 5820 O O . LEU D 1 61 ? 35.059 5.736 -12.695 1.00 30.81 61 LEU D O 1
ATOM 5825 N N . ARG D 1 62 ? 36.352 6.887 -14.138 1.00 32.59 62 ARG D N 1
ATOM 5826 C CA . ARG D 1 62 ? 36.904 7.742 -13.093 1.00 30.77 62 ARG D CA 1
ATOM 5827 C C . ARG D 1 62 ? 35.797 8.454 -12.332 1.00 32.54 62 ARG D C 1
ATOM 5828 O O . ARG D 1 62 ? 35.763 8.430 -11.098 1.00 31.85 62 ARG D O 1
ATOM 5836 N N . ASP D 1 63 ? 34.889 9.118 -13.057 1.00 35.63 63 ASP D N 1
ATOM 5837 C CA . ASP D 1 63 ? 33.797 9.826 -12.390 1.00 35.94 63 ASP D CA 1
ATOM 5838 C C . ASP D 1 63 ? 32.936 8.873 -11.573 1.00 35.54 63 ASP D C 1
ATOM 5839 O O . ASP D 1 63 ? 32.405 9.256 -10.527 1.00 35.18 63 ASP D O 1
ATOM 5844 N N . GLU D 1 64 ? 32.796 7.628 -12.022 1.00 37.39 64 GLU D N 1
ATOM 5845 C CA . GLU D 1 64 ? 32.002 6.664 -11.273 1.00 39.59 64 GLU D CA 1
ATOM 5846 C C . GLU D 1 64 ? 32.641 6.353 -9.923 1.00 37.89 64 GLU D C 1
ATOM 5847 O O . GLU D 1 64 ? 31.939 6.206 -8.916 1.00 37.67 64 GLU D O 1
ATOM 5853 N N . LEU D 1 65 ? 33.973 6.262 -9.879 1.00 35.17 65 LEU D N 1
ATOM 5854 C CA . LEU D 1 65 ? 34.659 6.000 -8.618 1.00 32.49 65 LEU D CA 1
ATOM 5855 C C . LEU D 1 65 ? 34.627 7.215 -7.708 1.00 31.29 65 LEU D C 1
ATOM 5856 O O . LEU D 1 65 ? 34.566 7.080 -6.480 1.00 29.33 65 LEU D O 1
ATOM 5861 N N . LYS D 1 66 ? 34.698 8.411 -8.291 1.00 32.00 66 LYS D N 1
ATOM 5862 C CA . LYS D 1 66 ? 34.760 9.625 -7.489 1.00 32.44 66 LYS D CA 1
ATOM 5863 C C . LYS D 1 66 ? 33.597 9.696 -6.510 1.00 35.48 66 LYS D C 1
ATOM 5864 O O . LYS D 1 66 ? 33.759 10.138 -5.366 1.00 35.47 66 LYS D O 1
ATOM 5870 N N . ALA D 1 67 ? 32.414 9.254 -6.941 1.00 38.69 67 ALA D N 1
ATOM 5871 C CA . ALA D 1 67 ? 31.238 9.302 -6.083 1.00 41.61 67 ALA D CA 1
ATOM 5872 C C . ALA D 1 67 ? 31.433 8.523 -4.792 1.00 41.65 67 ALA D C 1
ATOM 5873 O O . ALA D 1 67 ? 30.661 8.709 -3.846 1.00 45.26 67 ALA D O 1
ATOM 5875 N N . HIS D 1 68 ? 32.449 7.656 -4.726 1.00 38.10 68 HIS D N 1
ATOM 5876 C CA . HIS D 1 68 ? 32.688 6.846 -3.540 1.00 37.59 68 HIS D CA 1
ATOM 5877 C C . HIS D 1 68 ? 34.145 6.890 -3.095 1.00 33.54 68 HIS D C 1
ATOM 5878 O O . HIS D 1 68 ? 34.575 6.034 -2.312 1.00 28.54 68 HIS D O 1
ATOM 5885 N N . SER D 1 69 ? 34.907 7.883 -3.566 1.00 32.91 69 SER D N 1
ATOM 5886 C CA . SER D 1 69 ? 36.334 8.005 -3.271 1.00 32.58 69 SER D CA 1
ATOM 5887 C C . SER D 1 69 ? 36.612 9.446 -2.835 1.00 31.77 69 SER D C 1
ATOM 5888 O O . SER D 1 69 ? 37.258 10.200 -3.562 1.00 32.29 69 SER D O 1
ATOM 5891 N N . TRP D 1 70 ? 36.128 9.806 -1.644 1.00 32.91 70 TRP D N 1
ATOM 5892 C CA . TRP D 1 70 ? 36.280 11.165 -1.128 1.00 37.74 70 TRP D CA 1
ATOM 5893 C C . TRP D 1 70 ? 37.708 11.693 -1.258 1.00 33.04 70 TRP D C 1
ATOM 5894 O O . TRP D 1 70 ? 37.933 12.771 -1.817 1.00 34.60 70 TRP D O 1
ATOM 5905 N N . GLY D 1 71 ? 38.682 10.955 -0.737 1.00 24.75 71 GLY D N 1
ATOM 5906 C CA . GLY D 1 71 ? 40.059 11.412 -0.761 1.00 24.09 71 GLY D CA 1
ATOM 5907 C C . GLY D 1 71 ? 40.688 11.500 -2.137 1.00 24.59 71 GLY D C 1
ATOM 5908 O O . GLY D 1 71 ? 41.834 11.952 -2.241 1.00 23.05 71 GLY D O 1
ATOM 5909 N N . ALA D 1 72 ? 39.968 11.093 -3.194 1.00 25.60 72 ALA D N 1
ATOM 5910 C CA . ALA D 1 72 ? 40.518 11.033 -4.531 1.00 23.62 72 ALA D CA 1
ATOM 5911 C C . ALA D 1 72 ? 39.727 11.837 -5.555 1.00 26.80 72 ALA D C 1
ATOM 5912 O O . ALA D 1 72 ? 40.057 11.779 -6.742 1.00 28.87 72 ALA D O 1
ATOM 5914 N N . ALA D 1 73 ? 38.717 12.596 -5.132 1.00 27.45 73 ALA D N 1
ATOM 5915 C CA . ALA D 1 73 ? 37.822 13.279 -6.064 1.00 32.84 73 ALA D CA 1
ATOM 5916 C C . ALA D 1 73 ? 38.576 14.156 -7.061 1.00 33.97 73 ALA D C 1
ATOM 5917 O O . ALA D 1 73 ? 38.440 13.994 -8.279 1.00 33.95 73 ALA D O 1
ATOM 5919 N N . LYS D 1 74 ? 39.341 15.129 -6.560 1.00 31.82 74 LYS D N 1
ATOM 5920 C CA . LYS D 1 74 ? 40.003 16.071 -7.459 1.00 32.78 74 LYS D CA 1
ATOM 5921 C C . LYS D 1 74 ? 41.097 15.393 -8.280 1.00 29.45 74 LYS D C 1
ATOM 5922 O O . LYS D 1 74 ? 41.318 15.760 -9.442 1.00 28.84 74 LYS D O 1
ATOM 5928 N N . GLN D 1 75 ? 41.767 14.389 -7.709 1.00 24.83 75 GLN D N 1
ATOM 5929 C CA . GLN D 1 75 ? 42.747 13.608 -8.459 1.00 23.59 75 GLN D CA 1
ATOM 5930 C C . GLN D 1 75 ? 42.104 12.871 -9.630 1.00 23.62 75 GLN D C 1
ATOM 5931 O O . GLN D 1 75 ? 42.668 12.818 -10.731 1.00 23.68 75 GLN D O 1
ATOM 5937 N N . LEU D 1 76 ? 40.936 12.267 -9.404 1.00 23.75 76 LEU D N 1
ATOM 5938 C CA . LEU D 1 76 ? 40.246 11.572 -10.481 1.00 24.06 76 LEU D CA 1
ATOM 5939 C C . LEU D 1 76 ? 39.780 12.554 -11.554 1.00 25.20 76 LEU D C 1
ATOM 5940 O O . LEU D 1 76 ? 39.720 12.200 -12.735 1.00 27.16 76 LEU D O 1
ATOM 5945 N N . ASP D 1 77 ? 39.485 13.800 -11.162 1.00 25.96 77 ASP D N 1
ATOM 5946 C CA . ASP D 1 77 ? 39.082 14.825 -12.118 1.00 27.20 77 ASP D CA 1
ATOM 5947 C C . ASP D 1 77 ? 40.237 15.259 -13.004 1.00 28.97 77 ASP D C 1
ATOM 5948 O O . ASP D 1 77 ? 40.033 15.561 -14.184 1.00 29.51 77 ASP D O 1
ATOM 5953 N N . THR D 1 78 ? 41.446 15.357 -12.451 1.00 26.49 78 THR D N 1
ATOM 5954 C CA . THR D 1 78 ? 42.495 16.133 -13.100 1.00 26.95 78 THR D CA 1
ATOM 5955 C C . THR D 1 78 ? 43.747 15.350 -13.485 1.00 26.15 78 THR D C 1
ATOM 5956 O O . THR D 1 78 ? 44.528 15.849 -14.307 1.00 27.16 78 THR D O 1
ATOM 5960 N N . ALA D 1 79 ? 43.973 14.168 -12.919 1.00 24.99 79 ALA D N 1
ATOM 5961 C CA . ALA D 1 79 ? 45.234 13.459 -13.124 1.00 28.46 79 ALA D CA 1
ATOM 5962 C C . ALA D 1 79 ? 45.465 13.135 -14.593 1.00 27.16 79 ALA D C 1
ATOM 5963 O O . ALA D 1 79 ? 44.542 12.751 -15.318 1.00 25.29 79 ALA D O 1
ATOM 5965 N N . SER D 1 80 ? 46.720 13.275 -15.025 1.00 25.10 80 SER D N 1
ATOM 5966 C CA . SER D 1 80 ? 47.098 12.744 -16.326 1.00 25.63 80 SER D CA 1
ATOM 5967 C C . SER D 1 80 ? 46.856 11.239 -16.386 1.00 27.78 80 SER D C 1
ATOM 5968 O O . SER D 1 80 ? 46.203 10.741 -17.301 1.00 25.45 80 SER D O 1
ATOM 5971 N N . HIS D 1 81 ? 47.354 10.499 -15.397 1.00 23.85 81 HIS D N 1
ATOM 5972 C CA . HIS D 1 81 ? 47.198 9.053 -15.353 1.00 27.36 81 HIS D CA 1
ATOM 5973 C C . HIS D 1 81 ? 46.754 8.650 -13.961 1.00 26.55 81 HIS D C 1
ATOM 5974 O O . HIS D 1 81 ? 47.186 9.247 -12.970 1.00 28.20 81 HIS D O 1
ATOM 5981 N N . PHE D 1 82 ? 45.881 7.648 -13.885 1.00 25.10 82 PHE D N 1
ATOM 5982 C CA . PHE D 1 82 ? 45.305 7.217 -12.615 1.00 22.96 82 PHE D CA 1
ATOM 5983 C C . PHE D 1 82 ? 45.376 5.701 -12.542 1.00 25.32 82 PHE D C 1
ATOM 5984 O O . PHE D 1 82 ? 44.862 5.015 -13.430 1.00 25.52 82 PHE D O 1
ATOM 5992 N N . VAL D 1 83 ? 46.001 5.179 -11.493 1.00 22.95 83 VAL D N 1
ATOM 5993 C CA . VAL D 1 83 ? 46.361 3.765 -11.420 1.00 20.09 83 VAL D CA 1
ATOM 5994 C C . VAL D 1 83 ? 45.709 3.156 -10.195 1.00 19.67 83 VAL D C 1
ATOM 5995 O O . VAL D 1 83 ? 45.822 3.706 -9.093 1.00 19.23 83 VAL D O 1
ATOM 5999 N N . LEU D 1 84 ? 45.050 2.014 -10.387 1.00 20.01 84 LEU D N 1
ATOM 6000 C CA . LEU D 1 84 ? 44.628 1.148 -9.296 1.00 20.47 84 LEU D CA 1
ATOM 6001 C C . LEU D 1 84 ? 45.683 0.073 -9.094 1.00 20.13 84 LEU D C 1
ATOM 6002 O O . LEU D 1 84 ? 46.079 -0.590 -10.047 1.00 23.05 84 LEU D O 1
ATOM 6007 N N . ILE D 1 85 ? 46.157 -0.087 -7.863 1.00 19.45 85 ILE D N 1
ATOM 6008 C CA . ILE D 1 85 ? 47.043 -1.197 -7.541 1.00 20.46 85 ILE D CA 1
ATOM 6009 C C . ILE D 1 85 ? 46.239 -2.257 -6.801 1.00 19.24 85 ILE D C 1
ATOM 6010 O O . ILE D 1 85 ? 45.700 -1.998 -5.716 1.00 19.08 85 ILE D O 1
ATOM 6015 N N . PHE D 1 86 ? 46.132 -3.436 -7.415 1.00 21.66 86 PHE D N 1
ATOM 6016 C CA . PHE D 1 86 ? 45.505 -4.617 -6.835 1.00 22.19 86 PHE D CA 1
ATOM 6017 C C . PHE D 1 86 ? 46.556 -5.456 -6.123 1.00 21.86 86 PHE D C 1
ATOM 6018 O O . PHE D 1 86 ? 47.714 -5.524 -6.549 1.00 20.16 86 PHE D O 1
ATOM 6026 N N . ALA D 1 87 ? 46.131 -6.124 -5.053 1.00 20.56 87 ALA D N 1
ATOM 6027 C CA . ALA D 1 87 ? 46.959 -7.068 -4.318 1.00 20.70 87 ALA D CA 1
ATOM 6028 C C . ALA D 1 87 ? 46.267 -8.413 -4.345 1.00 21.81 87 ALA D C 1
ATOM 6029 O O . ALA D 1 87 ? 45.044 -8.483 -4.185 1.00 22.79 87 ALA D O 1
ATOM 6031 N N . ARG D 1 88 ? 47.061 -9.470 -4.521 1.00 22.35 88 ARG D N 1
ATOM 6032 C CA . ARG D 1 88 ? 46.527 -10.821 -4.662 1.00 24.76 88 ARG D CA 1
ATOM 6033 C C . ARG D 1 88 ? 46.100 -11.414 -3.324 1.00 25.30 88 ARG D C 1
ATOM 6034 O O . ARG D 1 88 ? 46.787 -11.272 -2.304 1.00 23.57 88 ARG D O 1
ATOM 6042 N N . LYS D 1 89 ? 44.963 -12.094 -3.336 1.00 28.09 89 LYS D N 1
ATOM 6043 C CA . LYS D 1 89 ? 44.542 -12.883 -2.192 1.00 29.05 89 LYS D CA 1
ATOM 6044 C C . LYS D 1 89 ? 45.138 -14.288 -2.278 1.00 30.24 89 LYS D C 1
ATOM 6045 O O . LYS D 1 89 ? 45.590 -14.737 -3.332 1.00 30.32 89 LYS D O 1
ATOM 6051 N N . ASN D 1 90 ? 45.157 -14.982 -1.136 1.00 32.89 90 ASN D N 1
ATOM 6052 C CA . ASN D 1 90 ? 45.456 -16.427 -1.093 1.00 37.77 90 ASN D CA 1
ATOM 6053 C C . ASN D 1 90 ? 46.851 -16.740 -1.639 1.00 35.02 90 ASN D C 1
ATOM 6054 O O . ASN D 1 90 ? 47.038 -17.737 -2.338 1.00 33.19 90 ASN D O 1
ATOM 6059 N N . VAL D 1 91 ? 47.828 -15.868 -1.388 1.00 27.72 91 VAL D N 1
ATOM 6060 C CA . VAL D 1 91 ? 49.151 -16.173 -1.925 1.00 27.74 91 VAL D CA 1
ATOM 6061 C C . VAL D 1 91 ? 49.827 -17.186 -1.004 1.00 29.39 91 VAL D C 1
ATOM 6062 O O . VAL D 1 91 ? 50.555 -16.810 -0.076 1.00 29.80 91 VAL D O 1
ATOM 6066 N N . THR D 1 92 ? 49.544 -18.473 -1.229 1.00 31.44 92 THR D N 1
ATOM 6067 C CA . THR D 1 92 ? 50.130 -19.595 -0.496 1.00 32.23 92 THR D CA 1
ATOM 6068 C C . THR D 1 92 ? 50.743 -20.576 -1.481 1.00 33.98 92 THR D C 1
ATOM 6069 O O . THR D 1 92 ? 50.459 -20.551 -2.682 1.00 33.66 92 THR D O 1
ATOM 6073 N N . SER D 1 93 ? 51.559 -21.484 -0.940 1.00 37.46 93 SER D N 1
ATOM 6074 C CA . SER D 1 93 ? 52.230 -22.478 -1.776 1.00 40.53 93 SER D CA 1
ATOM 6075 C C . SER D 1 93 ? 51.239 -23.337 -2.550 1.00 43.47 93 SER D C 1
ATOM 6076 O O . SER D 1 93 ? 51.567 -23.834 -3.631 1.00 45.04 93 SER D O 1
ATOM 6079 N N . ARG D 1 94 ? 50.036 -23.536 -2.021 1.00 45.79 94 ARG D N 1
ATOM 6080 C CA . ARG D 1 94 ? 49.029 -24.327 -2.720 1.00 51.13 94 ARG D CA 1
ATOM 6081 C C . ARG D 1 94 ? 48.254 -23.516 -3.751 1.00 47.75 94 ARG D C 1
ATOM 6082 O O . ARG D 1 94 ? 47.394 -24.078 -4.438 1.00 51.97 94 ARG D O 1
ATOM 6090 N N . SER D 1 95 ? 48.544 -22.222 -3.871 1.00 39.29 95 SER D N 1
ATOM 6091 C CA . SER D 1 95 ? 47.775 -21.340 -4.730 1.00 37.03 95 SER D CA 1
ATOM 6092 C C . SER D 1 95 ? 48.099 -21.589 -6.202 1.00 36.77 95 SER D C 1
ATOM 6093 O O . SER D 1 95 ? 49.265 -21.772 -6.562 1.00 36.85 95 SER D O 1
ATOM 6096 N N . PRO D 1 96 ? 47.094 -21.613 -7.075 1.00 31.68 96 PRO D N 1
ATOM 6097 C CA . PRO D 1 96 ? 47.399 -21.724 -8.507 1.00 32.31 96 PRO D CA 1
ATOM 6098 C C . PRO D 1 96 ? 48.353 -20.644 -9.009 1.00 32.00 96 PRO D C 1
ATOM 6099 O O . PRO D 1 96 ? 49.197 -20.943 -9.862 1.00 32.47 96 PRO D O 1
ATOM 6103 N N . TYR D 1 97 ? 48.259 -19.405 -8.503 1.00 30.20 97 TYR D N 1
ATOM 6104 C CA . TYR D 1 97 ? 49.154 -18.338 -8.959 1.00 29.81 97 TYR D CA 1
ATOM 6105 C C . TYR D 1 97 ? 50.602 -18.614 -8.566 1.00 30.88 97 TYR D C 1
ATOM 6106 O O . TYR D 1 97 ? 51.512 -18.441 -9.383 1.00 30.99 97 TYR D O 1
ATOM 6115 N N . VAL D 1 98 ? 50.839 -19.027 -7.318 1.00 30.26 98 VAL D N 1
ATOM 6116 C CA . VAL D 1 98 ? 52.205 -19.297 -6.873 1.00 33.79 98 VAL D CA 1
ATOM 6117 C C . VAL D 1 98 ? 52.786 -20.514 -7.586 1.00 35.90 98 VAL D C 1
ATOM 6118 O O . VAL D 1 98 ? 53.988 -20.568 -7.876 1.00 37.57 98 VAL D O 1
ATOM 6122 N N . GLN D 1 99 ? 51.956 -21.521 -7.851 1.00 36.87 99 GLN D N 1
ATOM 6123 C CA . GLN D 1 99 ? 52.395 -22.631 -8.692 1.00 36.76 99 GLN D CA 1
ATOM 6124 C 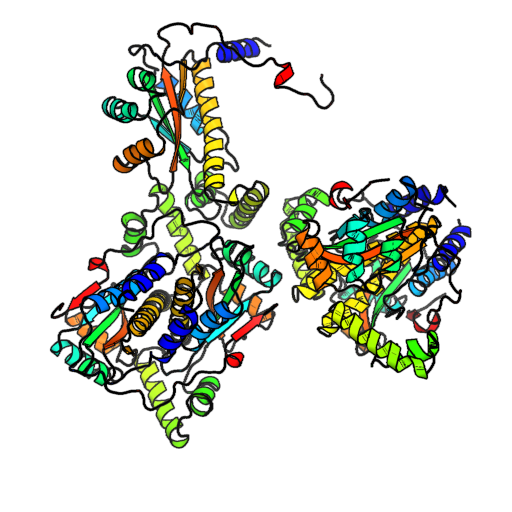C . GLN D 1 99 ? 52.879 -22.121 -10.047 1.00 35.83 99 GLN D C 1
ATOM 6125 O O . GLN D 1 99 ? 53.927 -22.542 -10.557 1.00 37.55 99 GLN D O 1
ATOM 6131 N N . HIS D 1 100 ? 52.115 -21.204 -10.643 1.00 34.58 100 HIS D N 1
ATOM 6132 C CA . HIS D 1 100 ? 52.535 -20.560 -11.882 1.00 35.06 100 HIS D CA 1
ATOM 6133 C C . HIS D 1 100 ? 53.852 -19.814 -11.694 1.00 35.17 100 HIS D C 1
ATOM 6134 O O . HIS D 1 100 ? 54.798 -20.006 -12.464 1.00 36.82 100 HIS D O 1
ATOM 6141 N N . MET D 1 101 ? 53.944 -18.975 -10.656 1.00 33.78 101 MET D N 1
ATOM 6142 C CA . MET D 1 101 ? 55.167 -18.203 -10.456 1.00 35.73 101 MET D CA 1
ATOM 6143 C C . MET D 1 101 ? 56.386 -19.117 -10.360 1.00 38.51 101 MET D C 1
ATOM 6144 O O . MET D 1 101 ? 57.412 -18.869 -11.003 1.00 38.58 101 MET D O 1
ATOM 6149 N N . LEU D 1 102 ? 56.284 -20.186 -9.560 1.00 40.15 102 LEU D N 1
ATOM 6150 C CA . LEU D 1 102 ? 57.414 -21.089 -9.350 1.00 41.49 102 LEU D CA 1
ATOM 6151 C C . LEU D 1 102 ? 57.769 -21.860 -10.616 1.00 43.11 102 LEU D C 1
ATOM 6152 O O . LEU D 1 102 ? 58.951 -22.033 -10.935 1.00 46.19 102 LEU D O 1
ATOM 6157 N N . ARG D 1 103 ? 56.767 -22.342 -11.343 1.00 43.51 103 ARG D N 1
ATOM 6158 C CA . ARG D 1 103 ? 57.035 -23.230 -12.465 1.00 45.71 103 ARG D CA 1
ATOM 6159 C C . ARG D 1 103 ? 57.300 -22.488 -13.772 1.00 47.98 103 ARG D C 1
ATOM 6160 O O . ARG D 1 103 ? 58.123 -22.939 -14.573 1.00 51.71 103 ARG D O 1
ATOM 6168 N N . ASP D 1 104 ? 56.625 -21.368 -14.021 1.00 46.36 104 ASP D N 1
ATOM 6169 C CA . ASP D 1 104 ? 56.684 -20.742 -15.342 1.00 47.80 104 ASP D CA 1
ATOM 6170 C C . ASP D 1 104 ? 57.628 -19.554 -15.410 1.00 48.31 104 ASP D C 1
ATOM 6171 O O . ASP D 1 104 ? 58.315 -19.377 -16.418 1.00 52.15 104 ASP D O 1
ATOM 6176 N N . ILE D 1 105 ? 57.661 -18.718 -14.379 1.00 46.41 105 ILE D N 1
ATOM 6177 C CA . ILE D 1 105 ? 58.471 -17.509 -14.391 1.00 47.15 105 ILE D CA 1
ATOM 6178 C C . ILE D 1 105 ? 59.729 -17.669 -13.554 1.00 47.92 105 ILE D C 1
ATOM 6179 O O . ILE D 1 105 ? 60.801 -17.229 -13.969 1.00 48.59 105 ILE D O 1
ATOM 6184 N N . LYS D 1 106 ? 59.613 -18.270 -12.372 1.00 47.15 106 LYS D N 1
ATOM 6185 C CA . LYS D 1 106 ? 60.822 -18.647 -11.658 1.00 51.75 106 LYS D CA 1
ATOM 6186 C C . LYS D 1 106 ? 61.486 -19.873 -12.274 1.00 56.88 106 LYS D C 1
ATOM 6187 O O . LYS D 1 106 ? 62.679 -20.092 -12.050 1.00 59.55 106 LYS D O 1
ATOM 6193 N N . LYS D 1 107 ? 60.747 -20.660 -13.058 1.00 59.25 107 LYS D N 1
ATOM 6194 C CA . LYS D 1 107 ? 61.297 -21.827 -13.754 1.00 63.29 107 LYS D CA 1
ATOM 6195 C C . LYS D 1 107 ? 61.949 -22.818 -12.789 1.00 63.93 107 LYS D C 1
ATOM 6196 O O . LYS D 1 107 ? 62.888 -23.528 -13.155 1.00 63.06 107 LYS D O 1
ATOM 6202 N N . TYR D 1 108 ? 61.466 -22.873 -11.550 1.00 64.91 108 TYR D N 1
ATOM 6203 C CA . TYR D 1 108 ? 61.995 -23.839 -10.598 1.00 68.47 108 TYR D CA 1
ATOM 6204 C C . TYR D 1 108 ? 61.791 -25.255 -11.127 1.00 68.79 108 TYR D C 1
ATOM 6205 O O . TYR D 1 108 ? 60.781 -25.558 -11.767 1.00 67.61 108 TYR D O 1
ATOM 6214 N N . GLU D 1 109 ? 62.765 -26.122 -10.857 1.00 70.61 109 GLU D N 1
ATOM 6215 C CA . GLU D 1 109 ? 62.748 -27.481 -11.383 1.00 71.53 109 GLU D CA 1
ATOM 6216 C C . GLU D 1 109 ? 61.621 -28.301 -10.760 1.00 67.65 109 GLU D C 1
ATOM 6217 O O . GLU D 1 109 ? 61.463 -28.329 -9.537 1.00 65.55 109 GLU D O 1
ATOM 6223 N N . ALA D 1 110 ? 60.851 -28.986 -11.608 1.00 65.08 110 ALA D N 1
ATOM 6224 C CA . ALA D 1 110 ? 59.702 -29.788 -11.185 1.00 66.96 110 ALA D CA 1
ATOM 6225 C C . ALA D 1 110 ? 59.954 -30.566 -9.898 1.00 69.35 110 ALA D C 1
ATOM 6226 O O . ALA D 1 110 ? 59.063 -30.679 -9.049 1.00 68.48 110 ALA D O 1
ATOM 6228 N N . GLN D 1 111 ? 61.162 -31.113 -9.748 1.00 71.99 111 GLN D N 1
ATOM 6229 C CA . GLN D 1 111 ? 61.487 -31.875 -8.547 1.00 72.76 111 GLN D CA 1
ATOM 6230 C C . GLN D 1 111 ? 61.636 -30.975 -7.324 1.00 69.49 111 GLN D C 1
ATOM 6231 O O . GLN D 1 111 ? 61.325 -31.402 -6.206 1.00 68.95 111 GLN D O 1
ATOM 6237 N N . THR D 1 112 ? 62.101 -29.737 -7.504 1.00 66.26 112 THR D N 1
ATOM 6238 C CA . THR D 1 112 ? 62.364 -28.874 -6.355 1.00 65.61 112 THR D CA 1
ATOM 6239 C C . THR D 1 112 ? 61.116 -28.188 -5.813 1.00 63.25 112 THR D C 1
ATOM 6240 O O . THR D 1 112 ? 61.222 -27.448 -4.828 1.00 60.40 112 THR D O 1
ATOM 6244 N N . ILE D 1 113 ? 59.953 -28.392 -6.425 1.00 62.56 113 ILE D N 1
ATOM 6245 C CA . ILE D 1 113 ? 58.757 -27.636 -6.058 1.00 60.76 113 ILE D CA 1
ATOM 6246 C C . ILE D 1 113 ? 58.269 -28.057 -4.674 1.00 57.67 113 ILE D C 1
ATOM 6247 O O . ILE D 1 113 ? 58.010 -27.187 -3.829 1.00 55.66 113 ILE D O 1
ATOM 6252 N N . PRO D 1 114 ? 58.101 -29.358 -4.400 1.00 56.33 114 PRO D N 1
ATOM 6253 C CA . PRO D 1 114 ? 57.766 -29.774 -3.025 1.00 54.80 114 PRO D CA 1
ATOM 6254 C C . PRO D 1 114 ? 58.674 -29.158 -1.972 1.00 54.72 114 PRO D C 1
ATOM 6255 O O . PRO D 1 114 ? 58.191 -28.705 -0.924 1.00 53.41 114 PRO D O 1
ATOM 6259 N N . ALA D 1 115 ? 59.982 -29.112 -2.230 1.00 54.68 115 ALA D N 1
ATOM 6260 C CA . ALA D 1 115 ? 60.902 -28.475 -1.297 1.00 54.48 115 ALA D CA 1
ATOM 6261 C C . ALA D 1 115 ? 60.520 -27.020 -1.070 1.00 55.21 115 ALA D C 1
ATOM 6262 O O . ALA D 1 115 ? 60.291 -26.596 0.069 1.00 55.93 115 ALA D O 1
ATOM 6264 N N . VAL D 1 116 ? 60.444 -26.235 -2.151 1.00 55.34 116 VAL D N 1
ATOM 6265 C CA . VAL D 1 116 ? 60.117 -24.814 -2.026 1.00 51.24 116 VAL D CA 1
ATOM 6266 C C . VAL D 1 116 ? 58.778 -24.634 -1.325 1.00 50.11 116 VAL D C 1
ATOM 6267 O O . VAL D 1 116 ? 58.623 -23.758 -0.466 1.00 47.96 116 VAL D O 1
ATOM 6271 N N . GLU D 1 117 ? 57.792 -25.459 -1.687 1.00 51.85 117 GLU D N 1
ATOM 6272 C CA . GLU D 1 117 ? 56.466 -25.373 -1.082 1.00 51.22 117 GLU D CA 1
ATOM 6273 C C . GLU D 1 117 ? 56.550 -25.366 0.440 1.00 52.26 117 GLU D C 1
ATOM 6274 O O . GLU D 1 117 ? 55.970 -24.498 1.101 1.00 52.23 117 GLU D O 1
ATOM 6280 N N . GLN D 1 118 ? 57.279 -26.329 1.015 1.00 53.25 118 GLN D N 1
ATOM 6281 C CA . GLN D 1 118 ? 57.337 -26.448 2.471 1.00 55.40 118 GLN D CA 1
ATOM 6282 C C . GLN D 1 118 ? 57.949 -25.201 3.104 1.00 52.42 118 GLN D C 1
ATOM 6283 O O . GLN D 1 118 ? 57.436 -24.683 4.103 1.00 52.68 118 GLN D O 1
ATOM 6289 N N . LYS D 1 119 ? 59.057 -24.707 2.542 1.00 51.32 119 LYS D N 1
ATOM 6290 C CA . LYS D 1 119 ? 59.677 -23.500 3.080 1.00 51.48 119 LYS D CA 1
ATOM 6291 C C . LYS D 1 119 ? 58.702 -22.327 3.064 1.00 50.56 119 LYS D C 1
ATOM 6292 O O . LYS D 1 119 ? 58.699 -21.496 3.981 1.00 48.82 119 LYS D O 1
ATOM 6294 N N . PHE D 1 120 ? 57.866 -22.242 2.027 1.00 49.92 120 PHE D N 1
ATOM 6295 C CA . PHE D 1 120 ? 56.867 -21.180 1.965 1.00 46.52 120 PHE D CA 1
ATOM 6296 C C . PHE D 1 120 ? 55.889 -21.289 3.128 1.00 41.90 120 PHE D C 1
ATOM 6297 O O . PHE D 1 120 ? 55.611 -20.302 3.815 1.00 38.26 120 PHE D O 1
ATOM 6305 N N . ASP D 1 121 ? 55.356 -22.490 3.361 1.00 42.64 121 ASP D N 1
ATOM 6306 C CA . ASP D 1 121 ? 54.479 -22.707 4.508 1.00 43.53 121 ASP D CA 1
ATOM 6307 C C . ASP D 1 121 ? 55.185 -22.346 5.810 1.00 42.67 121 ASP D C 1
ATOM 6308 O O . ASP D 1 121 ? 54.631 -21.634 6.658 1.00 37.90 121 ASP D O 1
ATOM 6313 N N . ALA D 1 122 ? 56.419 -22.829 5.985 1.00 46.04 122 ALA D N 1
ATOM 6314 C CA . ALA D 1 122 ? 57.131 -22.573 7.232 1.00 46.65 122 ALA D CA 1
ATOM 6315 C C . ALA D 1 122 ? 57.406 -21.087 7.413 1.00 43.11 122 ALA D C 1
ATOM 6316 O O . ALA D 1 122 ? 57.191 -20.538 8.500 1.00 42.99 122 ALA D O 1
ATOM 6318 N N . PHE D 1 123 ? 57.870 -20.412 6.361 1.00 41.45 123 PHE D N 1
ATOM 6319 C CA . PHE D 1 123 ? 58.105 -18.974 6.469 1.00 38.21 123 PHE D CA 1
ATOM 6320 C C . PHE D 1 123 ? 56.831 -18.242 6.868 1.00 35.89 123 PHE D C 1
ATOM 6321 O O . PHE D 1 123 ? 56.824 -17.440 7.808 1.00 35.66 123 PHE D O 1
ATOM 6329 N N . GLN D 1 124 ? 55.741 -18.494 6.148 1.00 35.71 124 GLN D N 1
ATOM 6330 C CA . GLN D 1 124 ? 54.491 -17.829 6.474 1.00 33.36 124 GLN D CA 1
ATOM 6331 C C . GLN D 1 124 ? 54.061 -18.117 7.905 1.00 33.48 124 GLN D C 1
ATOM 6332 O O . GLN D 1 124 ? 53.507 -17.235 8.569 1.00 32.15 124 GLN D O 1
ATOM 6338 N N . ALA D 1 125 ? 54.319 -19.331 8.400 1.00 34.07 125 ALA D N 1
ATOM 6339 C CA . ALA D 1 125 ? 54.020 -19.633 9.795 1.00 34.89 125 ALA D CA 1
ATOM 6340 C C . ALA D 1 125 ? 54.904 -18.818 10.737 1.00 36.31 125 ALA D C 1
ATOM 6341 O O . ALA D 1 125 ? 54.417 -18.226 11.705 1.00 35.21 125 ALA D O 1
ATOM 6343 N N . ASP D 1 126 ? 56.205 -18.749 10.452 1.00 38.23 126 ASP D N 1
ATOM 6344 C CA . ASP D 1 126 ? 57.122 -18.081 11.367 1.00 39.66 126 ASP D CA 1
ATOM 6345 C C . ASP D 1 126 ? 56.916 -16.573 11.383 1.00 37.54 126 ASP D C 1
ATOM 6346 O O . ASP D 1 126 ? 57.202 -15.920 12.395 1.00 36.10 126 ASP D O 1
ATOM 6351 N N . PHE D 1 127 ? 56.450 -15.998 10.277 1.00 31.36 127 PHE D N 1
ATOM 6352 C CA . PHE D 1 127 ? 56.182 -14.575 10.207 1.00 28.52 127 PHE D CA 1
ATOM 6353 C C . PHE D 1 127 ? 54.715 -14.257 10.472 1.00 29.96 127 PHE D C 1
ATOM 6354 O O . PHE D 1 127 ? 54.281 -13.123 10.247 1.00 30.12 127 PHE D O 1
ATOM 6362 N N . HIS D 1 128 ? 53.945 -15.242 10.929 1.00 28.61 128 HIS D N 1
ATOM 6363 C CA . HIS D 1 128 ? 52.524 -15.099 11.234 1.00 30.87 128 HIS D CA 1
ATOM 6364 C C . HIS D 1 128 ? 51.708 -14.642 10.026 1.00 30.50 128 HIS D C 1
ATOM 6365 O O . HIS D 1 128 ? 50.546 -14.248 10.171 1.00 26.00 128 HIS D O 1
ATOM 6372 N N . ILE D 1 129 ? 52.292 -14.727 8.827 1.00 27.28 129 ILE D N 1
ATOM 6373 C CA . ILE D 1 129 ? 51.561 -14.381 7.607 1.00 30.11 129 ILE D CA 1
ATOM 6374 C C . ILE D 1 129 ? 50.315 -15.242 7.446 1.00 34.65 129 ILE D C 1
ATOM 6375 O O . ILE D 1 129 ? 49.259 -14.754 7.026 1.00 33.95 129 ILE D O 1
ATOM 6380 N N . SER D 1 130 ? 50.417 -16.532 7.754 1.00 37.70 130 SER D N 1
ATOM 6381 C CA . SER D 1 130 ? 49.358 -17.484 7.448 1.00 40.06 130 SER D CA 1
ATOM 6382 C C . SER D 1 130 ? 48.326 -17.633 8.564 1.00 40.06 130 SER D C 1
ATOM 6383 O O . SER D 1 130 ? 47.439 -18.481 8.453 1.00 41.38 130 SER D O 1
ATOM 6386 N N . ASP D 1 131 ? 48.401 -16.820 9.619 1.00 38.35 131 ASP D N 1
ATOM 6387 C CA . ASP D 1 131 ? 47.503 -17.015 10.753 1.00 38.81 131 ASP D CA 1
ATOM 6388 C C . ASP D 1 131 ? 46.041 -16.849 10.368 1.00 37.16 131 ASP D C 1
ATOM 6389 O O . ASP D 1 131 ? 45.164 -17.447 11.002 1.00 37.64 131 ASP D O 1
ATOM 6394 N N . ASN D 1 132 ? 45.752 -16.037 9.356 1.00 32.23 132 ASN D N 1
ATOM 6395 C CA . ASN D 1 132 ? 44.378 -15.901 8.899 1.00 29.84 132 ASN D CA 1
ATOM 6396 C C . ASN D 1 132 ? 44.401 -15.243 7.526 1.00 26.13 132 ASN D C 1
ATOM 6397 O O . ASN D 1 132 ? 45.428 -14.715 7.098 1.00 25.24 132 ASN D O 1
ATOM 6402 N N . ASP D 1 133 ? 43.267 -15.316 6.824 1.00 29.78 133 ASP D N 1
ATOM 6403 C CA . ASP D 1 133 ? 43.210 -14.779 5.464 1.00 28.70 133 ASP D CA 1
ATOM 6404 C C . ASP D 1 133 ? 43.476 -13.282 5.442 1.00 27.24 133 ASP D C 1
ATOM 6405 O O . ASP D 1 133 ? 44.031 -12.759 4.462 1.00 25.15 133 ASP D O 1
ATOM 6410 N N . GLN D 1 134 ? 43.064 -12.573 6.495 1.00 24.09 134 GLN D N 1
ATOM 6411 C CA . GLN D 1 134 ? 43.271 -11.130 6.529 1.00 23.33 134 GLN D CA 1
ATOM 6412 C C . GLN D 1 134 ? 44.754 -10.797 6.583 1.00 20.97 134 GLN D C 1
ATOM 6413 O O . GLN D 1 134 ? 45.223 -9.904 5.865 1.00 19.94 134 GLN D O 1
ATOM 6419 N N . ALA D 1 135 ? 45.505 -11.505 7.433 1.00 21.77 135 ALA D N 1
ATOM 6420 C CA . ALA D 1 135 ? 46.954 -11.346 7.454 1.00 21.54 135 ALA D CA 1
ATOM 6421 C C . ALA D 1 135 ? 47.553 -11.732 6.113 1.00 21.63 135 ALA D C 1
ATOM 6422 O O . ALA D 1 135 ? 48.489 -11.085 5.627 1.00 20.94 135 ALA D O 1
ATOM 6424 N N . LEU D 1 136 ? 47.019 -12.792 5.505 1.00 22.65 136 LEU D N 1
ATOM 6425 C CA . LEU D 1 136 ? 47.536 -13.263 4.227 1.00 24.39 136 LEU D CA 1
ATOM 6426 C C . LEU D 1 136 ? 47.362 -12.202 3.154 1.00 22.76 136 LEU D C 1
ATOM 6427 O O . LEU D 1 136 ? 48.293 -11.912 2.392 1.00 21.57 136 LEU D O 1
ATOM 6432 N N . TYR D 1 137 ? 46.167 -11.617 3.066 1.00 21.30 137 TYR D N 1
ATOM 6433 C CA . TYR D 1 137 ? 45.948 -10.555 2.085 1.00 23.37 137 TYR D CA 1
ATOM 6434 C C . TYR D 1 137 ? 46.821 -9.340 2.385 1.00 19.76 137 TYR D C 1
ATOM 6435 O O . TYR D 1 137 ? 47.473 -8.788 1.489 1.00 19.38 137 TYR D O 1
ATOM 6444 N N . ASP D 1 138 ? 46.838 -8.894 3.639 1.00 19.14 138 ASP D N 1
ATOM 6445 C CA . ASP D 1 138 ? 47.566 -7.661 3.938 1.00 18.34 138 ASP D CA 1
ATOM 6446 C C . ASP D 1 138 ? 49.063 -7.824 3.730 1.00 20.53 138 ASP D C 1
ATOM 6447 O O . ASP D 1 138 ? 49.768 -6.832 3.492 1.00 20.97 138 ASP D O 1
ATOM 6452 N N . TRP D 1 139 ? 49.568 -9.056 3.843 1.00 19.00 139 TRP D N 1
ATOM 6453 C CA . TRP D 1 139 ? 50.976 -9.305 3.549 1.00 23.86 139 TRP D CA 1
ATOM 6454 C C . TRP D 1 139 ? 51.286 -9.024 2.080 1.00 21.57 139 TRP D C 1
ATOM 6455 O O . TRP D 1 139 ? 52.277 -8.359 1.761 1.00 23.96 139 TRP D O 1
ATOM 6466 N N . SER D 1 140 ? 50.457 -9.542 1.167 1.00 19.64 140 SER D N 1
ATOM 6467 C CA . SER D 1 140 ? 50.612 -9.186 -0.244 1.00 20.86 140 SER D CA 1
ATOM 6468 C C . SER D 1 140 ? 50.432 -7.688 -0.444 1.00 23.49 140 SER D C 1
ATOM 6469 O O . SER D 1 140 ? 51.207 -7.055 -1.172 1.00 18.20 140 SER D O 1
ATOM 6472 N N . SER D 1 141 ? 49.407 -7.110 0.197 1.00 17.67 141 SER D N 1
ATOM 6473 C CA . SER D 1 141 ? 49.142 -5.680 0.060 1.00 18.88 141 SER D CA 1
ATOM 6474 C C . SER D 1 141 ? 50.362 -4.864 0.483 1.00 18.50 141 SER D C 1
ATOM 6475 O O . SER D 1 141 ? 50.670 -3.834 -0.123 1.00 17.99 141 SER D O 1
ATOM 6478 N N . LYS D 1 142 ? 51.083 -5.324 1.509 1.00 17.90 142 LYS D N 1
ATOM 6479 C CA . LYS D 1 142 ? 52.309 -4.640 1.913 1.00 16.58 142 LYS D CA 1
ATOM 6480 C C . LYS D 1 142 ? 53.307 -4.587 0.765 1.00 18.97 142 LYS D C 1
ATOM 6481 O O . LYS D 1 142 ? 53.962 -3.561 0.543 1.00 18.16 142 LYS D O 1
ATOM 6487 N N . GLN D 1 143 ? 53.437 -5.686 0.017 1.00 19.91 143 GLN D N 1
ATOM 6488 C CA . GLN D 1 143 ? 54.371 -5.687 -1.101 1.00 20.04 143 GLN D CA 1
ATOM 6489 C C . GLN D 1 143 ? 53.988 -4.634 -2.132 1.00 19.87 143 GLN D C 1
ATOM 6490 O O . GLN D 1 143 ? 54.867 -4.004 -2.735 1.00 19.66 143 GLN D O 1
ATOM 6496 N N . THR D 1 144 ? 52.683 -4.411 -2.342 1.00 20.64 144 THR D N 1
ATOM 6497 C CA . THR D 1 144 ? 52.279 -3.402 -3.323 1.00 17.48 144 THR D CA 1
ATOM 6498 C C . THR D 1 144 ? 52.663 -2.000 -2.864 1.00 16.95 144 THR D C 1
ATOM 6499 O O . THR D 1 144 ? 52.791 -1.094 -3.695 1.00 17.94 144 THR D O 1
ATOM 6503 N N . TYR D 1 145 ? 52.815 -1.778 -1.550 1.00 16.95 145 TYR D N 1
ATOM 6504 C CA . TYR D 1 145 ? 53.202 -0.443 -1.120 1.00 15.07 145 TYR D CA 1
ATOM 6505 C C . TYR D 1 145 ? 54.661 -0.168 -1.436 1.00 21.00 145 TYR D C 1
ATOM 6506 O O . TYR D 1 145 ? 55.055 1.001 -1.522 1.00 22.28 145 TYR D O 1
ATOM 6515 N N . ILE D 1 146 ? 55.465 -1.218 -1.628 1.00 21.22 146 ILE D N 1
ATOM 6516 C CA . ILE D 1 146 ? 56.808 -1.030 -2.163 1.00 21.59 146 ILE D CA 1
ATOM 6517 C C . ILE D 1 146 ? 56.716 -0.487 -3.578 1.00 21.83 146 ILE D C 1
ATOM 6518 O O . ILE D 1 146 ? 57.385 0.489 -3.940 1.00 24.09 146 ILE D O 1
ATOM 6523 N N . ALA D 1 147 ? 55.887 -1.126 -4.402 1.00 17.57 147 ALA D N 1
ATOM 6524 C CA . ALA D 1 147 ? 55.709 -0.647 -5.762 1.00 22.12 147 ALA D CA 1
ATOM 6525 C C . ALA D 1 147 ? 55.166 0.778 -5.765 1.00 21.38 147 ALA D C 1
ATOM 6526 O O . ALA D 1 147 ? 55.582 1.611 -6.578 1.00 23.77 147 ALA D O 1
ATOM 6528 N N . LEU D 1 148 ? 54.250 1.078 -4.845 1.00 18.74 148 LEU D N 1
ATOM 6529 C CA . LEU D 1 148 ? 53.684 2.416 -4.755 1.00 17.97 148 LEU D CA 1
ATOM 6530 C C . LEU D 1 148 ? 54.769 3.448 -4.484 1.00 17.01 148 LEU D C 1
ATOM 6531 O O . LEU D 1 148 ? 54.833 4.483 -5.147 1.00 18.49 148 LEU D O 1
ATOM 6536 N N . GLY D 1 149 ? 55.628 3.189 -3.497 1.00 15.88 149 GLY D N 1
ATOM 6537 C CA . GLY D 1 149 ? 56.688 4.137 -3.207 1.00 17.65 149 GLY D CA 1
ATOM 6538 C C . GLY D 1 149 ? 57.622 4.349 -4.386 1.00 23.14 149 GLY D C 1
ATOM 6539 O O . GLY D 1 149 ? 58.007 5.483 -4.692 1.00 23.99 149 GLY D O 1
ATOM 6540 N N . ASN D 1 150 ? 57.995 3.261 -5.069 1.00 21.29 150 ASN D N 1
ATOM 6541 C CA . ASN D 1 150 ? 58.933 3.376 -6.183 1.00 22.02 150 ASN D CA 1
ATOM 6542 C C . ASN D 1 150 ? 58.326 4.150 -7.345 1.00 24.62 150 ASN D C 1
ATOM 6543 O O . ASN D 1 150 ? 59.020 4.933 -8.003 1.00 26.50 150 ASN D O 1
ATOM 6548 N N . MET D 1 151 ? 57.040 3.929 -7.633 1.00 23.37 151 MET D N 1
ATOM 6549 C CA . MET D 1 151 ? 56.418 4.638 -8.751 1.00 25.87 151 MET D CA 1
ATOM 6550 C C . MET D 1 151 ? 56.337 6.138 -8.489 1.00 24.77 151 MET D C 1
ATOM 6551 O O . MET D 1 151 ? 56.546 6.946 -9.405 1.00 25.11 151 MET D O 1
ATOM 6556 N N . MET D 1 152 ? 56.035 6.527 -7.246 1.00 23.07 152 MET D N 1
ATOM 6557 C CA . MET D 1 152 ? 55.988 7.941 -6.889 1.00 22.70 152 MET D CA 1
ATOM 6558 C C . MET D 1 152 ? 57.374 8.565 -6.942 1.00 23.71 152 MET D C 1
ATOM 6559 O O . MET D 1 152 ? 57.550 9.661 -7.486 1.00 22.71 152 MET D O 1
ATOM 6564 N N . THR D 1 153 ? 58.368 7.889 -6.366 1.00 22.89 153 THR D N 1
ATOM 6565 C CA . THR D 1 153 ? 59.725 8.413 -6.422 1.00 27.65 153 THR D CA 1
ATOM 6566 C C . THR D 1 153 ? 60.214 8.480 -7.861 1.00 27.00 153 THR D C 1
ATOM 6567 O O . THR D 1 153 ? 60.849 9.461 -8.264 1.00 26.52 153 THR D O 1
ATOM 6571 N N . THR D 1 154 ? 59.883 7.472 -8.668 1.00 26.22 154 THR D N 1
ATOM 6572 C CA . THR D 1 154 ? 60.272 7.511 -10.072 1.00 26.35 154 THR D CA 1
ATOM 6573 C C . THR D 1 154 ? 59.658 8.713 -10.778 1.00 27.74 154 THR D C 1
ATOM 6574 O O . THR D 1 154 ? 60.348 9.428 -11.518 1.00 26.90 154 THR D O 1
ATOM 6578 N N . ALA D 1 155 ? 58.365 8.965 -10.549 1.00 25.85 155 ALA D N 1
ATOM 6579 C CA . ALA D 1 155 ? 57.725 10.133 -11.146 1.00 25.81 155 ALA D CA 1
ATOM 6580 C C . ALA D 1 155 ? 58.413 11.423 -10.706 1.00 25.46 155 ALA D C 1
ATOM 6581 O O . ALA D 1 155 ? 58.729 12.283 -11.534 1.00 27.29 155 ALA D O 1
ATOM 6583 N N . ALA D 1 156 ? 58.660 11.575 -9.399 1.00 25.06 156 ALA D N 1
ATOM 6584 C CA . ALA D 1 156 ? 59.293 12.800 -8.917 1.00 25.20 156 ALA D CA 1
ATOM 6585 C C . ALA D 1 156 ? 60.643 13.038 -9.601 1.00 30.77 156 ALA D C 1
ATOM 6586 O O . ALA D 1 156 ? 60.954 14.169 -10.006 1.00 28.61 156 ALA D O 1
ATOM 6588 N N . LEU D 1 157 ? 61.454 11.984 -9.752 1.00 32.24 157 LEU D N 1
ATOM 6589 C CA . LEU D 1 157 ? 62.746 12.110 -10.424 1.00 33.92 157 LEU D CA 1
ATOM 6590 C C . LEU D 1 157 ? 62.590 12.505 -11.884 1.00 35.44 157 LEU D C 1
ATOM 6591 O O . LEU D 1 157 ? 63.521 13.062 -12.475 1.00 39.25 157 LEU D O 1
ATOM 6596 N N . LEU D 1 158 ? 61.442 12.212 -12.479 1.00 32.09 158 LEU D N 1
ATOM 6597 C CA . LEU D 1 158 ? 61.124 12.639 -13.830 1.00 30.40 158 LEU D CA 1
ATOM 6598 C C . LEU D 1 158 ? 60.476 14.021 -13.869 1.00 32.21 158 LEU D C 1
ATOM 6599 O O . LEU D 1 158 ? 60.086 14.476 -14.949 1.00 36.75 158 LEU D O 1
ATOM 6604 N N . GLY D 1 159 ? 60.342 14.691 -12.720 1.00 30.87 159 GLY D N 1
ATOM 6605 C CA . GLY D 1 159 ? 59.660 15.973 -12.663 1.00 30.52 159 GLY D CA 1
ATOM 6606 C C . GLY D 1 159 ? 58.150 15.873 -12.636 1.00 32.18 159 GLY D C 1
ATOM 6607 O O . GLY D 1 159 ? 57.462 16.874 -12.877 1.00 30.52 159 GLY D O 1
ATOM 6608 N N . ILE D 1 160 ? 57.605 14.697 -12.327 1.00 27.31 160 ILE D N 1
ATOM 6609 C CA . ILE D 1 160 ? 56.181 14.426 -12.456 1.00 25.91 160 ILE D CA 1
ATOM 6610 C C . ILE D 1 160 ? 55.581 14.314 -11.064 1.00 24.70 160 ILE D C 1
ATOM 6611 O O . ILE D 1 160 ? 56.155 13.663 -10.183 1.00 23.19 160 ILE D O 1
ATOM 6616 N N . ASP D 1 161 ? 54.450 14.983 -10.854 1.00 22.92 161 ASP D N 1
ATOM 6617 C CA . ASP D 1 161 ? 53.790 14.918 -9.560 1.00 26.60 161 ASP D CA 1
ATOM 6618 C C . ASP D 1 161 ? 52.930 13.660 -9.453 1.00 26.39 161 ASP D C 1
ATOM 6619 O O . ASP D 1 161 ? 52.516 13.069 -10.455 1.00 24.97 161 ASP D O 1
ATOM 6624 N N . SER D 1 162 ? 52.664 13.260 -8.211 1.00 23.18 162 SER D N 1
ATOM 6625 C CA . SER D 1 162 ? 51.856 12.084 -7.928 1.00 18.91 162 SER D CA 1
ATOM 6626 C C . SER D 1 162 ? 51.015 12.315 -6.671 1.00 19.19 162 SER D C 1
ATOM 6627 O O . SER D 1 162 ? 51.162 13.321 -5.968 1.00 21.39 162 SER D O 1
ATOM 6630 N N . CYS D 1 163 ? 50.138 11.360 -6.373 1.00 17.23 163 CYS D N 1
ATOM 6631 C CA . CYS D 1 163 ? 49.324 11.365 -5.154 1.00 15.47 163 CYS D CA 1
ATOM 6632 C C . CYS D 1 163 ? 48.921 9.928 -4.852 1.00 14.90 163 CYS D C 1
ATOM 6633 O O . CYS D 1 163 ? 48.235 9.292 -5.656 1.00 20.48 163 CYS D O 1
ATOM 6636 N N . PRO D 1 164 ? 49.372 9.356 -3.729 1.00 14.26 164 PRO D N 1
ATOM 6637 C CA . PRO D 1 164 ? 48.838 8.072 -3.282 1.00 13.83 164 PRO D CA 1
ATOM 6638 C C . PRO D 1 164 ? 47.543 8.313 -2.533 1.00 20.31 164 PRO D C 1
ATOM 6639 O O . PRO D 1 164 ? 47.368 9.350 -1.885 1.00 16.15 164 PRO D O 1
ATOM 6643 N N . MET D 1 165 ? 46.639 7.334 -2.604 1.00 13.46 165 MET D N 1
ATOM 6644 C CA . MET D 1 165 ? 45.300 7.525 -2.057 1.00 13.38 165 MET D CA 1
ATOM 6645 C C . MET D 1 165 ? 44.744 6.228 -1.495 1.00 15.44 165 MET D C 1
ATOM 6646 O O . MET D 1 165 ? 44.603 5.243 -2.227 1.00 15.55 165 MET D O 1
ATOM 6651 N N . GLU D 1 166 ? 44.420 6.238 -0.202 1.00 13.91 166 GLU D N 1
ATOM 6652 C CA . GLU D 1 166 ? 43.608 5.212 0.444 1.00 14.00 166 GLU D CA 1
ATOM 6653 C C . GLU D 1 166 ? 42.193 5.702 0.714 1.00 14.03 166 GLU D C 1
ATOM 6654 O O . GLU D 1 166 ? 41.386 4.950 1.267 1.00 13.69 166 GLU D O 1
ATOM 6660 N N . GLY D 1 167 ? 41.896 6.964 0.397 1.00 15.03 167 GLY D N 1
ATOM 6661 C CA . GLY D 1 167 ? 40.661 7.583 0.852 1.00 18.74 167 GLY D CA 1
ATOM 6662 C C . GLY D 1 167 ? 39.468 7.259 -0.019 1.00 21.85 167 GLY D C 1
ATOM 6663 O O . GLY D 1 167 ? 38.967 8.123 -0.747 1.00 23.00 167 GLY D O 1
ATOM 6664 N N . PHE D 1 168 ? 39.008 6.013 0.042 1.00 22.42 168 PHE D N 1
ATOM 6665 C CA . PHE D 1 168 ? 37.852 5.594 -0.733 1.00 23.87 168 PHE D CA 1
ATOM 6666 C C . PHE D 1 168 ? 37.109 4.510 0.032 1.00 22.91 168 PHE D C 1
ATOM 6667 O O . PHE D 1 168 ? 37.659 3.850 0.923 1.00 21.38 168 PHE D O 1
ATOM 6675 N N . SER D 1 169 ? 35.829 4.365 -0.293 1.00 23.11 169 SER D N 1
ATOM 6676 C CA . SER D 1 169 ? 35.000 3.357 0.355 1.00 27.34 169 SER D CA 1
ATOM 6677 C C . SER D 1 169 ? 35.405 2.004 -0.208 1.00 25.62 169 SER D C 1
ATOM 6678 O O . SER D 1 169 ? 35.002 1.615 -1.311 1.00 22.19 169 SER D O 1
ATOM 6681 N N . LEU D 1 170 ? 36.223 1.274 0.558 1.00 22.04 170 LEU D N 1
ATOM 6682 C CA . LEU D 1 170 ? 36.848 0.065 0.023 1.00 22.24 170 LEU D CA 1
ATOM 6683 C C . LEU D 1 170 ? 35.807 -0.889 -0.548 1.00 21.70 170 LEU D C 1
ATOM 6684 O O . LEU D 1 170 ? 35.919 -1.324 -1.695 1.00 23.97 170 LEU D O 1
ATOM 6689 N N . ASP D 1 171 ? 34.783 -1.230 0.241 1.00 23.30 171 ASP D N 1
ATOM 6690 C CA . ASP D 1 171 ? 33.810 -2.237 -0.192 1.00 25.86 171 ASP D CA 1
ATOM 6691 C C . ASP D 1 171 ? 33.026 -1.779 -1.416 1.00 23.03 171 ASP D C 1
ATOM 6692 O O . ASP D 1 171 ? 32.798 -2.560 -2.347 1.00 23.56 171 ASP D O 1
ATOM 6697 N N . THR D 1 172 ? 32.563 -0.529 -1.413 1.00 23.95 172 THR D N 1
ATOM 6698 C CA . THR D 1 172 ? 31.749 -0.053 -2.525 1.00 30.27 172 THR D CA 1
ATOM 6699 C C . THR D 1 172 ? 32.572 0.067 -3.799 1.00 30.21 172 THR D C 1
ATOM 6700 O O . THR D 1 172 ? 32.128 -0.358 -4.871 1.00 30.76 172 THR D O 1
ATOM 6704 N N . VAL D 1 173 ? 33.773 0.646 -3.708 1.00 26.58 173 VAL D N 1
ATOM 6705 C CA . VAL D 1 173 ? 34.636 0.715 -4.887 1.00 25.91 173 VAL D CA 1
ATOM 6706 C C . VAL D 1 173 ? 34.965 -0.691 -5.388 1.00 25.01 173 VAL D C 1
ATOM 6707 O O . VAL D 1 173 ? 34.942 -0.954 -6.596 1.00 23.14 173 VAL D O 1
ATOM 6711 N N . THR D 1 174 ? 35.246 -1.623 -4.470 1.00 25.30 174 THR D N 1
ATOM 6712 C CA . THR D 1 174 ? 35.480 -3.012 -4.869 1.00 26.55 174 THR D CA 1
ATOM 6713 C C . THR D 1 174 ? 34.308 -3.558 -5.674 1.00 30.64 174 THR D C 1
ATOM 6714 O O . THR D 1 174 ? 34.496 -4.148 -6.742 1.00 29.65 174 THR D O 1
ATOM 6718 N N . ASP D 1 175 ? 33.085 -3.382 -5.169 1.00 34.88 175 ASP D N 1
ATOM 6719 C CA . ASP D 1 175 ? 31.922 -3.931 -5.857 1.00 40.18 175 ASP D CA 1
ATOM 6720 C C . ASP D 1 175 ? 31.727 -3.290 -7.226 1.00 41.17 175 ASP D C 1
ATOM 6721 O O . ASP D 1 175 ? 31.362 -3.971 -8.190 1.00 43.11 175 ASP D O 1
ATOM 6726 N N . ILE D 1 176 ? 31.952 -1.983 -7.332 1.00 39.25 176 ILE D N 1
ATOM 6727 C CA . ILE D 1 176 ? 31.829 -1.326 -8.628 1.00 36.17 176 ILE D CA 1
ATOM 6728 C C . ILE D 1 176 ? 32.781 -1.965 -9.630 1.00 36.00 176 ILE D C 1
ATOM 6729 O O . ILE D 1 176 ? 32.390 -2.313 -10.753 1.00 40.13 176 ILE D O 1
ATOM 6734 N N . LEU D 1 177 ? 34.045 -2.153 -9.230 1.00 30.66 177 LEU D N 1
ATOM 6735 C CA . LEU D 1 177 ? 35.024 -2.725 -10.148 1.00 31.37 177 LEU D CA 1
ATOM 6736 C C . LEU D 1 177 ? 34.784 -4.216 -10.380 1.00 34.66 177 LEU D C 1
ATOM 6737 O O . LEU D 1 177 ? 35.103 -4.724 -11.464 1.00 33.66 177 LEU D O 1
ATOM 6742 N N . ALA D 1 178 ? 34.238 -4.930 -9.388 1.00 33.14 178 ALA D N 1
ATOM 6743 C CA . ALA D 1 178 ? 33.833 -6.317 -9.616 1.00 35.48 178 ALA D CA 1
ATOM 6744 C C . ALA D 1 178 ? 32.838 -6.417 -10.769 1.00 40.97 178 ALA D C 1
ATOM 6745 O O . ALA D 1 178 ? 32.985 -7.268 -11.651 1.00 41.25 178 ALA D O 1
ATOM 6747 N N . ASN D 1 179 ? 31.819 -5.544 -10.775 1.00 45.85 179 ASN D N 1
ATOM 6748 C CA . ASN D 1 179 ? 30.749 -5.603 -11.769 1.00 50.31 179 ASN D CA 1
ATOM 6749 C C . ASN D 1 179 ? 31.214 -5.146 -13.145 1.00 49.38 179 ASN D C 1
ATOM 6750 O O . ASN D 1 179 ? 30.692 -5.619 -14.162 1.00 51.20 179 ASN D O 1
ATOM 6755 N N . LYS D 1 180 ? 32.153 -4.202 -13.194 1.00 44.07 180 LYS D N 1
ATOM 6756 C CA . LYS D 1 180 ? 32.771 -3.781 -14.441 1.00 43.24 180 LYS D CA 1
ATOM 6757 C C . LYS D 1 180 ? 33.577 -4.895 -15.110 1.00 40.58 180 LYS D C 1
ATOM 6758 O O . LYS D 1 180 ? 34.055 -4.691 -16.230 1.00 41.30 180 LYS D O 1
ATOM 6764 N N . GLY D 1 181 ? 33.740 -6.051 -14.465 1.00 33.71 181 GLY D N 1
ATOM 6765 C CA . GLY D 1 181 ? 34.679 -7.050 -14.939 1.00 33.46 181 GLY D CA 1
ATOM 6766 C C . GLY D 1 181 ? 36.142 -6.654 -14.854 1.00 32.40 181 GLY D C 1
ATOM 6767 O O . GLY D 1 181 ? 36.991 -7.317 -15.461 1.00 32.47 181 GLY D O 1
ATOM 6768 N N . ILE D 1 182 ? 36.465 -5.597 -14.110 1.00 30.53 182 ILE D N 1
ATOM 6769 C CA . ILE D 1 182 ? 37.849 -5.140 -13.994 1.00 33.95 182 ILE D CA 1
ATOM 6770 C C . ILE D 1 182 ? 38.563 -5.793 -12.813 1.00 35.49 182 ILE D C 1
ATOM 6771 O O . ILE D 1 182 ? 39.742 -6.150 -12.904 1.00 34.65 182 ILE D O 1
ATOM 6776 N N . LEU D 1 183 ? 37.878 -5.961 -11.693 1.00 34.16 183 LEU D N 1
ATOM 6777 C CA . LEU D 1 183 ? 38.475 -6.564 -10.512 1.00 31.83 183 LEU D CA 1
ATOM 6778 C C . LEU D 1 183 ? 37.867 -7.943 -10.309 1.00 32.54 183 LEU D C 1
ATOM 6779 O O . LEU D 1 183 ? 36.649 -8.064 -10.139 1.00 32.36 183 LEU D O 1
ATOM 6784 N N . ASP D 1 184 ? 38.712 -8.972 -10.333 1.00 31.44 184 ASP D N 1
ATOM 6785 C CA . ASP D 1 184 ? 38.306 -10.335 -9.988 1.00 32.66 184 ASP D CA 1
ATOM 6786 C C . ASP D 1 184 ? 38.538 -10.511 -8.492 1.00 31.08 184 ASP D C 1
ATOM 6787 O O . ASP D 1 184 ? 39.668 -10.742 -8.053 1.00 31.06 184 ASP D O 1
ATOM 6792 N N . THR D 1 185 ? 37.461 -10.407 -7.705 1.00 27.35 185 THR D N 1
ATOM 6793 C CA . THR D 1 185 ? 37.566 -10.381 -6.249 1.00 30.40 185 THR D CA 1
ATOM 6794 C C . THR D 1 185 ? 37.968 -11.722 -5.651 1.00 33.92 185 THR D C 1
ATOM 6795 O O . THR D 1 185 ? 38.310 -11.773 -4.466 1.00 30.16 185 THR D O 1
ATOM 6799 N N . GLU D 1 186 ? 37.926 -12.808 -6.418 1.00 32.97 186 GLU D N 1
ATOM 6800 C CA . GLU D 1 186 ? 38.400 -14.069 -5.871 1.00 36.25 186 GLU D CA 1
ATOM 6801 C C . GLU D 1 186 ? 39.917 -14.197 -5.945 1.00 34.01 186 GLU D C 1
ATOM 6802 O O . GLU D 1 186 ? 40.490 -15.027 -5.228 1.00 37.51 186 GLU D O 1
ATOM 6808 N N . GLN D 1 187 ? 40.577 -13.383 -6.773 1.00 30.08 187 GLN D N 1
ATOM 6809 C CA . GLN D 1 187 ? 42.029 -13.384 -6.902 1.00 27.34 187 GLN D CA 1
ATOM 6810 C C . GLN D 1 187 ? 42.692 -12.143 -6.325 1.00 25.44 187 GLN D C 1
ATOM 6811 O O . GLN D 1 187 ? 43.861 -12.210 -5.927 1.00 24.92 187 GLN D O 1
ATOM 6817 N N . PHE D 1 188 ? 41.984 -11.015 -6.280 1.00 25.44 188 PHE D N 1
ATOM 6818 C CA . PHE D 1 188 ? 42.597 -9.723 -5.984 1.00 23.37 188 PHE D CA 1
ATOM 6819 C C . PHE D 1 188 ? 41.734 -8.915 -5.030 1.00 22.96 188 PHE D C 1
ATOM 6820 O O . PHE D 1 188 ? 40.503 -9.027 -5.028 1.00 22.67 188 PHE D O 1
ATOM 6828 N N . GLY D 1 189 ? 42.397 -8.064 -4.243 1.00 22.13 189 GLY D N 1
ATOM 6829 C CA . GLY D 1 189 ? 41.737 -6.956 -3.588 1.00 22.73 189 GLY D CA 1
ATOM 6830 C C . GLY D 1 189 ? 42.256 -5.649 -4.151 1.00 22.17 189 GLY D C 1
ATOM 6831 O O . GLY D 1 189 ? 43.319 -5.629 -4.784 1.00 18.94 189 GLY D O 1
ATOM 6832 N N . LEU D 1 190 ? 41.514 -4.558 -3.964 1.00 22.34 190 LEU D N 1
ATOM 6833 C CA . LEU D 1 190 ? 41.990 -3.233 -4.355 1.00 20.79 190 LEU D CA 1
ATOM 6834 C C . LEU D 1 190 ? 42.839 -2.702 -3.211 1.00 19.35 190 LEU D C 1
ATOM 6835 O O . LEU D 1 190 ? 42.309 -2.355 -2.149 1.00 17.44 190 LEU D O 1
ATOM 6840 N N . SER D 1 191 ? 44.152 -2.642 -3.422 1.00 19.18 191 SER D N 1
ATOM 6841 C CA . SER D 1 191 ? 45.063 -2.271 -2.342 1.00 18.79 191 SER D CA 1
ATOM 6842 C C . SER D 1 191 ? 45.128 -0.760 -2.108 1.00 17.90 191 SER D C 1
ATOM 6843 O O . SER D 1 191 ? 45.014 -0.303 -0.961 1.00 14.26 191 SER D O 1
ATOM 6846 N N . VAL D 1 192 ? 45.369 0.018 -3.155 1.00 16.41 192 VAL D N 1
ATOM 6847 C CA . VAL D 1 192 ? 45.641 1.449 -3.011 1.00 17.12 192 VAL D CA 1
ATOM 6848 C C . VAL D 1 192 ? 45.606 2.061 -4.403 1.00 17.77 192 VAL D C 1
ATOM 6849 O O . VAL D 1 192 ? 45.811 1.364 -5.397 1.00 15.99 192 VAL D O 1
ATOM 6853 N N . MET D 1 193 ? 45.339 3.364 -4.481 1.00 15.93 193 MET D N 1
ATOM 6854 C CA . MET D 1 193 ? 45.315 4.070 -5.760 1.00 17.39 193 MET D CA 1
ATOM 6855 C C . MET D 1 193 ? 46.476 5.058 -5.830 1.00 19.09 193 MET D C 1
ATOM 6856 O O . MET D 1 193 ? 47.035 5.457 -4.812 1.00 19.51 193 MET D O 1
ATOM 6861 N N . VAL D 1 194 ? 46.852 5.459 -7.040 1.00 19.71 194 VAL D N 1
ATOM 6862 C CA . VAL D 1 194 ? 47.918 6.449 -7.158 1.00 17.37 194 VAL D CA 1
ATOM 6863 C C . VAL D 1 194 ? 47.759 7.193 -8.471 1.00 19.12 194 VAL D C 1
ATOM 6864 O O . VAL D 1 194 ? 47.534 6.587 -9.523 1.00 18.35 194 VAL D O 1
ATOM 6868 N N . ALA D 1 195 ? 47.835 8.521 -8.398 1.00 19.48 195 ALA D N 1
ATOM 6869 C CA . ALA D 1 195 ? 47.640 9.398 -9.542 1.00 20.36 195 ALA D CA 1
ATOM 6870 C C . ALA D 1 195 ? 48.961 10.065 -9.902 1.00 19.27 195 ALA D C 1
ATOM 6871 O O . ALA D 1 195 ? 49.828 10.263 -9.046 1.00 19.38 195 ALA D O 1
ATOM 6873 N N . PHE D 1 196 ? 49.075 10.448 -11.172 1.00 19.70 196 PHE D N 1
ATOM 6874 C CA . PHE D 1 196 ? 50.260 11.101 -11.711 1.00 20.49 196 PHE D CA 1
ATOM 6875 C C . PHE D 1 196 ? 49.876 12.261 -12.619 1.00 23.70 196 PHE D C 1
ATOM 6876 O O . PHE D 1 196 ? 48.865 12.220 -13.329 1.00 22.39 196 PHE D O 1
ATOM 6884 N N . GLY D 1 197 ? 50.728 13.278 -12.629 1.00 24.59 197 GLY D N 1
ATOM 6885 C CA . GLY D 1 197 ? 50.525 14.380 -13.553 1.00 24.89 197 GLY D CA 1
ATOM 6886 C C . GLY D 1 197 ? 51.433 15.529 -13.203 1.00 24.04 197 GLY D C 1
ATOM 6887 O O . GLY D 1 197 ? 52.476 15.344 -12.561 1.00 24.21 197 GLY D O 1
ATOM 6888 N N . TYR D 1 198 ? 51.006 16.723 -13.596 1.00 24.19 198 TYR D N 1
ATOM 6889 C CA . TYR D 1 198 ? 51.739 17.953 -13.314 1.00 25.25 198 TYR D CA 1
ATOM 6890 C C . TYR D 1 198 ? 50.923 18.839 -12.382 1.00 25.88 198 TYR D C 1
ATOM 6891 O O . TYR D 1 198 ? 49.731 19.080 -12.618 1.00 26.08 198 TYR 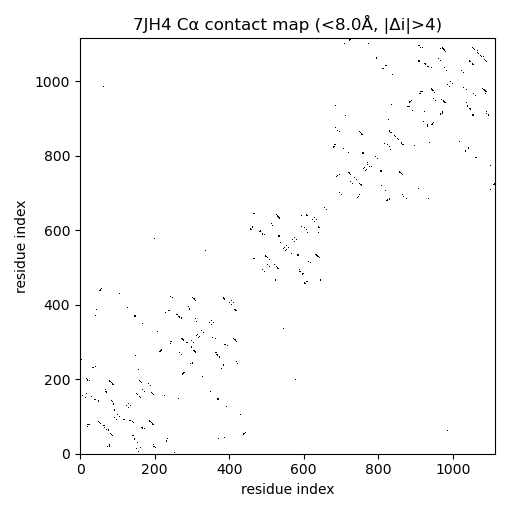D O 1
ATOM 6900 N N . ARG D 1 199 ? 51.564 19.290 -11.310 1.00 26.32 199 ARG D N 1
ATOM 6901 C CA . ARG D 1 199 ? 50.911 20.172 -10.355 1.00 26.86 199 ARG D CA 1
ATOM 6902 C C . ARG D 1 199 ? 50.276 21.364 -11.063 1.00 28.01 199 ARG D C 1
ATOM 6903 O O . ARG D 1 199 ? 50.809 21.896 -12.040 1.00 26.98 199 ARG D O 1
ATOM 6911 N N . GLN D 1 200 ? 49.118 21.775 -10.568 1.00 31.26 200 GLN D N 1
ATOM 6912 C CA . GLN D 1 200 ? 48.501 22.996 -11.055 1.00 30.97 200 GLN D CA 1
ATOM 6913 C C . GLN D 1 200 ? 49.231 24.226 -10.525 1.00 32.14 200 GLN D C 1
ATOM 6914 O O . GLN D 1 200 ? 49.336 25.232 -11.231 1.00 36.16 200 GLN D O 1
ATOM 6920 N N . GLN D 1 201 ? 49.763 24.153 -9.303 1.00 33.06 201 GLN D N 1
ATOM 6921 C CA . GLN D 1 201 ? 50.575 25.208 -8.699 1.00 37.35 201 GLN D CA 1
ATOM 6922 C C . GLN D 1 201 ? 51.506 24.560 -7.679 1.00 36.76 201 GLN D C 1
ATOM 6923 O O . GLN D 1 201 ? 51.291 23.422 -7.253 1.00 33.70 201 GLN D O 1
ATOM 6929 N N . ASP D 1 202 ? 52.549 25.284 -7.293 1.00 37.78 202 ASP D N 1
ATOM 6930 C CA . ASP D 1 202 ? 53.400 24.794 -6.216 1.00 38.06 202 ASP D CA 1
ATOM 6931 C C . ASP D 1 202 ? 52.575 24.668 -4.940 1.00 36.49 202 ASP D C 1
ATOM 6932 O O . ASP D 1 202 ? 51.678 25.485 -4.697 1.00 38.04 202 ASP D O 1
ATOM 6937 N N . PRO D 1 203 ? 52.831 23.660 -4.114 1.00 34.04 203 PRO D N 1
ATOM 6938 C CA . PRO D 1 203 ? 51.983 23.437 -2.942 1.00 36.11 203 PRO D CA 1
ATOM 6939 C C . PRO D 1 203 ? 52.048 24.627 -1.996 1.00 43.63 203 PRO D C 1
ATOM 6940 O O . PRO D 1 203 ? 53.114 25.243 -1.843 1.00 41.40 203 PRO D O 1
ATOM 6944 N N . PRO D 1 204 ? 50.922 25.018 -1.376 1.00 50.59 204 PRO D N 1
ATOM 6945 C CA . PRO D 1 204 ? 51.004 26.004 -0.279 1.00 57.60 204 PRO D CA 1
ATOM 6946 C C . PRO D 1 204 ? 52.019 25.581 0.760 1.00 61.59 204 PRO D C 1
ATOM 6947 O O . PRO D 1 204 ? 52.798 26.403 1.265 1.00 65.02 204 PRO D O 1
ATOM 6951 N N . LYS D 1 205 ? 51.970 24.297 1.154 1.00 61.13 205 LYS D N 1
ATOM 6952 C CA . LYS D 1 205 ? 53.157 23.455 1.384 1.00 61.27 205 LYS D CA 1
ATOM 6953 C C . LYS D 1 205 ? 53.821 23.576 2.749 1.00 60.84 205 LYS D C 1
ATOM 6954 O O . LYS D 1 205 ? 53.158 23.452 3.798 1.00 63.62 205 LYS D O 1
ATOM 6960 N N . ASN D 1 206 ? 55.107 23.929 2.727 1.00 59.96 206 ASN D N 1
ATOM 6961 C CA . ASN D 1 206 ? 56.077 23.396 3.666 1.00 54.31 206 ASN D CA 1
ATOM 6962 C C . ASN D 1 206 ? 55.738 21.957 4.069 1.00 39.62 206 ASN D C 1
ATOM 6963 O O . ASN D 1 206 ? 54.770 21.672 4.789 1.00 32.75 206 ASN D O 1
ATOM 6968 N N . LYS D 1 207 ? 56.538 21.033 3.548 1.00 32.15 207 LYS D N 1
ATOM 6969 C CA . LYS D 1 207 ? 56.499 19.648 3.971 1.00 27.55 207 LYS D CA 1
ATOM 6970 C C . LYS D 1 207 ? 56.773 19.568 5.472 1.00 27.57 207 LYS D C 1
ATOM 6971 O O . LYS D 1 207 ? 57.635 20.279 5.997 1.00 28.74 207 LYS D O 1
ATOM 6977 N N . THR D 1 208 ? 56.002 18.741 6.184 1.00 26.05 208 THR D N 1
ATOM 6978 C CA . THR D 1 208 ? 56.241 18.515 7.606 1.00 26.13 208 THR D CA 1
ATOM 6979 C C . THR D 1 208 ? 56.581 17.049 7.837 1.00 26.59 208 THR D C 1
ATOM 6980 O O . THR D 1 208 ? 55.946 16.148 7.263 1.00 22.63 208 THR D O 1
ATOM 6984 N N A ARG D 1 209 ? 57.595 16.819 8.668 0.00 24.27 209 ARG D N 1
ATOM 6985 N N B ARG D 1 209 ? 57.588 16.819 8.682 1.00 24.27 209 ARG D N 1
ATOM 6986 C CA A ARG D 1 209 ? 58.007 15.485 9.071 0.00 22.73 209 ARG D CA 1
ATOM 6987 C CA B ARG D 1 209 ? 57.992 15.475 9.065 1.00 22.71 209 ARG D CA 1
ATOM 6988 C C A ARG D 1 209 ? 58.488 15.546 10.510 0.00 23.49 209 ARG D C 1
ATOM 6989 C C B ARG D 1 209 ? 58.523 15.526 10.487 1.00 23.46 209 ARG D C 1
ATOM 6990 O O A ARG D 1 209 ? 58.905 16.599 10.997 0.00 25.37 209 ARG D O 1
ATOM 6991 O O B ARG D 1 209 ? 59.007 16.561 10.940 1.00 25.31 209 ARG D O 1
ATOM 7006 N N . GLN D 1 210 ? 58.424 14.407 11.193 1.00 22.31 210 GLN D N 1
ATOM 7007 C CA . GLN D 1 210 ? 59.095 14.316 12.478 1.00 24.34 210 GLN D CA 1
ATOM 7008 C C . GLN D 1 210 ? 60.587 14.527 12.274 1.00 26.80 210 GLN D C 1
ATOM 7009 O O . GLN D 1 210 ? 61.144 14.208 11.216 1.00 25.66 210 GLN D O 1
ATOM 7015 N N . ALA D 1 211 ? 61.227 15.100 13.287 1.00 26.87 211 ALA D N 1
ATOM 7016 C CA . ALA D 1 211 ? 62.652 15.364 13.190 1.00 29.12 211 ALA D CA 1
ATOM 7017 C C . ALA D 1 211 ? 63.419 14.050 13.138 1.00 28.23 211 ALA D C 1
ATOM 7018 O O . ALA D 1 211 ? 62.958 13.012 13.627 1.00 27.70 211 ALA D O 1
ATOM 7020 N N . TYR D 1 212 ? 64.593 14.099 12.513 1.00 43.26 212 TYR D N 1
ATOM 7021 C CA . TYR D 1 212 ? 65.487 12.948 12.464 1.00 42.76 212 TYR D CA 1
ATOM 7022 C C . TYR D 1 212 ? 65.563 12.226 13.806 1.00 43.80 212 TYR D C 1
ATOM 7023 O O . TYR D 1 212 ? 65.390 11.003 13.887 1.00 41.77 212 TYR D O 1
ATOM 7032 N N . GLU D 1 213 ? 65.805 12.984 14.878 1.00 44.90 213 GLU D N 1
ATOM 7033 C CA . GLU D 1 213 ? 66.027 12.377 16.184 1.00 49.45 213 GLU D CA 1
ATOM 7034 C C . GLU D 1 213 ? 64.817 11.585 16.670 1.00 46.53 213 GLU D C 1
ATOM 7035 O O . GLU D 1 213 ? 64.975 10.658 17.471 1.00 46.62 213 GLU D O 1
ATOM 7041 N N . ASP D 1 214 ? 63.609 11.919 16.201 1.00 43.80 214 ASP D N 1
ATOM 7042 C CA . ASP D 1 214 ? 62.412 11.211 16.662 1.00 43.65 214 ASP D CA 1
ATOM 7043 C C . ASP D 1 214 ? 62.242 9.833 16.028 1.00 42.03 214 ASP D C 1
ATOM 7044 O O . ASP D 1 214 ? 61.733 8.921 16.687 1.00 42.91 214 ASP D O 1
ATOM 7049 N N . VAL D 1 215 ? 62.615 9.668 14.758 1.00 40.46 215 VAL D N 1
ATOM 7050 C CA . VAL D 1 215 ? 62.288 8.461 14.006 1.00 39.73 215 VAL D CA 1
ATOM 7051 C C . VAL D 1 215 ? 63.482 7.558 13.768 1.00 39.87 215 VAL D C 1
ATOM 7052 O O . VAL D 1 215 ? 63.284 6.407 13.344 1.00 40.14 215 VAL D O 1
ATOM 7056 N N . ILE D 1 216 ? 64.705 8.021 14.016 1.00 40.38 216 ILE D N 1
ATOM 7057 C CA . ILE D 1 216 ? 65.903 7.226 13.772 1.00 41.10 216 ILE D CA 1
ATOM 7058 C C . ILE D 1 216 ? 66.686 7.077 15.069 1.00 43.44 216 ILE D C 1
ATOM 7059 O O . ILE D 1 216 ? 66.872 8.045 15.816 1.00 43.46 216 ILE D O 1
ATOM 7064 N N . GLU D 1 217 ? 67.143 5.855 15.331 1.00 44.99 217 GLU D N 1
ATOM 7065 C CA . GLU D 1 217 ? 67.960 5.546 16.493 1.00 49.85 217 GLU D CA 1
ATOM 7066 C C . GLU D 1 217 ? 69.131 4.682 16.046 1.00 50.86 217 GLU D C 1
ATOM 7067 O O . GLU D 1 217 ? 68.975 3.816 15.179 1.00 49.40 217 GLU D O 1
ATOM 7073 N N . TRP D 1 218 ? 70.304 4.932 16.623 1.00 51.49 218 TRP D N 1
ATOM 7074 C CA . TRP D 1 218 ? 71.495 4.133 16.367 1.00 53.51 218 TRP D CA 1
ATOM 7075 C C . TRP D 1 218 ? 71.782 3.269 17.587 1.00 54.43 218 TRP D C 1
ATOM 7076 O O . TRP D 1 218 ? 71.750 3.760 18.719 1.00 53.91 218 TRP D O 1
ATOM 7087 N N . VAL D 1 219 ? 72.041 1.984 17.355 1.00 57.42 219 VAL D N 1
ATOM 7088 C CA . VAL D 1 219 ? 72.504 1.064 18.392 1.00 63.69 219 VAL D CA 1
ATOM 7089 C C . VAL D 1 219 ? 73.858 0.531 17.935 1.00 70.87 219 VAL D C 1
ATOM 7090 O O . VAL D 1 219 ? 73.931 -0.438 17.169 1.00 70.64 219 VAL D O 1
ATOM 7094 N N . GLY D 1 220 ? 74.934 1.159 18.405 1.00 78.23 220 GLY D N 1
ATOM 7095 C CA . GLY D 1 220 ? 76.271 0.822 17.980 1.00 85.17 220 GLY D CA 1
ATOM 7096 C C . GLY D 1 220 ? 77.005 2.048 17.474 1.00 88.83 220 GLY D C 1
ATOM 7097 O O . GLY D 1 220 ? 76.592 3.189 17.717 1.00 88.67 220 GLY D O 1
ATOM 7098 N N . PRO D 1 221 ? 78.109 1.840 16.755 1.00 91.43 221 PRO D N 1
ATOM 7099 C CA . PRO D 1 221 ? 78.857 2.981 16.211 1.00 93.11 221 PRO D CA 1
ATOM 7100 C C . PRO D 1 221 ? 78.043 3.733 15.168 1.00 90.67 221 PRO D C 1
ATOM 7101 O O . PRO D 1 221 ? 77.154 3.174 14.520 1.00 87.81 221 PRO D O 1
ATOM 7105 N N . LYS D 1 222 ? 78.356 5.025 15.011 1.00 92.41 222 LYS D N 1
ATOM 7106 C CA . LYS D 1 222 ? 77.675 5.873 14.037 1.00 90.76 222 LYS D CA 1
ATOM 7107 C C . LYS D 1 222 ? 78.409 5.985 12.705 1.00 96.93 222 LYS D C 1
ATOM 7108 O O . LYS D 1 222 ? 77.799 6.410 11.715 1.00 96.79 222 LYS D O 1
ATOM 7114 N N . GLU D 1 223 ? 79.687 5.616 12.653 1.00 102.89 223 GLU D N 1
ATOM 7115 C CA . GLU D 1 223 ? 80.456 5.642 11.410 1.00 107.39 223 GLU D CA 1
ATOM 7116 C C . GLU D 1 223 ? 80.536 7.055 10.824 1.00 108.46 223 GLU D C 1
ATOM 7117 O O . GLU D 1 223 ? 81.521 7.771 11.024 1.00 112.26 223 GLU D O 1
ATOM 7123 N N . MET E 1 1 ? 66.216 16.334 -18.321 1.00 102.06 1 MET E N 1
ATOM 7124 C CA . MET E 1 1 ? 66.903 15.048 -18.267 1.00 99.72 1 MET E CA 1
ATOM 7125 C C . MET E 1 1 ? 66.026 13.918 -18.779 1.00 94.64 1 MET E C 1
ATOM 7126 O O . MET E 1 1 ? 65.050 13.509 -18.130 1.00 91.30 1 MET E O 1
ATOM 7131 N N . SER E 1 2 ? 66.369 13.389 -19.953 1.00 94.20 2 SER E N 1
ATOM 7132 C CA . SER E 1 2 ? 65.777 12.157 -20.455 1.00 90.31 2 SER E CA 1
ATOM 7133 C C . SER E 1 2 ? 66.743 10.983 -20.418 1.00 87.50 2 SER E C 1
ATOM 7134 O O . SER E 1 2 ? 66.299 9.829 -20.507 1.00 86.16 2 SER E O 1
ATOM 7137 N N . ASN E 1 3 ? 68.044 11.256 -20.276 1.00 84.88 3 ASN E N 1
ATOM 7138 C CA . ASN E 1 3 ? 68.959 10.289 -19.686 1.00 78.06 3 ASN E CA 1
ATOM 7139 C C . ASN E 1 3 ? 68.468 9.843 -18.316 1.00 69.25 3 ASN E C 1
ATOM 7140 O O . ASN E 1 3 ? 68.912 8.806 -17.813 1.00 65.05 3 ASN E O 1
ATOM 7145 N N . MET E 1 4 ? 67.545 10.607 -17.716 1.00 66.51 4 MET E N 1
ATOM 7146 C CA . MET E 1 4 ? 67.044 10.307 -16.379 1.00 61.02 4 MET E CA 1
ATOM 7147 C C . MET E 1 4 ? 66.200 9.034 -16.370 1.00 56.43 4 MET E C 1
ATOM 7148 O O . MET E 1 4 ? 66.333 8.206 -15.461 1.00 53.43 4 MET E O 1
ATOM 7153 N N . ASN E 1 5 ? 65.320 8.857 -17.360 1.00 56.45 5 ASN E N 1
ATOM 7154 C CA . ASN E 1 5 ? 64.610 7.588 -17.481 1.00 54.35 5 ASN E CA 1
ATOM 7155 C C . ASN E 1 5 ? 65.597 6.432 -17.477 1.00 53.27 5 ASN E C 1
ATOM 7156 O O . ASN E 1 5 ? 65.421 5.440 -16.753 1.00 51.10 5 ASN E O 1
ATOM 7161 N N . GLN E 1 6 ? 66.650 6.551 -18.283 1.00 55.19 6 GLN E N 1
ATOM 7162 C CA . GLN E 1 6 ? 67.730 5.573 -18.270 1.00 58.03 6 GLN E CA 1
ATOM 7163 C C . GLN E 1 6 ? 68.303 5.394 -16.873 1.00 53.13 6 GLN E C 1
ATOM 7164 O O . GLN E 1 6 ? 68.368 4.280 -16.350 1.00 51.74 6 GLN E O 1
ATOM 7170 N N . THR E 1 7 ? 68.728 6.501 -16.261 1.00 54.07 7 THR E N 1
ATOM 7171 C CA . THR E 1 7 ? 69.352 6.435 -14.945 1.00 53.14 7 THR E CA 1
ATOM 7172 C C . THR E 1 7 ? 68.485 5.674 -13.953 1.00 50.88 7 THR E C 1
ATOM 7173 O O . THR E 1 7 ? 68.995 4.896 -13.139 1.00 49.73 7 THR E O 1
ATOM 7177 N N . ILE E 1 8 ? 67.172 5.891 -14.001 1.00 49.58 8 ILE E N 1
ATOM 7178 C CA . ILE E 1 8 ? 66.278 5.239 -13.052 1.00 47.36 8 ILE E CA 1
ATOM 7179 C C . ILE E 1 8 ? 66.167 3.752 -13.362 1.00 46.51 8 ILE E C 1
ATOM 7180 O O . ILE E 1 8 ? 66.231 2.906 -12.462 1.00 45.45 8 ILE E O 1
ATOM 7185 N N . MET E 1 9 ? 65.986 3.408 -14.639 1.00 47.39 9 MET E N 1
ATOM 7186 C CA . MET E 1 9 ? 65.916 1.999 -15.015 1.00 47.14 9 MET E CA 1
ATOM 7187 C C . MET E 1 9 ? 67.192 1.259 -14.626 1.00 47.31 9 MET E C 1
ATOM 7188 O O . MET E 1 9 ? 67.132 0.141 -14.100 1.00 46.78 9 MET E O 1
ATOM 7193 N N . ASP E 1 10 ? 68.357 1.869 -14.867 1.00 48.53 10 ASP E N 1
ATOM 7194 C CA . ASP E 1 10 ? 69.616 1.235 -14.481 1.00 49.17 10 ASP E CA 1
ATOM 7195 C C . ASP E 1 10 ? 69.646 0.915 -12.989 1.00 48.35 10 ASP E C 1
ATOM 7196 O O . ASP E 1 10 ? 70.115 -0.156 -12.582 1.00 48.33 10 ASP E O 1
ATOM 7201 N N . ALA E 1 11 ? 69.153 1.836 -12.155 1.00 47.26 11 ALA E N 1
ATOM 7202 C CA . ALA E 1 11 ? 69.157 1.594 -10.718 1.00 46.51 11 ALA E CA 1
ATOM 7203 C C . ALA E 1 11 ? 68.186 0.483 -10.336 1.00 46.06 11 ALA E C 1
ATOM 7204 O O . ALA E 1 11 ? 68.430 -0.252 -9.371 1.00 46.11 11 ALA E O 1
ATOM 7206 N N . PHE E 1 12 ? 67.087 0.336 -11.077 1.00 44.88 12 PHE E N 1
ATOM 7207 C CA . PHE E 1 12 ? 66.134 -0.720 -10.776 1.00 44.45 12 PHE E CA 1
ATOM 7208 C C . PHE E 1 12 ? 66.620 -2.084 -11.245 1.00 46.23 12 PHE E C 1
ATOM 7209 O O . PHE E 1 12 ? 66.142 -3.105 -10.742 1.00 46.33 12 PHE E O 1
ATOM 7217 N N . HIS E 1 13 ? 67.559 -2.130 -12.182 1.00 46.55 13 HIS E N 1
ATOM 7218 C CA . HIS E 1 13 ? 68.218 -3.391 -12.498 1.00 47.96 13 HIS E CA 1
ATOM 7219 C C . HIS E 1 13 ? 69.461 -3.617 -11.643 1.00 48.81 13 HIS E C 1
ATOM 7220 O O . HIS E 1 13 ? 69.787 -4.768 -11.329 1.00 50.68 13 HIS E O 1
ATOM 7227 N N . PHE E 1 14 ? 70.139 -2.539 -11.237 1.00 50.20 14 PHE E N 1
ATOM 7228 C CA . PHE E 1 14 ? 71.238 -2.638 -10.277 1.00 56.58 14 PHE E CA 1
ATOM 7229 C C . PHE E 1 14 ? 70.789 -3.313 -8.984 1.00 65.69 14 PHE E C 1
ATOM 7230 O O . PHE E 1 14 ? 71.426 -4.262 -8.511 1.00 81.93 14 PHE E O 1
ATOM 7238 N N . ARG E 1 15 ? 69.692 -2.833 -8.395 1.00 65.39 15 ARG E N 1
ATOM 7239 C CA . ARG E 1 15 ? 69.245 -3.365 -7.115 1.00 59.66 15 ARG E CA 1
ATOM 7240 C C . ARG E 1 15 ? 68.791 -4.809 -7.264 1.00 57.35 15 ARG E C 1
ATOM 7241 O O . ARG E 1 15 ? 68.034 -5.144 -8.180 1.00 56.66 15 ARG E O 1
ATOM 7249 N N . HIS E 1 16 ? 69.259 -5.657 -6.353 1.00 56.21 16 HIS E N 1
ATOM 7250 C CA . HIS E 1 16 ? 68.825 -7.042 -6.261 1.00 53.38 16 HIS E CA 1
ATOM 7251 C C . HIS E 1 16 ? 68.844 -7.437 -4.791 1.00 53.27 16 HIS E C 1
ATOM 7252 O O . HIS E 1 16 ? 69.293 -6.676 -3.931 1.00 53.49 16 HIS E O 1
ATOM 7259 N N . ALA E 1 17 ? 68.359 -8.646 -4.505 1.00 53.06 17 ALA E N 1
ATOM 7260 C CA . ALA E 1 17 ? 68.273 -9.132 -3.126 1.00 53.10 17 ALA E CA 1
ATOM 7261 C C . ALA E 1 17 ? 69.645 -9.645 -2.692 1.00 54.98 17 ALA E C 1
ATOM 7262 O O . ALA E 1 17 ? 69.944 -10.841 -2.729 1.00 55.95 17 ALA E O 1
ATOM 7264 N N . THR E 1 18 ? 70.494 -8.714 -2.257 1.00 56.33 18 THR E N 1
ATOM 7265 C CA . THR E 1 18 ? 71.876 -9.048 -1.923 1.00 59.55 18 THR E CA 1
ATOM 7266 C C . THR E 1 18 ? 71.934 -9.867 -0.638 1.00 61.10 18 THR E C 1
ATOM 7267 O O . THR E 1 18 ? 71.515 -9.397 0.425 1.00 60.46 18 THR E O 1
ATOM 7271 N N . LYS E 1 19 ? 72.464 -11.090 -0.738 1.00 62.70 19 LYS E N 1
ATOM 7272 C CA . LYS E 1 19 ? 72.728 -11.931 0.424 1.00 63.93 19 LYS E CA 1
ATOM 7273 C C . LYS E 1 19 ? 74.107 -11.669 1.025 1.00 68.35 19 LYS E C 1
ATOM 7274 O O . LYS E 1 19 ? 74.245 -11.599 2.253 1.00 68.62 19 LYS E O 1
ATOM 7280 N N . GLN E 1 20 ? 75.123 -11.508 0.175 1.00 71.04 20 GLN E N 1
ATOM 7281 C CA . GLN E 1 20 ? 76.516 -11.377 0.586 1.00 74.55 20 GLN E CA 1
ATOM 7282 C C . GLN E 1 20 ? 76.993 -9.952 0.336 1.00 75.59 20 GLN E C 1
ATOM 7283 O O . GLN E 1 20 ? 76.937 -9.466 -0.799 1.00 75.80 20 GLN E O 1
ATOM 7289 N N . PHE E 1 21 ? 77.483 -9.296 1.386 1.00 75.92 21 PHE E N 1
ATOM 7290 C CA . PHE E 1 21 ? 78.054 -7.961 1.280 1.00 74.29 21 PHE E CA 1
ATOM 7291 C C . PHE E 1 21 ? 79.562 -8.010 1.502 1.00 77.00 21 PHE E C 1
ATOM 7292 O O . PHE E 1 21 ? 80.084 -8.922 2.151 1.00 79.74 21 PHE E O 1
ATOM 7300 N N . ASP E 1 22 ? 80.262 -7.032 0.937 1.00 75.68 22 ASP E N 1
ATOM 7301 C CA . ASP E 1 22 ? 81.689 -6.881 1.207 1.00 75.41 22 ASP E CA 1
ATOM 7302 C C . ASP E 1 22 ? 81.867 -6.459 2.661 1.00 75.25 22 ASP E C 1
ATOM 7303 O O . ASP E 1 22 ? 81.381 -5.389 3.049 1.00 74.17 22 ASP E O 1
ATOM 7308 N N . PRO E 1 23 ? 82.546 -7.254 3.495 1.00 76.62 23 PRO E N 1
ATOM 7309 C CA . PRO E 1 23 ? 82.589 -6.952 4.937 1.00 75.13 23 PRO E CA 1
ATOM 7310 C C . PRO E 1 23 ? 83.413 -5.723 5.303 1.00 74.52 23 PRO E C 1
ATOM 7311 O O . PRO E 1 23 ? 83.336 -5.283 6.457 1.00 72.90 23 PRO E O 1
ATOM 7315 N N . GLN E 1 24 ? 84.196 -5.157 4.377 1.00 76.32 24 GLN E N 1
ATOM 7316 C CA . GLN E 1 24 ? 84.966 -3.949 4.652 1.00 78.60 24 GLN E CA 1
ATOM 7317 C C . GLN E 1 24 ? 84.588 -2.756 3.784 1.00 78.41 24 GLN E C 1
ATOM 7318 O O . GLN E 1 24 ? 84.943 -1.627 4.143 1.00 79.91 24 GLN E O 1
ATOM 7324 N N . LYS E 1 25 ? 83.880 -2.961 2.672 1.00 75.97 25 LYS E N 1
ATOM 7325 C CA . LYS E 1 25 ? 83.405 -1.855 1.839 1.00 73.36 25 LYS E CA 1
ATOM 7326 C C . LYS E 1 25 ? 82.182 -1.250 2.517 1.00 73.58 25 LYS E C 1
ATOM 7327 O O . LYS E 1 25 ? 81.059 -1.733 2.350 1.00 74.53 25 LYS E O 1
ATOM 7329 N N . LYS E 1 26 ? 82.399 -0.186 3.284 1.00 72.96 26 LYS E N 1
ATOM 7330 C CA . LYS E 1 26 ? 81.354 0.448 4.072 1.00 71.31 26 LYS E CA 1
ATOM 7331 C C . LYS E 1 26 ? 80.709 1.607 3.304 1.00 70.95 26 LYS E C 1
ATOM 7332 O O . LYS E 1 26 ? 81.241 2.095 2.304 1.00 73.52 26 LYS E O 1
ATOM 7338 N N . VAL E 1 27 ? 79.544 2.044 3.787 1.00 66.92 27 VAL E N 1
ATOM 7339 C CA . VAL E 1 27 ? 78.781 3.114 3.150 1.00 66.20 27 VAL E CA 1
ATOM 7340 C C . VAL E 1 27 ? 79.189 4.453 3.746 1.00 69.63 27 VAL E C 1
ATOM 7341 O O . VAL E 1 27 ? 79.382 4.576 4.962 1.00 68.15 27 VAL E O 1
ATOM 7345 N N . SER E 1 28 ? 79.302 5.468 2.888 1.00 77.62 28 SER E N 1
ATOM 7346 C CA . SER E 1 28 ? 79.621 6.815 3.346 1.00 74.02 28 SER E CA 1
ATOM 7347 C C . SER E 1 28 ? 78.637 7.278 4.415 1.00 73.02 28 SER E C 1
ATOM 7348 O O . SER E 1 28 ? 77.435 7.012 4.331 1.00 71.34 28 SER E O 1
ATOM 7351 N N . LYS E 1 29 ? 79.155 7.981 5.429 1.00 71.49 29 LYS E N 1
ATOM 7352 C CA . LYS E 1 29 ? 78.259 8.606 6.397 1.00 69.59 29 LYS E CA 1
ATOM 7353 C C . LYS E 1 29 ? 77.310 9.582 5.713 1.00 66.69 29 LYS E C 1
ATOM 7354 O O . LYS E 1 29 ? 76.199 9.815 6.202 1.00 65.43 29 LYS E O 1
ATOM 7360 N N . GLU E 1 30 ? 77.732 10.163 4.586 1.00 65.13 30 GLU E N 1
ATOM 7361 C CA . GLU E 1 30 ? 76.832 10.993 3.795 1.00 60.23 30 GLU E CA 1
ATOM 7362 C C . GLU E 1 30 ? 75.841 10.135 3.019 1.00 58.36 30 GLU E C 1
ATOM 7363 O O . GLU E 1 30 ? 74.645 10.448 2.968 1.00 54.16 30 GLU E O 1
ATOM 7365 N N . ASP E 1 31 ? 76.320 9.047 2.411 1.00 60.96 31 ASP E N 1
ATOM 7366 C CA . ASP E 1 31 ? 75.438 8.187 1.628 1.00 59.58 31 ASP E CA 1
ATOM 7367 C C . ASP E 1 31 ? 74.350 7.577 2.501 1.00 58.19 31 ASP E C 1
ATOM 7368 O O . ASP E 1 31 ? 73.167 7.584 2.138 1.00 54.43 31 ASP E O 1
ATOM 7373 N N . PHE E 1 32 ? 74.729 7.040 3.661 1.00 60.11 32 PHE E N 1
ATOM 7374 C CA . PHE E 1 32 ? 73.723 6.389 4.488 1.00 58.06 32 PHE E CA 1
ATOM 7375 C C . PHE E 1 32 ? 72.731 7.383 5.067 1.00 58.90 32 PHE E C 1
ATOM 7376 O O . PHE E 1 32 ? 71.574 7.022 5.300 1.00 57.97 32 PHE E O 1
ATOM 7384 N N . GLU E 1 33 ? 73.148 8.629 5.310 1.00 59.78 33 GLU E N 1
ATOM 7385 C CA . GLU E 1 33 ? 72.205 9.609 5.843 1.00 58.43 33 GLU E CA 1
ATOM 7386 C C . GLU E 1 33 ? 71.247 10.108 4.761 1.00 53.02 33 GLU E C 1
ATOM 7387 O O . GLU E 1 33 ? 70.144 10.565 5.078 1.00 49.71 33 GLU E O 1
ATOM 7393 N N . THR E 1 34 ? 71.641 10.037 3.484 1.00 50.78 34 THR E N 1
ATOM 7394 C CA . THR E 1 34 ? 70.667 10.285 2.418 1.00 46.57 34 THR E CA 1
ATOM 7395 C C . THR E 1 34 ? 69.643 9.156 2.343 1.00 43.25 34 THR E C 1
ATOM 7396 O O . THR E 1 34 ? 68.443 9.407 2.170 1.00 40.64 34 THR E O 1
ATOM 7400 N N . ILE E 1 35 ? 70.101 7.906 2.464 1.00 41.96 35 ILE E N 1
ATOM 7401 C CA . ILE E 1 35 ? 69.189 6.768 2.512 1.00 39.67 35 ILE E CA 1
ATOM 7402 C C . ILE E 1 35 ? 68.209 6.916 3.671 1.00 38.14 35 ILE E C 1
ATOM 7403 O O . ILE E 1 35 ? 67.018 6.609 3.540 1.00 35.40 35 ILE E O 1
ATOM 7408 N N . LEU E 1 36 ? 68.691 7.387 4.825 1.00 38.14 36 LEU E N 1
ATOM 7409 C CA . LEU E 1 36 ? 67.804 7.588 5.967 1.00 36.39 36 LEU E CA 1
ATOM 7410 C C . LEU E 1 36 ? 66.752 8.653 5.665 1.00 34.54 36 LEU E C 1
ATOM 7411 O O . LEU E 1 36 ? 65.571 8.487 5.999 1.00 32.69 36 LEU E O 1
ATOM 7416 N N . GLU E 1 37 ? 67.162 9.752 5.025 1.00 35.41 37 GLU E N 1
ATOM 7417 C CA . GLU E 1 37 ? 66.219 10.821 4.702 1.00 35.68 37 GLU E CA 1
ATOM 7418 C C . GLU E 1 37 ? 65.120 10.333 3.767 1.00 32.83 37 GLU E C 1
ATOM 7419 O O . GLU E 1 37 ? 63.962 10.758 3.886 1.00 30.22 37 GLU E O 1
ATOM 7425 N N . SER E 1 38 ? 65.459 9.454 2.814 1.00 32.86 38 SER E N 1
ATOM 7426 C CA . SER E 1 38 ? 64.418 8.912 1.939 1.00 31.39 38 SER E CA 1
ATOM 7427 C C . SER E 1 38 ? 63.344 8.189 2.747 1.00 29.41 38 SER E C 1
ATOM 7428 O O . SER E 1 38 ? 62.169 8.187 2.358 1.00 28.00 38 SER E O 1
ATOM 7431 N N . GLY E 1 39 ? 63.723 7.598 3.883 1.00 29.75 39 GLY E N 1
ATOM 7432 C CA . GLY E 1 39 ? 62.727 7.037 4.777 1.00 28.10 39 GLY E CA 1
ATOM 7433 C C . GLY E 1 39 ? 61.938 8.113 5.498 1.00 29.37 39 GLY E C 1
ATOM 7434 O O . GLY E 1 39 ? 60.704 8.135 5.441 1.00 25.01 39 GLY E O 1
ATOM 7435 N N . ARG E 1 40 ? 62.642 9.032 6.173 1.00 28.59 40 ARG E N 1
ATOM 7436 C CA . ARG E 1 40 ? 61.967 10.094 6.919 1.00 27.22 40 ARG E CA 1
ATOM 7437 C C . ARG E 1 40 ? 61.054 10.913 6.015 1.00 26.98 40 ARG E C 1
ATOM 7438 O O . ARG E 1 40 ? 59.942 11.285 6.413 1.00 26.87 40 ARG E O 1
ATOM 7446 N N . LEU E 1 41 ? 61.499 11.202 4.794 1.00 26.29 41 LEU E N 1
ATOM 7447 C CA . LEU E 1 41 ? 60.705 12.024 3.890 1.00 27.21 41 LEU E CA 1
ATOM 7448 C C . LEU E 1 41 ? 59.632 11.242 3.168 1.00 23.94 41 LEU E C 1
ATOM 7449 O O . LEU E 1 41 ? 58.923 11.827 2.334 1.00 23.27 41 LEU E O 1
ATOM 7454 N N . SER E 1 42 ? 59.492 9.951 3.437 1.00 23.61 42 SER E N 1
ATOM 7455 C CA . SER E 1 42 ? 58.505 9.199 2.685 1.00 23.83 42 SER E CA 1
ATOM 7456 C C . SER E 1 42 ? 57.105 9.648 3.084 1.00 22.36 42 SER E C 1
ATOM 7457 O O . SER E 1 42 ? 56.887 10.122 4.216 1.00 21.56 42 SER E O 1
ATOM 7460 N N . PRO E 1 43 ? 56.168 9.568 2.158 1.00 20.58 43 PRO E N 1
ATOM 7461 C CA . PRO E 1 43 ? 54.782 9.847 2.499 1.00 18.17 43 PRO E CA 1
ATOM 7462 C C . PRO E 1 43 ? 54.195 8.714 3.326 1.00 17.43 43 PRO E C 1
ATOM 7463 O O . PRO E 1 43 ? 54.759 7.626 3.410 1.00 18.14 43 PRO E O 1
ATOM 7467 N N . SER E 1 44 ? 53.012 8.963 3.897 1.00 16.13 44 SER E N 1
ATOM 7468 C CA . SER E 1 44 ? 52.296 7.958 4.670 1.00 15.50 44 SER E CA 1
ATOM 7469 C C . SER E 1 44 ? 50.840 8.392 4.769 1.00 14.22 44 SER E C 1
ATOM 7470 O O . SER E 1 44 ? 50.530 9.589 4.783 1.00 15.25 44 SER E O 1
ATOM 7473 N N . SER E 1 45 ? 49.961 7.404 4.871 1.00 14.39 45 SER E N 1
ATOM 7474 C CA . SER E 1 45 ? 48.540 7.678 5.013 1.00 14.91 45 SER E CA 1
ATOM 7475 C C . SER E 1 45 ? 48.288 8.606 6.190 1.00 16.52 45 SER E C 1
ATOM 7476 O O . SER E 1 45 ? 48.815 8.394 7.291 1.00 17.07 45 SER E O 1
ATOM 7479 N N . LEU E 1 46 ? 47.483 9.644 5.955 1.00 14.54 46 LEU E N 1
ATOM 7480 C CA . LEU E 1 46 ? 47.151 10.671 6.933 1.00 13.38 46 LEU E CA 1
ATOM 7481 C C . LEU E 1 46 ? 48.373 11.440 7.395 1.00 14.91 46 LEU E C 1
ATOM 7482 O O . LEU E 1 46 ? 48.283 12.238 8.352 1.00 15.68 46 LEU E O 1
ATOM 7487 N N . GLY E 1 47 ? 49.529 11.237 6.759 1.00 16.22 47 GLY E N 1
ATOM 7488 C CA . GLY E 1 47 ? 50.726 11.929 7.220 1.00 13.89 47 GLY E CA 1
ATOM 7489 C C . GLY E 1 47 ? 51.241 11.475 8.574 1.00 14.52 47 GLY E C 1
ATOM 7490 O O . GLY E 1 47 ? 52.026 12.205 9.207 1.00 15.39 47 GLY E O 1
ATOM 7491 N N . LEU E 1 48 ? 50.854 10.274 9.032 1.00 14.32 48 LEU E N 1
ATOM 7492 C CA . LEU E 1 48 ? 51.142 9.857 10.400 1.00 14.99 48 LEU E CA 1
ATOM 7493 C C . LEU E 1 48 ? 52.493 9.158 10.587 1.00 16.27 48 LEU E C 1
ATOM 7494 O O . LEU E 1 48 ? 52.858 8.867 11.739 1.00 17.09 48 LEU E O 1
ATOM 7499 N N . GLU E 1 49 ? 53.290 8.970 9.531 1.00 16.68 49 GLU E N 1
ATOM 7500 C CA . GLU E 1 49 ? 54.685 8.537 9.642 1.00 18.13 49 GLU E CA 1
ATOM 7501 C C . GLU E 1 49 ? 54.847 7.442 10.698 1.00 18.77 49 GLU E C 1
ATOM 7502 O O . GLU E 1 49 ? 55.627 7.612 11.652 1.00 19.93 49 GLU E O 1
ATOM 7508 N N . PRO E 1 50 ? 54.152 6.306 10.573 1.00 18.25 50 PRO E N 1
ATOM 7509 C CA . PRO E 1 50 ? 54.050 5.353 11.682 1.00 18.83 50 PRO E CA 1
ATOM 7510 C C . PRO E 1 50 ? 55.263 4.423 11.804 1.00 20.35 50 PRO E C 1
ATOM 7511 O O . PRO E 1 50 ? 55.128 3.203 11.974 1.00 20.72 50 PRO E O 1
ATOM 7515 N N . TRP E 1 51 ? 56.467 4.993 11.754 1.00 21.41 51 TRP E N 1
ATOM 7516 C CA . TRP E 1 51 ? 57.674 4.192 11.652 1.00 22.95 51 TRP E CA 1
ATOM 7517 C C . TRP E 1 51 ? 58.741 4.640 12.650 1.00 24.54 51 TRP E C 1
ATOM 7518 O O . TRP E 1 51 ? 58.666 5.717 13.255 1.00 24.51 51 TRP E O 1
ATOM 7529 N N . LYS E 1 52 ? 59.723 3.758 12.832 1.00 26.10 52 LYS E N 1
ATOM 7530 C CA . LYS E 1 52 ? 61.000 4.038 13.470 1.00 28.02 52 LYS E CA 1
ATOM 7531 C C . LYS E 1 52 ? 62.065 3.250 12.720 1.00 30.90 52 LYS E C 1
ATOM 7532 O O . LYS E 1 52 ? 61.843 2.090 12.356 1.00 29.45 52 LYS E O 1
ATOM 7538 N N . PHE E 1 53 ? 63.217 3.871 12.485 1.00 30.88 53 PHE E N 1
ATOM 7539 C CA . PHE E 1 53 ? 64.335 3.206 11.820 1.00 32.25 53 PHE E CA 1
ATOM 7540 C C . PHE E 1 53 ? 65.469 3.034 12.817 1.00 35.34 53 PHE E C 1
ATOM 7541 O O . PHE E 1 53 ? 66.032 4.023 13.296 1.00 35.99 53 PHE E O 1
ATOM 7549 N N . VAL E 1 54 ? 65.811 1.786 13.119 1.00 35.65 54 VAL E N 1
ATOM 7550 C CA . VAL E 1 54 ? 66.850 1.473 14.092 1.00 38.63 54 VAL E CA 1
ATOM 7551 C C . VAL E 1 54 ? 68.042 0.869 13.363 1.00 40.12 54 VAL E C 1
ATOM 7552 O O . VAL E 1 54 ? 67.944 -0.232 12.808 1.00 39.79 54 VAL E O 1
ATOM 7556 N N . VAL E 1 55 ? 69.168 1.581 13.382 1.00 41.55 55 VAL E N 1
ATOM 7557 C CA . VAL E 1 55 ? 70.415 1.114 12.781 1.00 45.74 55 VAL E CA 1
ATOM 7558 C C . VAL E 1 55 ? 71.192 0.300 13.811 1.00 49.39 55 VAL E C 1
ATOM 7559 O O . VAL E 1 55 ? 71.624 0.835 14.838 1.00 50.85 55 VAL E O 1
ATOM 7563 N N . ILE E 1 56 ? 71.397 -0.987 13.530 1.00 50.56 56 ILE E N 1
ATOM 7564 C CA . ILE E 1 56 ? 72.113 -1.854 14.462 1.00 54.23 56 ILE E CA 1
ATOM 7565 C C . ILE E 1 56 ? 73.513 -2.171 13.939 1.00 53.82 56 ILE E C 1
ATOM 7566 O O . ILE E 1 56 ? 73.708 -3.117 13.166 1.00 52.86 56 ILE E O 1
ATOM 7571 N N . GLN E 1 57 ? 74.494 -1.375 14.357 1.00 54.78 57 GLN E N 1
ATOM 7572 C CA . GLN E 1 57 ? 75.889 -1.599 14.006 1.00 59.53 57 GLN E CA 1
ATOM 7573 C C . GLN E 1 57 ? 76.628 -2.448 15.034 1.00 65.38 57 GLN E C 1
ATOM 7574 O O . GLN E 1 57 ? 77.778 -2.826 14.792 1.00 66.42 57 GLN E O 1
ATOM 7580 N N . ASP E 1 58 ? 75.997 -2.748 16.168 1.00 69.14 58 ASP E N 1
ATOM 7581 C CA . ASP E 1 58 ? 76.559 -3.660 17.160 1.00 75.62 58 ASP E CA 1
ATOM 7582 C C . ASP E 1 58 ? 76.542 -5.079 16.600 1.00 71.00 58 ASP E C 1
ATOM 7583 O O . ASP E 1 58 ? 75.474 -5.677 16.439 1.00 69.57 58 ASP E O 1
ATOM 7588 N N . GLN E 1 59 ? 77.720 -5.625 16.298 1.00 69.23 59 GLN E N 1
ATOM 7589 C CA . GLN E 1 59 ? 77.766 -6.946 15.682 1.00 66.59 59 GLN E CA 1
ATOM 7590 C C . GLN E 1 59 ? 77.291 -8.037 16.637 1.00 65.17 59 GLN E C 1
ATOM 7591 O O . GLN E 1 59 ? 76.660 -9.007 16.199 1.00 64.52 59 GLN E O 1
ATOM 7597 N N . ALA E 1 60 ? 77.582 -7.909 17.934 1.00 66.50 60 ALA E N 1
ATOM 7598 C CA . ALA E 1 60 ? 77.083 -8.892 18.890 1.00 66.97 60 ALA E CA 1
ATOM 7599 C C . ALA E 1 60 ? 75.564 -8.870 18.933 1.00 63.79 60 ALA E C 1
ATOM 7600 O O . ALA E 1 60 ? 74.915 -9.919 19.037 1.00 63.46 60 ALA E O 1
ATOM 7602 N N . LEU E 1 61 ? 74.978 -7.676 18.861 1.00 62.83 61 LEU E N 1
ATOM 7603 C CA . LEU E 1 61 ? 73.540 -7.575 18.646 1.00 61.11 61 LEU E CA 1
ATOM 7604 C C . LEU E 1 61 ? 73.120 -8.320 17.383 1.00 60.53 61 LEU E C 1
ATOM 7605 O O . LEU E 1 61 ? 72.143 -9.080 17.396 1.00 60.54 61 LEU E O 1
ATOM 7610 N N . ARG E 1 62 ? 73.867 -8.137 16.289 1.00 59.48 62 ARG E N 1
ATOM 7611 C CA . ARG E 1 62 ? 73.484 -8.732 15.012 1.00 58.79 62 ARG E CA 1
ATOM 7612 C C . ARG E 1 62 ? 73.499 -10.253 15.094 1.00 61.50 62 ARG E C 1
ATOM 7613 O O . ARG E 1 62 ? 72.487 -10.912 14.830 1.00 60.29 62 ARG E O 1
ATOM 7621 N N . ASP E 1 63 ? 74.648 -10.831 15.456 1.00 66.27 63 ASP E N 1
ATOM 7622 C CA . ASP E 1 63 ? 74.748 -12.283 15.573 1.00 70.47 63 ASP E CA 1
ATOM 7623 C C . ASP E 1 63 ? 73.674 -12.842 16.497 1.00 67.55 63 ASP E C 1
ATOM 7624 O O . ASP E 1 63 ? 73.081 -13.890 16.213 1.00 66.68 63 ASP E O 1
ATOM 7629 N N . GLU E 1 64 ? 73.412 -12.159 17.612 1.00 66.83 64 GLU E N 1
ATOM 7630 C CA . GLU E 1 64 ? 72.353 -12.607 18.508 1.00 65.47 64 GLU E CA 1
ATOM 7631 C C . GLU E 1 64 ? 71.023 -12.704 17.773 1.00 59.88 64 GLU E C 1
ATOM 7632 O O . GLU E 1 64 ? 70.221 -13.605 18.044 1.00 59.21 64 GLU E O 1
ATOM 7638 N N . LEU E 1 65 ? 70.773 -11.789 16.830 1.00 59.08 65 LEU E N 1
ATOM 7639 C CA . LEU E 1 65 ? 69.570 -11.864 16.000 1.00 55.25 65 LEU E CA 1
ATOM 7640 C C . LEU E 1 65 ? 69.708 -12.885 14.877 1.00 55.57 65 LEU E C 1
ATOM 7641 O O . LEU E 1 65 ? 68.698 -13.426 14.408 1.00 52.81 65 LEU E O 1
ATOM 7646 N N . LYS E 1 66 ? 70.943 -13.146 14.433 1.00 57.80 66 LYS E N 1
ATOM 7647 C CA . LYS E 1 66 ? 71.174 -14.052 13.313 1.00 61.06 66 LYS E CA 1
ATOM 7648 C C . LYS E 1 66 ? 70.582 -15.432 13.576 1.00 63.25 66 LYS E C 1
ATOM 7649 O O . LYS E 1 66 ? 69.995 -16.047 12.679 1.00 63.56 66 LYS E O 1
ATOM 7655 N N . ALA E 1 67 ? 70.720 -15.930 14.807 1.00 65.23 67 ALA E N 1
ATOM 7656 C CA . ALA E 1 67 ? 70.281 -17.286 15.130 1.00 66.06 67 ALA E CA 1
ATOM 7657 C C . ALA E 1 67 ? 68.844 -17.550 14.687 1.00 63.47 67 ALA E C 1
ATOM 7658 O O . ALA E 1 67 ? 68.544 -18.608 14.122 1.00 64.26 67 ALA E O 1
ATOM 7660 N N . HIS E 1 68 ? 67.939 -16.607 14.939 1.00 60.31 68 HIS E N 1
ATOM 7661 C CA . HIS E 1 68 ? 66.521 -16.808 14.674 1.00 59.39 68 HIS E CA 1
ATOM 7662 C C . HIS E 1 68 ? 66.045 -16.055 13.438 1.00 57.13 68 HIS E C 1
ATOM 7663 O O . HIS E 1 68 ? 64.848 -15.768 13.322 1.00 54.27 68 HIS E O 1
ATOM 7670 N N . SER E 1 69 ? 66.952 -15.733 12.509 1.00 50.98 69 SER E N 1
ATOM 7671 C CA . SER E 1 69 ? 66.609 -15.007 11.290 1.00 49.86 69 SER E CA 1
ATOM 7672 C C . SER E 1 69 ? 67.203 -15.760 10.092 1.00 55.52 69 SER E C 1
ATOM 7673 O O . SER E 1 69 ? 68.178 -15.327 9.478 1.00 56.14 69 SER E O 1
ATOM 7676 N N . TRP E 1 70 ? 66.570 -16.883 9.749 1.00 60.18 70 TRP E N 1
ATOM 7677 C CA . TRP E 1 70 ? 67.040 -17.795 8.707 1.00 65.34 70 TRP E CA 1
ATOM 7678 C C . TRP E 1 70 ? 67.237 -17.103 7.362 1.00 62.42 70 TRP E C 1
ATOM 7679 O O . TRP E 1 70 ? 67.871 -17.665 6.464 1.00 65.16 70 TRP E O 1
ATOM 7690 N N . GLY E 1 71 ? 66.696 -15.897 7.204 1.00 56.23 71 GLY E N 1
ATOM 7691 C CA . GLY E 1 71 ? 66.732 -15.224 5.920 1.00 51.75 71 GLY E CA 1
ATOM 7692 C C . GLY E 1 71 ? 67.622 -14.000 5.909 1.00 49.61 71 GLY E C 1
ATOM 7693 O O . GLY E 1 71 ? 67.912 -13.451 4.844 1.00 48.73 71 GLY E O 1
ATOM 7694 N N . ALA E 1 72 ? 68.057 -13.554 7.086 1.00 48.88 72 ALA E N 1
ATOM 7695 C CA . ALA E 1 72 ? 68.938 -12.398 7.202 1.00 50.69 72 ALA E CA 1
ATOM 7696 C C . ALA E 1 72 ? 70.320 -12.764 7.736 1.00 55.96 72 ALA E C 1
ATOM 7697 O O . ALA E 1 72 ? 71.126 -11.868 8.019 1.00 56.95 72 ALA E O 1
ATOM 7699 N N . ALA E 1 73 ? 70.615 -14.058 7.877 1.00 57.37 73 ALA E N 1
ATOM 7700 C CA . ALA E 1 73 ? 71.867 -14.470 8.501 1.00 62.86 73 ALA E CA 1
ATOM 7701 C C . ALA E 1 73 ? 73.074 -13.893 7.765 1.00 66.94 73 ALA E C 1
ATOM 7702 O O . ALA E 1 73 ? 73.956 -13.283 8.382 1.00 68.71 73 ALA E O 1
ATOM 7704 N N . LYS E 1 74 ? 73.127 -14.071 6.440 1.00 66.59 74 LYS E N 1
ATOM 7705 C CA . LYS E 1 74 ? 74.293 -13.625 5.678 1.00 69.51 74 LYS E CA 1
ATOM 7706 C C . LYS E 1 74 ? 74.383 -12.104 5.638 1.00 65.57 74 LYS E C 1
ATOM 7707 O O . LYS E 1 74 ? 75.483 -11.539 5.651 1.00 65.93 74 LYS E O 1
ATOM 7713 N N . GLN E 1 75 ? 73.236 -11.424 5.583 1.00 62.10 75 GLN E N 1
ATOM 7714 C CA . GLN E 1 75 ? 73.233 -9.964 5.617 1.00 59.67 75 GLN E CA 1
ATOM 7715 C C . GLN E 1 75 ? 73.641 -9.438 6.992 1.00 57.40 75 GLN E C 1
ATOM 7716 O O . GLN E 1 75 ? 74.365 -8.439 7.093 1.00 57.13 75 GLN E O 1
ATOM 7722 N N . LEU E 1 76 ? 73.184 -10.098 8.061 1.00 54.44 76 LEU E N 1
ATOM 7723 C CA . LEU E 1 76 ? 73.584 -9.704 9.406 1.00 54.00 76 LEU E CA 1
ATOM 7724 C C . LEU E 1 76 ? 75.093 -9.785 9.586 1.00 58.69 76 LEU E C 1
ATOM 7725 O O . LEU E 1 76 ? 75.673 -9.001 10.346 1.00 58.50 76 LEU E O 1
ATOM 7730 N N . ASP E 1 77 ? 75.746 -10.715 8.890 1.00 62.50 77 ASP E N 1
ATOM 7731 C CA . ASP E 1 77 ? 77.176 -10.907 9.083 1.00 69.84 77 ASP E CA 1
ATOM 7732 C C . ASP E 1 77 ? 77.996 -9.853 8.348 1.00 70.18 77 ASP E C 1
ATOM 7733 O O . ASP E 1 77 ? 78.971 -9.329 8.901 1.00 71.16 77 ASP E O 1
ATOM 7738 N N . THR E 1 78 ? 77.612 -9.521 7.111 1.00 67.62 78 THR E N 1
ATOM 7739 C CA . THR E 1 78 ? 78.482 -8.755 6.227 1.00 68.12 78 THR E CA 1
ATOM 7740 C C . THR E 1 78 ? 77.997 -7.344 5.919 1.00 64.49 78 THR E C 1
ATOM 7741 O O . THR E 1 78 ? 78.815 -6.508 5.517 1.00 64.88 78 THR E O 1
ATOM 7745 N N . ALA E 1 79 ? 76.705 -7.058 6.090 1.00 60.03 79 ALA E N 1
ATOM 7746 C CA . ALA E 1 79 ? 76.163 -5.759 5.708 1.00 56.95 79 ALA E CA 1
ATOM 7747 C C . ALA E 1 79 ? 76.931 -4.623 6.376 1.00 58.71 79 ALA E C 1
ATOM 7748 O O . ALA E 1 79 ? 77.344 -4.727 7.532 1.00 58.98 79 ALA E O 1
ATOM 7750 N N . SER E 1 80 ? 77.115 -3.523 5.642 1.00 60.34 80 SER E N 1
ATOM 7751 C CA . SER E 1 80 ? 77.691 -2.329 6.254 1.00 62.66 80 SER E CA 1
ATOM 7752 C C . SER E 1 80 ? 76.733 -1.729 7.276 1.00 60.52 80 SER E C 1
ATOM 7753 O O . SER E 1 80 ? 77.133 -1.380 8.394 1.00 60.10 80 SER E O 1
ATOM 7756 N N . HIS E 1 81 ? 75.459 -1.603 6.909 1.00 57.24 81 HIS E N 1
ATOM 7757 C CA . HIS E 1 81 ? 74.448 -0.997 7.762 1.00 54.39 81 HIS E CA 1
ATOM 7758 C C . HIS E 1 81 ? 73.227 -1.902 7.804 1.00 53.70 81 HIS E C 1
ATOM 7759 O O . HIS E 1 81 ? 72.726 -2.321 6.755 1.00 53.93 81 HIS E O 1
ATOM 7766 N N . PHE E 1 82 ? 72.748 -2.198 9.010 1.00 51.67 82 PHE E N 1
ATOM 7767 C CA . PHE E 1 82 ? 71.549 -3.002 9.199 1.00 47.38 82 PHE E CA 1
ATOM 7768 C C . PHE E 1 82 ? 70.478 -2.168 9.887 1.00 45.12 82 PHE E C 1
ATOM 7769 O O . PHE E 1 82 ? 70.739 -1.537 10.919 1.00 45.10 82 PHE E O 1
ATOM 7777 N N . VAL E 1 83 ? 69.273 -2.181 9.323 1.00 39.23 83 VAL E N 1
ATOM 7778 C CA . VAL E 1 83 ? 68.184 -1.326 9.772 1.00 36.94 83 VAL E CA 1
ATOM 7779 C C . VAL E 1 83 ? 66.987 -2.191 10.134 1.00 36.78 83 VAL E C 1
ATOM 7780 O O . VAL E 1 83 ? 66.533 -3.012 9.329 1.00 36.65 83 VAL E O 1
ATOM 7784 N N . LEU E 1 84 ? 66.494 -2.017 11.350 1.00 35.18 84 LEU E N 1
ATOM 7785 C CA . LEU E 1 84 ? 65.206 -2.553 11.744 1.00 33.93 84 LEU E CA 1
ATOM 7786 C C . LEU E 1 84 ? 64.171 -1.466 11.518 1.00 32.59 84 LEU E C 1
ATOM 7787 O O . LEU E 1 84 ? 64.371 -0.319 11.933 1.00 32.03 84 LEU E O 1
ATOM 7792 N N . ILE E 1 85 ? 63.075 -1.812 10.856 1.00 29.11 85 ILE E N 1
ATOM 7793 C CA . ILE E 1 85 ? 61.994 -0.860 10.638 1.00 26.66 85 ILE E CA 1
ATOM 7794 C C . ILE E 1 85 ? 60.824 -1.284 11.510 1.00 24.44 85 ILE E C 1
ATOM 7795 O O . ILE E 1 85 ? 60.231 -2.352 11.302 1.00 24.23 85 ILE E O 1
ATOM 7800 N N . PHE E 1 86 ? 60.513 -0.460 12.503 1.00 24.86 86 PHE E N 1
ATOM 7801 C CA . PHE E 1 86 ? 59.362 -0.666 13.367 1.00 24.76 86 PHE E CA 1
ATOM 7802 C C . PHE E 1 86 ? 58.135 -0.003 12.769 1.00 25.14 86 PHE E C 1
ATOM 7803 O O . PHE E 1 86 ? 58.225 1.071 12.173 1.00 20.83 86 PHE E O 1
ATOM 7811 N N . ALA E 1 87 ? 56.978 -0.613 12.998 1.00 20.20 87 ALA E N 1
ATOM 7812 C CA . ALA E 1 87 ? 55.695 -0.013 12.666 1.00 20.40 87 ALA E CA 1
ATOM 7813 C C . ALA E 1 87 ? 54.923 0.217 13.951 1.00 18.44 87 ALA E C 1
ATOM 7814 O O . ALA E 1 87 ? 54.956 -0.615 14.858 1.00 18.88 87 ALA E O 1
ATOM 7816 N N . ARG E 1 88 ? 54.226 1.343 14.021 1.00 17.75 88 ARG E N 1
ATOM 7817 C CA . ARG E 1 88 ? 53.481 1.691 15.216 1.00 18.48 88 ARG E CA 1
ATOM 7818 C C . ARG E 1 88 ? 52.176 0.908 15.283 1.00 20.32 88 ARG E C 1
ATOM 7819 O O . ARG E 1 88 ? 51.471 0.748 14.274 1.00 16.29 88 ARG E O 1
ATOM 7827 N N . LYS E 1 89 ? 51.871 0.427 16.482 1.00 18.10 89 LYS E N 1
ATOM 7828 C CA . LYS E 1 89 ? 50.585 -0.162 16.812 1.00 19.58 89 LYS E CA 1
ATOM 7829 C C . LYS E 1 89 ? 49.556 0.920 17.131 1.00 18.38 89 LYS E C 1
ATOM 7830 O O . LYS E 1 89 ? 49.893 2.020 17.571 1.00 17.96 89 LYS E O 1
ATOM 7836 N N . ASN E 1 90 ? 48.284 0.592 16.912 1.00 16.06 90 ASN E N 1
ATOM 7837 C CA . ASN E 1 90 ? 47.180 1.368 17.471 1.00 16.08 90 ASN E CA 1
ATOM 7838 C C . ASN E 1 90 ? 47.208 2.828 17.009 1.00 15.91 90 ASN E C 1
ATOM 7839 O O . ASN E 1 90 ? 47.025 3.739 17.816 1.00 19.39 90 ASN E O 1
ATOM 7844 N N . VAL E 1 91 ? 47.407 3.061 15.704 1.00 15.42 91 VAL E N 1
ATOM 7845 C CA . VAL E 1 91 ? 47.485 4.425 15.162 1.00 15.36 91 VAL E CA 1
ATOM 7846 C C . VAL E 1 91 ? 46.053 4.845 14.844 1.00 20.78 91 VAL E C 1
ATOM 7847 O O . VAL E 1 91 ? 45.540 4.632 13.742 1.00 19.18 91 VAL E O 1
ATOM 7851 N N . THR E 1 92 ? 45.398 5.462 15.829 1.00 18.74 92 THR E N 1
ATOM 7852 C CA . THR E 1 92 ? 44.012 5.907 15.714 1.00 17.14 92 THR E CA 1
ATOM 7853 C C . THR E 1 92 ? 43.911 7.322 16.262 1.00 17.74 92 THR E C 1
ATOM 7854 O O . THR E 1 92 ? 44.808 7.799 16.961 1.00 16.95 92 THR E O 1
ATOM 7858 N N . SER E 1 93 ? 42.781 7.976 15.979 1.00 17.03 93 SER E N 1
ATOM 7859 C CA . SER E 1 93 ? 42.579 9.331 16.483 1.00 22.08 93 SER E CA 1
ATOM 7860 C C . SER E 1 93 ? 42.677 9.394 18.003 1.00 27.53 93 SER E C 1
ATOM 7861 O O . SER E 1 93 ? 42.934 10.469 18.548 1.00 32.10 93 SER E O 1
ATOM 7864 N N . ARG E 1 94 ? 42.504 8.260 18.692 1.00 34.23 94 ARG E N 1
ATOM 7865 C CA . ARG E 1 94 ? 42.566 8.212 20.151 1.00 38.81 94 ARG E CA 1
ATOM 7866 C C . ARG E 1 94 ? 43.991 8.076 20.677 1.00 37.41 94 ARG E C 1
ATOM 7867 O O . ARG E 1 94 ? 44.240 8.378 21.849 1.00 44.34 94 ARG E O 1
ATOM 7875 N N . SER E 1 95 ? 44.922 7.650 19.839 1.00 29.46 95 SER E N 1
ATOM 7876 C CA . SER E 1 95 ? 46.277 7.366 20.280 1.00 23.75 95 SER E CA 1
ATOM 7877 C C . SER E 1 95 ? 46.975 8.644 20.739 1.00 19.20 95 SER E C 1
ATOM 7878 O O . SER E 1 95 ? 46.882 9.680 20.070 1.00 19.17 95 SER E O 1
ATOM 7881 N N . PRO E 1 96 ? 47.700 8.600 21.857 1.00 19.95 96 PRO E N 1
ATOM 7882 C CA . PRO E 1 96 ? 48.552 9.748 22.208 1.00 20.66 96 PRO E CA 1
ATOM 7883 C C . PRO E 1 96 ? 49.510 10.143 21.101 1.00 20.12 96 PRO E C 1
ATOM 7884 O O . PRO E 1 96 ? 49.733 11.341 20.888 1.00 20.50 96 PRO E O 1
ATOM 7888 N N . TYR E 1 97 ? 50.082 9.170 20.387 1.00 19.39 97 TYR E N 1
ATOM 7889 C CA . TYR E 1 97 ? 50.978 9.481 19.270 1.00 24.19 97 TYR E CA 1
ATOM 7890 C C . TYR E 1 97 ? 50.285 10.314 18.197 1.00 24.08 97 TYR E C 1
ATOM 7891 O O . TYR E 1 97 ? 50.848 11.294 17.694 1.00 22.62 97 TYR E O 1
ATOM 7900 N N . VAL E 1 98 ? 49.089 9.899 17.781 1.00 20.95 98 VAL E N 1
ATOM 7901 C CA . VAL E 1 98 ? 48.366 10.648 16.755 1.00 17.76 98 VAL E CA 1
ATOM 7902 C C . VAL E 1 98 ? 47.994 12.036 17.272 1.00 26.61 98 VAL E C 1
ATOM 7903 O O . VAL E 1 98 ? 48.087 13.034 16.545 1.00 23.11 98 VAL E O 1
ATOM 7907 N N . GLN E 1 99 ? 47.584 12.131 18.541 1.00 19.35 99 GLN E N 1
ATOM 7908 C CA . GLN E 1 99 ? 47.343 13.449 19.123 1.00 20.42 99 GLN E CA 1
ATOM 7909 C C . GLN E 1 99 ? 48.578 14.333 18.981 1.00 20.80 99 GLN E C 1
ATOM 7910 O O . GLN E 1 99 ? 48.479 15.519 18.632 1.00 22.39 99 GLN E O 1
ATOM 7916 N N . HIS E 1 100 ? 49.759 13.753 19.193 1.00 22.24 100 HIS E N 1
ATOM 7917 C CA . HIS E 1 100 ? 51.009 14.508 19.088 1.00 24.26 100 HIS E CA 1
ATOM 7918 C C . HIS E 1 100 ? 51.292 14.902 17.646 1.00 20.68 100 HIS E C 1
ATOM 7919 O O . HIS E 1 100 ? 51.655 16.051 17.364 1.00 21.25 100 HIS E O 1
ATOM 7926 N N . MET E 1 101 ? 51.130 13.962 16.712 1.00 20.62 101 MET E N 1
ATOM 7927 C CA . MET E 1 101 ? 51.352 14.267 15.298 1.00 20.41 101 MET E CA 1
ATOM 7928 C C . MET E 1 101 ? 50.468 15.417 14.827 1.00 19.59 101 MET E C 1
ATOM 7929 O O . MET E 1 101 ? 50.930 16.313 14.108 1.00 19.96 101 MET E O 1
ATOM 7934 N N . LEU E 1 102 ? 49.188 15.401 15.211 1.00 19.61 102 LEU E N 1
ATOM 7935 C CA . LEU E 1 102 ? 48.236 16.393 14.713 1.00 22.06 102 LEU E CA 1
ATOM 7936 C C . LEU E 1 102 ? 48.531 17.780 15.267 1.00 23.36 102 LEU E C 1
ATOM 7937 O O . LEU E 1 102 ? 48.475 18.777 14.536 1.00 22.42 102 LEU E O 1
ATOM 7942 N N . ARG E 1 103 ? 48.852 17.855 16.557 1.00 21.88 103 ARG E N 1
ATOM 7943 C CA . ARG E 1 103 ? 49.020 19.122 17.261 1.00 23.21 103 ARG E CA 1
ATOM 7944 C C . ARG E 1 103 ? 50.430 19.673 17.110 1.00 23.57 103 ARG E C 1
ATOM 7945 O O . ARG E 1 103 ? 50.620 20.888 16.976 1.00 25.25 103 ARG E O 1
ATOM 7953 N N . ASP E 1 104 ? 51.424 18.796 17.122 1.00 23.60 104 ASP E N 1
ATOM 7954 C CA . ASP E 1 104 ? 52.812 19.183 17.286 1.00 24.15 104 ASP E CA 1
ATOM 7955 C C . ASP E 1 104 ? 53.637 19.109 16.018 1.00 25.39 104 ASP E C 1
ATOM 7956 O O . ASP E 1 104 ? 54.612 19.854 15.896 1.00 25.64 104 ASP E O 1
ATOM 7961 N N . ILE E 1 105 ? 53.292 18.222 15.085 1.00 24.91 105 ILE E N 1
ATOM 7962 C CA . ILE E 1 105 ? 54.109 17.960 13.894 1.00 26.44 105 ILE E CA 1
ATOM 7963 C C . ILE E 1 105 ? 53.429 18.470 12.623 1.00 28.90 105 ILE E C 1
ATOM 7964 O O . ILE E 1 105 ? 54.010 19.249 11.865 1.00 25.71 105 ILE E O 1
ATOM 7969 N N . LYS E 1 106 ? 52.212 18.012 12.356 1.00 29.02 106 LYS E N 1
ATOM 7970 C CA . LYS E 1 106 ? 51.505 18.429 11.155 1.00 27.87 106 LYS E CA 1
ATOM 7971 C C . LYS E 1 106 ? 50.840 19.788 11.319 1.00 29.87 106 LYS E C 1
ATOM 7972 O O . LYS E 1 106 ? 50.271 20.304 10.354 1.00 28.71 106 LYS E O 1
ATOM 7978 N N . LYS E 1 107 ? 50.881 20.360 12.521 1.00 31.21 107 LYS E N 1
ATOM 7979 C CA . LYS E 1 107 ? 50.490 21.748 12.753 1.00 32.05 107 LYS E CA 1
ATOM 7980 C C . LYS E 1 107 ? 49.050 22.032 12.317 1.00 30.99 107 LYS E C 1
ATOM 7981 O O . LYS E 1 107 ? 48.774 23.005 11.618 1.00 37.11 107 LYS E O 1
ATOM 7983 N N . TYR E 1 108 ? 48.119 21.190 12.766 1.00 26.49 108 TYR E N 1
ATOM 7984 C CA . TYR E 1 108 ? 46.698 21.455 12.550 1.00 24.30 108 TYR E CA 1
ATOM 7985 C C . TYR E 1 108 ? 46.200 22.584 13.455 1.00 28.48 108 TYR E C 1
ATOM 7986 O O . TYR E 1 108 ? 46.661 22.760 14.584 1.00 27.87 108 TYR E O 1
ATOM 7995 N N . GLU E 1 109 ? 45.237 23.349 12.943 1.00 30.41 109 GLU E N 1
ATOM 7996 C CA . GLU E 1 109 ? 44.580 24.394 13.728 1.00 32.28 109 GLU E CA 1
ATOM 7997 C C . GLU E 1 109 ? 43.780 23.771 14.873 1.00 31.15 109 GLU E C 1
ATOM 7998 O O . GLU E 1 109 ? 42.988 22.840 14.666 1.00 27.33 109 GLU E O 1
ATOM 8004 N N . ALA E 1 110 ? 43.973 24.306 16.085 1.00 26.74 110 ALA E N 1
ATOM 8005 C CA . ALA E 1 110 ? 43.565 23.587 17.291 1.00 29.19 110 ALA E CA 1
ATOM 8006 C C . ALA E 1 110 ? 42.066 23.314 17.310 1.00 29.70 110 ALA E C 1
ATOM 8007 O O . ALA E 1 110 ? 41.637 22.217 17.679 1.00 30.07 110 ALA E O 1
ATOM 8009 N N . GLN E 1 111 ? 41.248 24.295 16.930 1.00 29.20 111 GLN E N 1
ATOM 8010 C CA . GLN E 1 111 ? 39.809 24.068 16.975 1.00 32.32 111 GLN E CA 1
ATOM 8011 C C . GLN E 1 111 ? 39.315 23.110 15.893 1.00 32.59 111 GLN E C 1
ATOM 8012 O O . GLN E 1 111 ? 38.122 22.775 15.900 1.00 33.74 111 GLN E O 1
ATOM 8018 N N . THR E 1 112 ? 40.179 22.673 14.962 1.00 29.13 112 THR E N 1
ATOM 8019 C CA . THR E 1 112 ? 39.766 21.720 13.931 1.00 27.19 112 THR E CA 1
ATOM 8020 C C . THR E 1 112 ? 40.004 20.276 14.332 1.00 24.73 112 THR E C 1
ATOM 8021 O O . THR E 1 112 ? 39.446 19.371 13.695 1.00 24.07 112 THR E O 1
ATOM 8025 N N . ILE E 1 113 ? 40.828 20.035 15.352 1.00 25.13 113 ILE E N 1
ATOM 8026 C CA . ILE E 1 113 ? 41.324 18.679 15.589 1.00 25.32 113 ILE E CA 1
ATOM 8027 C C . ILE E 1 113 ? 40.199 17.725 15.952 1.00 22.60 113 ILE E C 1
ATOM 8028 O O . ILE E 1 113 ? 40.174 16.604 15.415 1.00 20.37 113 ILE E O 1
ATOM 8033 N N . PRO E 1 114 ? 39.224 18.089 16.795 1.00 23.91 114 PRO E N 1
ATOM 8034 C CA . PRO E 1 114 ? 38.095 17.170 17.033 1.00 23.52 114 PRO E CA 1
ATOM 8035 C C . PRO E 1 114 ? 37.409 16.735 15.752 1.00 26.63 114 PRO E C 1
ATOM 8036 O O . PRO E 1 114 ? 37.107 15.543 15.591 1.00 28.54 114 PRO E O 1
ATOM 8040 N N . ALA E 1 115 ? 37.174 17.663 14.818 1.00 23.21 115 ALA E N 1
ATOM 8041 C CA . ALA E 1 115 ? 36.554 17.275 13.556 1.00 23.61 115 ALA E CA 1
ATOM 8042 C C . ALA E 1 115 ? 37.471 16.370 12.743 1.00 22.33 115 ALA E C 1
ATOM 8043 O O . ALA E 1 115 ? 37.005 15.407 12.118 1.00 22.13 115 ALA E O 1
ATOM 8045 N N . VAL E 1 116 ? 38.776 16.662 12.733 1.00 21.60 116 VAL E N 1
ATOM 8046 C CA . VAL E 1 116 ? 39.725 15.811 12.015 1.00 21.03 116 VAL E CA 1
ATOM 8047 C C . VAL E 1 116 ? 39.686 14.386 12.568 1.00 20.30 116 VAL E C 1
ATOM 8048 O O . VAL E 1 116 ? 39.621 13.408 11.811 1.00 19.64 116 VAL E O 1
ATOM 8052 N N . GLU E 1 117 ? 39.684 14.250 13.898 1.00 19.26 117 GLU E N 1
ATOM 8053 C CA . GLU E 1 117 ? 39.599 12.936 14.525 1.00 18.64 117 GLU E CA 1
ATOM 8054 C C . GLU E 1 117 ? 38.373 12.165 14.060 1.00 22.12 117 GLU E C 1
ATOM 8055 O O . GLU E 1 117 ? 38.456 10.971 13.757 1.00 20.20 117 GLU E O 1
ATOM 8061 N N . GLN E 1 118 ? 37.205 12.804 14.061 1.00 24.51 118 GLN E N 1
ATOM 8062 C CA . GLN E 1 118 ? 36.040 12.119 13.516 1.00 28.18 118 GLN E CA 1
ATOM 8063 C C . GLN E 1 118 ? 36.290 11.686 12.075 1.00 25.04 118 GLN E C 1
ATOM 8064 O O . GLN E 1 118 ? 35.904 10.584 11.677 1.00 22.48 118 GLN E O 1
ATOM 8070 N N . LYS E 1 119 ? 36.920 12.555 11.277 1.00 23.31 119 LYS E N 1
ATOM 8071 C CA . LYS E 1 119 ? 37.247 12.228 9.891 1.00 23.22 119 LYS E CA 1
ATOM 8072 C C . LYS E 1 119 ? 38.163 11.016 9.804 1.00 19.05 119 LYS E C 1
ATOM 8073 O O . LYS E 1 119 ? 38.000 10.171 8.916 1.00 18.95 119 LYS E O 1
ATOM 8079 N N . PHE E 1 120 ? 39.172 10.952 10.679 1.00 18.17 120 PHE E N 1
ATOM 8080 C CA . PHE E 1 120 ? 40.050 9.788 10.741 1.00 18.57 120 PHE E CA 1
ATOM 8081 C C . PHE E 1 120 ? 39.255 8.524 11.044 1.00 19.08 120 PHE E C 1
ATOM 8082 O O . PHE E 1 120 ? 39.462 7.471 10.422 1.00 16.76 120 PHE E O 1
ATOM 8090 N N . ASP E 1 121 ? 38.373 8.596 12.046 1.00 17.77 121 ASP E N 1
ATOM 8091 C CA . ASP E 1 121 ? 37.598 7.427 12.434 1.00 18.10 121 ASP E CA 1
ATOM 8092 C C . ASP E 1 121 ? 36.760 6.916 11.274 1.00 18.59 121 ASP E C 1
ATOM 8093 O O . ASP E 1 121 ? 36.709 5.706 11.020 1.00 18.43 121 ASP E O 1
ATOM 8098 N N . ALA E 1 122 ? 36.059 7.821 10.588 1.00 19.39 122 ALA E N 1
ATOM 8099 C CA . ALA E 1 122 ? 35.234 7.405 9.456 1.00 20.11 122 ALA E CA 1
ATOM 8100 C C . ALA E 1 122 ? 36.080 6.798 8.348 1.00 20.99 122 ALA E C 1
ATOM 8101 O O . ALA E 1 122 ? 35.693 5.789 7.748 1.00 23.72 122 ALA E O 1
ATOM 8103 N N . PHE E 1 123 ? 37.240 7.395 8.059 1.00 20.60 123 PHE E N 1
ATOM 8104 C CA . PHE E 1 123 ? 38.141 6.818 7.064 1.00 19.85 123 PHE E CA 1
ATOM 8105 C C . PHE E 1 123 ? 38.556 5.404 7.451 1.00 18.21 123 PHE E C 1
ATOM 8106 O O . PHE E 1 123 ? 38.432 4.464 6.655 1.00 17.16 123 PHE E O 1
ATOM 8114 N N . GLN E 1 124 ? 39.071 5.230 8.669 1.00 16.62 124 GLN E N 1
ATOM 8115 C CA . GLN E 1 124 ? 39.575 3.921 9.067 1.00 16.13 124 GLN E CA 1
ATOM 8116 C C . GLN E 1 124 ? 38.476 2.870 9.074 1.00 21.63 124 GLN E C 1
ATOM 8117 O O . GLN E 1 124 ? 38.722 1.704 8.731 1.00 19.84 124 GLN E O 1
ATOM 8123 N N . ALA E 1 125 ? 37.260 3.241 9.477 1.00 17.73 125 ALA E N 1
ATOM 8124 C CA . ALA E 1 125 ? 36.152 2.292 9.343 1.00 19.83 125 ALA E CA 1
ATOM 8125 C C . ALA E 1 125 ? 35.845 2.014 7.872 1.00 21.11 125 ALA E C 1
ATOM 8126 O O . ALA E 1 125 ? 35.574 0.868 7.488 1.00 19.16 125 ALA E O 1
ATOM 8128 N N . ASP E 1 126 ? 35.906 3.057 7.034 1.00 22.78 126 ASP E N 1
ATOM 8129 C CA . ASP E 1 126 ? 35.587 2.920 5.617 1.00 26.77 126 ASP E CA 1
ATOM 8130 C C . ASP E 1 126 ? 36.612 2.065 4.873 1.00 22.75 126 ASP E C 1
ATOM 8131 O O . ASP E 1 126 ? 36.271 1.441 3.867 1.00 20.92 126 ASP E O 1
ATOM 8136 N N . PHE E 1 127 ? 37.867 2.040 5.328 1.00 18.05 127 PHE E N 1
ATOM 8137 C CA . PHE E 1 127 ? 38.913 1.207 4.743 1.00 17.87 127 PHE E CA 1
ATOM 8138 C C . PHE E 1 127 ? 39.160 -0.089 5.537 1.00 19.00 127 PHE E C 1
ATOM 8139 O O . PHE E 1 127 ? 40.171 -0.769 5.315 1.00 17.51 127 PHE E O 1
ATOM 8147 N N . HIS E 1 128 ? 38.253 -0.444 6.448 1.00 17.10 128 HIS E N 1
ATOM 8148 C CA . HIS E 1 128 ? 38.388 -1.620 7.315 1.00 18.72 128 HIS E CA 1
ATOM 8149 C C . HIS E 1 128 ? 39.703 -1.647 8.094 1.00 18.33 128 HIS E C 1
ATOM 8150 O O . HIS E 1 128 ? 40.104 -2.701 8.602 1.00 16.80 128 HIS E O 1
ATOM 8157 N N . ILE E 1 129 ? 40.372 -0.499 8.214 1.00 15.97 129 ILE E N 1
ATOM 8158 C CA . ILE E 1 129 ? 41.635 -0.436 8.950 1.00 15.32 129 ILE E CA 1
ATOM 8159 C C . ILE E 1 129 ? 41.412 -0.729 10.420 1.00 16.83 129 ILE E C 1
ATOM 8160 O O . ILE E 1 129 ? 42.247 -1.356 11.083 1.00 18.87 129 ILE E O 1
ATOM 8165 N N . SER E 1 130 ? 40.291 -0.265 10.962 1.00 16.40 130 SER E N 1
ATOM 8166 C CA . SER E 1 130 ? 40.031 -0.360 12.390 1.00 18.41 130 SER E CA 1
ATOM 8167 C C . SER E 1 130 ? 39.189 -1.577 12.753 1.00 22.35 130 SER E C 1
ATOM 8168 O O . SER E 1 130 ? 38.638 -1.627 13.850 1.00 23.27 130 SER E O 1
ATOM 8171 N N . ASP E 1 131 ? 39.083 -2.571 11.860 1.00 20.42 131 ASP E N 1
ATOM 8172 C CA . ASP E 1 131 ? 38.289 -3.748 12.206 1.00 19.53 131 ASP E CA 1
ATOM 8173 C C . ASP E 1 131 ? 38.856 -4.476 13.423 1.00 20.63 131 ASP E C 1
ATOM 8174 O O . ASP E 1 131 ? 38.094 -5.073 14.187 1.00 23.87 131 ASP E O 1
ATOM 8179 N N . ASN E 1 132 ? 40.169 -4.423 13.633 1.00 19.56 132 ASN E N 1
ATOM 8180 C CA . ASN E 1 132 ? 40.793 -5.124 14.753 1.00 20.46 132 ASN E CA 1
ATOM 8181 C C . ASN E 1 132 ? 42.230 -4.635 14.852 1.00 19.56 132 ASN E C 1
ATOM 8182 O O . ASN E 1 132 ? 42.704 -3.900 13.984 1.00 18.32 132 ASN E O 1
ATOM 8187 N N . ASP E 1 133 ? 42.914 -5.049 15.933 1.00 20.30 133 ASP E N 1
ATOM 8188 C CA . ASP E 1 133 ? 44.295 -4.625 16.195 1.00 18.82 133 ASP E CA 1
ATOM 8189 C C . ASP E 1 133 ? 45.230 -4.998 15.051 1.00 19.80 133 ASP E C 1
ATOM 8190 O O . ASP E 1 133 ? 46.099 -4.209 14.668 1.00 18.90 133 ASP E O 1
ATOM 8195 N N . GLN E 1 134 ? 45.100 -6.221 14.530 1.00 21.93 134 GLN E N 1
ATOM 8196 C CA . GLN E 1 134 ? 46.001 -6.700 13.479 1.00 18.40 134 GLN E CA 1
ATOM 8197 C C . GLN E 1 134 ? 45.859 -5.866 12.213 1.00 16.60 134 GLN E C 1
ATOM 8198 O O . GLN E 1 134 ? 46.857 -5.512 11.565 1.00 18.65 134 GLN E O 1
ATOM 8204 N N . ALA E 1 135 ? 44.625 -5.519 11.852 1.00 15.47 135 ALA E N 1
ATOM 8205 C CA . ALA E 1 135 ? 44.420 -4.680 10.674 1.00 13.86 135 ALA E CA 1
ATOM 8206 C C . ALA E 1 135 ? 45.039 -3.309 10.880 1.00 18.43 135 ALA E C 1
ATOM 8207 O O . ALA E 1 135 ? 45.665 -2.752 9.967 1.00 19.27 135 ALA E O 1
ATOM 8209 N N . LEU E 1 136 ? 44.860 -2.748 12.078 1.00 18.64 136 LEU E N 1
ATOM 8210 C CA . LEU E 1 136 ? 45.443 -1.454 12.384 1.00 17.60 136 LEU E CA 1
ATOM 8211 C C . LEU E 1 136 ? 46.961 -1.514 12.332 1.00 14.46 136 LEU E C 1
ATOM 8212 O O . LEU E 1 136 ? 47.614 -0.600 11.819 1.00 15.01 136 LEU E O 1
ATOM 8217 N N . TYR E 1 137 ? 47.544 -2.554 12.913 1.00 15.87 137 TYR E N 1
ATOM 8218 C CA . TYR E 1 137 ? 48.992 -2.669 12.893 1.00 16.82 137 TYR E CA 1
ATOM 8219 C C . TYR E 1 137 ? 49.489 -2.861 11.465 1.00 18.93 137 TYR E C 1
ATOM 8220 O O . TYR E 1 137 ? 50.433 -2.197 11.019 1.00 20.71 137 TYR E O 1
ATOM 8229 N N . ASP E 1 138 ? 48.859 -3.773 10.728 1.00 17.25 138 ASP E N 1
ATOM 8230 C CA . ASP E 1 138 ? 49.333 -4.062 9.382 1.00 15.42 138 ASP E CA 1
ATOM 8231 C C . ASP E 1 138 ? 49.191 -2.852 8.473 1.00 14.05 138 ASP E C 1
ATOM 8232 O O . ASP E 1 138 ? 50.037 -2.631 7.600 1.00 15.87 138 ASP E O 1
ATOM 8237 N N . TRP E 1 139 ? 48.161 -2.031 8.688 1.00 13.02 139 TRP E N 1
ATOM 8238 C CA . TRP E 1 139 ? 48.035 -0.779 7.932 1.00 13.72 139 TRP E CA 1
ATOM 8239 C C . TRP E 1 139 ? 49.255 0.124 8.135 1.00 12.81 139 TRP E C 1
ATOM 8240 O O . TRP E 1 139 ? 49.785 0.690 7.170 1.00 13.57 139 TRP E O 1
ATOM 8251 N N . SER E 1 140 ? 49.707 0.282 9.383 1.00 13.25 140 SER E N 1
ATOM 8252 C CA . SER E 1 140 ? 50.924 1.050 9.633 1.00 13.96 140 SER E CA 1
ATOM 8253 C C . SER E 1 140 ? 52.109 0.386 8.971 1.00 14.87 140 SER E C 1
ATOM 8254 O O . SER E 1 140 ? 52.944 1.055 8.355 1.00 14.99 140 SER E O 1
ATOM 8257 N N . SER E 1 141 ? 52.202 -0.933 9.106 1.00 15.68 141 SER E N 1
ATOM 8258 C CA . SER E 1 141 ? 53.269 -1.682 8.460 1.00 17.22 141 SER E CA 1
ATOM 8259 C C . SER E 1 141 ? 53.291 -1.432 6.952 1.00 18.61 141 SER E C 1
ATOM 8260 O O . SER E 1 141 ? 54.365 -1.255 6.365 1.00 18.40 141 SER E O 1
ATOM 8263 N N . LYS E 1 142 ? 52.115 -1.414 6.300 1.00 15.01 142 LYS E N 1
ATOM 8264 C CA . LYS E 1 142 ? 52.091 -1.078 4.877 1.00 19.05 142 LYS E CA 1
ATOM 8265 C C . LYS E 1 142 ? 52.804 0.240 4.611 1.00 20.98 142 LYS E C 1
ATOM 8266 O O . LYS E 1 142 ? 53.532 0.367 3.620 1.00 21.46 142 LYS E O 1
ATOM 8272 N N . GLN E 1 143 ? 52.592 1.246 5.471 1.00 15.54 143 GLN E N 1
ATOM 8273 C CA . GLN E 1 143 ? 53.240 2.530 5.234 1.00 13.65 143 GLN E CA 1
ATOM 8274 C C . GLN E 1 143 ? 54.751 2.380 5.290 1.00 16.95 143 GLN E C 1
ATOM 8275 O O . GLN E 1 143 ? 55.473 3.003 4.504 1.00 15.40 143 GLN E O 1
ATOM 8281 N N . THR E 1 144 ? 55.250 1.555 6.221 1.00 16.38 144 THR E N 1
ATOM 8282 C CA . THR E 1 144 ? 56.691 1.387 6.343 1.00 17.80 144 THR E CA 1
ATOM 8283 C C . THR E 1 144 ? 57.291 0.730 5.105 1.00 18.42 144 THR E C 1
ATOM 8284 O O . THR E 1 144 ? 58.475 0.942 4.810 1.00 23.47 144 THR E O 1
ATOM 8288 N N . TYR E 1 145 ? 56.498 -0.051 4.357 1.00 17.70 145 TYR E N 1
ATOM 8289 C CA . TYR E 1 145 ? 57.003 -0.630 3.113 1.00 18.43 145 TYR E CA 1
ATOM 8290 C C . TYR E 1 145 ? 57.172 0.422 2.025 1.00 17.97 145 TYR E C 1
ATOM 8291 O O . TYR E 1 145 ? 57.997 0.231 1.119 1.00 19.02 145 TYR E O 1
ATOM 8300 N N . ILE E 1 146 ? 56.420 1.525 2.095 1.00 16.66 146 ILE E N 1
ATOM 8301 C CA . ILE E 1 146 ? 56.719 2.681 1.248 1.00 16.58 146 ILE E CA 1
ATOM 8302 C C . ILE E 1 146 ? 58.142 3.158 1.502 1.00 20.98 146 ILE E C 1
ATOM 8303 O O . ILE E 1 146 ? 58.919 3.390 0.565 1.00 19.06 146 ILE E O 1
ATOM 8308 N N . ALA E 1 147 ? 58.491 3.334 2.784 1.00 18.53 147 ALA E N 1
ATOM 8309 C CA . ALA E 1 147 ? 59.828 3.783 3.152 1.00 20.11 147 ALA E CA 1
ATOM 8310 C C . ALA E 1 147 ? 60.879 2.747 2.792 1.00 25.18 147 ALA E C 1
ATOM 8311 O O . ALA E 1 147 ? 61.982 3.098 2.350 1.00 26.37 147 ALA E O 1
ATOM 8313 N N . LEU E 1 148 ? 60.564 1.466 2.996 1.00 24.05 148 LEU E N 1
ATOM 8314 C CA . LEU E 1 148 ? 61.491 0.398 2.629 1.00 26.95 148 LEU E CA 1
ATOM 8315 C C . LEU E 1 148 ? 61.840 0.463 1.150 1.00 25.96 148 LEU E C 1
ATOM 8316 O O . LEU E 1 148 ? 63.016 0.391 0.771 1.00 27.10 148 LEU E O 1
ATOM 8321 N N . GLY E 1 149 ? 60.821 0.580 0.295 1.00 22.58 149 GLY E N 1
ATOM 8322 C CA . GLY E 1 149 ? 61.078 0.719 -1.128 1.00 23.08 149 GLY E CA 1
ATOM 8323 C C . GLY E 1 149 ? 61.869 1.972 -1.459 1.00 28.65 149 GLY E C 1
ATOM 8324 O O . GLY E 1 149 ? 62.815 1.924 -2.250 1.00 31.55 149 GLY E O 1
ATOM 8325 N N . ASN E 1 150 ? 61.509 3.109 -0.845 1.00 23.21 150 ASN E N 1
ATOM 8326 C CA . ASN E 1 150 ? 62.232 4.344 -1.124 1.00 23.83 150 ASN E CA 1
ATOM 8327 C C . ASN E 1 150 ? 63.693 4.231 -0.701 1.00 27.51 150 ASN E C 1
ATOM 8328 O O . ASN E 1 150 ? 64.583 4.742 -1.387 1.00 29.54 150 ASN E O 1
ATOM 8333 N N . MET E 1 151 ? 63.963 3.555 0.423 1.00 28.04 151 MET E N 1
ATOM 8334 C CA . MET E 1 151 ? 65.341 3.445 0.895 1.00 32.08 151 MET E CA 1
ATOM 8335 C C . MET E 1 151 ? 66.191 2.585 -0.038 1.00 32.39 151 MET E C 1
ATOM 8336 O O . MET E 1 151 ? 67.354 2.916 -0.304 1.00 32.10 151 MET E O 1
ATOM 8341 N N . MET E 1 152 ? 65.636 1.478 -0.540 1.00 31.52 152 MET E N 1
ATOM 8342 C CA . MET E 1 152 ? 66.414 0.593 -1.406 1.00 31.57 152 MET E CA 1
ATOM 8343 C C . MET E 1 152 ? 66.693 1.246 -2.752 1.00 33.19 152 MET E C 1
ATOM 8344 O O . MET E 1 152 ? 67.792 1.110 -3.306 1.00 34.39 152 MET E O 1
ATOM 8349 N N . THR E 1 153 ? 65.707 1.954 -3.298 1.00 30.30 153 THR E N 1
ATOM 8350 C CA . THR E 1 153 ? 65.925 2.639 -4.564 1.00 32.51 153 THR E CA 1
ATOM 8351 C C . THR E 1 153 ? 66.924 3.776 -4.401 1.00 34.92 153 THR E C 1
ATOM 8352 O O . THR E 1 153 ? 67.839 3.934 -5.222 1.00 37.47 153 THR E O 1
ATOM 8356 N N . THR E 1 154 ? 66.763 4.582 -3.344 1.00 33.23 154 THR E N 1
ATOM 8357 C CA . THR E 1 154 ? 67.743 5.624 -3.039 1.00 34.41 154 THR E CA 1
ATOM 8358 C C . THR E 1 154 ? 69.164 5.064 -3.040 1.00 38.71 154 THR E C 1
ATOM 8359 O O . THR E 1 154 ? 70.048 5.579 -3.735 1.00 42.47 154 THR E O 1
ATOM 8363 N N . ALA E 1 155 ? 69.392 3.983 -2.285 1.00 37.88 155 ALA E N 1
ATOM 8364 C CA . ALA E 1 155 ? 70.726 3.394 -2.204 1.00 41.75 155 ALA E CA 1
ATOM 8365 C C . ALA E 1 155 ? 71.185 2.885 -3.565 1.00 43.30 155 ALA E C 1
ATOM 8366 O O . ALA E 1 155 ? 72.328 3.119 -3.977 1.00 45.61 155 ALA E O 1
ATOM 8368 N N . ALA E 1 156 ? 70.305 2.181 -4.282 1.00 42.20 156 ALA E N 1
ATOM 8369 C CA . ALA E 1 156 ? 70.659 1.710 -5.617 1.00 43.86 156 ALA E CA 1
ATOM 8370 C C . ALA E 1 156 ? 71.083 2.867 -6.515 1.00 43.02 156 ALA E C 1
ATOM 8371 O O . ALA E 1 156 ? 72.016 2.733 -7.315 1.00 43.73 156 ALA E O 1
ATOM 8373 N N . LEU E 1 157 ? 70.418 4.015 -6.388 1.00 40.90 157 LEU E N 1
ATOM 8374 C CA . LEU E 1 157 ? 70.792 5.165 -7.203 1.00 41.10 157 LEU E CA 1
ATOM 8375 C C . LEU E 1 157 ? 72.169 5.691 -6.828 1.00 44.00 157 LEU E C 1
ATOM 8376 O O . LEU E 1 157 ? 72.848 6.296 -7.663 1.00 47.02 157 LEU E O 1
ATOM 8381 N N . LEU E 1 158 ? 72.585 5.494 -5.577 1.00 43.50 158 LEU E N 1
ATOM 8382 C CA . LEU E 1 158 ? 73.940 5.794 -5.147 1.00 46.84 158 LEU E CA 1
ATOM 8383 C C . LEU E 1 158 ? 74.865 4.594 -5.307 1.00 50.41 158 LEU E C 1
ATOM 8384 O O . LEU E 1 158 ? 75.917 4.542 -4.662 1.00 52.78 158 LEU E O 1
ATOM 8389 N N . GLY E 1 159 ? 74.488 3.630 -6.147 1.00 49.92 159 GLY E N 1
ATOM 8390 C CA . GLY E 1 159 ? 75.328 2.474 -6.395 1.00 51.21 159 GLY E CA 1
ATOM 8391 C C . GLY E 1 159 ? 75.514 1.565 -5.205 1.00 51.93 159 GLY E C 1
ATOM 8392 O O . GLY E 1 159 ? 76.476 0.795 -5.167 1.00 53.22 159 GLY E O 1
ATOM 8393 N N . ILE E 1 160 ? 74.613 1.624 -4.231 1.00 49.65 160 ILE E N 1
ATOM 8394 C CA . ILE E 1 160 ? 74.730 0.849 -3.004 1.00 51.38 160 ILE E CA 1
ATOM 8395 C C . ILE E 1 160 ? 73.735 -0.305 -3.052 1.00 51.06 160 ILE E C 1
ATOM 8396 O O . ILE E 1 160 ? 72.550 -0.106 -3.351 1.00 50.55 160 ILE E O 1
ATOM 8401 N N . ASP E 1 161 ? 74.217 -1.512 -2.766 1.00 52.24 161 ASP E N 1
ATOM 8402 C CA . ASP E 1 161 ? 73.356 -2.680 -2.759 1.00 53.02 161 ASP E CA 1
ATOM 8403 C C . ASP E 1 161 ? 72.500 -2.707 -1.497 1.00 50.73 161 ASP E C 1
ATOM 8404 O O . ASP E 1 161 ? 72.813 -2.070 -0.487 1.00 51.59 161 ASP E O 1
ATOM 8409 N N . SER E 1 162 ? 71.408 -3.468 -1.568 1.00 47.97 162 SER E N 1
ATOM 8410 C CA . SER E 1 162 ? 70.434 -3.538 -0.490 1.00 46.42 162 SER E CA 1
ATOM 8411 C C . SER E 1 162 ? 69.807 -4.925 -0.483 1.00 46.15 162 SER E C 1
ATOM 8412 O O . SER E 1 162 ? 69.903 -5.675 -1.457 1.00 47.39 162 SER E O 1
ATOM 8415 N N . CYS E 1 163 ? 69.164 -5.262 0.632 1.00 45.74 163 CYS E N 1
ATOM 8416 C CA . CYS E 1 163 ? 68.307 -6.443 0.701 1.00 43.48 163 CYS E CA 1
ATOM 8417 C C . CYS E 1 163 ? 67.223 -6.307 1.766 1.00 40.41 163 CYS E C 1
ATOM 8418 O O . CYS E 1 163 ? 67.531 -6.095 2.946 1.00 42.02 163 CYS E O 1
ATOM 8421 N N . PRO E 1 164 ? 65.948 -6.440 1.393 1.00 35.10 164 PRO E N 1
ATOM 8422 C CA . PRO E 1 164 ? 64.867 -6.469 2.381 1.00 32.19 164 PRO E CA 1
ATOM 8423 C C . PRO E 1 164 ? 64.602 -7.889 2.857 1.00 34.99 164 PRO E C 1
ATOM 8424 O O . PRO E 1 164 ? 64.788 -8.865 2.126 1.00 35.17 164 PRO E O 1
ATOM 8428 N N . MET E 1 165 ? 64.157 -8.005 4.113 1.00 33.07 165 MET E N 1
ATOM 8429 C CA . MET E 1 165 ? 64.023 -9.316 4.748 1.00 34.03 165 MET E CA 1
ATOM 8430 C C . MET E 1 165 ? 62.804 -9.386 5.658 1.00 34.10 165 MET E C 1
ATOM 8431 O O . MET E 1 165 ? 62.676 -8.594 6.598 1.00 33.33 165 MET E O 1
ATOM 8436 N N . GLU E 1 166 ? 61.923 -10.354 5.385 1.00 32.77 166 GLU E N 1
ATOM 8437 C CA . GLU E 1 166 ? 60.914 -10.802 6.337 1.00 33.57 166 GLU E CA 1
ATOM 8438 C C . GLU E 1 166 ? 61.278 -12.128 6.993 1.00 38.23 166 GLU E C 1
ATOM 8439 O O . GLU E 1 166 ? 60.608 -12.533 7.951 1.00 38.27 166 GLU E O 1
ATOM 8445 N N . GLY E 1 167 ? 62.316 -12.805 6.504 1.00 39.07 167 GLY E N 1
ATOM 8446 C CA . GLY E 1 167 ? 62.643 -14.146 6.948 1.00 39.87 167 GLY E CA 1
ATOM 8447 C C . GLY E 1 167 ? 63.305 -14.215 8.305 1.00 44.14 167 GLY E C 1
ATOM 8448 O O . GLY E 1 167 ? 64.489 -14.564 8.412 1.00 47.39 167 GLY E O 1
ATOM 8449 N N . PHE E 1 168 ? 62.556 -13.879 9.353 1.00 43.09 168 PHE E N 1
ATOM 8450 C CA . PHE E 1 168 ? 63.005 -14.111 10.718 1.00 45.60 168 PHE E CA 1
ATOM 8451 C C . PHE E 1 168 ? 61.821 -14.618 11.535 1.00 45.16 168 PHE E C 1
ATOM 8452 O O . PHE E 1 168 ? 60.661 -14.501 11.124 1.00 43.80 168 PHE E O 1
ATOM 8460 N N . SER E 1 169 ? 62.128 -15.221 12.683 1.00 45.21 169 SER E N 1
ATOM 8461 C CA . SER E 1 169 ? 61.096 -15.636 13.628 1.00 43.48 169 SER E CA 1
ATOM 8462 C C . SER E 1 169 ? 60.554 -14.390 14.313 1.00 40.00 169 SER E C 1
ATOM 8463 O O . SER E 1 169 ? 61.177 -13.837 15.224 1.00 39.81 169 SER E O 1
ATOM 8466 N N . LEU E 1 170 ? 59.382 -13.932 13.865 1.00 39.09 170 LEU E N 1
ATOM 8467 C CA . LEU E 1 170 ? 58.810 -12.686 14.367 1.00 36.77 170 LEU E CA 1
ATOM 8468 C C . LEU E 1 170 ? 58.731 -12.680 15.892 1.00 39.25 170 LEU E C 1
ATOM 8469 O O . LEU E 1 170 ? 59.278 -11.790 16.551 1.00 40.79 170 LEU E O 1
ATOM 8474 N N . ASP E 1 171 ? 58.036 -13.665 16.468 1.00 39.69 171 ASP E N 1
ATOM 8475 C CA . ASP E 1 171 ? 57.843 -13.692 17.917 1.00 43.55 171 ASP E CA 1
ATOM 8476 C C . ASP E 1 171 ? 59.174 -13.631 18.661 1.00 46.66 171 ASP E C 1
ATOM 8477 O O . ASP E 1 171 ? 59.352 -12.820 19.580 1.00 49.98 171 ASP E O 1
ATOM 8482 N N . THR E 1 172 ? 60.126 -14.480 18.275 1.00 45.49 172 THR E N 1
ATOM 8483 C CA . THR E 1 172 ? 61.345 -14.597 19.070 1.00 47.04 172 THR E CA 1
ATOM 8484 C C . THR E 1 172 ? 62.223 -13.360 18.932 1.00 45.67 172 THR E C 1
ATOM 8485 O O . THR E 1 172 ? 62.772 -12.868 19.926 1.00 45.16 172 THR E O 1
ATOM 8489 N N . VAL E 1 173 ? 62.369 -12.839 17.713 1.00 42.60 173 VAL E N 1
ATOM 8490 C CA . VAL E 1 173 ? 63.168 -11.631 17.530 1.00 42.32 173 VAL E CA 1
ATOM 8491 C C . VAL E 1 173 ? 62.554 -10.470 18.305 1.00 41.89 173 VAL E C 1
ATOM 8492 O O . VAL E 1 173 ? 63.263 -9.707 18.974 1.00 41.93 173 VAL E O 1
ATOM 8496 N N . THR E 1 174 ? 61.225 -10.322 18.230 1.00 40.30 174 THR E N 1
ATOM 8497 C CA . THR E 1 174 ? 60.541 -9.282 18.991 1.00 41.59 174 THR E CA 1
ATOM 8498 C C . THR E 1 174 ? 60.907 -9.363 20.466 1.00 44.96 174 THR E C 1
ATOM 8499 O O . THR E 1 174 ? 61.283 -8.360 21.085 1.00 47.50 174 THR E O 1
ATOM 8503 N N . ASP E 1 175 ? 60.786 -10.556 21.046 1.00 45.88 175 ASP E N 1
ATOM 8504 C CA . ASP E 1 175 ? 61.056 -10.716 22.468 1.00 48.86 175 ASP E CA 1
ATOM 8505 C C . ASP E 1 175 ? 62.487 -10.313 22.809 1.00 50.46 175 ASP E C 1
ATOM 8506 O O . ASP E 1 175 ? 62.746 -9.761 23.885 1.00 53.73 175 ASP E O 1
ATOM 8511 N N . ILE E 1 176 ? 63.436 -10.589 21.913 1.00 48.49 176 ILE E N 1
ATOM 8512 C CA . ILE E 1 176 ? 64.826 -10.248 22.203 1.00 48.37 176 ILE E CA 1
ATOM 8513 C C . ILE E 1 176 ? 65.006 -8.735 22.233 1.00 48.77 176 ILE E C 1
ATOM 8514 O O . ILE E 1 176 ? 65.539 -8.175 23.199 1.00 49.66 176 ILE E O 1
ATOM 8519 N N . LEU E 1 177 ? 64.550 -8.047 21.182 1.00 45.96 177 LEU E N 1
ATOM 8520 C CA . LEU E 1 177 ? 64.664 -6.594 21.161 1.00 44.91 177 LEU E CA 1
ATOM 8521 C C . LEU E 1 177 ? 63.875 -5.972 22.300 1.00 44.75 177 LEU E C 1
ATOM 8522 O O . LEU E 1 177 ? 64.296 -4.965 22.880 1.00 45.29 177 LEU E O 1
ATOM 8527 N N . ALA E 1 178 ? 62.719 -6.552 22.628 1.00 44.50 178 ALA E N 1
ATOM 8528 C CA . ALA E 1 178 ? 61.951 -6.067 23.769 1.00 45.46 178 ALA E CA 1
ATOM 8529 C C . ALA E 1 178 ? 62.747 -6.214 25.062 1.00 51.11 178 ALA E C 1
ATOM 8530 O O . ALA E 1 178 ? 62.696 -5.338 25.934 1.00 49.73 178 ALA E O 1
ATOM 8532 N N . ASN E 1 179 ? 63.507 -7.307 25.192 1.00 55.65 179 ASN E N 1
ATOM 8533 C CA . ASN E 1 179 ? 64.312 -7.513 26.392 1.00 62.51 179 ASN E CA 1
ATOM 8534 C C . ASN E 1 179 ? 65.414 -6.470 26.503 1.00 62.60 179 ASN E C 1
ATOM 8535 O O . ASN E 1 179 ? 65.744 -6.016 27.607 1.00 64.36 179 ASN E O 1
ATOM 8540 N N . LYS E 1 180 ? 66.007 -6.087 25.374 1.00 57.59 180 LYS E N 1
ATOM 8541 C CA . LYS E 1 180 ? 67.134 -5.164 25.401 1.00 56.48 180 LYS E CA 1
ATOM 8542 C C . LYS E 1 180 ? 66.710 -3.703 25.533 1.00 54.19 180 LYS E C 1
ATOM 8543 O O . LYS E 1 180 ? 67.580 -2.827 25.592 1.00 53.36 180 LYS E O 1
ATOM 8549 N N . GLY E 1 181 ? 65.411 -3.416 25.602 1.00 53.40 181 GLY E N 1
ATOM 8550 C CA . GLY E 1 181 ? 64.952 -2.039 25.650 1.00 52.72 181 GLY E CA 1
ATOM 8551 C C . GLY E 1 181 ? 64.945 -1.321 24.318 1.00 50.59 181 GLY E C 1
ATOM 8552 O O . GLY E 1 181 ? 64.845 -0.091 24.293 1.00 51.21 181 GLY E O 1
ATOM 8553 N N . ILE E 1 182 ? 65.050 -2.049 23.208 1.00 48.72 182 ILE E N 1
ATOM 8554 C CA . ILE E 1 182 ? 65.114 -1.436 21.885 1.00 45.73 182 ILE E CA 1
ATOM 8555 C C . ILE E 1 182 ? 63.729 -1.315 21.257 1.00 44.90 182 ILE E C 1
ATOM 8556 O O . ILE E 1 182 ? 63.409 -0.302 20.632 1.00 43.49 182 ILE E O 1
ATOM 8561 N N . LEU E 1 183 ? 62.893 -2.339 21.408 1.00 44.12 183 LEU E N 1
ATOM 8562 C CA . LEU E 1 183 ? 61.545 -2.356 20.852 1.00 40.08 183 LEU E CA 1
ATOM 8563 C C . LEU E 1 183 ? 60.546 -2.189 21.987 1.00 41.37 183 LEU E C 1
ATOM 8564 O O . LEU E 1 183 ? 60.469 -3.042 22.876 1.00 45.50 183 LEU E O 1
ATOM 8569 N N . ASP E 1 184 ? 59.799 -1.088 21.966 1.00 39.67 184 ASP E N 1
ATOM 8570 C CA . ASP E 1 184 ? 58.694 -0.889 22.903 1.00 38.76 184 ASP E CA 1
ATOM 8571 C C . ASP E 1 184 ? 57.458 -1.566 22.313 1.00 37.06 184 ASP E C 1
ATOM 8572 O O . ASP E 1 184 ? 56.736 -0.981 21.493 1.00 30.77 184 ASP E O 1
ATOM 8577 N N . THR E 1 185 ? 57.215 -2.807 22.732 1.00 37.56 185 THR E N 1
ATOM 8578 C CA . THR E 1 185 ? 56.137 -3.585 22.140 1.00 35.59 185 THR E CA 1
ATOM 8579 C C . THR E 1 185 ? 54.751 -3.041 22.478 1.00 34.06 185 THR E C 1
ATOM 8580 O O . THR E 1 185 ? 53.766 -3.486 21.883 1.00 31.60 185 THR E O 1
ATOM 8584 N N . GLU E 1 186 ? 54.642 -2.095 23.413 1.00 34.17 186 GLU E N 1
ATOM 8585 C CA . GLU E 1 186 ? 53.371 -1.405 23.614 1.00 35.41 186 GLU E CA 1
ATOM 8586 C C . GLU E 1 186 ? 53.103 -0.405 22.494 1.00 31.86 186 GLU E C 1
ATOM 8587 O O . GLU E 1 186 ? 51.940 -0.113 22.190 1.00 30.69 186 GLU E O 1
ATOM 8593 N N . GLN E 1 187 ? 54.156 0.119 21.861 1.00 30.98 187 GLN E N 1
ATOM 8594 C CA . GLN E 1 187 ? 54.021 1.152 20.835 1.00 27.91 187 GLN E CA 1
ATOM 8595 C C . GLN E 1 187 ? 54.318 0.667 19.422 1.00 28.77 187 GLN E C 1
ATOM 8596 O O . GLN E 1 187 ? 53.799 1.243 18.464 1.00 26.52 187 GLN E O 1
ATOM 8602 N N . PHE E 1 188 ? 55.162 -0.349 19.270 1.00 27.09 188 PHE E N 1
ATOM 8603 C CA . PHE E 1 188 ? 55.728 -0.699 17.980 1.00 28.20 188 PHE E CA 1
ATOM 8604 C C . PHE E 1 188 ? 55.733 -2.207 17.790 1.00 27.85 188 PHE E C 1
ATOM 8605 O O . PHE E 1 188 ? 55.802 -2.972 18.755 1.00 27.97 188 PHE E O 1
ATOM 8613 N N . GLY E 1 189 ? 55.686 -2.628 16.524 1.00 25.67 189 GLY E N 1
ATOM 8614 C CA . GLY E 1 189 ? 56.094 -3.962 16.139 1.00 27.72 189 GLY E CA 1
ATOM 8615 C C . GLY E 1 189 ? 57.306 -3.879 15.218 1.00 28.23 189 GLY E C 1
ATOM 8616 O O . GLY E 1 189 ? 57.669 -2.804 14.728 1.00 28.80 189 GLY E O 1
ATOM 8617 N N . LEU E 1 190 ? 57.933 -5.027 14.984 1.00 29.30 190 LEU E N 1
ATOM 8618 C CA . LEU E 1 190 ? 59.031 -5.111 14.022 1.00 28.49 190 LEU E CA 1
ATOM 8619 C C . LEU E 1 190 ? 58.428 -5.441 12.658 1.00 28.02 190 LEU E C 1
ATOM 8620 O O . LEU E 1 190 ? 58.070 -6.588 12.386 1.00 27.91 190 LEU E O 1
ATOM 8625 N N . SER E 1 191 ? 58.305 -4.420 11.801 1.00 25.37 191 SER E N 1
ATOM 8626 C CA . SER E 1 191 ? 57.667 -4.587 10.497 1.00 23.96 191 SER E CA 1
ATOM 8627 C C . SER E 1 191 ? 58.558 -5.359 9.528 1.00 27.94 191 SER E C 1
ATOM 8628 O O . SER E 1 191 ? 58.099 -6.292 8.857 1.00 27.11 191 SER E O 1
ATOM 8631 N N . VAL E 1 192 ? 59.829 -4.973 9.416 1.00 26.13 192 VAL E N 1
ATOM 8632 C CA . VAL E 1 192 ? 60.706 -5.548 8.402 1.00 27.13 192 VAL E CA 1
ATOM 8633 C C . VAL E 1 192 ? 62.121 -5.054 8.646 1.00 29.08 192 VAL E C 1
ATOM 8634 O O . VAL E 1 192 ? 62.326 -4.032 9.313 1.00 31.78 192 VAL E O 1
ATOM 8638 N N . MET E 1 193 ? 63.097 -5.777 8.096 1.00 31.27 193 MET E N 1
ATOM 8639 C CA . MET E 1 193 ? 64.513 -5.438 8.135 1.00 32.14 193 MET E CA 1
ATOM 8640 C C . MET E 1 193 ? 64.996 -5.089 6.730 1.00 36.43 193 MET E C 1
ATOM 8641 O O . MET E 1 193 ? 64.406 -5.506 5.728 1.00 36.41 193 MET E O 1
ATOM 8646 N N . VAL E 1 194 ? 66.074 -4.316 6.653 1.00 34.90 194 VAL E N 1
ATOM 8647 C CA . VAL E 1 194 ? 66.715 -4.061 5.366 1.00 35.43 194 VAL E CA 1
ATOM 8648 C C . VAL E 1 194 ? 68.175 -3.736 5.620 1.00 38.50 194 VAL E C 1
ATOM 8649 O O . VAL E 1 194 ? 68.510 -2.972 6.526 1.00 36.39 194 VAL E O 1
ATOM 8653 N N . ALA E 1 195 ? 69.045 -4.318 4.807 1.00 42.40 195 ALA E N 1
ATOM 8654 C CA . ALA E 1 195 ? 70.483 -4.157 4.938 1.00 47.41 195 ALA E CA 1
ATOM 8655 C C . ALA E 1 195 ? 71.022 -3.384 3.744 1.00 50.97 195 ALA E C 1
ATOM 8656 O O . ALA E 1 195 ? 70.495 -3.478 2.631 1.00 52.19 195 ALA E O 1
ATOM 8658 N N . PHE E 1 196 ? 72.074 -2.614 3.990 1.00 53.68 196 PHE E N 1
ATOM 8659 C CA . PHE E 1 196 ? 72.743 -1.855 2.949 1.00 54.30 196 PHE E CA 1
ATOM 8660 C C . PHE E 1 196 ? 74.235 -2.132 3.010 1.00 58.26 196 PHE E C 1
ATOM 8661 O O . PHE E 1 196 ? 74.782 -2.515 4.049 1.00 60.84 196 PHE E O 1
ATOM 8669 N N . GLY E 1 197 ? 74.883 -1.931 1.876 1.00 59.58 197 GLY E N 1
ATOM 8670 C CA . GLY E 1 197 ? 76.283 -2.263 1.737 1.00 59.69 197 GLY E CA 1
ATOM 8671 C C . GLY E 1 197 ? 76.604 -2.496 0.275 1.00 58.66 197 GLY E C 1
ATOM 8672 O O . GLY E 1 197 ? 75.820 -2.165 -0.614 1.00 57.66 197 GLY E O 1
ATOM 8673 N N . TYR E 1 198 ? 77.773 -3.087 0.050 1.00 58.93 198 TYR E N 1
ATOM 8674 C CA . TYR E 1 198 ? 78.303 -3.282 -1.291 1.00 56.72 198 TYR E CA 1
ATOM 8675 C C . TYR E 1 198 ? 78.412 -4.768 -1.589 1.00 57.38 198 TYR E C 1
ATOM 8676 O O . TYR E 1 198 ? 78.909 -5.539 -0.760 1.00 56.97 198 TYR E O 1
ATOM 8685 N N . ARG E 1 199 ? 77.952 -5.162 -2.773 1.00 56.29 199 ARG E N 1
ATOM 8686 C CA . ARG E 1 199 ? 77.902 -6.573 -3.121 1.00 59.17 199 ARG E CA 1
ATOM 8687 C C . ARG E 1 199 ? 79.293 -7.196 -3.127 1.00 65.18 199 ARG E C 1
ATOM 8688 O O . ARG E 1 199 ? 80.291 -6.562 -3.483 1.00 62.80 199 ARG E O 1
ATOM 8696 N N . GLN E 1 200 ? 79.341 -8.463 -2.717 1.00 71.36 200 GLN E N 1
ATOM 8697 C CA . GLN E 1 200 ? 80.542 -9.271 -2.899 1.00 78.11 200 GLN E CA 1
ATOM 8698 C C . GLN E 1 200 ? 80.922 -9.351 -4.375 1.00 80.41 200 GLN E C 1
ATOM 8699 O O . GLN E 1 200 ? 82.019 -8.944 -4.778 1.00 80.88 200 GLN E O 1
ATOM 8705 N N . GLN E 1 201 ? 80.010 -9.870 -5.196 1.00 81.54 201 GLN E N 1
ATOM 8706 C CA . GLN E 1 201 ? 80.212 -10.024 -6.627 1.00 83.92 201 GLN E CA 1
ATOM 8707 C C . GLN E 1 201 ? 78.868 -9.859 -7.318 1.00 81.57 201 GLN E C 1
ATOM 8708 O O . GLN E 1 201 ? 77.812 -10.062 -6.714 1.00 80.73 201 GLN E O 1
ATOM 8714 N N . ASP E 1 202 ? 78.917 -9.487 -8.592 1.00 80.45 202 ASP E N 1
ATOM 8715 C CA . ASP E 1 202 ? 77.689 -9.313 -9.353 1.00 76.97 202 ASP E CA 1
ATOM 8716 C C . ASP E 1 202 ? 76.794 -10.539 -9.176 1.00 78.49 202 ASP E C 1
ATOM 8717 O O . ASP E 1 202 ? 77.298 -11.668 -9.097 1.00 80.79 202 ASP E O 1
ATOM 8722 N N . PRO E 1 203 ? 75.478 -10.363 -9.098 1.00 78.12 203 PRO E N 1
ATOM 8723 C CA . PRO E 1 203 ? 74.591 -11.494 -8.808 1.00 80.05 203 PRO E CA 1
ATOM 8724 C C . PRO E 1 203 ? 74.627 -12.516 -9.928 1.00 86.00 203 PRO E C 1
ATOM 8725 O O . PRO E 1 203 ? 75.245 -12.280 -10.978 1.00 86.66 203 PRO E O 1
ATOM 8729 N N . PRO E 1 204 ? 73.962 -13.668 -9.747 1.00 90.09 204 PRO E N 1
ATOM 8730 C CA . PRO E 1 204 ? 74.031 -14.734 -10.758 1.00 94.05 204 PRO E CA 1
ATOM 8731 C C . PRO E 1 204 ? 73.272 -14.387 -12.030 1.00 93.79 204 PRO E C 1
ATOM 8732 O O . PRO E 1 204 ? 72.929 -15.276 -12.817 1.00 96.45 204 PRO E O 1
ATOM 8736 N N . LYS E 1 205 ? 73.003 -13.097 -12.237 1.00 90.94 205 LYS E N 1
ATOM 8737 C CA . LYS E 1 205 ? 72.242 -12.637 -13.391 1.00 89.37 205 LYS E CA 1
ATOM 8738 C C . LYS E 1 205 ? 70.805 -13.144 -13.331 1.00 86.41 205 LYS E C 1
ATOM 8739 O O . LYS E 1 205 ? 70.401 -13.781 -12.351 1.00 85.57 205 LYS E O 1
ATOM 8741 N N . ASN E 1 206 ? 70.028 -12.853 -14.374 1.00 84.22 206 ASN E N 1
ATOM 8742 C CA . ASN E 1 206 ? 68.669 -13.364 -14.500 1.00 81.46 206 ASN E CA 1
ATOM 8743 C C . ASN E 1 206 ? 67.728 -12.782 -13.450 1.00 75.66 206 ASN E C 1
ATOM 8744 O O . ASN E 1 206 ? 67.180 -13.521 -12.625 1.00 76.25 206 ASN E O 1
ATOM 8749 N N . LYS E 1 207 ? 67.530 -11.467 -13.464 1.00 70.23 207 LYS E N 1
ATOM 8750 C CA . LYS E 1 207 ? 66.420 -10.880 -12.721 1.00 64.59 207 LYS E CA 1
ATOM 8751 C C . LYS E 1 207 ? 65.127 -11.251 -13.433 1.00 61.43 207 LYS E C 1
ATOM 8752 O O . LYS E 1 207 ? 64.897 -10.823 -14.568 1.00 63.47 207 LYS E O 1
ATOM 8758 N N . THR E 1 208 ? 64.291 -12.065 -12.796 1.00 58.54 208 THR E N 1
ATOM 8759 C CA . THR E 1 208 ? 63.038 -12.500 -13.403 1.00 60.90 208 THR E CA 1
ATOM 8760 C C . THR E 1 208 ? 61.878 -11.694 -12.834 1.00 49.56 208 THR E C 1
ATOM 8761 O O . THR E 1 208 ? 61.788 -11.489 -11.617 1.00 45.75 208 THR E O 1
ATOM 8765 N N . ARG E 1 209 ? 61.006 -11.230 -13.725 1.00 45.64 209 ARG E N 1
ATOM 8766 C CA . ARG E 1 209 ? 59.724 -10.648 -13.367 1.00 43.99 209 ARG E CA 1
ATOM 8767 C C . ARG E 1 209 ? 58.701 -11.136 -14.380 1.00 44.26 209 ARG E C 1
ATOM 8768 O O . ARG E 1 209 ? 59.054 -11.565 -15.480 1.00 44.60 209 ARG E O 1
ATOM 8776 N N . GLN E 1 210 ? 57.426 -11.070 -14.002 1.00 41.36 210 GLN E N 1
ATOM 8777 C CA . GLN E 1 210 ? 56.371 -11.342 -14.963 1.00 40.81 210 GLN E CA 1
ATOM 8778 C C . GLN E 1 210 ? 56.425 -10.339 -16.116 1.00 46.23 210 GLN E C 1
ATOM 8779 O O . GLN E 1 210 ? 56.925 -9.215 -15.979 1.00 46.59 210 GLN E O 1
ATOM 8785 N N . ALA E 1 211 ? 55.871 -10.750 -17.258 1.00 45.40 211 ALA E N 1
ATOM 8786 C CA . ALA E 1 211 ? 55.849 -9.891 -18.436 1.00 43.02 211 ALA E CA 1
ATOM 8787 C C . ALA E 1 211 ? 54.834 -8.766 -18.268 1.00 41.78 211 ALA E C 1
ATOM 8788 O O . ALA E 1 211 ? 53.746 -8.968 -17.710 1.00 38.75 211 ALA E O 1
ATOM 8790 N N . TYR E 1 212 ? 55.205 -7.577 -18.760 1.00 41.16 212 TYR E N 1
ATOM 8791 C CA . TYR E 1 212 ? 54.403 -6.357 -18.692 1.00 40.03 212 TYR E CA 1
ATOM 8792 C C . TYR E 1 212 ? 52.922 -6.662 -18.859 1.00 38.81 212 TYR E C 1
ATOM 8793 O O . TYR E 1 212 ? 52.093 -6.185 -18.074 1.00 34.21 212 TYR E O 1
ATOM 8802 N N . GLU E 1 213 ? 52.583 -7.485 -19.858 1.00 38.26 213 GLU E N 1
ATOM 8803 C CA . GLU E 1 213 ? 51.183 -7.720 -20.191 1.00 40.45 213 GLU E CA 1
ATOM 8804 C C . GLU E 1 213 ? 50.437 -8.525 -19.133 1.00 40.96 213 GLU E C 1
ATOM 8805 O O . GLU E 1 213 ? 49.202 -8.556 -19.162 1.00 42.61 213 GLU E O 1
ATOM 8811 N N . ASP E 1 214 ? 51.137 -9.159 -18.197 1.00 39.82 214 ASP E N 1
ATOM 8812 C CA . ASP E 1 214 ? 50.486 -9.984 -17.188 1.00 40.56 214 ASP E CA 1
ATOM 8813 C C . ASP E 1 214 ? 50.286 -9.267 -15.855 1.00 39.98 214 ASP E C 1
ATOM 8814 O O . ASP E 1 214 ? 49.569 -9.787 -14.989 1.00 40.65 214 ASP E O 1
ATOM 8819 N N . VAL E 1 215 ? 50.906 -8.106 -15.652 1.00 34.55 215 VAL E N 1
ATOM 8820 C CA . VAL E 1 215 ? 50.720 -7.347 -14.423 1.00 33.60 215 VAL E CA 1
ATOM 8821 C C . VAL E 1 215 ? 50.213 -5.939 -14.677 1.00 33.05 215 VAL E C 1
ATOM 8822 O O . VAL E 1 215 ? 49.932 -5.222 -13.721 1.00 31.51 215 VAL E O 1
ATOM 8826 N N . ILE E 1 216 ? 50.048 -5.533 -15.936 1.00 34.15 216 ILE E N 1
ATOM 8827 C CA . ILE E 1 216 ? 49.630 -4.174 -16.264 1.00 35.03 216 ILE E CA 1
ATOM 8828 C C . ILE E 1 216 ? 48.463 -4.239 -17.237 1.00 34.18 216 ILE E C 1
ATOM 8829 O O . ILE E 1 216 ? 48.546 -4.918 -18.259 1.00 32.51 216 ILE E O 1
ATOM 8834 N N . GLU E 1 217 ? 47.376 -3.538 -16.916 1.00 33.27 217 GLU E N 1
ATOM 8835 C CA . GLU E 1 217 ? 46.222 -3.429 -17.801 1.00 37.11 217 GLU E CA 1
ATOM 8836 C C . GLU E 1 217 ? 45.817 -1.967 -17.906 1.00 34.88 217 GLU E C 1
ATOM 8837 O O . GLU E 1 217 ? 45.972 -1.205 -16.951 1.00 30.73 217 GLU E O 1
ATOM 8843 N N . TRP E 1 218 ? 45.289 -1.587 -19.073 1.00 34.09 218 TRP E N 1
ATOM 8844 C CA . TRP E 1 218 ? 44.789 -0.242 -19.334 1.00 33.32 218 TRP E CA 1
ATOM 8845 C C . TRP E 1 218 ? 43.290 -0.291 -19.585 1.00 34.28 218 TRP E C 1
ATOM 8846 O O . TRP E 1 218 ? 42.833 -1.051 -20.441 1.00 36.30 218 TRP E O 1
ATOM 8857 N N . VAL E 1 219 ? 42.536 0.534 -18.868 1.00 34.11 219 VAL E N 1
ATOM 8858 C CA . VAL E 1 219 ? 41.118 0.756 -19.129 1.00 36.25 219 VAL E CA 1
ATOM 8859 C C . VAL E 1 219 ? 40.983 2.137 -19.761 1.00 37.74 219 VAL E C 1
ATOM 8860 O O . VAL E 1 219 ? 41.232 3.156 -19.104 1.00 36.63 219 VAL E O 1
ATOM 8864 N N . GLY E 1 220 ? 40.578 2.179 -21.032 1.00 40.03 220 GLY E N 1
ATOM 8865 C CA . GLY E 1 220 ? 40.483 3.422 -21.761 1.00 41.72 220 GLY E CA 1
ATOM 8866 C C . GLY E 1 220 ? 41.693 3.643 -22.647 1.00 46.00 220 GLY E C 1
ATOM 8867 O O . GLY E 1 220 ? 42.611 2.817 -22.700 1.00 45.59 220 GLY E O 1
ATOM 8868 N N . PRO E 1 221 ? 41.730 4.772 -23.348 1.00 50.68 221 PRO E N 1
ATOM 8869 C CA . PRO E 1 221 ? 42.770 4.961 -24.366 1.00 54.95 221 PRO E CA 1
ATOM 8870 C C . PRO E 1 221 ? 44.159 5.004 -23.746 1.00 55.11 221 PRO E C 1
ATOM 8871 O O . PRO E 1 221 ? 44.357 5.546 -22.657 1.00 52.10 221 PRO E O 1
ATOM 8875 N N . LYS E 1 222 ? 45.125 4.419 -24.454 1.00 57.34 222 LYS E N 1
ATOM 8876 C CA . LYS E 1 222 ? 46.535 4.546 -24.099 1.00 59.43 222 LYS E CA 1
ATOM 8877 C C . LYS E 1 222 ? 47.157 5.759 -24.794 1.00 68.73 222 LYS E C 1
ATOM 8878 O O . LYS E 1 222 ? 47.603 6.706 -24.136 1.00 69.73 222 LYS E O 1
ATOM 8884 N N . GLU E 1 223 ? 47.165 5.753 -26.124 1.00 76.30 223 GLU E N 1
ATOM 8885 C CA . GLU E 1 223 ? 47.675 6.879 -26.902 1.00 84.09 223 GLU E CA 1
ATOM 8886 C C . GLU E 1 223 ? 49.163 7.082 -26.643 1.00 86.70 223 GLU E C 1
ATOM 8887 O O . GLU E 1 223 ? 50.006 6.595 -27.396 1.00 90.34 223 GLU E O 1
#